Protein AF-0000000072193135 (afdb_homodimer)

Foldseek 3Di:
DPDPPPVVVVVVVVLVVLLVCLQVVLVVLLVCLLPDDDDPPADSLLSNLVSLLSSLLSCQLSVNDPLLVSLCVQLPRCVVSVLDDNCLLQVLLVQLLLLLLLLLALLQLLCVVLVLLVLQLLVQLLPFFFFLLRNLVSLLCSLLQSLLRHELQVSLLSCQVLLVVLLCQQCPPHDPVLSLLSSLLSLLSNLQSSLLSLQQWCNSDLLSSLLQSQCCPPVVFHAAGLLSNLQSVVLSVQLSVVLSCLSCVDPRDGGRVCSNVSSVVVNVVSPDQALLSVVSVVLVVVLVVCRNCVVVVCVVPVVRGSSNSSNVSSVVQQVDASDPVVSHGSDDVVSSVPRPVSSSSSSSSLNSSLVSCVSSCVLVVLLVVLLVVLPDDLLVVLLVLLLVLLVSLLSGPLSSSLSSCLSNQQSSCVSNVHHSCLNSVSSSSSSSLRFQALVSDSSSVSSVVVVSDDSVSRNVSSVVSSNVSSNSSSVSSVVPVVVSRD/DPDDPPVVVVVVVVLVVLLVCLQVVLVVLLVCLLPDDDDPPADSLLSNLVSLLSSLLSCQLSVNDPNLVSLCVQLPRCVVSVLDDNCLLQVLLVQLLLLLLLLLALLQLLCVVLVLLVLQLLVQLLPFFFFLLRNLVSLLCSLLQSLLRHELQVSLLSCQVLLVVLLCQQCPPHDPVLSLLSSLLSLLSNLQSSLLSLQQWCNSDLLSSLLQSQCCPPVVFHAAGLLSNLQSVVLSVQLSVVLSCLSCVDPRDGTRVCSSVSSVVVNVVSPDQALLSVVSVVLVVVLVVCRNCVVVVCVVVVVRGSSNSSNVSSVVQQVDASDPVVSHGSDDVVSSVPRPVSSSSSSSSLNSSLVSCVSSCVLVVLLVVLLVVLPDDLLVVLLVLLLVLLVSLLSGPLSSSLSSCLSNQQSNCVSNVHHSCLNSVSSSSSSSLRFQALVSDSSSVSSVVVVSDDNVSRNVSSVVSSNVSSNSSSVSSVVPVVVSRD

Organism: NCBI:txid901

InterPro domains:
  IPR001898 Solute carrier family 13 [PF00939] (33-477)
  IPR001898 Solute carrier family 13 [TIGR00785] (41-478)
  IPR031312 Sodium/sulphate symporter, conserved site [PS01271] (431-447)

pLDDT: mean 91.62, std 9.9, range [27.31, 98.62]

Nearest PDB structures (foldseek):
  8uvc-assembly1_A  TM=9.166E-01  e=7.955E-30  Homo sapiens
  8uvb-assembly1_A  TM=9.093E-01  e=1.582E-29  Homo sapiens
  7jsj-assembly1_A  TM=9.293E-01  e=1.787E-27  Homo sapiens
  8uvi-assembly1_A  TM=7.251E-01  e=9.546E-27  Homo sapiens
  8w6t-assembly1_B  TM=8.747E-01  e=5.759E-24  Homo sapiens

Radius of gyration: 29.97 Å; Cα contacts (8 Å, |Δi|>4): 1625; chains: 2; bounding box: 64×79×63 Å

Sequence (972 aa):
MFAMPGKLSALFTLYNVERWFGLLGGTLLLLFTVFADPWFGLPPTAWHCLGLVLLMAVWWATEAVPLPVTALLPIIFLPMLGLCNVKASTAPYAHPTIYLFFGGFLLGLAMEKCNLHKRIALLILSKVGSCPRMQIAGFMFATGFISMWVSNTATAIMMLPIGISVASVVTQGQDAGEAKRFSCALMLAIAYSSSIGGMGTLIGTPPNALLRAFLAEHYHIHIGFGQWMLLGVPVAVALSLFTWWWLTRKPFNFAGNTVHEKIRQELEALGPVSREEAMTACLFGCAALCWVLQPIISRALPFVDDTFIAMCFGLLLFVMPVDMGKRQFLMNWQEARKLPWGILLLFGGGLSLAGAINSTGLASWMANVLGSLQGIPFILMTFILVITVQIMTEFTSNTATSAAFLPLVGIMAVAQGIEPAIYAIPAALAASCAFMLPVSTPPNAIVFRSGALTIPDMLRAGFALTLASGVIITLLVWLLVPLVFVMFAMPGKLSALFTLYNVERWFGLLGGTLLLLFTVFADPWFGLPPTAWHCLGLVLLMAVWWATEAVPLPVTALLPIIFLPMLGLCNVKASTAPYAHPTIYLFFGGFLLGLAMEKCNLHKRIALLILSKVGSCPRMQIAGFMFATGFISMWVSNTATAIMMLPIGISVASVVTQGQDAGEAKRFSCALMLAIAYSSSIGGMGTLIGTPPNALLRAFLAEHYHIHIGFGQWMLLGVPVAVALSLFTWWWLTRKPFNFAGNTVHEKIRQELEALGPVSREEAMTACLFGCAALCWVLQPIISRALPFVDDTFIAMCFGLLLFVMPVDMGKRQFLMNWQEARKLPWGILLLFGGGLSLAGAINSTGLASWMANVLGSLQGIPFILMTFILVITVQIMTEFTSNTATSAAFLPLVGIMAVAQGIEPAIYAIPAALAASCAFMLPVSTPPNAIVFRSGALTIPDMLRAGFALTLASGVIITLLVWLLVPLVFV

Solvent-accessible surface area (backbone atoms only — not comparable to full-atom values): 47405 Å² total; per-residue (Å²): 129,80,75,69,54,71,68,60,49,49,54,47,52,53,48,52,55,42,17,54,49,14,46,52,49,14,50,48,46,29,50,46,34,69,73,41,78,57,62,97,82,41,53,65,57,17,29,42,50,49,14,50,51,49,20,44,48,34,23,40,48,39,47,36,40,60,61,38,61,55,23,50,43,50,49,50,48,34,26,66,73,66,73,42,53,51,59,66,37,27,35,38,52,20,40,51,55,52,44,26,40,51,14,39,50,45,49,26,48,42,31,57,74,57,42,39,57,56,52,53,33,46,54,47,45,64,70,37,57,44,43,56,65,41,39,43,47,26,47,25,50,29,31,14,57,48,2,27,54,27,50,29,48,59,41,26,64,62,44,45,62,56,50,52,52,43,41,56,56,49,33,56,94,50,57,68,68,61,32,45,49,50,38,28,38,42,40,49,33,35,21,51,20,9,42,38,17,7,53,22,28,48,70,7,32,65,25,46,41,45,46,42,41,44,35,33,71,76,66,70,41,82,71,47,55,38,60,43,30,72,49,22,38,56,52,26,51,53,50,49,52,50,50,48,47,66,64,44,66,67,82,76,93,59,74,22,81,63,46,58,59,54,44,48,50,56,50,57,71,67,51,72,89,43,69,56,34,51,52,48,50,50,51,49,51,50,48,53,50,47,39,58,41,28,76,64,50,24,75,79,39,72,60,47,44,66,38,40,49,23,39,52,57,29,53,43,33,48,70,43,61,67,36,75,91,76,69,34,40,60,40,53,66,80,64,55,63,70,53,68,60,49,59,50,40,33,46,10,23,31,44,28,50,43,50,48,36,63,73,39,48,36,38,61,54,49,16,59,64,48,37,71,54,64,80,54,54,66,67,59,48,44,30,51,46,21,45,52,36,21,58,50,9,42,66,18,45,32,48,51,43,26,45,59,45,41,54,54,34,32,34,39,21,52,46,61,72,41,64,35,62,72,45,32,51,48,39,25,56,22,17,53,45,37,55,36,42,46,83,18,33,62,24,35,36,55,40,45,72,68,65,51,51,52,67,68,57,36,34,55,55,16,48,54,48,45,54,48,45,29,51,51,50,37,53,47,46,70,61,42,43,56,69,74,75,90,130,83,74,68,56,72,68,59,50,49,53,48,50,54,49,52,55,42,17,53,49,15,46,52,49,14,50,49,45,29,50,46,35,71,73,43,79,58,60,98,84,40,52,64,57,17,30,42,47,49,12,50,51,49,20,44,48,34,23,40,48,40,47,37,39,61,59,37,59,55,22,50,43,49,49,51,49,34,27,67,70,67,73,42,53,52,57,67,36,27,35,40,55,20,40,51,55,53,43,25,40,52,14,38,48,46,48,28,49,42,32,57,74,56,41,38,58,57,52,52,32,45,54,47,44,61,71,38,57,46,43,56,65,42,39,42,47,25,47,23,50,28,30,15,57,48,1,27,55,27,49,29,47,61,40,27,62,62,45,44,64,55,48,52,52,44,41,56,57,48,34,56,93,49,57,68,68,59,31,45,51,50,38,28,37,44,40,49,32,34,22,52,20,10,42,38,16,7,52,20,29,49,70,7,32,64,25,45,40,46,45,42,42,45,35,34,73,76,67,70,41,82,73,47,55,39,60,44,31,72,50,22,36,56,50,27,50,54,51,48,52,50,49,49,47,66,63,45,67,67,83,74,95,59,74,21,80,62,46,58,59,55,44,49,50,56,50,56,70,66,50,70,87,44,68,57,32,51,52,50,50,50,51,49,51,50,48,53,51,47,41,59,41,29,75,64,49,23,75,79,39,74,61,48,46,66,38,39,48,23,38,51,57,32,54,43,33,48,70,43,60,68,35,75,90,75,69,35,40,61,40,51,66,80,64,56,63,70,53,68,59,48,59,50,41,32,46,14,23,32,42,28,50,41,50,47,36,63,74,38,47,34,38,60,53,50,16,60,63,45,35,70,55,63,79,53,54,68,67,57,49,46,28,51,47,22,46,51,35,19,59,51,10,41,64,17,46,33,50,51,44,26,45,59,44,41,54,54,35,32,33,40,22,51,46,62,73,40,65,35,64,73,46,32,51,47,37,25,56,20,17,52,47,38,54,37,44,48,83,18,34,64,22,35,37,55,39,44,72,69,65,53,50,52,67,68,58,36,34,55,55,15,47,55,48,45,55,48,45,28,52,51,49,38,52,47,46,68,61,41,42,55,69,72,76,89

Structure (mmCIF, N/CA/C/O backbone):
data_AF-0000000072193135-model_v1
#
loop_
_entity.id
_entity.type
_entity.pdbx_description
1 polymer 'Di-and tricarboxylate transporter'
#
loop_
_atom_site.group_PDB
_atom_site.id
_atom_site.type_symbol
_atom_site.label_atom_id
_atom_site.label_alt_id
_atom_site.label_comp_id
_atom_site.label_asym_id
_atom_site.label_entity_id
_atom_site.label_seq_id
_atom_site.pdbx_PDB_ins_code
_atom_site.Cartn_x
_atom_site.Cartn_y
_atom_site.Cartn_z
_atom_site.occupancy
_atom_site.B_iso_or_equiv
_atom_site.auth_seq_id
_atom_site.auth_comp_id
_atom_site.auth_asym_id
_atom_site.auth_atom_id
_atom_site.pdbx_PDB_model_num
ATOM 1 N N . MET A 1 1 ? -30.562 14.242 -3.564 1 27.31 1 MET A N 1
ATOM 2 C CA . MET A 1 1 ? -29.719 14.93 -4.531 1 27.31 1 MET A CA 1
ATOM 3 C C . MET A 1 1 ? -29.516 16.391 -4.137 1 27.31 1 MET A C 1
ATOM 5 O O . MET A 1 1 ? -30.391 17.234 -4.391 1 27.31 1 MET A O 1
ATOM 9 N N . PHE A 1 2 ? -29.016 16.609 -2.959 1 31.69 2 PHE A N 1
ATOM 10 C CA . PHE A 1 2 ? -28.922 17.984 -2.463 1 31.69 2 PHE A CA 1
ATOM 11 C C . PHE A 1 2 ? -28.188 18.875 -3.451 1 31.69 2 PHE A C 1
ATOM 13 O O . PHE A 1 2 ? -27.094 18.516 -3.904 1 31.69 2 PHE A O 1
ATOM 20 N N . ALA A 1 3 ? -28.859 19.672 -4.176 1 35.09 3 ALA A N 1
ATOM 21 C CA . ALA A 1 3 ? -28.391 20.734 -5.062 1 35.09 3 ALA A CA 1
ATOM 22 C C . ALA A 1 3 ? -27.266 21.547 -4.41 1 35.09 3 ALA A C 1
ATOM 24 O O . ALA A 1 3 ? -27.438 22.109 -3.324 1 35.09 3 ALA A O 1
ATOM 25 N N . MET A 1 4 ? -26.047 21.125 -4.602 1 41.97 4 MET A N 1
ATOM 26 C CA . MET A 1 4 ? -24.984 21.984 -4.109 1 41.97 4 MET A CA 1
ATOM 27 C C . MET A 1 4 ? -25.266 23.438 -4.406 1 41.97 4 MET A C 1
ATOM 29 O O . MET A 1 4 ? -25.656 23.781 -5.523 1 41.97 4 MET A O 1
ATOM 33 N N . PRO A 1 5 ? -25.406 24.266 -3.551 1 43.91 5 PRO A N 1
ATOM 34 C CA . PRO A 1 5 ? -25.656 25.688 -3.832 1 43.91 5 PRO A CA 1
ATOM 35 C C . PRO A 1 5 ? -24.766 26.219 -4.949 1 43.91 5 PRO A C 1
ATOM 37 O O . PRO A 1 5 ? -23.688 25.672 -5.211 1 43.91 5 PRO A O 1
ATOM 40 N N . GLY A 1 6 ? -25.203 27.172 -5.809 1 45.03 6 GLY A N 1
ATOM 41 C CA . GLY A 1 6 ? -24.656 27.781 -7.008 1 45.03 6 GLY A CA 1
ATOM 42 C C . GLY A 1 6 ? -23.188 28.141 -6.883 1 45.03 6 GLY A C 1
ATOM 43 O O . GLY A 1 6 ? -22.406 27.938 -7.816 1 45.03 6 GLY A O 1
ATOM 44 N N . LYS A 1 7 ? -22.781 28.734 -5.781 1 47.28 7 LYS A N 1
ATOM 45 C CA . LYS A 1 7 ? -21.391 29.188 -5.578 1 47.28 7 LYS A CA 1
ATOM 46 C C . LYS A 1 7 ? -20.453 27.984 -5.426 1 47.28 7 LYS A C 1
ATOM 48 O O . LYS A 1 7 ? -19.328 28.031 -5.902 1 47.28 7 LYS A O 1
ATOM 53 N N . LEU A 1 8 ? -20.938 27.016 -4.824 1 51.84 8 LEU A N 1
ATOM 54 C CA . LEU A 1 8 ? -20.109 25.812 -4.695 1 51.84 8 LEU A CA 1
ATOM 55 C C . LEU A 1 8 ? -19.953 25.125 -6.039 1 51.84 8 LEU A C 1
ATOM 57 O O . LEU A 1 8 ? -18.891 24.562 -6.332 1 51.84 8 LEU A O 1
ATOM 61 N N . SER A 1 9 ? -20.984 25.266 -6.879 1 50.56 9 SER A N 1
ATOM 62 C CA . SER A 1 9 ? -20.906 24.719 -8.234 1 50.56 9 SER A CA 1
ATOM 63 C C . SER A 1 9 ? -19.859 25.453 -9.055 1 50.56 9 SER A C 1
ATOM 65 O O . SER A 1 9 ? -19.109 24.828 -9.82 1 50.56 9 SER A O 1
ATOM 67 N N . ALA A 1 10 ? -19.75 26.797 -8.906 1 49.25 10 ALA A N 1
ATOM 68 C CA . ALA A 1 10 ? -18.75 27.578 -9.609 1 49.25 10 ALA A CA 1
ATOM 69 C C . ALA A 1 10 ? -17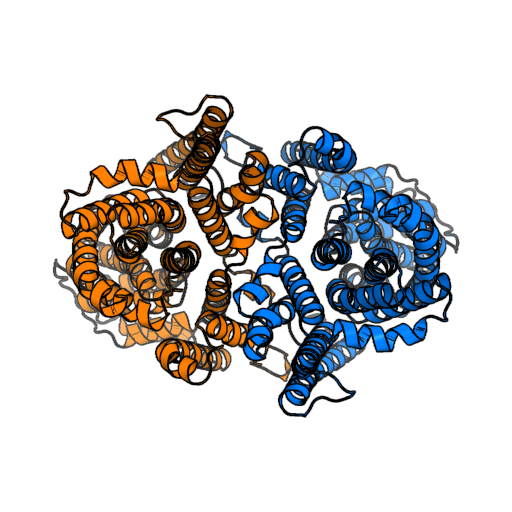.344 27.219 -9.133 1 49.25 10 ALA A C 1
ATOM 71 O O . ALA A 1 10 ? -16.422 27.125 -9.938 1 49.25 10 ALA A O 1
ATOM 72 N N . LEU A 1 11 ? -17.234 27.078 -7.887 1 51.25 11 LEU A N 1
ATOM 73 C CA . LEU A 1 11 ? -15.938 26.688 -7.336 1 51.25 11 LEU A CA 1
ATOM 74 C C . LEU A 1 11 ? -15.531 25.297 -7.828 1 51.25 11 LEU A C 1
ATOM 76 O O . LEU A 1 11 ? -14.359 25.062 -8.141 1 51.25 11 LEU A O 1
ATOM 80 N N . PHE A 1 12 ? -16.531 24.516 -8.031 1 55.78 12 PHE A N 1
ATOM 81 C CA . PHE A 1 12 ? -16.266 23.172 -8.539 1 55.78 12 PHE A CA 1
ATOM 82 C C . PHE A 1 12 ? -15.883 23.219 -10.016 1 55.78 12 PHE A C 1
ATOM 84 O O . PHE A 1 12 ? -15.008 22.484 -10.461 1 55.78 12 PHE A O 1
ATOM 91 N N . THR A 1 13 ? -16.594 24.078 -10.805 1 52.72 13 THR A N 1
ATOM 92 C CA . THR A 1 13 ? -16.281 24.219 -12.219 1 52.72 13 THR A CA 1
ATOM 93 C C . THR A 1 13 ? -14.875 24.797 -12.398 1 52.72 13 THR A C 1
ATOM 95 O O . THR A 1 13 ? -14.125 24.359 -13.266 1 52.72 13 THR A O 1
ATOM 98 N N . LEU A 1 14 ? -14.555 25.812 -11.648 1 50.94 14 LEU A N 1
ATOM 99 C CA . LEU A 1 14 ? -13.219 26.391 -11.688 1 50.94 14 LEU A CA 1
ATOM 100 C C . LEU A 1 14 ? -12.172 25.344 -11.297 1 50.94 14 LEU A C 1
ATOM 102 O O . LEU A 1 14 ? -11.094 25.297 -11.906 1 50.94 14 LEU A O 1
ATOM 106 N N . TYR A 1 15 ? -12.609 24.531 -10.438 1 58.38 15 TYR A N 1
ATOM 107 C CA . TYR A 1 15 ? -11.711 23.484 -9.984 1 58.38 15 TYR A CA 1
ATOM 108 C C . TYR A 1 15 ? -11.461 22.469 -11.086 1 58.38 15 TYR A C 1
ATOM 110 O O . TYR A 1 15 ? -10.344 21.984 -11.258 1 58.38 15 TYR A O 1
ATOM 118 N N . ASN A 1 16 ? -12.461 22.312 -11.906 1 63.97 16 ASN A N 1
ATOM 119 C CA . ASN A 1 16 ? -12.328 21.359 -13.008 1 63.97 16 ASN A CA 1
ATOM 120 C C . ASN A 1 16 ? -11.438 21.906 -14.117 1 63.97 16 ASN A C 1
ATOM 122 O O . ASN A 1 16 ? -10.609 21.172 -14.672 1 63.97 16 ASN A O 1
ATOM 126 N N . VAL A 1 17 ? -11.602 23.172 -14.438 1 63.16 17 VAL A N 1
ATOM 127 C CA . VAL A 1 17 ? -10.797 23.797 -15.477 1 63.16 17 VAL A CA 1
ATOM 128 C C . VAL A 1 17 ? -9.336 23.828 -15.039 1 63.16 17 VAL A C 1
ATOM 130 O O . VAL A 1 17 ? -8.43 23.578 -15.844 1 63.16 17 VAL A O 1
ATOM 133 N N . GLU A 1 18 ? -9.188 23.984 -13.836 1 71.38 18 GLU A N 1
ATOM 134 C CA . GLU A 1 18 ? -7.832 24.047 -13.289 1 71.38 18 GLU A CA 1
ATOM 135 C C . GLU A 1 18 ? -7.129 22.703 -13.391 1 71.38 18 GLU A C 1
ATOM 137 O O . GLU A 1 18 ? -5.93 22.641 -13.664 1 71.38 18 GLU A O 1
ATOM 142 N N . ARG A 1 19 ? -7.859 21.75 -13.367 1 80.31 19 ARG A N 1
ATOM 143 C CA . ARG A 1 19 ? -7.258 20.422 -13.414 1 80.31 19 ARG A CA 1
ATOM 144 C C . ARG A 1 19 ? -6.828 20.062 -14.828 1 80.31 19 ARG A C 1
ATOM 146 O O . ARG A 1 19 ? -5.777 19.438 -15.031 1 80.31 19 ARG A O 1
ATOM 153 N N . TRP A 1 20 ? -7.566 20.547 -15.773 1 81.38 20 TRP A N 1
ATOM 154 C CA . TRP A 1 20 ? -7.18 20.281 -17.156 1 81.38 20 TRP A CA 1
ATOM 155 C C . TRP A 1 20 ? -5.965 21.109 -17.547 1 81.38 20 TRP A C 1
ATOM 157 O O . TRP A 1 20 ? -5.074 20.625 -18.25 1 81.38 20 TRP A O 1
ATOM 167 N N . PHE A 1 21 ? -6.008 22.281 -17.031 1 83.5 21 PHE A N 1
ATOM 168 C CA . PHE A 1 21 ? -4.863 23.141 -17.266 1 83.5 21 PHE A CA 1
ATOM 169 C C . PHE A 1 21 ? -3.611 22.609 -16.594 1 83.5 21 PHE A C 1
ATOM 171 O O . PHE A 1 21 ? -2.51 22.703 -17.141 1 83.5 21 PHE A O 1
ATOM 178 N N . GLY A 1 22 ? -3.855 22.016 -15.539 1 88.12 22 GLY A N 1
ATOM 179 C CA . GLY A 1 22 ? -2.725 21.422 -14.852 1 88.12 22 GLY A CA 1
ATOM 180 C C . GLY A 1 22 ? -2.168 20.203 -15.555 1 88.12 22 GLY A C 1
ATOM 181 O O . GLY A 1 22 ? -0.952 20.047 -15.68 1 88.12 22 GLY A O 1
ATOM 182 N N . LEU A 1 23 ? -3.066 19.406 -16.047 1 90.44 23 LEU A N 1
ATOM 183 C CA . LEU A 1 23 ? -2.645 18.203 -16.734 1 90.44 23 LEU A CA 1
ATOM 184 C C . LEU A 1 23 ? -1.848 18.531 -18 1 90.44 23 LEU A C 1
ATOM 186 O O . LEU A 1 23 ? -0.741 18.031 -18.188 1 90.44 23 LEU A O 1
ATOM 190 N N . LEU A 1 24 ? -2.385 19.422 -18.781 1 91.62 24 LEU A N 1
ATOM 191 C CA . LEU A 1 24 ? -1.736 19.781 -20.031 1 91.62 24 LEU A CA 1
ATOM 192 C C . LEU A 1 24 ? -0.539 20.703 -19.781 1 91.62 24 LEU A C 1
ATOM 194 O O . LEU A 1 24 ? 0.503 20.547 -20.422 1 91.62 24 LEU A O 1
ATOM 198 N N . GLY A 1 25 ? -0.762 21.641 -18.891 1 92.62 25 GLY A N 1
ATOM 199 C CA . GLY A 1 25 ? 0.308 22.578 -18.594 1 92.62 25 GLY A CA 1
ATOM 200 C C . GLY A 1 25 ? 1.565 21.891 -18.078 1 92.62 25 GLY A C 1
ATOM 201 O O . GLY A 1 25 ? 2.66 22.141 -18.594 1 92.62 25 GLY A O 1
ATOM 202 N N . GLY A 1 26 ? 1.408 21.031 -17.031 1 93.75 26 GLY A N 1
ATOM 203 C CA . GLY A 1 26 ? 2.551 20.312 -16.516 1 93.75 26 GLY A CA 1
ATOM 204 C C . GLY A 1 26 ? 3.223 19.422 -17.562 1 93.75 26 GLY A C 1
ATOM 205 O O . GLY A 1 26 ? 4.449 19.391 -17.641 1 93.75 26 GLY A O 1
ATOM 206 N N . THR A 1 27 ? 2.406 18.766 -18.328 1 95.06 27 THR A N 1
ATOM 207 C CA . THR A 1 27 ? 2.936 17.891 -19.359 1 95.06 27 THR A CA 1
ATOM 208 C C . THR A 1 27 ? 3.693 18.688 -20.422 1 95.06 27 THR A C 1
ATOM 210 O O . THR A 1 27 ? 4.75 18.266 -20.891 1 95.06 27 THR A O 1
ATOM 213 N N . LEU A 1 28 ? 3.184 19.844 -20.812 1 95.44 28 LEU A N 1
ATOM 214 C CA . LEU A 1 28 ? 3.824 20.688 -21.797 1 95.44 28 LEU A CA 1
ATOM 215 C C . LEU A 1 28 ? 5.152 21.234 -21.281 1 95.44 28 LEU A C 1
ATOM 217 O O . LEU A 1 28 ? 6.102 21.406 -22.062 1 95.44 28 LEU A O 1
ATOM 221 N N . LEU A 1 29 ? 5.219 21.5 -20.016 1 95.19 29 LEU A N 1
ATOM 222 C CA . LEU A 1 29 ? 6.473 21.969 -19.438 1 95.19 29 LEU A CA 1
ATOM 223 C C . LEU A 1 29 ? 7.555 20.906 -19.547 1 95.19 29 LEU A C 1
ATOM 225 O O . LEU A 1 29 ? 8.703 21.203 -19.891 1 95.19 29 LEU A O 1
ATOM 229 N N . LEU A 1 30 ? 7.203 19.656 -19.219 1 96.06 30 LEU A N 1
ATOM 230 C CA . LEU A 1 30 ? 8.156 18.562 -19.375 1 96.06 30 LEU A CA 1
ATOM 231 C C . LEU A 1 30 ? 8.57 18.406 -20.828 1 96.06 30 LEU A C 1
ATOM 233 O O . LEU A 1 30 ? 9.758 18.266 -21.125 1 96.06 30 LEU A O 1
ATOM 237 N N . LEU A 1 31 ? 7.605 18.469 -21.75 1 95.94 31 LEU A N 1
ATOM 238 C CA . LEU A 1 31 ? 7.898 18.312 -23.172 1 95.94 31 LEU A CA 1
ATOM 239 C C . LEU A 1 31 ? 8.797 19.453 -23.672 1 95.94 31 LEU A C 1
ATOM 241 O O . LEU A 1 31 ? 9.672 19.234 -24.5 1 95.94 31 LEU A O 1
ATOM 245 N N . PHE A 1 32 ? 8.531 20.594 -23.172 1 95.5 32 PHE A N 1
ATOM 246 C CA . PHE A 1 32 ? 9.359 21.734 -23.531 1 95.5 32 PHE A CA 1
ATOM 247 C C . PHE A 1 32 ? 10.82 21.484 -23.172 1 95.5 32 PHE A C 1
ATOM 249 O O . PHE A 1 32 ? 11.719 21.75 -23.969 1 95.5 32 PHE A O 1
ATOM 256 N N . THR A 1 33 ? 11.109 20.953 -21.984 1 95.06 33 THR A N 1
ATOM 257 C CA . THR A 1 33 ? 12.484 20.719 -21.547 1 95.06 33 THR A CA 1
ATOM 258 C C . THR A 1 33 ? 13.094 19.531 -22.312 1 95.06 33 THR A C 1
ATOM 260 O O . THR A 1 33 ? 14.312 19.438 -22.422 1 95.06 33 THR A O 1
ATOM 263 N N . VAL A 1 34 ? 12.305 18.625 -22.766 1 93.94 34 VAL A N 1
ATOM 264 C CA . VAL A 1 34 ? 12.797 17.453 -23.5 1 93.94 34 VAL A CA 1
ATOM 265 C C . VAL A 1 34 ? 13.203 17.859 -24.906 1 93.94 34 VAL A C 1
ATOM 267 O O . VAL A 1 34 ? 14.195 17.375 -25.453 1 93.94 34 VAL A O 1
ATOM 270 N N . PHE A 1 35 ? 12.508 18.844 -25.516 1 94.19 35 PHE A N 1
ATOM 271 C CA . PHE A 1 35 ? 12.727 19.141 -26.922 1 94.19 35 PHE A CA 1
ATOM 272 C C . PHE A 1 35 ? 13.508 20.438 -27.078 1 94.19 35 PHE A C 1
ATOM 274 O O . PHE A 1 35 ? 14.125 20.688 -28.125 1 94.19 35 PHE A O 1
ATOM 281 N N . ALA A 1 36 ? 13.492 21.25 -26.125 1 94.81 36 ALA A N 1
ATOM 282 C CA . ALA A 1 36 ? 14.227 22.5 -26.188 1 94.81 36 ALA A CA 1
ATOM 283 C C . ALA A 1 36 ? 15.617 22.359 -25.594 1 94.81 36 ALA A C 1
ATOM 285 O O . ALA A 1 36 ? 15.82 21.578 -24.656 1 94.81 36 ALA A O 1
ATOM 286 N N . ASP A 1 37 ? 16.547 23.125 -26.109 1 93.88 37 ASP A N 1
ATOM 287 C CA . ASP A 1 37 ? 17.891 23.188 -25.547 1 93.88 37 ASP A CA 1
ATOM 288 C C . ASP A 1 37 ? 17.875 23.844 -24.156 1 93.88 37 ASP A C 1
ATOM 290 O O . ASP A 1 37 ? 17.016 24.672 -23.875 1 93.88 37 ASP A O 1
ATOM 294 N N . PRO A 1 38 ? 18.797 23.375 -23.328 1 94 38 PRO A N 1
ATOM 295 C CA . PRO A 1 38 ? 18.844 23.922 -21.969 1 94 38 PRO A CA 1
ATOM 296 C C . PRO A 1 38 ? 19.016 25.438 -21.938 1 94 38 PRO A C 1
ATOM 298 O O . PRO A 1 38 ? 19.766 26 -22.75 1 94 38 PRO A O 1
ATOM 301 N N . TRP A 1 39 ? 18.266 26.031 -21.047 1 90.75 39 TRP A N 1
ATOM 302 C CA . TRP A 1 39 ? 18.375 27.469 -20.812 1 90.75 39 TRP A CA 1
ATOM 303 C C . TRP A 1 39 ? 19.188 27.75 -19.547 1 90.75 39 TRP A C 1
ATOM 305 O O . TRP A 1 39 ? 19.516 26.828 -18.797 1 90.75 39 TRP A O 1
ATOM 315 N N . PHE A 1 40 ? 19.703 29.062 -19.344 1 89 40 PHE A N 1
ATOM 316 C CA . PHE A 1 40 ? 20.266 29.578 -18.094 1 89 40 PHE A CA 1
ATOM 317 C C . PHE A 1 40 ? 21.578 28.875 -17.766 1 89 40 PHE A C 1
ATOM 319 O O . PHE A 1 40 ? 21.922 28.734 -16.578 1 89 40 PHE A O 1
ATOM 326 N N . GLY A 1 41 ? 22.188 28.125 -18.766 1 89.19 41 GLY A N 1
ATOM 327 C CA . GLY A 1 41 ? 23.469 27.469 -18.531 1 89.19 41 GLY A CA 1
ATOM 328 C C . GLY A 1 41 ? 23.328 26.141 -17.812 1 89.19 41 GLY A C 1
ATOM 329 O O . GLY A 1 41 ? 24.312 25.609 -17.281 1 89.19 41 GLY A O 1
ATOM 330 N N . LEU A 1 42 ? 22.156 25.578 -17.781 1 93.06 42 LEU A N 1
ATOM 331 C CA . LEU A 1 42 ? 21.922 24.297 -17.141 1 93.06 42 LEU A CA 1
ATOM 332 C C . LEU A 1 42 ? 22.469 23.156 -17.984 1 93.06 42 LEU A C 1
ATOM 334 O O . LEU A 1 42 ? 22.344 23.188 -19.219 1 93.06 42 LEU A O 1
ATOM 338 N N . PRO A 1 43 ? 23.172 22.25 -17.344 1 93 43 PRO A N 1
ATOM 339 C CA . PRO A 1 43 ? 23.469 21.031 -18.109 1 93 43 PRO A CA 1
ATOM 340 C C . PRO A 1 43 ? 22.203 20.297 -18.547 1 93 43 PRO A C 1
ATOM 342 O O . PRO A 1 43 ? 21.156 20.453 -17.938 1 93 43 PRO A O 1
ATOM 345 N N . PRO A 1 44 ? 22.328 19.5 -19.562 1 94.69 44 PRO A N 1
ATOM 346 C CA . PRO A 1 44 ? 21.156 18.797 -20.094 1 94.69 44 PRO A CA 1
ATOM 347 C C . PRO A 1 44 ? 20.438 17.953 -19.047 1 94.69 44 PRO A C 1
ATOM 349 O O . PRO A 1 44 ? 19.203 17.906 -19.016 1 94.69 44 PRO A O 1
ATOM 352 N N . THR A 1 45 ? 21.156 17.266 -18.188 1 95.56 45 THR A N 1
ATOM 353 C CA . THR A 1 45 ? 20.562 16.438 -17.156 1 95.56 45 THR A CA 1
ATOM 354 C C . THR A 1 45 ? 19.734 17.297 -16.188 1 95.56 45 THR A C 1
ATOM 356 O O . THR A 1 45 ? 18.625 16.922 -15.828 1 95.56 45 THR A O 1
ATOM 359 N N . ALA A 1 46 ? 20.297 18.375 -15.812 1 95.31 46 ALA A N 1
ATOM 360 C CA . ALA A 1 46 ? 19.594 19.297 -14.922 1 95.31 46 ALA A CA 1
ATOM 361 C C . ALA A 1 46 ? 18.359 19.891 -15.602 1 95.31 46 ALA A C 1
ATOM 363 O O . ALA A 1 46 ? 17.312 20.078 -14.961 1 95.31 46 ALA A O 1
ATOM 364 N N . TRP A 1 47 ? 18.5 20.172 -16.844 1 96.25 47 TRP A N 1
ATOM 365 C CA . TRP A 1 47 ? 17.406 20.734 -17.641 1 96.25 47 TRP A CA 1
ATOM 366 C C . TRP A 1 47 ? 16.234 19.781 -17.719 1 96.25 47 TRP A C 1
ATOM 368 O O . TRP A 1 47 ? 15.086 20.172 -17.5 1 96.25 47 TRP A O 1
ATOM 378 N N . HIS A 1 48 ? 16.469 18.531 -17.969 1 97.06 48 HIS A N 1
ATOM 379 C CA . HIS A 1 48 ? 15.43 17.516 -18 1 97.06 48 HIS A CA 1
ATOM 380 C C . HIS A 1 48 ? 14.836 17.297 -16.625 1 97.06 48 HIS A C 1
ATOM 382 O O . HIS A 1 48 ? 13.625 17.094 -16.484 1 97.06 48 HIS A O 1
ATOM 388 N N . CYS A 1 49 ? 15.695 17.281 -15.609 1 96.38 49 CYS A N 1
ATOM 389 C CA . CYS A 1 49 ? 15.211 17.156 -14.242 1 96.38 49 CYS A CA 1
ATOM 390 C C . CYS A 1 49 ? 14.266 18.297 -13.883 1 96.38 49 CYS A C 1
ATOM 392 O O . CYS A 1 49 ? 13.242 18.078 -13.242 1 96.38 49 CYS A O 1
ATOM 394 N N . LEU A 1 50 ? 14.617 19.516 -14.305 1 95.38 50 LEU A N 1
ATOM 395 C CA . LEU A 1 50 ? 13.758 20.672 -14.078 1 95.38 50 LEU A CA 1
ATOM 396 C C . LEU A 1 50 ? 12.375 20.453 -14.688 1 95.38 50 LEU A C 1
ATOM 398 O O . LEU A 1 50 ? 11.359 20.828 -14.094 1 95.38 50 LEU A O 1
ATOM 402 N N . GLY A 1 51 ? 12.367 19.953 -15.867 1 96.38 51 GLY A N 1
ATOM 403 C CA . GLY A 1 51 ? 11.102 19.641 -16.5 1 96.38 51 GLY A CA 1
ATOM 404 C C . GLY A 1 51 ? 10.227 18.719 -15.664 1 96.38 51 GLY A C 1
ATOM 405 O O . GLY A 1 51 ? 9.023 18.938 -15.531 1 96.38 51 GLY A O 1
ATOM 406 N N . LEU A 1 52 ? 10.828 17.625 -15.125 1 96.81 52 LEU A N 1
ATOM 407 C CA . LEU A 1 52 ? 10.086 16.688 -14.281 1 96.81 52 LEU A CA 1
ATOM 408 C C . LEU A 1 52 ? 9.609 17.375 -13 1 96.81 52 LEU A C 1
ATOM 410 O O . LEU A 1 52 ? 8.484 17.156 -12.562 1 96.81 52 LEU A O 1
ATOM 414 N N . VAL A 1 53 ? 10.477 18.188 -12.422 1 94.88 53 VAL A N 1
ATOM 415 C CA . VAL A 1 53 ? 10.133 18.938 -11.219 1 94.88 53 VAL A CA 1
ATOM 416 C C . VAL A 1 53 ? 8.914 19.812 -11.484 1 94.88 53 VAL A C 1
ATOM 418 O O . VAL A 1 53 ? 7.961 19.828 -10.695 1 94.88 53 VAL A O 1
ATOM 421 N N . LEU A 1 54 ? 8.922 20.5 -12.562 1 94.5 54 LEU A N 1
ATOM 422 C CA . LEU A 1 54 ? 7.836 21.406 -12.922 1 94.5 54 LEU A CA 1
ATOM 423 C C . LEU A 1 54 ? 6.555 20.625 -13.219 1 94.5 54 LEU A C 1
ATOM 425 O O . LEU A 1 54 ? 5.465 21.047 -12.82 1 94.5 54 LEU A O 1
ATOM 429 N N . LEU A 1 55 ? 6.688 19.5 -13.891 1 96.31 55 LEU A N 1
ATOM 430 C CA . LEU A 1 55 ? 5.535 18.656 -14.156 1 96.31 55 LEU A CA 1
ATOM 431 C C . LEU A 1 55 ? 4.871 18.219 -12.852 1 96.31 55 LEU A C 1
ATOM 433 O O . LEU A 1 55 ? 3.664 18.391 -12.672 1 96.31 55 LEU A O 1
ATOM 437 N N . MET A 1 56 ? 5.688 17.656 -11.945 1 95.56 56 MET A N 1
ATOM 438 C CA . MET A 1 56 ? 5.148 17.141 -10.688 1 95.56 56 MET A CA 1
ATOM 439 C C . MET A 1 56 ? 4.594 18.266 -9.828 1 95.56 56 MET A C 1
ATOM 441 O O . MET A 1 56 ? 3.543 18.109 -9.195 1 95.56 56 MET A O 1
ATOM 445 N N . ALA A 1 57 ? 5.273 19.406 -9.828 1 91.31 57 ALA A N 1
ATOM 446 C CA . ALA A 1 57 ? 4.805 20.547 -9.055 1 91.31 57 ALA A CA 1
ATOM 447 C C . ALA A 1 57 ? 3.443 21.031 -9.555 1 91.31 57 ALA A C 1
ATOM 449 O O . ALA A 1 57 ? 2.527 21.25 -8.758 1 91.31 57 ALA A O 1
ATOM 450 N N . VAL A 1 58 ? 3.264 21.125 -10.805 1 92.38 58 VAL A N 1
ATOM 451 C CA . VAL A 1 58 ? 2.014 21.594 -11.398 1 92.38 58 VAL A CA 1
ATOM 452 C C . VAL A 1 58 ? 0.914 20.562 -11.164 1 92.38 58 VAL A C 1
ATOM 454 O O . VAL A 1 58 ? -0.211 20.922 -10.805 1 92.38 58 VAL A O 1
ATOM 457 N N . TRP A 1 59 ? 1.232 19.266 -11.367 1 94.25 59 TRP A N 1
ATOM 458 C CA . TRP A 1 59 ? 0.241 18.219 -11.172 1 94.25 59 TRP A CA 1
ATOM 459 C C . TRP A 1 59 ? -0.196 18.141 -9.711 1 94.25 59 TRP A C 1
ATOM 461 O O . TRP A 1 59 ? -1.382 17.969 -9.422 1 94.25 59 TRP A O 1
ATOM 471 N N . TRP A 1 60 ? 0.711 18.266 -8.805 1 90.62 60 TRP A N 1
ATOM 472 C CA . TRP A 1 60 ? 0.369 18.25 -7.387 1 90.62 60 TRP A CA 1
ATOM 473 C C . TRP A 1 60 ? -0.441 19.5 -7.016 1 90.62 60 TRP A C 1
ATOM 475 O O . TRP A 1 60 ? -1.431 19.406 -6.285 1 90.62 60 TRP A O 1
ATOM 485 N N . ALA A 1 61 ? -0.079 20.625 -7.504 1 87.31 61 ALA A N 1
ATOM 486 C CA . ALA A 1 61 ? -0.737 21.891 -7.168 1 87.31 61 ALA A CA 1
ATOM 487 C C . ALA A 1 61 ? -2.172 21.922 -7.688 1 87.31 61 ALA A C 1
ATOM 489 O O . ALA A 1 61 ? -3.072 22.422 -7.016 1 87.31 61 ALA A O 1
ATOM 490 N N . THR A 1 62 ? -2.367 21.344 -8.836 1 87.38 62 THR A N 1
ATOM 491 C CA . THR A 1 62 ? -3.682 21.422 -9.461 1 87.38 62 THR A CA 1
ATOM 492 C C . THR A 1 62 ? -4.469 20.141 -9.219 1 87.38 62 THR A C 1
ATOM 494 O O . THR A 1 62 ? -5.656 20.062 -9.547 1 87.38 62 THR A O 1
ATOM 497 N N . GLU A 1 63 ? -3.762 19.141 -8.688 1 88.94 63 GLU A N 1
ATOM 498 C CA . GLU A 1 63 ? -4.367 17.812 -8.555 1 88.94 63 GLU A CA 1
ATOM 499 C C . GLU A 1 63 ? -4.941 17.344 -9.883 1 88.94 63 GLU A C 1
ATOM 501 O O . GLU A 1 63 ? -6.094 16.891 -9.945 1 88.94 63 GLU A O 1
ATOM 506 N N . ALA A 1 64 ? -4.133 17.594 -10.883 1 89.5 64 ALA A N 1
ATOM 507 C CA . ALA A 1 64 ? -4.508 17.109 -12.211 1 89.5 64 ALA A CA 1
ATOM 508 C C . ALA A 1 64 ? -4.863 15.617 -12.164 1 89.5 64 ALA A C 1
ATOM 510 O O . ALA A 1 64 ? -5.758 15.164 -12.883 1 89.5 64 ALA A O 1
ATOM 511 N N . VAL A 1 65 ? -4.148 14.914 -11.414 1 92.5 65 VAL A N 1
ATOM 512 C CA . VAL A 1 65 ? -4.391 13.516 -11.055 1 92.5 65 VAL A CA 1
ATOM 513 C C . VAL A 1 65 ? -4.223 13.328 -9.555 1 92.5 65 VAL A C 1
ATOM 515 O O . VAL A 1 65 ? -3.736 14.227 -8.859 1 92.5 65 VAL A O 1
ATOM 518 N N . PRO A 1 66 ? -4.734 12.188 -9.055 1 92.94 66 PRO A N 1
ATOM 519 C CA . PRO A 1 66 ? -4.543 11.977 -7.621 1 92.94 66 PRO A CA 1
ATOM 520 C C . PRO A 1 66 ? -3.086 12.133 -7.188 1 92.94 66 PRO A C 1
ATOM 522 O O . PRO A 1 66 ? -2.174 11.766 -7.934 1 92.94 66 PRO A O 1
ATOM 525 N N . LEU A 1 67 ? -2.893 12.594 -6.016 1 92.75 67 LEU A N 1
ATOM 526 C CA . LEU A 1 67 ? -1.579 12.938 -5.484 1 92.75 67 LEU A CA 1
ATOM 527 C C . LEU A 1 67 ? -0.628 11.75 -5.559 1 92.75 67 LEU A C 1
ATOM 529 O O . LEU A 1 67 ? 0.511 11.891 -6.012 1 92.75 67 LEU A O 1
ATOM 533 N N . PRO A 1 68 ? -1.08 10.531 -5.133 1 95.31 68 PRO A N 1
ATOM 534 C CA . PRO A 1 68 ? -0.153 9.398 -5.195 1 95.31 68 PRO A CA 1
ATOM 535 C C . PRO A 1 68 ? 0.257 9.055 -6.625 1 95.31 68 PRO A C 1
ATOM 537 O O . PRO A 1 68 ? 1.364 8.555 -6.852 1 95.31 68 PRO A O 1
ATOM 540 N N . VAL A 1 69 ? -0.58 9.297 -7.582 1 97 69 VAL A N 1
ATOM 541 C CA . VAL A 1 69 ? -0.284 9.008 -8.984 1 97 69 VAL A CA 1
ATOM 542 C C . VAL A 1 69 ? 0.86 9.898 -9.461 1 97 69 VAL A C 1
ATOM 544 O O . VAL A 1 69 ? 1.795 9.422 -10.109 1 97 69 VAL A O 1
ATOM 547 N N . THR A 1 70 ? 0.779 11.18 -9.148 1 96.56 70 THR A N 1
ATOM 548 C CA . THR A 1 70 ? 1.875 12.086 -9.477 1 96.56 70 THR A CA 1
ATOM 549 C C . THR A 1 70 ? 3.174 11.625 -8.82 1 96.56 70 THR A C 1
ATOM 551 O O . THR A 1 70 ? 4.246 11.719 -9.422 1 96.56 70 THR A O 1
ATOM 554 N N . ALA A 1 71 ? 3.035 11.078 -7.652 1 96.88 71 ALA A N 1
ATOM 555 C CA . ALA A 1 71 ? 4.199 10.625 -6.891 1 96.88 71 ALA A CA 1
ATOM 556 C C . ALA A 1 71 ? 4.859 9.422 -7.555 1 96.88 71 ALA A C 1
ATOM 558 O O . ALA A 1 71 ? 6.004 9.086 -7.246 1 96.88 71 ALA A O 1
ATOM 559 N N . LEU A 1 72 ? 4.203 8.789 -8.453 1 98.06 72 LEU A N 1
ATOM 560 C CA . LEU A 1 72 ? 4.73 7.598 -9.117 1 98.06 72 LEU A CA 1
ATOM 561 C C . LEU A 1 72 ? 5.422 7.969 -10.422 1 98.06 72 LEU A C 1
ATOM 563 O O . LEU A 1 72 ? 6.082 7.125 -11.039 1 98.06 72 LEU A O 1
ATOM 567 N N . LEU A 1 73 ? 5.414 9.219 -10.852 1 98.06 73 LEU A N 1
ATOM 568 C CA . LEU A 1 73 ? 5.926 9.656 -12.148 1 98.06 73 LEU A CA 1
ATOM 569 C C . LEU A 1 73 ? 7.438 9.469 -12.219 1 98.06 73 LEU A C 1
ATOM 571 O O . LEU A 1 73 ? 7.977 9.156 -13.289 1 98.06 73 LEU A O 1
ATOM 575 N N . PRO A 1 74 ? 8.148 9.641 -11.102 1 97.75 74 PRO A N 1
ATOM 576 C CA . PRO A 1 74 ? 9.602 9.461 -11.18 1 97.75 74 PRO A CA 1
ATOM 577 C C . PRO A 1 74 ? 10 8.062 -11.656 1 97.75 74 PRO A C 1
ATOM 579 O O . PRO A 1 74 ? 11.008 7.902 -12.344 1 97.75 74 PRO A O 1
ATOM 582 N N . ILE A 1 75 ? 9.234 7.07 -11.352 1 97.75 75 ILE A N 1
ATOM 583 C CA . ILE A 1 75 ? 9.531 5.695 -11.734 1 97.75 75 ILE A CA 1
ATOM 584 C C . ILE A 1 75 ? 9.547 5.574 -13.258 1 97.75 75 ILE A C 1
ATOM 586 O O . ILE A 1 75 ? 10.328 4.805 -13.812 1 97.75 75 ILE A O 1
ATOM 590 N N . ILE A 1 76 ? 8.781 6.395 -13.93 1 97.75 76 ILE A N 1
ATOM 591 C CA . ILE A 1 76 ? 8.656 6.355 -15.375 1 97.75 76 ILE A CA 1
ATOM 592 C C . ILE A 1 76 ? 9.656 7.324 -16.016 1 97.75 76 ILE A C 1
ATOM 594 O O . ILE A 1 76 ? 10.453 6.938 -16.859 1 97.75 76 ILE A O 1
ATOM 598 N N . PHE A 1 77 ? 9.703 8.539 -15.516 1 97.94 77 PHE A N 1
ATOM 599 C CA . PHE A 1 77 ? 10.328 9.609 -16.281 1 97.94 77 PHE A CA 1
ATOM 600 C C . PHE A 1 77 ? 11.82 9.695 -15.977 1 97.94 77 PHE A C 1
ATOM 602 O O . PHE A 1 77 ? 12.609 10.109 -16.828 1 97.94 77 PHE A O 1
ATOM 609 N N . LEU A 1 78 ? 12.242 9.328 -14.797 1 97.62 78 LEU A N 1
ATOM 610 C CA . LEU A 1 78 ? 13.664 9.445 -14.508 1 97.62 78 LEU A CA 1
ATOM 611 C C . LEU A 1 78 ? 14.484 8.531 -15.414 1 97.62 78 LEU A C 1
ATOM 613 O O . LEU A 1 78 ? 15.461 8.977 -16.031 1 97.62 78 LEU A O 1
ATOM 617 N N . PRO A 1 79 ? 14.078 7.266 -15.523 1 96.25 79 PRO A N 1
ATOM 618 C CA . PRO A 1 79 ? 14.805 6.418 -16.469 1 96.25 79 PRO A CA 1
ATOM 619 C C . PRO A 1 79 ? 14.602 6.852 -17.922 1 96.25 79 PRO A C 1
ATOM 621 O O . PRO A 1 79 ? 15.539 6.793 -18.719 1 96.25 79 PRO A O 1
ATOM 624 N N . MET A 1 80 ? 13.453 7.309 -18.281 1 96.31 80 MET A N 1
ATOM 625 C CA . MET A 1 80 ? 13.133 7.727 -19.641 1 96.31 80 MET A CA 1
ATOM 626 C C . MET A 1 80 ? 14.008 8.906 -20.078 1 96.31 80 MET A C 1
ATOM 628 O O . MET A 1 80 ? 14.445 8.969 -21.219 1 96.31 80 MET A O 1
ATOM 632 N N . LEU A 1 81 ? 14.273 9.789 -19.125 1 96.44 81 LEU A N 1
ATOM 633 C CA . LEU A 1 81 ? 15.055 10.992 -19.406 1 96.44 81 LEU A CA 1
ATOM 634 C C . LEU A 1 81 ? 16.547 10.719 -19.234 1 96.44 81 LEU A C 1
ATOM 636 O O . LEU A 1 81 ? 17.375 11.625 -19.391 1 96.44 81 LEU A O 1
ATOM 640 N N . GLY A 1 82 ? 16.891 9.445 -18.828 1 94.75 82 GLY A N 1
ATOM 641 C CA . GLY A 1 82 ? 18.281 9.055 -18.703 1 94.75 82 GLY A CA 1
ATOM 642 C C . GLY A 1 82 ? 18.938 9.594 -17.438 1 94.75 82 GLY A C 1
ATOM 643 O O . GLY A 1 82 ? 20.172 9.75 -17.391 1 94.75 82 GLY A O 1
ATOM 644 N N . LEU A 1 83 ? 18.188 9.914 -16.469 1 95.94 83 LEU A N 1
ATOM 645 C CA . LEU A 1 83 ? 18.719 10.547 -15.266 1 95.94 83 LEU A CA 1
ATOM 646 C C . LEU A 1 83 ? 19.172 9.5 -14.258 1 95.94 83 LEU A C 1
ATOM 648 O O . LEU A 1 83 ? 20.078 9.75 -13.445 1 95.94 83 LEU A O 1
ATOM 652 N N . CYS A 1 84 ? 18.5 8.375 -14.219 1 94.12 84 CYS A N 1
ATOM 653 C CA . CYS A 1 84 ? 18.922 7.227 -13.422 1 94.12 84 CYS A CA 1
ATOM 654 C C . CYS A 1 84 ? 18.219 5.957 -13.883 1 94.12 84 CYS A C 1
ATOM 656 O O . CYS A 1 84 ? 17.344 6.004 -14.758 1 94.12 84 CYS A O 1
ATOM 658 N N . ASN A 1 85 ? 18.656 4.836 -13.414 1 94.44 85 ASN A N 1
ATOM 659 C CA . ASN A 1 85 ? 17.984 3.584 -13.766 1 94.44 85 ASN A CA 1
ATOM 660 C C . ASN A 1 85 ? 16.75 3.352 -12.906 1 94.44 85 ASN A C 1
ATOM 662 O O . ASN A 1 85 ? 16.484 4.105 -11.969 1 94.44 85 ASN A O 1
ATOM 666 N N . VAL A 1 86 ? 15.977 2.395 -13.234 1 95.19 86 VAL A N 1
ATOM 667 C CA . VAL A 1 86 ? 14.688 2.139 -12.594 1 95.19 86 VAL A CA 1
ATOM 668 C C . VAL A 1 86 ? 14.898 1.751 -11.133 1 95.19 86 VAL A C 1
ATOM 670 O O . VAL A 1 86 ? 14.117 2.137 -10.266 1 95.19 86 VAL A O 1
ATOM 673 N N . LYS A 1 87 ? 15.898 0.997 -10.797 1 94.69 87 LYS A N 1
ATOM 674 C CA . LYS A 1 87 ? 16.188 0.594 -9.422 1 94.69 87 LYS A CA 1
ATOM 675 C C . LYS A 1 87 ? 16.453 1.808 -8.539 1 94.69 87 LYS A C 1
ATOM 677 O O . LYS A 1 87 ? 15.961 1.887 -7.41 1 94.69 87 LYS A O 1
ATOM 682 N N . ALA A 1 88 ? 17.219 2.744 -9.062 1 95.31 88 ALA A N 1
ATOM 683 C CA . ALA A 1 88 ? 17.531 3.957 -8.312 1 95.31 88 ALA A CA 1
ATOM 684 C C . ALA A 1 88 ? 16.297 4.828 -8.125 1 95.31 88 ALA A C 1
ATOM 686 O O . ALA A 1 88 ? 16.141 5.488 -7.094 1 95.31 88 ALA A O 1
ATOM 687 N N . SER A 1 89 ? 15.438 4.867 -9.125 1 96.69 89 SER A N 1
ATOM 688 C CA . SER A 1 89 ? 14.242 5.703 -9.047 1 96.69 89 SER A CA 1
ATOM 689 C C . SER A 1 89 ? 13.234 5.129 -8.055 1 96.69 89 SER A C 1
ATOM 691 O O . SER A 1 89 ? 12.445 5.871 -7.461 1 96.69 89 SER A O 1
ATOM 693 N N . THR A 1 90 ? 13.219 3.781 -7.844 1 97.44 90 THR A N 1
ATOM 694 C CA . THR A 1 90 ? 12.227 3.152 -6.984 1 97.44 90 THR A CA 1
ATOM 695 C C . THR A 1 90 ? 12.742 3.029 -5.555 1 97.44 90 THR A C 1
ATOM 697 O O . THR A 1 90 ? 11.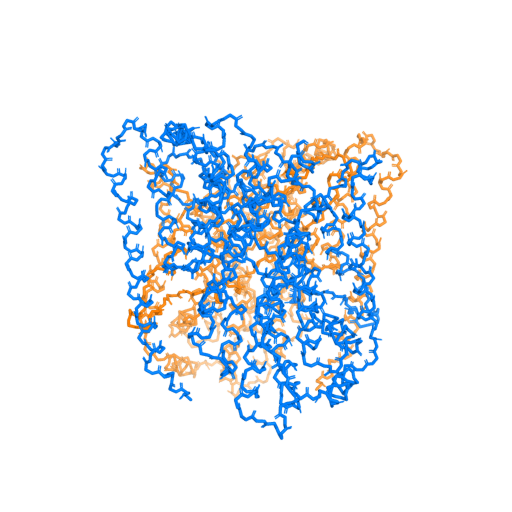961 2.969 -4.609 1 97.44 90 THR A O 1
ATOM 700 N N . ALA A 1 91 ? 14 3.043 -5.293 1 95.75 91 ALA A N 1
ATOM 701 C CA . ALA A 1 91 ? 14.633 2.77 -4.004 1 95.75 91 ALA A CA 1
ATOM 702 C C . ALA A 1 91 ? 14.07 3.672 -2.914 1 95.75 91 ALA A C 1
ATOM 704 O O . ALA A 1 91 ? 13.766 3.207 -1.812 1 95.75 91 ALA A O 1
ATOM 705 N N . PRO A 1 92 ? 13.805 4.977 -3.242 1 96.06 92 PRO A N 1
ATOM 706 C CA . PRO A 1 92 ? 13.32 5.867 -2.184 1 96.06 92 PRO A CA 1
ATOM 707 C C . PRO A 1 92 ? 11.93 5.496 -1.683 1 96.06 92 PRO A C 1
ATOM 709 O O . PRO A 1 92 ? 11.516 5.945 -0.612 1 96.06 92 PRO A O 1
ATOM 712 N N . TYR A 1 93 ? 11.195 4.699 -2.414 1 97.25 93 TYR A N 1
ATOM 713 C CA . TYR A 1 93 ? 9.844 4.312 -2.037 1 97.25 93 TYR A CA 1
ATOM 714 C C . TYR A 1 93 ? 9.859 3.293 -0.904 1 97.25 93 TYR A C 1
ATOM 716 O O . TYR A 1 93 ? 8.805 2.914 -0.385 1 97.25 93 TYR A O 1
ATOM 724 N N . ALA A 1 94 ? 11.039 2.867 -0.494 1 97.12 94 ALA A N 1
ATOM 725 C CA . ALA A 1 94 ? 11.164 1.947 0.634 1 97.12 94 ALA A CA 1
ATOM 726 C C . ALA A 1 94 ? 12.047 2.535 1.731 1 97.12 94 ALA A C 1
ATOM 728 O O . ALA A 1 94 ? 12.672 1.799 2.496 1 97.12 94 ALA A O 1
ATOM 729 N N . HIS A 1 95 ? 12.164 3.852 1.757 1 95.88 95 HIS A N 1
ATOM 730 C CA . HIS A 1 95 ? 12.906 4.5 2.832 1 95.88 95 HIS A CA 1
ATOM 731 C C . HIS A 1 95 ? 12.375 4.082 4.199 1 95.88 95 HIS A C 1
ATOM 733 O O . HIS A 1 95 ? 11.164 3.973 4.391 1 95.88 95 HIS A O 1
ATOM 739 N N . PRO A 1 96 ? 13.219 3.891 5.191 1 95.5 96 PRO A N 1
ATOM 740 C CA . PRO A 1 96 ? 12.805 3.389 6.504 1 95.5 96 PRO A CA 1
ATOM 741 C C . PRO A 1 96 ? 11.742 4.262 7.16 1 95.5 96 PRO A C 1
ATOM 743 O O . PRO A 1 96 ? 10.883 3.756 7.887 1 95.5 96 PRO A O 1
ATOM 746 N N . THR A 1 97 ? 11.758 5.531 6.895 1 93.81 97 THR A N 1
ATOM 747 C CA . THR A 1 97 ? 10.789 6.441 7.496 1 93.81 97 THR A CA 1
ATOM 748 C C . THR A 1 97 ? 9.367 6.094 7.051 1 93.81 97 THR A C 1
ATOM 750 O O . THR A 1 97 ? 8.414 6.309 7.793 1 93.81 97 THR A O 1
ATOM 753 N N . ILE A 1 98 ? 9.297 5.574 5.867 1 95.56 98 ILE A N 1
ATOM 754 C CA . ILE A 1 98 ? 7.988 5.16 5.367 1 95.56 98 ILE A CA 1
ATOM 755 C C . ILE A 1 98 ? 7.41 4.078 6.273 1 95.56 98 ILE A C 1
ATOM 757 O O . ILE A 1 98 ? 6.211 4.082 6.566 1 95.56 98 ILE A O 1
ATOM 761 N N . TYR A 1 99 ? 8.242 3.219 6.828 1 97.06 99 TYR A N 1
ATOM 762 C CA . TYR A 1 99 ? 7.781 2.133 7.684 1 97.06 99 TYR A CA 1
ATOM 763 C C . TYR A 1 99 ? 7.566 2.615 9.117 1 97.06 99 TYR A C 1
ATOM 765 O O . TYR A 1 99 ? 6.828 1.991 9.883 1 97.06 99 TYR A O 1
ATOM 773 N N . LEU A 1 100 ? 8.219 3.715 9.531 1 95.25 100 LEU A N 1
ATOM 774 C CA . LEU A 1 100 ? 7.836 4.398 10.758 1 95.25 100 LEU A CA 1
ATOM 775 C C . LEU A 1 100 ? 6.375 4.832 10.703 1 95.25 100 LEU A C 1
ATOM 777 O O . LEU A 1 100 ? 5.613 4.582 11.641 1 95.25 100 LEU A O 1
ATOM 781 N N . PHE A 1 101 ? 6.023 5.32 9.57 1 94.38 101 PHE A N 1
ATOM 782 C CA . PHE A 1 101 ? 4.66 5.805 9.391 1 94.38 101 PHE A CA 1
ATOM 783 C C . PHE A 1 101 ? 3.691 4.641 9.211 1 94.38 101 PHE A C 1
ATOM 785 O O . PHE A 1 101 ? 2.561 4.688 9.703 1 94.38 101 PHE A O 1
ATOM 792 N N . PHE A 1 102 ? 4.148 3.631 8.5 1 97.19 102 PHE A N 1
ATOM 793 C CA . PHE A 1 102 ? 3.328 2.434 8.359 1 97.19 102 PHE A CA 1
ATOM 794 C C . PHE A 1 102 ? 2.926 1.886 9.719 1 97.19 102 PHE A C 1
ATOM 796 O O . PHE A 1 102 ? 1.743 1.662 9.984 1 97.19 102 PHE A O 1
ATOM 803 N N . GLY A 1 103 ? 3.914 1.711 10.617 1 97.06 103 GLY A N 1
ATOM 804 C CA . GLY A 1 103 ? 3.631 1.248 11.961 1 97.06 103 GLY A CA 1
ATOM 805 C C . GLY A 1 103 ? 2.785 2.221 12.766 1 97.06 103 GLY A C 1
ATOM 806 O O . GLY A 1 103 ? 1.871 1.812 13.484 1 97.06 103 GLY A O 1
ATOM 807 N N . GLY A 1 104 ? 3.094 3.508 12.625 1 95.56 104 GLY A N 1
ATOM 808 C CA . GLY A 1 104 ? 2.299 4.523 13.297 1 95.56 104 GLY A CA 1
ATOM 809 C C . GLY A 1 104 ? 0.847 4.531 12.859 1 95.56 104 GLY A C 1
ATOM 810 O O . GLY A 1 104 ? -0.059 4.641 13.688 1 95.56 104 GLY A O 1
ATOM 811 N N . PHE A 1 105 ? 0.66 4.41 11.578 1 95.56 105 PHE A N 1
ATOM 812 C CA . PHE A 1 105 ? -0.695 4.379 11.039 1 95.56 105 PHE A CA 1
ATOM 813 C C . PHE A 1 105 ? -1.452 3.158 11.547 1 95.56 105 PHE A C 1
ATOM 815 O O . PHE A 1 105 ? -2.66 3.221 11.773 1 95.56 105 PHE A O 1
ATOM 822 N N . LEU A 1 106 ? -0.732 2.023 11.656 1 97.5 106 LEU A N 1
ATOM 823 C CA . LEU A 1 106 ? -1.369 0.833 12.211 1 97.5 106 LEU A CA 1
ATOM 824 C C . LEU A 1 106 ? -1.865 1.087 13.625 1 97.5 106 LEU A C 1
ATOM 826 O O . LEU A 1 106 ? -2.98 0.695 13.977 1 97.5 106 LEU A O 1
ATOM 830 N N . LEU A 1 107 ? -1.06 1.747 14.406 1 97 107 LEU A N 1
ATOM 831 C CA . LEU A 1 107 ? -1.432 2.074 15.781 1 97 107 LEU A CA 1
ATOM 832 C C . LEU A 1 107 ? -2.637 3.01 15.812 1 97 107 LEU A C 1
ATOM 834 O O . LEU A 1 107 ? -3.561 2.814 16.609 1 97 107 LEU A O 1
ATOM 838 N N . GLY A 1 108 ? -2.6 4 14.938 1 95.44 108 GLY A N 1
ATOM 839 C CA . GLY A 1 108 ? -3.738 4.898 14.836 1 95.44 108 GLY A CA 1
ATOM 840 C C . GLY A 1 108 ? -5.02 4.191 14.438 1 95.44 108 GLY A C 1
ATOM 841 O O . GLY A 1 108 ? -6.082 4.449 15.008 1 95.44 108 GLY A O 1
ATOM 842 N N . LEU A 1 109 ? -4.91 3.289 13.484 1 95.81 109 LEU A N 1
ATOM 843 C CA . LEU A 1 109 ? -6.066 2.525 13.023 1 95.81 109 LEU A CA 1
ATOM 844 C C . LEU A 1 109 ? -6.625 1.658 14.148 1 95.81 109 LEU A C 1
ATOM 846 O O . LEU A 1 109 ? -7.84 1.45 14.234 1 95.81 109 LEU A O 1
ATOM 850 N N . ALA A 1 110 ? -5.738 1.094 14.953 1 97.06 110 ALA A N 1
ATOM 851 C CA . ALA A 1 110 ? -6.18 0.276 16.078 1 97.06 110 ALA A CA 1
ATOM 852 C C . ALA A 1 110 ? -7.004 1.098 17.062 1 97.06 110 ALA A C 1
ATOM 854 O O . ALA A 1 110 ? -8.008 0.616 17.594 1 97.06 110 ALA A O 1
ATOM 855 N N . MET A 1 111 ? -6.602 2.301 17.297 1 96.5 111 MET A N 1
ATOM 856 C CA . MET A 1 111 ? -7.344 3.188 18.188 1 96.5 111 MET A CA 1
ATOM 857 C C . MET A 1 111 ? -8.727 3.49 17.625 1 96.5 111 MET A C 1
ATOM 859 O O . MET A 1 111 ? -9.711 3.52 18.375 1 96.5 111 MET A O 1
ATOM 863 N N . GLU A 1 112 ? -8.766 3.676 16.375 1 95.38 112 GLU A N 1
ATOM 864 C CA . GLU A 1 112 ? -10.039 3.973 15.727 1 95.38 112 GLU A CA 1
ATOM 865 C C . GLU A 1 112 ? -10.961 2.758 15.742 1 95.38 112 GLU A C 1
ATOM 867 O O . GLU A 1 112 ? -12.156 2.889 16 1 95.38 112 GLU A O 1
ATOM 872 N N . LYS A 1 113 ? -10.367 1.619 15.445 1 94.75 113 LYS A N 1
ATOM 873 C CA . LYS A 1 113 ? -11.125 0.379 15.344 1 94.75 113 LYS A CA 1
ATOM 874 C C . LYS A 1 113 ? -11.891 0.102 16.641 1 94.75 113 LYS A C 1
ATOM 876 O O . LYS A 1 113 ? -13.047 -0.34 16.594 1 94.75 113 LYS A O 1
ATOM 881 N N . CYS A 1 114 ? -11.312 0.406 17.797 1 94.94 114 CYS A N 1
ATOM 882 C CA . CYS A 1 114 ? -11.945 0.077 19.062 1 94.94 114 CYS A CA 1
ATOM 883 C C . CYS A 1 114 ? -12.523 1.324 19.719 1 94.94 114 CYS A C 1
ATOM 885 O O . CYS A 1 114 ? -12.922 1.286 20.891 1 94.94 114 CYS A O 1
ATOM 887 N N . ASN A 1 115 ? -12.508 2.508 19.125 1 95.06 115 ASN A N 1
ATOM 888 C CA . ASN A 1 115 ? -13.078 3.775 19.562 1 95.06 115 ASN A CA 1
ATOM 889 C C . ASN A 1 115 ? -12.352 4.324 20.781 1 95.06 115 ASN A C 1
ATOM 891 O O . ASN A 1 115 ? -12.93 5.07 21.578 1 95.06 115 ASN A O 1
ATOM 895 N N . LEU A 1 116 ? -11.188 3.936 20.906 1 96.06 116 LEU A N 1
ATOM 896 C CA . LEU A 1 116 ? -10.383 4.465 22 1 96.06 116 LEU A CA 1
ATOM 897 C C . LEU A 1 116 ? -10.188 5.969 21.859 1 96.06 116 LEU A C 1
ATOM 899 O O . LEU A 1 116 ? -10.234 6.703 22.844 1 96.06 116 LEU A O 1
ATOM 903 N N . HIS A 1 117 ? -9.953 6.43 20.672 1 95.38 117 HIS A N 1
ATOM 904 C CA . HIS A 1 117 ? -9.773 7.855 20.422 1 95.38 117 HIS A CA 1
ATOM 905 C C . HIS A 1 117 ? -11 8.648 20.844 1 95.38 117 HIS A C 1
ATOM 907 O O . HIS A 1 117 ? -10.883 9.719 21.438 1 95.38 117 HIS A O 1
ATOM 913 N N . LYS A 1 118 ? -12.156 8.102 20.594 1 96.19 118 LYS A N 1
ATOM 914 C CA . LYS A 1 118 ? -13.398 8.758 20.984 1 96.19 118 LYS A CA 1
ATOM 915 C C . LYS A 1 118 ? -13.531 8.805 22.5 1 96.19 118 LYS A C 1
ATOM 917 O O . LYS A 1 118 ? -13.922 9.828 23.078 1 96.19 118 LYS A O 1
ATOM 922 N N . ARG A 1 119 ? -13.266 7.727 23.156 1 96.75 119 ARG A N 1
ATOM 923 C CA . ARG A 1 119 ? -13.352 7.672 24.609 1 96.75 119 ARG A CA 1
ATOM 924 C C . ARG A 1 119 ? -12.398 8.68 25.266 1 96.75 119 ARG A C 1
ATOM 926 O O . ARG A 1 119 ? -12.781 9.375 26.203 1 96.75 119 ARG A O 1
ATOM 933 N N . ILE A 1 120 ? -11.203 8.766 24.781 1 96.19 120 ILE A N 1
ATOM 934 C CA . ILE A 1 120 ? -10.219 9.703 25.328 1 96.19 120 ILE A CA 1
ATOM 935 C C . ILE A 1 120 ? -10.727 11.133 25.141 1 96.19 120 ILE A C 1
ATOM 937 O O . ILE A 1 120 ? -10.656 11.945 26.078 1 96.19 120 ILE A O 1
ATOM 941 N N . ALA A 1 121 ? -11.219 11.414 23.969 1 95.38 121 ALA A N 1
ATOM 942 C CA . ALA A 1 121 ? -11.75 12.75 23.688 1 95.38 121 ALA A CA 1
ATOM 943 C C . ALA A 1 121 ? -12.875 13.109 24.656 1 95.38 121 ALA A C 1
ATOM 945 O O . ALA A 1 121 ? -12.883 14.203 25.219 1 95.38 121 ALA A O 1
ATOM 946 N N . LEU A 1 122 ? -13.773 12.188 24.859 1 95.62 122 LEU A N 1
ATOM 947 C CA . LEU A 1 122 ? -14.922 12.43 25.719 1 95.62 122 LEU A CA 1
ATOM 948 C C . LEU A 1 122 ? -14.492 12.57 27.172 1 95.62 122 LEU A C 1
ATOM 950 O O . LEU A 1 122 ? -15.078 13.352 27.938 1 95.62 122 LEU A O 1
ATOM 954 N N . LEU A 1 123 ? -13.5 11.828 27.562 1 95.81 123 LEU A N 1
ATOM 955 C CA . LEU A 1 123 ? -12.984 11.938 28.922 1 95.81 123 LEU A CA 1
ATOM 956 C C . LEU A 1 123 ? -12.367 13.312 29.156 1 95.81 123 LEU A C 1
ATOM 958 O O . LEU A 1 123 ? -12.539 13.906 30.219 1 95.81 123 LEU A O 1
ATOM 962 N N . ILE A 1 124 ? -11.672 13.789 28.188 1 94.44 124 ILE A N 1
ATOM 963 C CA . ILE A 1 124 ? -11.094 15.125 28.281 1 94.44 124 ILE A CA 1
ATOM 964 C C . ILE A 1 124 ? -12.211 16.156 28.391 1 94.44 124 ILE A C 1
ATOM 966 O O . ILE A 1 124 ? -12.172 17.031 29.266 1 94.44 124 ILE A O 1
ATOM 970 N N . LEU A 1 125 ? -13.211 16.016 27.562 1 93.94 125 LEU A N 1
ATOM 971 C CA . LEU A 1 125 ? -14.312 16.969 27.531 1 93.94 125 LEU A CA 1
ATOM 972 C C . LEU A 1 125 ? -15.117 16.922 28.812 1 93.94 125 LEU A C 1
ATOM 974 O O . LEU A 1 125 ? -15.68 17.938 29.234 1 93.94 125 LEU A O 1
ATOM 978 N N . SER A 1 126 ? -15.18 15.766 29.438 1 93.44 126 SER A N 1
ATOM 979 C CA . SER A 1 126 ? -15.945 15.609 30.672 1 93.44 126 SER A CA 1
ATOM 980 C C . SER A 1 126 ? -15.305 16.375 31.828 1 93.44 126 SER A C 1
ATOM 982 O O . SER A 1 126 ? -15.961 16.656 32.844 1 93.44 126 SER A O 1
ATOM 984 N N . LYS A 1 127 ? -14.086 16.75 31.688 1 92.88 127 LYS A N 1
ATOM 985 C CA . LYS A 1 127 ? -13.367 17.406 32.75 1 92.88 127 LYS A CA 1
ATOM 986 C C . LYS A 1 127 ? -13.281 18.922 32.531 1 92.88 127 LYS A C 1
ATOM 988 O O . LYS A 1 127 ? -12.719 19.656 33.344 1 92.88 127 LYS A O 1
ATOM 993 N N . VAL A 1 128 ? -13.836 19.312 31.453 1 89.88 128 VAL A N 1
ATOM 994 C CA . VAL A 1 128 ? -13.758 20.719 31.078 1 89.88 128 VAL A CA 1
ATOM 995 C C . VAL A 1 128 ? -14.914 21.5 31.719 1 89.88 128 VAL A C 1
ATOM 997 O O . VAL A 1 128 ? -16 20.938 31.922 1 89.88 128 VAL A O 1
ATOM 1000 N N . GLY A 1 129 ? -14.742 22.703 32.031 1 82.19 129 GLY A N 1
ATOM 1001 C CA . GLY A 1 129 ? -15.742 23.531 32.656 1 82.19 129 GLY A CA 1
ATOM 1002 C C . GLY A 1 129 ? -16.922 23.859 31.766 1 82.19 129 GLY A C 1
ATOM 1003 O O . GLY A 1 129 ? -16.891 23.531 30.578 1 82.19 129 GLY A O 1
ATOM 1004 N N . SER A 1 130 ? -17.938 24.547 32.344 1 81.5 130 SER A N 1
ATOM 1005 C CA . SER A 1 130 ? -19.203 24.766 31.656 1 81.5 130 SER A CA 1
ATOM 1006 C C . SER A 1 130 ? -19.203 26.094 30.906 1 81.5 130 SER A C 1
ATOM 1008 O O . SER A 1 130 ? -20.047 26.312 30.031 1 81.5 130 SER A O 1
ATOM 1010 N N . CYS A 1 131 ? -18.25 26.891 31.172 1 88.62 131 CYS A N 1
ATOM 1011 C CA . CYS A 1 131 ? -18.219 28.156 30.453 1 88.62 131 CYS A CA 1
ATOM 1012 C C . CYS A 1 131 ? -17.875 27.938 28.984 1 88.62 131 CYS A C 1
ATOM 1014 O O . CYS A 1 131 ? -17.031 27.109 28.656 1 88.62 131 CYS A O 1
ATOM 1016 N N . PRO A 1 132 ? -18.547 28.703 28.141 1 90.94 132 PRO A N 1
ATOM 1017 C CA . PRO A 1 132 ? -18.359 28.5 26.703 1 90.94 132 PRO A CA 1
ATOM 1018 C C . PRO A 1 132 ? -16.906 28.609 26.266 1 90.94 132 PRO A C 1
ATOM 1020 O O . PRO A 1 132 ? -16.438 27.844 25.422 1 90.94 132 PRO A O 1
ATOM 1023 N N . ARG A 1 133 ? -16.172 29.516 26.797 1 93.31 133 ARG A N 1
ATOM 1024 C CA . ARG A 1 133 ? -14.766 29.688 26.453 1 93.31 133 ARG A CA 1
ATOM 1025 C C . ARG A 1 133 ? -13.961 28.438 26.812 1 93.31 133 ARG A C 1
ATOM 1027 O O . ARG A 1 133 ? -13.086 28.016 26.047 1 93.31 133 ARG A O 1
ATOM 1034 N N . MET A 1 134 ? -14.273 27.859 27.906 1 93.19 134 MET A N 1
ATOM 1035 C CA . MET A 1 134 ? -13.562 26.672 28.359 1 93.19 134 MET A CA 1
ATOM 1036 C C . MET A 1 134 ? -13.984 25.453 27.547 1 93.19 134 MET A C 1
ATOM 1038 O O . MET A 1 134 ? -13.188 24.531 27.328 1 93.19 134 MET A O 1
ATOM 1042 N N . GLN A 1 135 ? -15.25 25.453 27.156 1 93.12 135 GLN A N 1
ATOM 1043 C CA . GLN A 1 135 ? -15.711 24.375 26.297 1 93.12 135 GLN A CA 1
ATOM 1044 C C . GLN A 1 135 ? -14.945 24.344 24.984 1 93.12 135 GLN A C 1
ATOM 1046 O O . GLN A 1 135 ? -14.539 23.281 24.516 1 93.12 135 GLN A O 1
ATOM 1051 N N . ILE A 1 136 ? -14.789 25.5 24.406 1 96.25 136 ILE A N 1
ATOM 1052 C CA . ILE A 1 136 ? -14.023 25.594 23.172 1 96.25 136 ILE A CA 1
ATOM 1053 C C . ILE A 1 136 ? -12.594 25.125 23.422 1 96.25 136 ILE A C 1
ATOM 1055 O O . ILE A 1 136 ? -12.039 24.375 22.609 1 96.25 136 ILE A O 1
ATOM 1059 N N . ALA A 1 137 ? -12.023 25.5 24.547 1 96.94 137 ALA A N 1
ATOM 1060 C CA . ALA A 1 137 ? -10.672 25.062 24.906 1 96.94 137 ALA A CA 1
ATOM 1061 C C . ALA A 1 137 ? -10.609 23.547 25.047 1 96.94 137 ALA A C 1
ATOM 1063 O O . ALA A 1 137 ? -9.633 22.922 24.641 1 96.94 137 ALA A O 1
ATOM 1064 N N . GLY A 1 138 ? -11.609 23.031 25.703 1 96.62 138 GLY A N 1
ATOM 1065 C CA . GLY A 1 138 ? -11.664 21.578 25.859 1 96.62 138 GLY A CA 1
ATOM 1066 C C . GLY A 1 138 ? -11.703 20.828 24.547 1 96.62 138 GLY A C 1
ATOM 1067 O O . GLY A 1 138 ? -10.992 19.844 24.359 1 96.62 138 GLY A O 1
ATOM 1068 N N . PHE A 1 139 ? -12.57 21.297 23.656 1 97.5 139 PHE A N 1
ATOM 1069 C CA . PHE A 1 139 ? -12.648 20.688 22.344 1 97.5 139 PHE A CA 1
ATOM 1070 C C . PHE A 1 139 ? -11.32 20.812 21.609 1 97.5 139 PHE A C 1
ATOM 1072 O O . PHE A 1 139 ? -10.898 19.875 20.906 1 97.5 139 PHE A O 1
ATOM 1079 N N . MET A 1 140 ? -10.711 21.953 21.734 1 98.5 140 MET A N 1
ATOM 1080 C CA . MET A 1 140 ? -9.438 22.172 21.062 1 98.5 140 MET A CA 1
ATOM 1081 C C . MET A 1 140 ? -8.367 21.234 21.609 1 98.5 140 MET A C 1
ATOM 1083 O O . MET A 1 140 ? -7.609 20.625 20.859 1 98.5 140 MET A O 1
ATOM 1087 N N . PHE A 1 141 ? -8.32 21.078 22.906 1 98.25 141 PHE A N 1
ATOM 1088 C CA . PHE A 1 141 ? -7.328 20.219 23.531 1 98.25 141 PHE A CA 1
ATOM 1089 C C . PHE A 1 141 ? -7.562 18.766 23.156 1 98.25 141 PHE A C 1
ATOM 1091 O O . PHE A 1 141 ? -6.629 18.047 22.781 1 98.25 141 PHE A O 1
ATOM 1098 N N . ALA A 1 142 ? -8.781 18.328 23.25 1 98.12 142 ALA A N 1
ATOM 1099 C CA . ALA A 1 142 ? -9.117 16.953 22.922 1 98.12 142 ALA A CA 1
ATOM 1100 C C . ALA A 1 142 ? -8.781 16.656 21.453 1 98.12 142 ALA A C 1
ATOM 1102 O O . ALA A 1 142 ? -8.125 15.648 21.156 1 98.12 142 ALA A O 1
ATOM 1103 N N . THR A 1 143 ? -9.227 17.531 20.609 1 98.44 143 THR A N 1
ATOM 1104 C CA . THR A 1 143 ? -9.008 17.344 19.188 1 98.44 143 THR A CA 1
ATOM 1105 C C . THR A 1 143 ? -7.516 17.359 18.859 1 98.44 143 THR A C 1
ATOM 1107 O O . THR A 1 143 ? -7.02 16.5 18.141 1 98.44 143 THR A O 1
ATOM 1110 N N . GLY A 1 144 ? -6.824 18.359 19.375 1 98.44 144 GLY A N 1
ATOM 1111 C CA . GLY A 1 144 ? -5.395 18.469 19.125 1 98.44 144 GLY A CA 1
ATOM 1112 C C . GLY A 1 144 ? -4.605 17.297 19.656 1 98.44 144 GLY A C 1
ATOM 1113 O O . GLY A 1 144 ? -3.711 16.781 18.969 1 98.44 144 GLY A O 1
ATOM 1114 N N . PHE A 1 145 ? -4.953 16.875 20.812 1 97.81 145 PHE A N 1
ATOM 1115 C CA . PHE A 1 145 ? -4.25 15.75 21.422 1 97.81 145 PHE A CA 1
ATOM 1116 C C . PHE A 1 145 ? -4.441 14.484 20.609 1 97.81 145 PHE A C 1
ATOM 1118 O O . PHE A 1 145 ? -3.475 13.773 20.312 1 97.81 145 PHE A O 1
ATOM 1125 N N . ILE A 1 146 ? -5.629 14.211 20.234 1 97.31 146 ILE A N 1
ATOM 1126 C CA . ILE A 1 146 ? -5.93 13.008 19.469 1 97.31 146 ILE A CA 1
ATOM 1127 C C . ILE A 1 146 ? -5.258 13.078 18.094 1 97.31 146 ILE A C 1
ATOM 1129 O O . ILE A 1 146 ? -4.723 12.078 17.609 1 97.31 146 ILE A O 1
ATOM 1133 N N . SER A 1 147 ? -5.23 14.234 17.531 1 97.81 147 SER A N 1
ATOM 1134 C CA . SER A 1 147 ? -4.703 14.422 16.172 1 97.81 147 SER A CA 1
ATOM 1135 C C . SER A 1 147 ? -3.191 14.211 16.141 1 97.81 147 SER A C 1
ATOM 1137 O O . SER A 1 147 ? -2.615 13.992 15.078 1 97.81 147 SER A O 1
ATOM 1139 N N . MET A 1 148 ? -2.523 14.234 17.297 1 96.38 148 MET A N 1
ATOM 1140 C CA . MET A 1 148 ? -1.096 13.945 17.391 1 96.38 148 MET A CA 1
ATOM 1141 C C . MET A 1 148 ? -0.814 12.484 17.031 1 96.38 148 MET A C 1
ATOM 1143 O O . MET A 1 148 ? 0.304 12.141 16.656 1 96.38 148 MET A O 1
ATOM 1147 N N . TRP A 1 149 ? -1.888 11.688 17.125 1 93.25 149 TRP A N 1
ATOM 1148 C CA . TRP A 1 149 ? -1.657 10.25 17.062 1 93.25 149 TRP A CA 1
ATOM 1149 C C . TRP A 1 149 ? -2.51 9.609 15.969 1 93.25 149 TRP A C 1
ATOM 1151 O O . TRP A 1 149 ? -2.189 8.531 15.477 1 93.25 149 TRP A O 1
ATOM 1161 N N . VAL A 1 150 ? -3.607 10.219 15.75 1 92.25 150 VAL A N 1
ATOM 1162 C CA . VAL A 1 150 ? -4.559 9.773 14.734 1 92.25 150 VAL A CA 1
ATOM 1163 C C . VAL A 1 150 ? -4.578 10.766 13.57 1 92.25 150 VAL A C 1
ATOM 1165 O O . VAL A 1 150 ? -4.07 11.883 13.695 1 92.25 150 VAL A O 1
ATOM 1168 N N . SER A 1 151 ? -5.055 10.375 12.484 1 92.69 151 SER A N 1
ATOM 1169 C CA . SER A 1 151 ? -5.074 11.289 11.352 1 92.69 151 SER A CA 1
ATOM 1170 C C . SER A 1 151 ? -5.941 12.516 11.641 1 92.69 151 SER A C 1
ATOM 1172 O O . SER A 1 151 ? -6.938 12.414 12.359 1 92.69 151 SER A O 1
ATOM 1174 N N . ASN A 1 152 ? -5.496 13.617 11.031 1 96.31 152 ASN A N 1
ATOM 1175 C CA . ASN A 1 152 ? -6.23 14.867 11.203 1 96.31 152 ASN A CA 1
ATOM 1176 C C . ASN A 1 152 ? -7.68 14.734 10.742 1 96.31 152 ASN A C 1
ATOM 1178 O O . ASN A 1 152 ? -8.594 15.188 11.43 1 96.31 152 ASN A O 1
ATOM 1182 N N . THR A 1 153 ? -7.836 14.008 9.734 1 94.38 153 THR A N 1
ATOM 1183 C CA . THR A 1 153 ? -9.148 13.836 9.125 1 94.38 153 THR A CA 1
ATOM 1184 C C . THR A 1 153 ? -10.055 13 10.031 1 94.38 153 THR A C 1
ATOM 1186 O O . THR A 1 153 ? -11.188 13.391 10.312 1 94.38 153 THR A O 1
ATOM 1189 N N . ALA A 1 154 ? -9.531 11.938 10.453 1 93.38 154 ALA A N 1
ATOM 1190 C CA . ALA A 1 154 ? -10.312 11.047 11.305 1 93.38 154 ALA A CA 1
ATOM 1191 C C . ALA A 1 154 ? -10.711 11.734 12.602 1 93.38 154 ALA A C 1
ATOM 1193 O O . ALA A 1 154 ? -11.828 11.547 13.094 1 93.38 154 ALA A O 1
ATOM 1194 N N . THR A 1 155 ? -9.844 12.516 13.102 1 97.12 155 THR A N 1
ATOM 1195 C CA . THR A 1 155 ? -10.117 13.234 14.344 1 97.12 155 THR A CA 1
ATOM 1196 C C . THR A 1 155 ? -11.242 14.25 14.148 1 97.12 155 THR A C 1
ATOM 1198 O O . THR A 1 155 ? -12.156 14.344 14.969 1 97.12 155 THR A O 1
ATOM 1201 N N . ALA A 1 156 ? -11.195 14.961 13.055 1 97.5 156 ALA A N 1
ATOM 1202 C CA . ALA A 1 156 ? -12.219 15.953 12.766 1 97.5 156 ALA A CA 1
ATOM 1203 C C . ALA A 1 156 ? -13.578 15.297 12.539 1 97.5 156 ALA A C 1
ATOM 1205 O O . ALA A 1 156 ? -14.602 15.781 13.023 1 97.5 156 ALA A O 1
ATOM 1206 N N . ILE A 1 157 ? -13.578 14.203 11.867 1 95.12 157 ILE A N 1
ATOM 1207 C CA . ILE A 1 157 ? -14.812 13.484 11.578 1 95.12 157 ILE A CA 1
ATOM 1208 C C . ILE A 1 157 ? -15.453 13.016 12.883 1 95.12 157 ILE A C 1
ATOM 1210 O O . ILE A 1 157 ? -16.672 13.086 13.047 1 95.12 157 ILE A O 1
ATOM 1214 N N . MET A 1 158 ? -14.609 12.531 13.75 1 95.12 158 MET A N 1
ATOM 1215 C CA . MET A 1 158 ? -15.102 11.984 15.016 1 95.12 158 MET A CA 1
ATOM 1216 C C . MET A 1 158 ? -15.602 13.094 15.93 1 95.12 158 MET A C 1
ATOM 1218 O O . MET A 1 158 ? -16.625 12.938 16.594 1 95.12 158 MET A O 1
ATOM 1222 N N . MET A 1 159 ? -14.992 14.242 15.914 1 97.06 159 MET A N 1
ATOM 1223 C CA . MET A 1 159 ? -15.297 15.32 16.859 1 97.06 159 MET A CA 1
ATOM 1224 C C . MET A 1 159 ? -16.484 16.141 16.375 1 97.06 159 MET A C 1
ATOM 1226 O O . MET A 1 159 ? -17.188 16.75 17.188 1 97.06 159 MET A O 1
ATOM 1230 N N . LEU A 1 160 ? -16.781 16.109 15.094 1 96.5 160 LEU A N 1
ATOM 1231 C CA . LEU A 1 160 ? -17.797 16.969 14.508 1 96.5 160 LEU A CA 1
ATOM 1232 C C . LEU A 1 160 ? -19.172 16.688 15.109 1 96.5 160 LEU A C 1
ATOM 1234 O O . LEU A 1 160 ? -19.828 17.609 15.609 1 96.5 160 LEU A O 1
ATOM 1238 N N . PRO A 1 161 ? -19.625 15.43 15.086 1 94.56 161 PRO A N 1
ATOM 1239 C CA . PRO A 1 161 ? -20.953 15.188 15.656 1 94.56 161 PRO A CA 1
ATOM 1240 C C . PRO A 1 161 ? -21.016 15.523 17.141 1 94.56 161 PRO A C 1
ATOM 1242 O O . PRO A 1 161 ? -22.062 15.969 17.625 1 94.56 161 PRO A O 1
ATOM 1245 N N . ILE A 1 162 ? -19.984 15.312 17.875 1 93.44 162 ILE A N 1
ATOM 1246 C CA . ILE A 1 162 ? -19.938 15.68 19.281 1 93.44 162 ILE A CA 1
ATOM 1247 C C . ILE A 1 162 ? -20.047 17.188 19.422 1 93.44 162 ILE A C 1
ATOM 1249 O O . ILE A 1 162 ? -20.797 17.688 20.281 1 93.44 162 ILE A O 1
ATOM 1253 N N . GLY A 1 163 ? -19.312 17.891 18.594 1 94.62 163 GLY A N 1
ATOM 1254 C CA . GLY A 1 163 ? -19.359 19.344 18.594 1 94.62 163 GLY A CA 1
ATOM 1255 C C . GLY A 1 163 ? -20.734 19.906 18.281 1 94.62 163 GLY A C 1
ATOM 1256 O O . GLY A 1 163 ? -21.203 20.828 18.938 1 94.62 163 GLY A O 1
ATOM 1257 N N . ILE A 1 164 ? -21.328 19.312 17.281 1 94.06 164 ILE A N 1
ATOM 1258 C CA . ILE A 1 164 ? -22.672 19.75 16.875 1 94.06 164 ILE A CA 1
ATOM 1259 C C . ILE A 1 164 ? -23.656 19.5 18.016 1 94.06 164 ILE A C 1
ATOM 1261 O O . ILE A 1 164 ? -24.484 20.359 18.328 1 94.06 164 ILE A O 1
ATOM 1265 N N . SER A 1 165 ? -23.531 18.406 18.594 1 90.31 165 SER A N 1
ATOM 1266 C CA . SER A 1 165 ? -24.422 18.062 19.703 1 90.31 165 SER A CA 1
ATOM 1267 C C . SER A 1 165 ? -24.25 19.016 20.875 1 90.31 165 SER A C 1
ATOM 1269 O O . SER A 1 165 ? -25.234 19.484 21.453 1 90.31 165 SER A O 1
ATOM 1271 N N . VAL A 1 166 ? -23.125 19.281 21.219 1 89.94 166 VAL A N 1
ATOM 1272 C CA . VAL A 1 166 ? -22.828 20.188 22.328 1 89.94 166 VAL A CA 1
ATOM 1273 C C . VAL A 1 166 ? -23.297 21.594 21.984 1 89.94 166 VAL A C 1
ATOM 1275 O O . VAL A 1 166 ? -23.875 22.281 22.828 1 89.94 166 VAL A O 1
ATOM 1278 N N . ALA A 1 167 ? -23 22.031 20.781 1 92.12 167 ALA A N 1
ATOM 1279 C CA . ALA A 1 167 ? -23.406 23.359 20.344 1 92.12 167 ALA A CA 1
ATOM 1280 C C . ALA A 1 167 ? -24.938 23.516 20.422 1 92.12 167 ALA A C 1
ATOM 1282 O O . ALA A 1 167 ? -25.438 24.562 20.812 1 92.12 167 ALA A O 1
ATOM 1283 N N . SER A 1 168 ? -25.609 22.453 20.109 1 89.19 168 SER A N 1
ATOM 1284 C CA . SER A 1 168 ? -27.062 22.5 20.109 1 89.19 168 SER A CA 1
ATOM 1285 C C . SER A 1 168 ? -27.609 22.656 21.531 1 89.19 168 SER A C 1
ATOM 1287 O O . SER A 1 168 ? -28.609 23.359 21.75 1 89.19 168 SER A O 1
ATOM 1289 N N . VAL A 1 169 ? -26.969 22.125 22.438 1 86.25 169 VAL A N 1
ATOM 1290 C CA . VAL A 1 169 ? -27.438 22.156 23.812 1 86.25 169 VAL A CA 1
ATOM 1291 C C . VAL A 1 169 ? -27.031 23.469 24.469 1 86.25 169 VAL A C 1
ATOM 1293 O O . VAL A 1 169 ? -27.828 24.094 25.188 1 86.25 169 VAL A O 1
ATOM 1296 N N . VAL A 1 170 ? -25.891 23.906 24.203 1 86.38 170 VAL A N 1
ATOM 1297 C CA . VAL A 1 170 ? -25.344 25.094 24.828 1 86.38 170 VAL A CA 1
ATOM 1298 C C . VAL A 1 170 ? -26.062 26.344 24.312 1 86.38 170 VAL A C 1
ATOM 1300 O O . VAL A 1 170 ? -26.266 27.312 25.047 1 86.38 170 VAL A O 1
ATOM 1303 N N . THR A 1 171 ? -26.453 26.281 23.078 1 87.12 171 THR A N 1
ATOM 1304 C CA . THR A 1 171 ? -27.016 27.469 22.453 1 87.12 171 THR A CA 1
ATOM 1305 C C . THR A 1 171 ? -28.531 27.484 22.562 1 87.12 171 THR A C 1
ATOM 1307 O O . THR A 1 171 ? -29.188 28.406 22.094 1 87.12 171 THR A O 1
ATOM 1310 N N . GLN A 1 172 ? -29 26.5 23.203 1 84.38 172 GLN A N 1
ATOM 1311 C CA . GLN A 1 172 ? -30.438 26.453 23.359 1 84.38 172 GLN A CA 1
ATOM 1312 C C . GLN A 1 172 ? -30.953 27.625 24.188 1 84.38 172 GLN A C 1
ATOM 1314 O O . GLN A 1 172 ? -30.469 27.859 25.297 1 84.38 172 GLN A O 1
ATOM 1319 N N . GLY A 1 173 ? -31.891 28.406 23.688 1 81.88 173 GLY A N 1
ATOM 1320 C CA . GLY A 1 173 ? -32.531 29.5 24.406 1 81.88 173 GLY A CA 1
ATOM 1321 C C . GLY A 1 173 ? -31.703 30.766 24.422 1 81.88 173 GLY A C 1
ATOM 1322 O O . GLY A 1 173 ? -32.062 31.719 25.125 1 81.88 173 GLY A O 1
ATOM 1323 N N . GLN A 1 174 ? -30.656 30.734 23.672 1 85.12 174 GLN A N 1
ATOM 1324 C CA . GLN A 1 174 ? -29.781 31.906 23.672 1 85.12 174 GLN A CA 1
ATOM 1325 C C . GLN A 1 174 ? -30.062 32.781 22.453 1 85.12 174 GLN A C 1
ATOM 1327 O O . GLN A 1 174 ? -30.797 32.375 21.547 1 85.12 174 GLN A O 1
ATOM 1332 N N . ASP A 1 175 ? -29.453 33.906 22.547 1 88.31 175 ASP A N 1
ATOM 1333 C CA . ASP A 1 175 ? -29.547 34.812 21.422 1 88.31 175 ASP A CA 1
ATOM 1334 C C . ASP A 1 175 ? -29 34.188 20.141 1 88.31 175 ASP A C 1
ATOM 1336 O O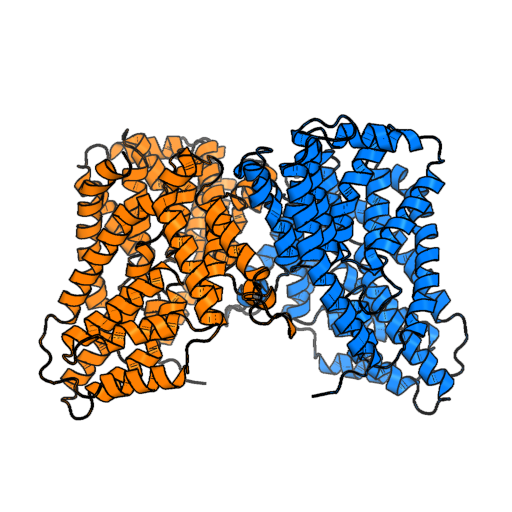 . ASP A 1 175 ? -27.969 33.5 20.188 1 88.31 175 ASP A O 1
ATOM 1340 N N . ALA A 1 176 ? -29.719 34.406 19.062 1 87.94 176 ALA A N 1
ATOM 1341 C CA . ALA A 1 176 ? -29.375 33.781 17.781 1 87.94 176 ALA A CA 1
ATOM 1342 C C . ALA A 1 176 ? -27.969 34.156 17.344 1 87.94 176 ALA A C 1
ATOM 1344 O O . ALA A 1 176 ? -27.234 33.344 16.797 1 87.94 176 ALA A O 1
ATOM 1345 N N . GLY A 1 177 ? -27.656 35.375 17.531 1 89.69 177 GLY A N 1
ATOM 1346 C CA . GLY A 1 177 ? -26.328 35.844 17.156 1 89.69 177 GLY A CA 1
ATOM 1347 C C . GLY A 1 177 ? -25.219 35.188 17.953 1 89.69 177 GLY A C 1
ATOM 1348 O O . GLY A 1 177 ? -24.188 34.781 17.391 1 89.69 177 GLY A O 1
ATOM 1349 N N . GLU A 1 178 ? -25.438 35.125 19.188 1 90.19 178 GLU A N 1
ATOM 1350 C CA . GLU A 1 178 ? -24.438 34.5 20.062 1 90.19 178 GLU A CA 1
ATOM 1351 C C . GLU A 1 178 ? -24.359 33 19.828 1 90.19 178 GLU A C 1
ATOM 1353 O O . GLU A 1 178 ? -23.266 32.406 19.906 1 90.19 178 GLU A O 1
ATOM 1358 N N . ALA A 1 179 ? -25.5 32.406 19.578 1 91.06 179 ALA A N 1
ATOM 1359 C CA . ALA A 1 179 ? -25.562 30.984 19.281 1 91.06 179 ALA A CA 1
ATOM 1360 C C . ALA A 1 179 ? -24.781 30.656 18.016 1 91.06 179 ALA A C 1
ATOM 1362 O O . ALA A 1 179 ? -24.031 29.672 17.984 1 91.06 179 ALA A O 1
ATOM 1363 N N . LYS A 1 180 ? -25 31.469 17.078 1 93.12 180 LYS A N 1
ATOM 1364 C CA . LYS A 1 180 ? -24.297 31.281 15.812 1 93.12 180 LYS A CA 1
ATOM 1365 C C . LYS A 1 180 ? -22.781 31.469 15.977 1 93.12 180 LYS A C 1
ATOM 1367 O O . LYS A 1 180 ? -21.984 30.734 15.398 1 93.12 180 LYS A O 1
ATOM 1372 N N . ARG A 1 181 ? -22.453 32.438 16.734 1 94.75 181 ARG A N 1
ATOM 1373 C CA . ARG A 1 181 ? -21.047 32.719 16.953 1 94.75 181 ARG A CA 1
ATOM 1374 C C . ARG A 1 181 ? -20.375 31.578 17.688 1 94.75 181 ARG A C 1
ATOM 1376 O O . ARG A 1 181 ? -19.234 31.203 17.359 1 94.75 181 ARG A O 1
ATOM 1383 N N . PHE A 1 182 ? -21.016 31.016 18.641 1 94.69 182 PHE A N 1
ATOM 1384 C CA . PHE A 1 182 ? -20.453 29.891 19.406 1 94.69 182 PHE A CA 1
ATOM 1385 C C . PHE A 1 182 ? -20.297 28.672 18.516 1 94.69 182 PHE A C 1
ATOM 1387 O O . PHE A 1 182 ? -19.25 28.016 18.531 1 94.69 182 PHE A O 1
ATOM 1394 N N . SER A 1 183 ? -21.344 28.375 17.781 1 95.44 183 SER A N 1
ATOM 1395 C CA . SER A 1 183 ? -21.297 27.234 16.875 1 95.44 183 SER A CA 1
ATOM 1396 C C . SER A 1 183 ? -20.172 27.375 15.859 1 95.44 183 SER A C 1
ATOM 1398 O O . SER A 1 183 ? -19.453 26.406 15.586 1 95.44 183 SER A O 1
ATOM 1400 N N . CYS A 1 184 ? -20.047 28.547 15.359 1 96.75 184 CYS A N 1
ATOM 1401 C CA . CYS A 1 184 ? -18.984 28.828 14.406 1 96.75 184 CYS A CA 1
ATOM 1402 C C . CYS A 1 184 ? -17.609 28.656 15.039 1 96.75 184 CYS A C 1
ATOM 1404 O O . CYS A 1 184 ? -16.734 27.984 14.477 1 96.75 184 CYS A O 1
ATOM 1406 N N . ALA A 1 185 ? -17.453 29.188 16.172 1 97.31 185 ALA A N 1
ATOM 1407 C CA . ALA A 1 185 ? -16.172 29.109 16.891 1 97.31 185 ALA A CA 1
ATOM 1408 C C . ALA A 1 185 ? -15.828 27.656 17.219 1 97.31 185 ALA A C 1
ATOM 1410 O O . ALA A 1 185 ? -14.672 27.25 17.094 1 97.31 185 ALA A O 1
ATOM 1411 N N . LEU A 1 186 ? -16.781 26.906 17.578 1 96.94 186 LEU A N 1
ATOM 1412 C CA . LEU A 1 186 ? -16.562 25.516 17.969 1 96.94 186 LEU A CA 1
ATOM 1413 C C . LEU A 1 186 ? -16.156 24.688 16.766 1 96.94 186 LEU A C 1
ATOM 1415 O O . LEU A 1 186 ? -15.242 23.859 16.844 1 96.94 186 LEU A O 1
ATOM 1419 N N . MET A 1 187 ? -16.828 24.906 15.656 1 97.94 187 MET A N 1
ATOM 1420 C CA . MET A 1 187 ? -16.5 24.172 14.43 1 97.94 187 MET A CA 1
ATOM 1421 C C . MET A 1 187 ? -15.086 24.516 13.969 1 97.94 187 MET A C 1
ATOM 1423 O O . MET A 1 187 ? -14.312 23.625 13.609 1 97.94 187 MET A O 1
ATOM 1427 N N . LEU A 1 188 ? -14.75 25.781 14.016 1 98.38 188 LEU A N 1
ATOM 1428 C CA . LEU A 1 188 ? -13.406 26.219 13.625 1 98.38 188 LEU A CA 1
ATOM 1429 C C . LEU A 1 188 ? -12.359 25.641 14.578 1 98.38 188 LEU A C 1
ATOM 1431 O O . LEU A 1 188 ? -11.273 25.266 14.148 1 98.38 188 LEU A O 1
ATOM 1435 N N . ALA A 1 189 ? -12.711 25.609 15.844 1 98.38 189 ALA A N 1
ATOM 1436 C CA . ALA A 1 189 ? -11.812 25.047 16.859 1 98.38 189 ALA A CA 1
ATOM 1437 C C . ALA A 1 189 ? -11.469 23.594 16.547 1 98.38 189 ALA A C 1
ATOM 1439 O O . ALA A 1 189 ? -10.312 23.172 16.656 1 98.38 189 ALA A O 1
ATOM 1440 N N . ILE A 1 190 ? -12.43 22.859 16.141 1 98.31 190 ILE A N 1
ATOM 1441 C CA . ILE A 1 190 ? -12.242 21.453 15.82 1 98.31 190 ILE A CA 1
ATOM 1442 C C . ILE A 1 190 ? -11.344 21.312 14.594 1 98.31 190 ILE A C 1
ATOM 1444 O O . ILE A 1 190 ? -10.375 20.562 14.609 1 98.31 190 ILE A O 1
ATOM 1448 N N . ALA A 1 191 ? -11.617 22.062 13.594 1 98.38 191 ALA A N 1
ATOM 1449 C CA . ALA A 1 191 ? -10.844 21.984 12.352 1 98.38 191 ALA A CA 1
ATOM 1450 C C . ALA A 1 191 ? -9.398 22.406 12.578 1 98.38 191 ALA A C 1
ATOM 1452 O O . ALA A 1 191 ? -8.469 21.672 12.227 1 98.38 191 ALA A O 1
ATOM 1453 N N . TYR A 1 192 ? -9.203 23.562 13.188 1 98.62 192 TYR A N 1
ATOM 1454 C CA . TYR A 1 192 ? -7.871 24.125 13.367 1 98.62 192 TYR A CA 1
ATOM 1455 C C . TYR A 1 192 ? -7.051 23.297 14.344 1 98.62 192 TYR A C 1
ATOM 1457 O O . TYR A 1 192 ? -5.859 23.062 14.133 1 98.62 192 TYR A O 1
ATOM 1465 N N . SER A 1 193 ? -7.68 22.812 15.375 1 98.62 193 SER A N 1
ATOM 1466 C CA . SER A 1 193 ? -6.957 22.016 16.359 1 98.62 193 SER A CA 1
ATOM 1467 C C . SER A 1 193 ? -6.531 20.672 15.781 1 98.62 193 SER A C 1
ATOM 1469 O O . SER A 1 193 ? -5.496 20.125 16.156 1 98.62 193 SER A O 1
ATOM 1471 N N . SER A 1 194 ? -7.336 20.156 14.914 1 98.25 194 SER A N 1
ATOM 1472 C CA . SER A 1 194 ? -6.949 18.922 14.234 1 98.25 194 SER A CA 1
ATOM 1473 C C . SER A 1 194 ? -5.668 19.109 13.43 1 98.25 194 SER A C 1
ATOM 1475 O O . SER A 1 194 ? -4.766 18.281 13.484 1 98.25 194 SER A O 1
ATOM 1477 N N . SER A 1 195 ? -5.512 20.188 12.742 1 98.12 195 SER A N 1
ATOM 1478 C CA . SER A 1 195 ? -4.332 20.469 11.93 1 98.12 195 SER A CA 1
ATOM 1479 C C . SER A 1 195 ? -3.143 20.859 12.797 1 98.12 195 SER A C 1
ATOM 1481 O O . SER A 1 195 ? -2.021 20.391 12.562 1 98.12 195 SER A O 1
ATOM 1483 N N . ILE A 1 196 ? -3.41 21.672 13.773 1 98.5 196 ILE A N 1
ATOM 1484 C CA . ILE A 1 196 ? -2.359 22.156 14.656 1 98.5 196 ILE A CA 1
ATOM 1485 C C . ILE A 1 196 ? -1.797 21 15.477 1 98.5 196 ILE A C 1
ATOM 1487 O O . ILE A 1 196 ? -0.579 20.859 15.617 1 98.5 196 ILE A O 1
ATOM 1491 N N . GLY A 1 197 ? -2.689 20.188 16 1 98.06 197 GLY A N 1
ATOM 1492 C CA . GLY A 1 197 ? -2.262 19.062 16.797 1 98.06 197 GLY A CA 1
ATOM 1493 C C . GLY A 1 197 ? -1.344 18.109 16.047 1 98.06 197 GLY A C 1
ATOM 1494 O O . GLY A 1 197 ? -0.39 17.578 16.625 1 98.06 197 GLY A O 1
ATOM 1495 N N . GLY A 1 198 ? -1.623 17.891 14.82 1 97.25 198 GLY A N 1
ATOM 1496 C CA . GLY A 1 198 ? -0.833 17 13.992 1 97.25 198 GLY A CA 1
ATOM 1497 C C . GLY A 1 198 ? 0.625 17.406 13.891 1 97.25 198 GLY A C 1
ATOM 1498 O O . GLY A 1 198 ? 1.494 16.562 13.641 1 97.25 198 GLY A O 1
ATOM 1499 N N . MET A 1 199 ? 0.957 18.641 14.133 1 97.81 199 MET A N 1
ATOM 1500 C CA . MET A 1 199 ? 2.326 19.141 14.039 1 97.81 199 MET A CA 1
ATOM 1501 C C . MET A 1 199 ? 3.158 18.656 15.227 1 97.81 199 MET A C 1
ATOM 1503 O O . MET A 1 199 ? 4.387 18.703 15.188 1 97.81 199 MET A O 1
ATOM 1507 N N . GLY A 1 200 ? 2.51 18.156 16.219 1 97.31 200 GLY A N 1
ATOM 1508 C CA . GLY A 1 200 ? 3.168 17.875 17.5 1 97.31 200 GLY A CA 1
ATOM 1509 C C . GLY A 1 200 ? 4.051 16.656 17.453 1 97.31 200 GLY A C 1
ATOM 1510 O O . GLY A 1 200 ? 5.059 16.578 18.156 1 97.31 200 GLY A O 1
ATOM 1511 N N . THR A 1 201 ? 3.668 15.664 16.672 1 96 201 THR A N 1
ATOM 1512 C CA . THR A 1 201 ? 4.449 14.438 16.578 1 96 201 THR A CA 1
ATOM 1513 C C . THR A 1 201 ? 4.816 14.141 15.125 1 96 201 THR A C 1
ATOM 1515 O O . THR A 1 201 ? 4.223 14.695 14.203 1 96 201 THR A O 1
ATOM 1518 N N . LEU A 1 202 ? 5.809 13.273 14.977 1 94.81 202 LEU A N 1
ATOM 1519 C CA . LEU A 1 202 ? 6.285 12.938 13.633 1 94.81 202 LEU A CA 1
ATOM 1520 C C . LEU A 1 202 ? 5.188 12.258 12.82 1 94.81 202 LEU A C 1
ATOM 1522 O O . LEU A 1 202 ? 5.07 12.492 11.617 1 94.81 202 LEU A O 1
ATOM 1526 N N . ILE A 1 203 ? 4.348 11.438 13.453 1 93.62 203 ILE A N 1
ATOM 1527 C CA . ILE A 1 203 ? 3.381 10.633 12.719 1 93.62 203 ILE A CA 1
ATOM 1528 C C . ILE A 1 203 ? 2.053 11.375 12.625 1 93.62 203 ILE A C 1
ATOM 1530 O O . ILE A 1 203 ? 1.093 10.875 12.039 1 93.62 203 ILE A O 1
ATOM 1534 N N . GLY A 1 204 ? 1.97 12.594 13.172 1 95.38 204 GLY A N 1
ATOM 1535 C CA . GLY A 1 204 ? 0.71 13.312 13.266 1 95.38 204 GLY A CA 1
ATOM 1536 C C . GLY A 1 204 ? 0.234 13.859 11.93 1 95.38 204 GLY A C 1
ATOM 1537 O O . GLY A 1 204 ? -0.97 13.984 11.703 1 95.38 204 GLY A O 1
ATOM 1538 N N . THR A 1 205 ? 1.17 14.258 11.156 1 95.31 205 THR A N 1
ATOM 1539 C CA . THR A 1 205 ? 0.822 14.75 9.828 1 95.31 205 THR A CA 1
ATOM 1540 C C . THR A 1 205 ? 1.912 14.398 8.82 1 95.31 205 THR A C 1
ATOM 1542 O O . THR A 1 205 ? 3.092 14.328 9.172 1 95.31 205 THR A O 1
ATOM 1545 N N . PRO A 1 206 ? 1.559 14.148 7.617 1 94.38 206 PRO A N 1
ATOM 1546 C CA . PRO A 1 206 ? 2.49 13.68 6.59 1 94.38 206 PRO A CA 1
ATOM 1547 C C . PRO A 1 206 ? 3.643 14.648 6.348 1 94.38 206 PRO A C 1
ATOM 1549 O O . PRO A 1 206 ? 4.781 14.227 6.145 1 94.38 206 PRO A O 1
ATOM 1552 N N . PRO A 1 207 ? 3.496 15.945 6.391 1 96.56 207 PRO A N 1
ATOM 1553 C CA . PRO A 1 207 ? 4.613 16.875 6.188 1 96.56 207 PRO A CA 1
ATOM 1554 C C . PRO A 1 207 ? 5.77 16.625 7.152 1 96.56 207 PRO A C 1
ATOM 1556 O O . PRO A 1 207 ? 6.938 16.703 6.758 1 96.56 207 PRO A O 1
ATOM 1559 N N . ASN A 1 208 ? 5.5 16.266 8.406 1 96.62 208 ASN A N 1
ATOM 1560 C CA . ASN A 1 208 ? 6.551 15.969 9.375 1 96.62 208 ASN A CA 1
ATOM 1561 C C . ASN A 1 208 ? 7.371 14.758 8.953 1 96.62 208 ASN A C 1
ATOM 1563 O O . ASN A 1 208 ? 8.602 14.766 9.047 1 96.62 208 ASN A O 1
ATOM 1567 N N . ALA A 1 209 ? 6.648 13.891 8.523 1 91.75 209 ALA A N 1
ATOM 1568 C CA . ALA A 1 209 ? 7.277 12.633 8.125 1 91.75 209 ALA A CA 1
ATOM 1569 C C . ALA A 1 209 ? 8.164 12.836 6.902 1 91.75 209 ALA A C 1
ATOM 1571 O O . ALA A 1 209 ? 9.281 12.305 6.84 1 91.75 209 ALA A O 1
ATOM 1572 N N . LEU A 1 210 ? 7.645 13.492 5.977 1 94.44 210 LEU A N 1
ATOM 1573 C CA . LEU A 1 210 ? 8.398 13.75 4.758 1 94.44 210 LEU A CA 1
ATOM 1574 C C . LEU A 1 210 ? 9.656 14.555 5.059 1 94.44 210 LEU A C 1
ATOM 1576 O O . LEU A 1 210 ? 10.719 14.305 4.477 1 94.44 210 LEU A O 1
ATOM 1580 N N . LEU A 1 211 ? 9.539 15.484 5.953 1 96.5 211 LEU A N 1
ATOM 1581 C CA . LEU A 1 211 ? 10.695 16.25 6.398 1 96.5 211 LEU A CA 1
ATOM 1582 C C . LEU A 1 211 ? 11.766 15.328 6.973 1 96.5 211 LEU A C 1
ATOM 1584 O O . LEU A 1 211 ? 12.945 15.438 6.609 1 96.5 211 LEU A O 1
ATOM 1588 N N . ARG A 1 212 ? 11.344 14.492 7.848 1 95.44 212 ARG A N 1
ATOM 1589 C CA . ARG A 1 212 ? 12.281 13.57 8.492 1 95.44 212 ARG A CA 1
ATOM 1590 C C . ARG A 1 212 ? 12.992 12.703 7.465 1 95.44 212 ARG A C 1
ATOM 1592 O O . ARG A 1 212 ? 14.219 12.547 7.52 1 95.44 212 ARG A O 1
ATOM 1599 N N . ALA A 1 213 ? 12.266 12.141 6.574 1 94.56 213 ALA A N 1
ATOM 1600 C CA . ALA A 1 213 ? 12.844 11.281 5.543 1 94.56 213 ALA A CA 1
ATOM 1601 C C . ALA A 1 213 ? 13.789 12.062 4.637 1 94.56 213 ALA A C 1
ATOM 1603 O O . ALA A 1 213 ? 14.867 11.586 4.289 1 94.56 213 ALA A O 1
ATOM 1604 N N . PHE A 1 214 ? 13.414 13.234 4.297 1 95.44 214 PHE A N 1
ATOM 1605 C CA . PHE A 1 214 ? 14.18 14.102 3.408 1 95.44 214 PHE A CA 1
ATOM 1606 C C . PHE A 1 214 ? 15.531 14.453 4.031 1 95.44 214 PHE A C 1
ATOM 1608 O O . PHE A 1 214 ? 16.578 14.297 3.396 1 95.44 214 PHE A O 1
ATOM 1615 N N . LEU A 1 215 ? 15.508 14.906 5.238 1 96.19 215 LEU A N 1
ATOM 1616 C CA . LEU A 1 215 ? 16.734 15.297 5.934 1 96.19 215 LEU A CA 1
ATOM 1617 C C . LEU A 1 215 ? 17.656 14.102 6.137 1 96.19 215 LEU A C 1
ATOM 1619 O O . LEU A 1 215 ? 18.875 14.203 5.965 1 96.19 215 LEU A O 1
ATOM 1623 N N . ALA A 1 216 ? 17.047 13.023 6.457 1 94 216 ALA A N 1
ATOM 1624 C CA . ALA A 1 216 ? 17.828 11.812 6.676 1 94 216 ALA A CA 1
ATOM 1625 C C . ALA A 1 216 ? 18.469 11.336 5.375 1 94 216 ALA A C 1
ATOM 1627 O O . ALA A 1 216 ? 19.656 11 5.352 1 94 216 ALA A O 1
ATOM 1628 N N . GLU A 1 217 ? 17.719 11.344 4.352 1 92.75 217 GLU A N 1
ATOM 1629 C CA . GLU A 1 217 ? 18.141 10.758 3.086 1 92.75 217 GLU A CA 1
ATOM 1630 C C . GLU A 1 217 ? 19.172 11.648 2.385 1 92.75 217 GLU A C 1
ATOM 1632 O O . GLU A 1 217 ? 20.172 11.156 1.853 1 92.75 217 GLU A O 1
ATOM 1637 N N . HIS A 1 218 ? 19.031 12.914 2.424 1 92.75 218 HIS A N 1
ATOM 1638 C CA . HIS A 1 218 ? 19.797 13.766 1.528 1 92.75 218 HIS A CA 1
ATOM 1639 C C . HIS A 1 218 ? 20.828 14.586 2.299 1 92.75 218 HIS A C 1
ATOM 1641 O O . HIS A 1 218 ? 21.797 15.086 1.714 1 92.75 218 HIS A O 1
ATOM 1647 N N . TYR A 1 219 ? 20.656 14.695 3.602 1 94.06 219 TYR A N 1
ATOM 1648 C CA . TYR A 1 219 ? 21.594 15.516 4.363 1 94.06 219 TYR A CA 1
ATOM 1649 C C . TYR A 1 219 ? 22.125 14.758 5.574 1 94.06 219 TYR A C 1
ATOM 1651 O O . TYR A 1 219 ? 22.875 15.312 6.383 1 94.06 219 TYR A O 1
ATOM 1659 N N . HIS A 1 220 ? 21.656 13.492 5.801 1 93.38 220 HIS A N 1
ATOM 1660 C CA . HIS A 1 220 ? 22.094 12.609 6.867 1 93.38 220 HIS A CA 1
ATOM 1661 C C . HIS A 1 220 ? 21.828 13.219 8.242 1 93.38 220 HIS A C 1
ATOM 1663 O O . HIS A 1 220 ? 22.641 13.078 9.156 1 93.38 220 HIS A O 1
ATOM 1669 N N . ILE A 1 221 ? 20.781 14.008 8.273 1 93.62 221 ILE A N 1
ATOM 1670 C CA . ILE A 1 221 ? 20.312 14.555 9.539 1 93.62 221 ILE A CA 1
ATOM 1671 C C . ILE A 1 221 ? 19.141 13.703 10.062 1 93.62 221 ILE A C 1
ATOM 1673 O O . ILE A 1 221 ? 18.109 13.594 9.406 1 93.62 221 ILE A O 1
ATOM 1677 N N . HIS A 1 222 ? 19.359 13.133 11.219 1 92.81 222 HIS A N 1
ATOM 1678 C CA . HIS A 1 222 ? 18.359 12.227 11.773 1 92.81 222 HIS A CA 1
ATOM 1679 C C . HIS A 1 222 ? 17.609 12.883 12.938 1 92.81 222 HIS A C 1
ATOM 1681 O O . HIS A 1 222 ? 18.203 13.172 13.977 1 92.81 222 HIS A O 1
ATOM 1687 N N . ILE A 1 223 ? 16.344 13.102 12.719 1 94.12 223 ILE A N 1
ATOM 1688 C CA . ILE A 1 223 ? 15.484 13.68 13.75 1 94.12 223 ILE A CA 1
ATOM 1689 C C . ILE A 1 223 ? 14.734 12.57 14.484 1 94.12 223 ILE A C 1
ATOM 1691 O O . ILE A 1 223 ? 13.938 11.852 13.883 1 94.12 223 ILE A O 1
ATOM 1695 N N . GLY A 1 224 ? 14.961 12.484 15.75 1 93.56 224 GLY A N 1
ATOM 1696 C CA . GLY A 1 224 ? 14.25 11.508 16.562 1 93.56 224 GLY A CA 1
ATOM 1697 C C . GLY A 1 224 ? 12.828 11.93 16.891 1 93.56 224 GLY A C 1
ATOM 1698 O O . GLY A 1 224 ? 12.492 13.117 16.828 1 93.56 224 GLY A O 1
ATOM 1699 N N . PHE A 1 225 ? 12.047 10.945 17.25 1 94.62 225 PHE A N 1
ATOM 1700 C CA . PHE A 1 225 ? 10.648 11.188 17.578 1 94.62 225 PHE A CA 1
ATOM 1701 C C . PHE A 1 225 ? 10.531 12.141 18.766 1 94.62 225 PHE A C 1
ATOM 1703 O O . PHE A 1 225 ? 9.828 13.148 18.688 1 94.62 225 PHE A O 1
ATOM 1710 N N . GLY A 1 226 ? 11.18 11.82 19.875 1 92.69 226 GLY A N 1
ATOM 1711 C CA . GLY A 1 226 ? 11.172 12.688 21.047 1 92.69 226 GLY A CA 1
ATOM 1712 C C . GLY A 1 226 ? 11.781 14.055 20.781 1 92.69 226 GLY A C 1
ATOM 1713 O O . GLY A 1 226 ? 11.289 15.062 21.297 1 92.69 226 GLY A O 1
ATOM 1714 N N . GLN A 1 227 ? 12.812 14.023 20.016 1 93.38 227 GLN A N 1
ATOM 1715 C CA . GLN A 1 227 ? 13.461 15.273 19.656 1 93.38 227 GLN A CA 1
ATOM 1716 C C . GLN A 1 227 ? 12.508 16.203 18.906 1 93.38 227 GLN A C 1
ATOM 1718 O O . GLN A 1 227 ? 12.477 17.406 19.156 1 93.38 227 GLN A O 1
ATOM 1723 N N . TRP A 1 228 ? 11.766 15.656 17.969 1 95.94 228 TRP A N 1
ATOM 1724 C CA . TRP A 1 228 ? 10.773 16.438 17.234 1 95.94 228 TRP A CA 1
ATOM 1725 C C . TRP A 1 228 ? 9.742 17.031 18.188 1 95.94 228 TRP A C 1
ATOM 1727 O O . TRP A 1 228 ? 9.344 18.188 18.047 1 95.94 228 TRP A O 1
ATOM 1737 N N . MET A 1 229 ? 9.352 16.281 19.141 1 95.88 229 MET A N 1
ATOM 1738 C CA . MET A 1 229 ? 8.312 16.719 20.062 1 95.88 229 MET A CA 1
ATOM 1739 C C . MET A 1 229 ? 8.773 17.938 20.875 1 95.88 229 MET A C 1
ATOM 1741 O O . MET A 1 229 ? 7.957 18.766 21.281 1 95.88 229 MET A O 1
ATOM 1745 N N . LEU A 1 230 ? 10.039 18.062 21.062 1 95.69 230 LEU A N 1
ATOM 1746 C CA . LEU A 1 230 ? 10.578 19.203 21.812 1 95.69 230 LEU A CA 1
ATOM 1747 C C . LEU A 1 230 ? 10.352 20.5 21.047 1 95.69 230 LEU A C 1
ATOM 1749 O O . LEU A 1 230 ? 10.398 21.578 21.641 1 95.69 230 LEU A O 1
ATOM 1753 N N . LEU A 1 231 ? 10.102 20.406 19.781 1 96.25 231 LEU A N 1
ATOM 1754 C CA . LEU A 1 231 ? 9.781 21.578 18.969 1 96.25 231 LEU A CA 1
ATOM 1755 C C . LEU A 1 231 ? 8.305 21.578 18.578 1 96.25 231 LEU A C 1
ATOM 1757 O O . LEU A 1 231 ? 7.617 22.578 18.75 1 96.25 231 LEU A O 1
ATOM 1761 N N . GLY A 1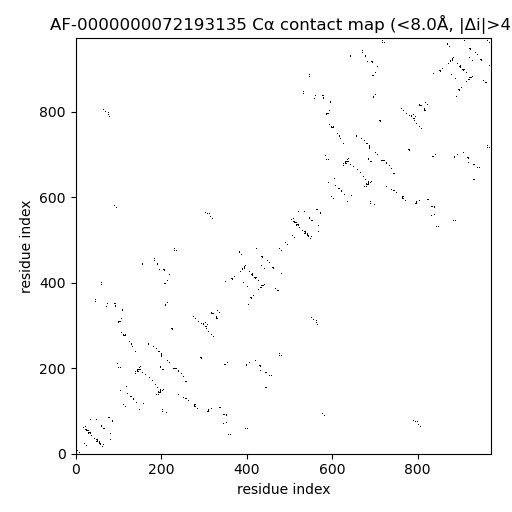 232 ? 7.844 20.422 18.062 1 97.12 232 GLY A N 1
ATOM 1762 C CA . GLY A 1 232 ? 6.492 20.312 17.547 1 97.12 232 GLY A CA 1
ATOM 1763 C C . GLY A 1 232 ? 5.426 20.625 18.578 1 97.12 232 GLY A C 1
ATOM 1764 O O . GLY A 1 232 ? 4.457 21.328 18.281 1 97.12 232 GLY A O 1
ATOM 1765 N N . VAL A 1 233 ? 5.598 20.125 19.766 1 97.62 233 VAL A N 1
ATOM 1766 C CA . VAL A 1 233 ? 4.59 20.281 20.812 1 97.62 233 VAL A CA 1
ATOM 1767 C C . VAL A 1 233 ? 4.516 21.75 21.234 1 97.62 233 VAL A C 1
ATOM 1769 O O . VAL A 1 233 ? 3.43 22.328 21.312 1 97.62 233 VAL A O 1
ATOM 1772 N N . PRO A 1 234 ? 5.645 22.391 21.5 1 97.88 234 PRO A N 1
ATOM 1773 C CA . PRO A 1 234 ? 5.582 23.812 21.828 1 97.88 234 PRO A CA 1
ATOM 1774 C C . PRO A 1 234 ? 4.934 24.656 20.734 1 97.88 234 PRO A C 1
ATOM 1776 O O . PRO A 1 234 ? 4.168 25.578 21.031 1 97.88 234 PRO A O 1
ATOM 1779 N N . VAL A 1 235 ? 5.238 24.359 19.516 1 98.06 235 VAL A N 1
ATOM 1780 C CA . VAL A 1 235 ? 4.629 25.078 18.391 1 98.06 235 VAL A CA 1
ATOM 1781 C C . VAL A 1 235 ? 3.117 24.859 18.406 1 98.06 235 VAL A C 1
ATOM 1783 O O . VAL A 1 235 ? 2.344 25.812 18.281 1 98.06 235 VAL A O 1
ATOM 1786 N N . ALA A 1 236 ? 2.74 23.609 18.547 1 98.44 236 ALA A N 1
ATOM 1787 C CA . ALA A 1 236 ? 1.32 23.266 18.562 1 98.44 236 ALA A CA 1
ATOM 1788 C C . ALA A 1 236 ? 0.604 23.953 19.734 1 98.44 236 ALA A C 1
ATOM 1790 O O . ALA A 1 236 ? -0.508 24.469 19.562 1 98.44 236 ALA A O 1
ATOM 1791 N N . VAL A 1 237 ? 1.22 24 20.875 1 98.31 237 VAL A N 1
ATOM 1792 C CA . VAL A 1 237 ? 0.622 24.609 22.047 1 98.31 237 VAL A CA 1
ATOM 1793 C C . VAL A 1 237 ? 0.477 26.109 21.844 1 98.31 237 VAL A C 1
ATOM 1795 O O . VAL A 1 237 ? -0.58 26.688 22.125 1 98.31 237 VAL A O 1
ATOM 1798 N N . ALA A 1 238 ? 1.494 26.734 21.359 1 98.44 238 ALA A N 1
ATOM 1799 C CA . ALA A 1 238 ? 1.463 28.188 21.141 1 98.44 238 ALA A CA 1
ATOM 1800 C C . ALA A 1 238 ? 0.382 28.562 20.125 1 98.44 238 ALA A C 1
ATOM 1802 O O . ALA A 1 238 ? -0.366 29.516 20.328 1 98.44 238 ALA A O 1
ATOM 1803 N N . LEU A 1 239 ? 0.329 27.828 19.062 1 98.62 239 LEU A N 1
ATOM 1804 C CA . LEU A 1 239 ? -0.68 28.109 18.047 1 98.62 239 LEU A CA 1
ATOM 1805 C C . LEU A 1 239 ? -2.082 27.859 18.594 1 98.62 239 LEU A C 1
ATOM 1807 O O . LEU A 1 239 ? -3.016 28.594 18.281 1 98.62 239 LEU A O 1
ATOM 1811 N N . SER A 1 240 ? -2.221 26.766 19.344 1 98.62 240 SER A N 1
ATOM 1812 C CA . SER A 1 240 ? -3.52 26.453 19.938 1 98.62 240 SER A CA 1
ATOM 1813 C C . SER A 1 240 ? -3.965 27.562 20.891 1 98.62 240 SER A C 1
ATOM 1815 O O . SER A 1 240 ? -5.141 27.938 20.922 1 98.62 240 SER A O 1
ATOM 1817 N N . LEU A 1 241 ? -3.062 28.078 21.703 1 98.44 241 LEU A N 1
ATOM 1818 C CA . LEU A 1 241 ? -3.391 29.141 22.641 1 98.44 241 LEU A CA 1
ATOM 1819 C C . LEU A 1 241 ? -3.816 30.406 21.891 1 98.44 241 LEU A C 1
ATOM 1821 O O . LEU A 1 241 ? -4.781 31.062 22.281 1 98.44 241 LEU A O 1
ATOM 1825 N N . PHE A 1 242 ? -3.107 30.734 20.875 1 98.44 242 PHE A N 1
ATOM 1826 C CA . PHE A 1 242 ? -3.494 31.891 20.078 1 98.44 242 PHE A CA 1
ATOM 1827 C C . PHE A 1 242 ? -4.867 31.688 19.453 1 98.44 242 PHE A C 1
ATOM 1829 O O . PHE A 1 242 ? -5.691 32.594 19.438 1 98.44 242 PHE A O 1
ATOM 1836 N N . THR A 1 243 ? -5.039 30.484 18.828 1 98.5 243 THR A N 1
ATOM 1837 C CA . THR A 1 243 ? -6.312 30.188 18.188 1 98.5 243 THR A CA 1
ATOM 1838 C C . THR A 1 243 ? -7.461 30.297 19.188 1 98.5 243 THR A C 1
ATOM 1840 O O . THR A 1 243 ? -8.516 30.859 18.875 1 98.5 243 THR A O 1
ATOM 1843 N N . TRP A 1 244 ? -7.242 29.719 20.344 1 98.06 244 TRP A N 1
ATOM 1844 C CA . TRP A 1 244 ? -8.242 29.781 21.406 1 98.06 244 TRP A CA 1
ATOM 1845 C C . TRP A 1 244 ? -8.562 31.234 21.766 1 98.06 244 TRP A C 1
ATOM 1847 O O . TRP A 1 244 ? -9.734 31.609 21.875 1 98.06 244 TRP A O 1
ATOM 1857 N N . TRP A 1 245 ? -7.539 32 21.969 1 97.94 245 TRP A N 1
ATOM 1858 C CA . TRP A 1 245 ? -7.723 33.438 22.281 1 97.94 245 TRP A CA 1
ATOM 1859 C C . TRP A 1 245 ? -8.492 34.125 21.172 1 97.94 245 TRP A C 1
ATOM 1861 O O . TRP A 1 245 ? -9.422 34.906 21.453 1 97.94 245 TRP A O 1
ATOM 1871 N N . TRP A 1 246 ? -8.133 33.906 19.938 1 97.69 246 TRP A N 1
ATOM 1872 C CA . TRP A 1 246 ? -8.742 34.562 18.797 1 97.69 246 TRP A CA 1
ATOM 1873 C C . TRP A 1 246 ? -10.219 34.219 18.688 1 97.69 246 TRP A C 1
ATOM 1875 O O . TRP A 1 246 ? -11.062 35.062 18.422 1 97.69 246 TRP A O 1
ATOM 1885 N N . LEU A 1 247 ? -10.547 32.938 18.844 1 97.06 247 LEU A N 1
ATOM 1886 C CA . LEU A 1 247 ? -11.914 32.469 18.641 1 97.06 247 LEU A CA 1
ATOM 1887 C C . LEU A 1 247 ? -12.805 32.875 19.797 1 97.06 247 LEU A C 1
ATOM 1889 O O . LEU A 1 247 ? -14.031 32.938 19.656 1 97.06 247 LEU A O 1
ATOM 1893 N N . THR A 1 248 ? -12.219 33.188 21 1 95.5 248 THR A N 1
ATOM 1894 C CA . THR A 1 248 ? -13.031 33.5 22.188 1 95.5 248 THR A CA 1
ATOM 1895 C C . THR A 1 248 ? -12.812 34.938 22.625 1 95.5 248 THR A C 1
ATOM 1897 O O . THR A 1 248 ? -13.141 35.312 23.75 1 95.5 248 THR A O 1
ATOM 1900 N N . ARG A 1 249 ? -12.203 35.75 21.859 1 93.56 249 ARG A N 1
ATOM 1901 C CA . ARG A 1 249 ? -11.852 37.094 22.25 1 93.56 249 ARG A CA 1
ATOM 1902 C C . ARG A 1 249 ? -13.102 37.906 22.547 1 93.56 249 ARG A C 1
ATOM 1904 O O . ARG A 1 249 ? -13.07 38.844 23.359 1 93.56 249 ARG A O 1
ATOM 1911 N N . LYS A 1 250 ? -14.234 37.625 21.875 1 90.75 250 LYS A N 1
ATOM 1912 C CA . LYS A 1 250 ? -15.516 38.219 22.234 1 90.75 250 LYS A CA 1
ATOM 1913 C C . LYS A 1 250 ? -16.266 37.344 23.25 1 90.75 250 LYS A C 1
ATOM 1915 O O . LYS A 1 250 ? -16.516 36.156 22.984 1 90.75 250 LYS A O 1
ATOM 1920 N N . PRO A 1 251 ? -16.594 37.875 24.359 1 86.81 251 PRO A N 1
ATOM 1921 C CA . PRO A 1 251 ? -17.203 37.094 25.438 1 86.81 251 PRO A CA 1
ATOM 1922 C C . PRO A 1 251 ? -18.562 36.531 25.047 1 86.81 251 PRO A C 1
ATOM 1924 O O . PRO A 1 251 ? -19.297 37.125 24.25 1 86.81 251 PRO A O 1
ATOM 1927 N N . PHE A 1 252 ? -18.766 35.344 25.562 1 87.75 252 PHE A N 1
ATOM 1928 C CA . PHE A 1 252 ? -20.078 34.719 25.469 1 87.75 252 PHE A CA 1
ATOM 1929 C C . PHE A 1 252 ? -20.891 34.969 26.719 1 87.75 252 PHE A C 1
ATOM 1931 O O . PHE A 1 252 ? -20.406 34.781 27.844 1 87.75 252 PHE A O 1
ATOM 1938 N N . ASN A 1 253 ? -22.109 35.344 26.625 1 80.5 253 ASN A N 1
ATOM 1939 C CA . ASN A 1 253 ? -22.922 35.75 27.75 1 80.5 253 ASN A CA 1
ATOM 1940 C C . ASN A 1 253 ? -23.828 34.625 28.25 1 80.5 253 ASN A C 1
ATOM 1942 O O . ASN A 1 253 ? -24.891 34.875 28.812 1 80.5 253 ASN A O 1
ATOM 1946 N N . PHE A 1 254 ? -23.578 33.469 27.938 1 78.31 254 PHE A N 1
ATOM 1947 C CA . PHE A 1 254 ? -24.406 32.375 28.453 1 78.31 254 PHE A CA 1
ATOM 1948 C C . PHE A 1 254 ? -23.547 31.328 29.156 1 78.31 254 PHE A C 1
ATOM 1950 O O . PHE A 1 254 ? -22.328 31.328 29.031 1 78.31 254 PHE A O 1
ATOM 1957 N N . ALA A 1 255 ? -24.312 30.641 30.203 1 70.75 255 ALA A N 1
ATOM 1958 C CA . ALA A 1 255 ? -23.656 29.531 30.922 1 70.75 255 ALA A CA 1
ATOM 1959 C C . ALA A 1 255 ? -23.953 28.203 30.25 1 70.75 255 ALA A C 1
ATOM 1961 O O . ALA A 1 255 ? -25 28.031 29.625 1 70.75 255 ALA A O 1
ATOM 1962 N N . GLY A 1 256 ? -22.953 27.344 29.953 1 63.03 256 GLY A N 1
ATOM 1963 C CA . GLY A 1 256 ? -23.094 26.062 29.281 1 63.03 256 GLY A CA 1
ATOM 1964 C C . GLY A 1 256 ? -23.422 24.922 30.234 1 63.03 256 GLY A C 1
ATOM 1965 O O . GLY A 1 256 ? -22.734 23.906 30.234 1 63.03 256 GLY A O 1
ATOM 1966 N N . ASN A 1 257 ? -24.453 25.031 31.141 1 64.75 257 ASN A N 1
ATOM 1967 C CA . ASN A 1 257 ? -24.703 24.125 32.25 1 64.75 257 ASN A CA 1
ATOM 1968 C C . ASN A 1 257 ? -25.047 22.719 31.781 1 64.75 257 ASN A C 1
ATOM 1970 O O . ASN A 1 257 ? -24.75 21.734 32.469 1 64.75 257 ASN A O 1
ATOM 1974 N N . THR A 1 258 ? -25.469 22.562 30.531 1 70.12 258 THR A N 1
ATOM 1975 C CA . THR A 1 258 ? -26.016 21.266 30.141 1 70.12 258 THR A CA 1
ATOM 1976 C C . THR A 1 258 ? -25 20.469 29.328 1 70.12 258 THR A C 1
ATOM 1978 O O . THR A 1 258 ? -25.312 19.375 28.844 1 70.12 258 THR A O 1
ATOM 1981 N N . VAL A 1 259 ? -23.812 20.828 29.234 1 83.12 259 VAL A N 1
ATOM 1982 C CA . VAL A 1 259 ? -22.828 20.203 28.359 1 83.12 259 VAL A CA 1
ATOM 1983 C C . VAL A 1 259 ? -22.344 18.891 29 1 83.12 259 VAL A C 1
ATOM 1985 O O . VAL A 1 259 ? -22.203 17.875 28.312 1 83.12 259 VAL A O 1
ATOM 1988 N N . HIS A 1 260 ? -22.281 18.828 30.25 1 87.81 260 HIS A N 1
ATOM 1989 C CA . HIS A 1 260 ? -21.766 17.672 30.969 1 87.81 260 HIS A CA 1
ATOM 1990 C C . HIS A 1 260 ? -22.703 16.484 30.844 1 87.81 260 HIS A C 1
ATOM 1992 O O . HIS A 1 260 ? -22.25 15.336 30.75 1 87.81 260 HIS A O 1
ATOM 1998 N N . GLU A 1 261 ? -23.953 16.812 30.781 1 86.81 261 GLU A N 1
ATOM 1999 C CA . GLU A 1 261 ? -24.922 15.734 30.641 1 86.81 261 GLU A CA 1
ATOM 2000 C C . GLU A 1 261 ? -24.812 15.07 29.266 1 86.81 261 GLU A C 1
ATOM 2002 O O . GLU A 1 261 ? -24.922 13.852 29.156 1 86.81 261 GLU A O 1
ATOM 2007 N N . LYS A 1 262 ? -24.688 15.844 28.312 1 87.94 262 LYS A N 1
ATOM 2008 C CA . LYS A 1 262 ? -24.562 15.297 26.969 1 87.94 262 LYS A CA 1
ATOM 2009 C C . LYS A 1 262 ? -23.297 14.477 26.812 1 87.94 262 LYS A C 1
ATOM 2011 O O . LYS A 1 262 ? -23.297 13.414 26.188 1 87.94 262 LYS A O 1
ATOM 2016 N N . ILE A 1 263 ? -22.219 14.984 27.344 1 92.38 263 ILE A N 1
ATOM 2017 C CA . ILE A 1 263 ? -20.953 14.281 27.297 1 92.38 263 ILE A CA 1
ATOM 2018 C C . ILE A 1 263 ? -21.047 12.961 28.047 1 92.38 263 ILE A C 1
ATOM 2020 O O . ILE A 1 263 ? -20.531 11.938 27.609 1 92.38 263 ILE A O 1
ATOM 2024 N N . ARG A 1 264 ? -21.656 13.016 29.141 1 91.31 264 ARG A N 1
ATOM 2025 C CA . ARG A 1 264 ? -21.859 11.812 29.938 1 91.31 264 ARG A CA 1
ATOM 2026 C C . ARG A 1 264 ? -22.672 10.781 29.172 1 91.31 264 ARG A C 1
ATOM 2028 O O . ARG A 1 264 ? -22.375 9.586 29.219 1 91.31 264 ARG A O 1
ATOM 2035 N N . GLN A 1 265 ? -23.656 11.25 28.484 1 92.06 265 GLN A N 1
ATOM 2036 C CA . GLN A 1 265 ? -24.484 10.359 27.688 1 92.06 265 GLN A CA 1
ATOM 2037 C C . GLN A 1 265 ? -23.672 9.688 26.578 1 92.06 265 GLN A C 1
ATOM 2039 O O . GLN A 1 265 ? -23.844 8.492 26.312 1 92.06 265 GLN A O 1
ATOM 2044 N N . GLU A 1 266 ? -22.875 10.492 26 1 92.31 266 GLU A N 1
ATOM 2045 C CA . GLU A 1 266 ? -22.016 9.945 24.953 1 92.31 266 GLU A CA 1
ATOM 2046 C C . GLU A 1 266 ? -21.062 8.906 25.516 1 92.31 266 GLU A C 1
ATOM 2048 O O . GLU A 1 266 ? -20.797 7.883 24.891 1 92.31 266 GLU A O 1
ATOM 2053 N N . LEU A 1 267 ? -20.516 9.156 26.656 1 93.88 267 LEU A N 1
ATOM 2054 C CA . LEU A 1 267 ? -19.594 8.234 27.312 1 93.88 267 LEU A CA 1
ATOM 2055 C C . LEU A 1 267 ? -20.297 6.945 27.703 1 93.88 267 LEU A C 1
ATOM 2057 O O . LEU A 1 267 ? -19.734 5.855 27.578 1 93.88 267 LEU A O 1
ATOM 2061 N N . GLU A 1 268 ? -21.469 7.113 28.172 1 94.19 268 GLU A N 1
ATOM 2062 C CA . GLU A 1 268 ? -22.266 5.953 28.562 1 94.19 268 GLU A CA 1
ATOM 2063 C C . GLU A 1 268 ? -22.625 5.094 27.359 1 94.19 268 GLU A C 1
ATOM 2065 O O . GLU A 1 268 ? -22.703 3.867 27.469 1 94.19 268 GLU A O 1
ATOM 2070 N N . ALA A 1 269 ? -22.812 5.75 26.297 1 93.69 269 ALA A N 1
ATOM 2071 C CA . ALA A 1 269 ? -23.156 5.039 25.078 1 93.69 269 ALA A CA 1
ATOM 2072 C C . ALA A 1 269 ? -22 4.156 24.609 1 93.69 269 ALA A C 1
ATOM 2074 O O . ALA A 1 269 ? -22.219 3.137 23.953 1 93.69 269 ALA A O 1
ATOM 2075 N N . LEU A 1 270 ? -20.766 4.488 24.953 1 94.19 270 LEU A N 1
ATOM 2076 C CA . LEU A 1 270 ? -19.594 3.707 24.594 1 94.19 270 LEU A CA 1
ATOM 2077 C C . LEU A 1 270 ? -19.469 2.457 25.453 1 94.19 270 LEU A C 1
ATOM 2079 O O . LEU A 1 270 ? -18.781 1.502 25.094 1 94.19 270 LEU A O 1
ATOM 2083 N N . GLY A 1 271 ? -20.141 2.463 26.594 1 93.94 271 GLY A N 1
ATOM 2084 C CA . GLY A 1 271 ? -20.047 1.328 27.5 1 93.94 271 GLY A CA 1
ATOM 2085 C C . GLY A 1 271 ? -18.75 1.292 28.297 1 93.94 271 GLY A C 1
ATOM 2086 O O . GLY A 1 271 ? -17.953 2.223 28.219 1 93.94 271 GLY A O 1
ATOM 2087 N N . PRO A 1 272 ? -18.594 0.259 28.984 1 95.06 272 PRO A N 1
ATOM 2088 C CA . PRO A 1 272 ? -17.359 0.133 29.766 1 95.06 272 PRO A CA 1
ATOM 2089 C C . PRO A 1 272 ? -16.125 -0.109 28.891 1 95.06 272 PRO A C 1
ATOM 2091 O O . PRO A 1 272 ? -16.266 -0.478 27.719 1 95.06 272 PRO A O 1
ATOM 2094 N N . VAL A 1 273 ? -15.047 0.217 29.453 1 96.06 273 VAL A N 1
ATOM 2095 C CA . VAL A 1 273 ? -13.805 0.007 28.734 1 96.06 273 VAL A CA 1
ATOM 2096 C C . VAL A 1 273 ? -13.672 -1.464 28.344 1 96.06 273 VAL A C 1
ATOM 2098 O O . VAL A 1 273 ? -13.688 -2.344 29.203 1 96.06 273 VAL A O 1
ATOM 2101 N N . SER A 1 274 ? -13.578 -1.703 27.094 1 95 274 SER A N 1
ATOM 2102 C CA . SER A 1 274 ? -13.438 -3.066 26.594 1 95 274 SER A CA 1
ATOM 2103 C C . SER A 1 274 ? -11.992 -3.543 26.703 1 95 274 SER A C 1
ATOM 2105 O O . SER A 1 274 ? -11.078 -2.734 26.859 1 95 274 SER A O 1
ATOM 2107 N N . ARG A 1 275 ? -11.828 -4.852 26.656 1 95.19 275 ARG A N 1
ATOM 2108 C CA . ARG A 1 275 ? -10.492 -5.434 26.641 1 95.19 275 ARG A CA 1
ATOM 2109 C C . ARG A 1 275 ? -9.68 -4.93 25.469 1 95.19 275 ARG A C 1
ATOM 2111 O O . ARG A 1 275 ? -8.484 -4.656 25.594 1 95.19 275 ARG A O 1
ATOM 2118 N N . GLU A 1 276 ? -10.312 -4.809 24.344 1 95.88 276 GLU A N 1
ATOM 2119 C CA . GLU A 1 276 ? -9.664 -4.297 23.141 1 95.88 276 GLU A CA 1
ATOM 2120 C C . GLU A 1 276 ? -9.164 -2.871 23.344 1 95.88 276 GLU A C 1
ATOM 2122 O O . GLU A 1 276 ? -8.047 -2.533 22.938 1 95.88 276 GLU A O 1
ATOM 2127 N N . GLU A 1 277 ? -9.984 -2.064 23.922 1 96.94 277 GLU A N 1
ATOM 2128 C CA . GLU A 1 277 ? -9.602 -0.685 24.203 1 96.94 277 GLU A CA 1
ATOM 2129 C C . GLU A 1 277 ? -8.414 -0.629 25.172 1 96.94 277 GLU A C 1
ATOM 2131 O O . GLU A 1 277 ? -7.465 0.123 24.953 1 96.94 277 GLU A O 1
ATOM 2136 N N . ALA A 1 278 ? -8.492 -1.407 26.203 1 97.38 278 ALA A N 1
ATOM 2137 C CA . ALA A 1 278 ? -7.461 -1.402 27.234 1 97.38 278 ALA A CA 1
ATOM 2138 C C . ALA A 1 278 ? -6.125 -1.884 26.672 1 97.38 278 ALA A C 1
ATOM 2140 O O . ALA A 1 278 ? -5.078 -1.294 26.938 1 97.38 278 ALA A O 1
ATOM 2141 N N . MET A 1 279 ? -6.16 -2.945 25.969 1 97.56 279 MET A N 1
ATOM 2142 C CA . MET A 1 279 ? -4.941 -3.494 25.375 1 97.56 279 MET A CA 1
ATOM 2143 C C . MET A 1 279 ? -4.328 -2.518 24.375 1 97.56 279 MET A C 1
ATOM 2145 O O . MET A 1 279 ? -3.111 -2.34 24.344 1 97.56 279 MET A O 1
ATOM 2149 N N . THR A 1 280 ? -5.191 -1.934 23.547 1 97.69 280 THR A N 1
ATOM 2150 C CA . THR A 1 280 ? -4.715 -0.957 22.578 1 97.69 280 THR A CA 1
ATOM 2151 C C . THR A 1 280 ? -4.09 0.246 23.281 1 97.69 280 THR A C 1
ATOM 2153 O O . THR A 1 280 ? -3.041 0.737 22.859 1 97.69 280 THR A O 1
ATOM 2156 N N . ALA A 1 281 ? -4.754 0.73 24.328 1 97.62 281 ALA A N 1
ATOM 2157 C CA . ALA A 1 281 ? -4.219 1.85 25.094 1 97.62 281 ALA A CA 1
ATOM 2158 C C . ALA A 1 281 ? -2.854 1.51 25.672 1 97.62 281 ALA A C 1
ATOM 2160 O O . ALA A 1 281 ? -1.942 2.342 25.672 1 97.62 281 ALA A O 1
ATOM 2161 N N . CYS A 1 282 ? -2.766 0.341 26.188 1 97.5 282 CYS A N 1
ATOM 2162 C CA . CYS A 1 282 ? -1.509 -0.103 26.781 1 97.5 282 CYS A CA 1
ATOM 2163 C C . CYS A 1 282 ? -0.404 -0.157 25.734 1 97.5 282 CYS A C 1
ATOM 2165 O O . CYS A 1 282 ? 0.7 0.341 25.953 1 97.5 282 CYS A O 1
ATOM 2167 N N . LEU A 1 283 ? -0.679 -0.738 24.625 1 97.25 283 LEU A N 1
ATOM 2168 C CA . LEU A 1 283 ? 0.306 -0.849 23.547 1 97.25 283 LEU A CA 1
ATOM 2169 C C . LEU A 1 283 ? 0.722 0.53 23.047 1 97.25 283 LEU A C 1
ATOM 2171 O O . LEU A 1 283 ? 1.907 0.782 22.828 1 97.25 283 LEU A O 1
ATOM 2175 N N . PHE A 1 284 ? -0.278 1.302 22.859 1 96.25 284 PHE A N 1
ATOM 2176 C CA . PHE A 1 284 ? 0.003 2.658 22.406 1 96.25 284 PHE A CA 1
ATOM 2177 C C . PHE A 1 284 ? 0.842 3.41 23.422 1 96.25 284 PHE A C 1
ATOM 2179 O O . PHE A 1 284 ? 1.778 4.125 23.062 1 96.25 284 PHE A O 1
ATOM 2186 N N . GLY A 1 285 ? 0.444 3.357 24.672 1 96.62 285 GLY A N 1
ATOM 2187 C CA . GLY A 1 285 ? 1.214 3.984 25.734 1 96.62 285 GLY A CA 1
ATOM 2188 C C . GLY A 1 285 ? 2.656 3.514 25.781 1 96.62 285 GLY A C 1
ATOM 2189 O O . GLY A 1 285 ? 3.572 4.32 25.953 1 96.62 285 GLY A O 1
ATOM 2190 N N . CYS A 1 286 ? 2.879 2.232 25.578 1 97.69 286 CYS A N 1
ATOM 2191 C CA . CYS A 1 286 ? 4.223 1.664 25.562 1 97.69 286 CYS A CA 1
ATOM 2192 C C . CYS A 1 286 ? 5.016 2.18 24.359 1 97.69 286 CYS A C 1
ATOM 2194 O O . CYS A 1 286 ? 6.199 2.498 24.5 1 97.69 286 CYS A O 1
ATOM 2196 N N . ALA A 1 287 ? 4.387 2.236 23.219 1 96.94 287 ALA A N 1
ATOM 2197 C CA . ALA A 1 287 ? 5.051 2.754 22.031 1 96.94 287 ALA A CA 1
ATOM 2198 C C . ALA A 1 287 ? 5.488 4.203 22.234 1 96.94 287 ALA A C 1
ATOM 2200 O O . ALA A 1 287 ? 6.625 4.562 21.922 1 96.94 287 ALA A O 1
ATOM 2201 N N . ALA A 1 288 ? 4.574 5.004 22.766 1 95.06 288 ALA A N 1
ATOM 2202 C CA . ALA A 1 288 ? 4.871 6.41 23.016 1 95.06 288 ALA A CA 1
ATOM 2203 C C . ALA A 1 288 ? 6.035 6.559 24 1 95.06 288 ALA A C 1
ATOM 2205 O O . ALA A 1 288 ? 6.926 7.387 23.797 1 95.06 288 ALA A O 1
ATOM 2206 N N . LEU A 1 289 ? 6.016 5.793 24.984 1 96.38 289 LEU A N 1
ATOM 2207 C CA . LEU A 1 289 ? 7.082 5.824 25.984 1 96.38 289 LEU A CA 1
ATOM 2208 C C . LEU A 1 289 ? 8.414 5.418 25.359 1 96.38 289 LEU A C 1
ATOM 2210 O O . LEU A 1 289 ? 9.453 6.027 25.641 1 96.38 289 LEU A O 1
ATOM 2214 N N . CYS A 1 290 ? 8.383 4.391 24.531 1 96.94 290 CYS A N 1
ATOM 2215 C CA . CYS A 1 290 ? 9.602 3.949 23.859 1 96.94 290 CYS A CA 1
ATOM 2216 C C . CYS A 1 290 ? 10.141 5.035 22.938 1 96.94 290 CYS A C 1
ATOM 2218 O O . CYS A 1 290 ? 11.352 5.207 22.812 1 96.94 290 CYS A O 1
ATOM 2220 N N . TRP A 1 291 ? 9.266 5.766 22.281 1 94.31 291 TRP A N 1
ATOM 2221 C CA . TRP A 1 291 ? 9.688 6.844 21.391 1 94.31 291 TRP A CA 1
ATOM 2222 C C . TRP A 1 291 ? 10.352 7.969 22.172 1 94.31 291 TRP A C 1
ATOM 2224 O O . TRP A 1 291 ? 11.383 8.5 21.75 1 94.31 291 TRP A O 1
ATOM 2234 N N . VAL A 1 292 ? 9.812 8.305 23.281 1 91.81 292 VAL A N 1
ATOM 2235 C CA . VAL A 1 292 ? 10.344 9.383 24.109 1 91.81 292 VAL A CA 1
ATOM 2236 C C . VAL A 1 292 ? 11.688 8.953 24.703 1 91.81 292 VAL A C 1
ATOM 2238 O O . VAL A 1 292 ? 12.617 9.758 24.781 1 91.81 292 VAL A O 1
ATOM 2241 N N . LEU A 1 293 ? 11.797 7.695 25.031 1 94.56 293 LEU A N 1
ATOM 2242 C CA . LEU A 1 293 ? 13 7.195 25.688 1 94.56 293 LEU A CA 1
ATOM 2243 C C . LEU A 1 293 ? 13.969 6.602 24.672 1 94.56 293 LEU A C 1
ATOM 2245 O O . LEU A 1 293 ? 14.977 6 25.047 1 94.56 293 LEU A O 1
ATOM 2249 N N . GLN A 1 294 ? 13.656 6.746 23.438 1 94.25 294 GLN A N 1
ATOM 2250 C CA . GLN A 1 294 ? 14.414 6.086 22.391 1 94.25 294 GLN A CA 1
ATOM 2251 C C . GLN A 1 294 ? 15.898 6.41 22.484 1 94.25 294 GLN A C 1
ATOM 2253 O O . GLN A 1 294 ? 16.75 5.523 22.359 1 94.25 294 GLN A O 1
ATOM 2258 N N . PRO A 1 295 ? 16.359 7.699 22.797 1 91.12 295 PRO A N 1
ATOM 2259 C CA . PRO A 1 295 ? 17.797 7.992 22.875 1 91.12 295 PRO A CA 1
ATOM 2260 C C . PRO A 1 295 ? 18.484 7.223 24 1 91.12 295 PRO A C 1
ATOM 2262 O O . PRO A 1 295 ? 19.656 6.859 23.875 1 91.12 295 PRO A O 1
ATOM 2265 N N . ILE A 1 296 ? 17.766 6.941 25.047 1 94.06 296 ILE A N 1
ATOM 2266 C CA . ILE A 1 296 ? 18.312 6.188 26.172 1 94.06 296 ILE A CA 1
ATOM 2267 C C . ILE A 1 296 ? 18.359 4.703 25.812 1 94.06 296 ILE A C 1
ATOM 2269 O O . ILE A 1 296 ? 19.344 4.027 26.078 1 94.06 296 ILE A O 1
ATOM 2273 N N . ILE A 1 297 ? 17.328 4.223 25.203 1 95.44 297 ILE A N 1
ATOM 2274 C CA . ILE A 1 297 ? 17.219 2.816 24.828 1 95.44 297 ILE A CA 1
ATOM 2275 C C . ILE A 1 297 ? 18.297 2.477 23.797 1 95.44 297 ILE A C 1
ATOM 2277 O O . ILE A 1 297 ? 18.922 1.413 23.875 1 95.44 297 ILE A O 1
ATOM 2281 N N . SER A 1 298 ? 18.516 3.369 22.891 1 93.31 298 SER A N 1
ATOM 2282 C CA . SER A 1 298 ? 19.422 3.119 21.781 1 93.31 298 SER A CA 1
ATOM 2283 C C . SER A 1 298 ? 20.875 3.041 22.266 1 93.31 298 SER A C 1
ATOM 2285 O O . SER A 1 298 ? 21.734 2.492 21.578 1 93.31 298 SER A O 1
ATOM 2287 N N . ARG A 1 299 ? 21.281 3.621 23.453 1 92.94 299 ARG A N 1
ATOM 2288 C CA . ARG A 1 299 ? 22.609 3.5 24.031 1 92.94 299 ARG A CA 1
ATOM 2289 C C . ARG A 1 299 ? 22.906 2.055 24.406 1 92.94 299 ARG A C 1
ATOM 2291 O O . ARG A 1 299 ? 24.031 1.583 24.234 1 92.94 299 ARG A O 1
ATOM 2298 N N . ALA A 1 300 ? 21.859 1.417 24.828 1 93.31 300 ALA A N 1
ATOM 2299 C CA . ALA A 1 300 ? 22.016 0.019 25.234 1 93.31 300 ALA A CA 1
ATOM 2300 C C . ALA A 1 300 ? 21.766 -0.915 24.047 1 93.31 300 ALA A C 1
ATOM 2302 O O . ALA A 1 300 ? 22.438 -1.945 23.906 1 93.31 300 ALA A O 1
ATOM 2303 N N . LEU A 1 301 ? 20.797 -0.57 23.234 1 94.38 301 LEU A N 1
ATOM 2304 C CA . LEU A 1 301 ? 20.391 -1.349 22.062 1 94.38 301 LEU A CA 1
ATOM 2305 C C . LEU A 1 301 ? 20.406 -0.492 20.797 1 94.38 301 LEU A C 1
ATOM 2307 O O . LEU A 1 301 ? 19.375 0.022 20.375 1 94.38 301 LEU A O 1
ATOM 2311 N N . PRO A 1 302 ? 21.484 -0.418 20.125 1 90.12 302 PRO A N 1
ATOM 2312 C CA . PRO A 1 302 ? 21.688 0.508 19 1 90.12 302 PRO A CA 1
ATOM 2313 C C . PRO A 1 302 ? 20.719 0.255 17.844 1 90.12 302 PRO A C 1
ATOM 2315 O O . PRO A 1 302 ? 20.484 1.153 17.031 1 90.12 302 PRO A O 1
ATOM 2318 N N . PHE A 1 303 ? 20.109 -0.952 17.766 1 91.31 303 PHE A N 1
ATOM 2319 C CA . PHE A 1 303 ? 19.234 -1.272 16.656 1 91.31 303 PHE A CA 1
ATOM 2320 C C . PHE A 1 303 ? 17.844 -0.69 16.859 1 91.31 303 PHE A C 1
ATOM 2322 O O . PHE A 1 303 ? 17.031 -0.637 15.938 1 91.31 303 PHE A O 1
ATOM 2329 N N . VAL A 1 304 ? 17.625 -0.157 18 1 95.5 304 VAL A N 1
ATOM 2330 C CA . VAL A 1 304 ? 16.297 0.351 18.328 1 95.5 304 VAL A CA 1
ATOM 2331 C C . VAL A 1 304 ? 16.188 1.806 17.875 1 95.5 304 VAL A C 1
ATOM 2333 O O . VAL A 1 304 ? 16.484 2.725 18.641 1 95.5 304 VAL A O 1
ATOM 2336 N N . ASP A 1 305 ? 15.734 2.043 16.719 1 94.88 305 ASP A N 1
ATOM 2337 C CA . ASP A 1 305 ? 15.383 3.383 16.25 1 94.88 305 ASP A CA 1
ATOM 2338 C C . ASP A 1 305 ? 13.867 3.578 16.219 1 94.88 305 ASP A C 1
ATOM 2340 O O . ASP A 1 305 ? 13.117 2.711 16.672 1 94.88 305 ASP A O 1
ATOM 2344 N N . ASP A 1 306 ? 13.414 4.715 15.797 1 95.44 306 ASP A N 1
ATOM 2345 C CA . ASP A 1 306 ? 11.992 5.043 15.82 1 95.44 306 ASP A CA 1
ATOM 2346 C C . ASP A 1 306 ? 11.195 4.102 14.914 1 95.44 306 ASP A C 1
ATOM 2348 O O . ASP A 1 306 ? 10.062 3.742 15.227 1 95.44 306 ASP A O 1
ATOM 2352 N N . THR A 1 307 ? 11.82 3.771 13.75 1 96.06 307 THR A N 1
ATOM 2353 C CA . THR A 1 307 ? 11.18 2.852 12.82 1 96.06 307 THR A CA 1
ATOM 2354 C C . THR A 1 307 ? 11.008 1.474 13.453 1 96.06 307 THR A C 1
ATOM 2356 O O . THR A 1 307 ? 9.953 0.852 13.32 1 96.06 307 THR A O 1
ATOM 2359 N N . PHE A 1 308 ? 12.023 1.018 14.156 1 96.88 308 PHE A N 1
ATOM 2360 C CA . PHE A 1 308 ? 11.969 -0.253 14.867 1 96.88 308 PHE A CA 1
ATOM 2361 C C . PHE A 1 308 ? 10.812 -0.266 15.867 1 96.88 308 PHE A C 1
ATOM 2363 O O . PHE A 1 308 ? 10.039 -1.227 15.914 1 96.88 308 PHE A O 1
ATOM 2370 N N . ILE A 1 309 ? 10.664 0.779 16.609 1 97.56 309 ILE A N 1
ATOM 2371 C CA . ILE A 1 309 ? 9.625 0.881 17.625 1 97.56 309 ILE A CA 1
ATOM 2372 C C . ILE A 1 309 ? 8.25 0.838 16.953 1 97.56 309 ILE A C 1
ATOM 2374 O O . ILE A 1 309 ? 7.375 0.071 17.375 1 97.56 309 ILE A O 1
ATOM 2378 N N . ALA A 1 310 ? 8.086 1.628 15.945 1 97.5 310 ALA A N 1
ATOM 2379 C CA . ALA A 1 310 ? 6.801 1.692 15.25 1 97.5 310 ALA A CA 1
ATOM 2380 C C . ALA A 1 310 ? 6.414 0.328 14.68 1 97.5 310 ALA A C 1
ATOM 2382 O O . ALA A 1 310 ? 5.281 -0.125 14.859 1 97.5 310 ALA A O 1
ATOM 2383 N N . MET A 1 311 ? 7.348 -0.308 14.031 1 97.94 311 MET A N 1
ATOM 2384 C CA . MET A 1 311 ? 7.07 -1.583 13.375 1 97.94 311 MET A CA 1
ATOM 2385 C C . MET A 1 311 ? 6.844 -2.686 14.406 1 97.94 311 MET A C 1
ATOM 2387 O O . MET A 1 311 ? 5.984 -3.549 14.219 1 97.94 311 MET A O 1
ATOM 2391 N N . CYS A 1 312 ? 7.594 -2.684 15.461 1 97.75 312 CYS A N 1
ATOM 2392 C CA . CYS A 1 312 ? 7.426 -3.678 16.516 1 97.75 312 CYS A CA 1
ATOM 2393 C C . CYS A 1 312 ? 6.031 -3.6 17.125 1 97.75 312 CYS A C 1
ATOM 2395 O O . CYS A 1 312 ? 5.316 -4.602 17.172 1 97.75 312 CYS A O 1
ATOM 2397 N N . PHE A 1 313 ? 5.688 -2.445 17.531 1 98.12 313 PHE A N 1
ATOM 2398 C CA . PHE A 1 313 ? 4.395 -2.299 18.188 1 98.12 313 PHE A CA 1
ATOM 2399 C C . PHE A 1 313 ? 3.26 -2.416 17.188 1 98.12 313 PHE A C 1
ATOM 2401 O O . PHE A 1 313 ? 2.18 -2.91 17.516 1 98.12 313 PHE A O 1
ATOM 2408 N N . GLY A 1 314 ? 3.484 -1.923 15.945 1 97.75 314 GLY A N 1
ATOM 2409 C CA . GLY A 1 314 ? 2.49 -2.117 14.898 1 97.75 314 GLY A CA 1
ATOM 2410 C C . GLY A 1 314 ? 2.197 -3.578 14.617 1 97.75 314 GLY A C 1
ATOM 2411 O O . GLY A 1 314 ? 1.035 -3.971 14.492 1 97.75 314 GLY A O 1
ATOM 2412 N N . LEU A 1 315 ? 3.225 -4.387 14.547 1 97.5 315 LEU A N 1
ATOM 2413 C CA . LEU A 1 315 ? 3.049 -5.801 14.227 1 97.5 315 LEU A CA 1
ATOM 2414 C C . LEU A 1 315 ? 2.514 -6.57 15.43 1 97.5 315 LEU A C 1
ATOM 2416 O O . LEU A 1 315 ? 1.817 -7.574 15.266 1 97.5 315 LEU A O 1
ATOM 2420 N N . LEU A 1 316 ? 2.785 -6.125 16.641 1 97.44 316 LEU A N 1
ATOM 2421 C CA . LEU A 1 316 ? 2.271 -6.762 17.844 1 97.44 316 LEU A CA 1
ATOM 2422 C C . LEU A 1 316 ? 0.746 -6.746 17.859 1 97.44 316 LEU A C 1
ATOM 2424 O O . LEU A 1 316 ? 0.12 -7.609 18.484 1 97.44 316 LEU A O 1
ATOM 2428 N N . LEU A 1 317 ? 0.177 -5.734 17.172 1 97.69 317 LEU A N 1
ATOM 2429 C CA . LEU A 1 317 ? -1.276 -5.633 17.109 1 97.69 317 LEU A CA 1
ATOM 2430 C C . LEU A 1 317 ? -1.878 -6.891 16.484 1 97.69 317 LEU A C 1
ATOM 2432 O O . LEU A 1 317 ? -3.033 -7.23 16.75 1 97.69 317 LEU A O 1
ATOM 2436 N N . PHE A 1 318 ? -1.112 -7.594 15.672 1 96.56 318 PHE A N 1
ATOM 2437 C CA . PHE A 1 318 ? -1.611 -8.758 14.945 1 96.56 318 PHE A CA 1
ATOM 2438 C C . PHE A 1 318 ? -1.379 -10.031 15.75 1 96.56 318 PHE A C 1
ATOM 2440 O O . PHE A 1 318 ? -1.917 -11.086 15.414 1 96.56 318 PHE A O 1
ATOM 2447 N N . VAL A 1 319 ? -0.644 -9.969 16.812 1 93.44 319 VAL A N 1
ATOM 2448 C CA . VAL A 1 319 ? -0.255 -11.156 17.562 1 93.44 319 VAL A CA 1
ATOM 2449 C C . VAL A 1 319 ? -0.988 -11.18 18.906 1 93.44 319 VAL A C 1
ATOM 2451 O O . VAL A 1 319 ? -1.2 -12.25 19.484 1 93.44 319 VAL A O 1
ATOM 2454 N N . MET A 1 320 ? -1.416 -10.047 19.375 1 92.69 320 MET A N 1
ATOM 2455 C CA . MET A 1 320 ? -2.051 -9.953 20.688 1 92.69 320 MET A CA 1
ATOM 2456 C C . MET A 1 320 ? -3.535 -10.289 20.594 1 92.69 320 MET A C 1
ATOM 2458 O O . MET A 1 320 ? -4.305 -9.555 19.969 1 92.69 320 MET A O 1
ATOM 2462 N N . PRO A 1 321 ? -3.938 -11.305 21.219 1 90.38 321 PRO A N 1
ATOM 2463 C CA . PRO A 1 321 ? -5.34 -11.719 21.125 1 90.38 321 PRO A CA 1
ATOM 2464 C C . PRO A 1 321 ? -6.234 -10.961 22.109 1 90.38 321 PRO A C 1
ATOM 2466 O O . PRO A 1 321 ? -5.852 -10.734 23.25 1 90.38 321 PRO A O 1
ATOM 2469 N N . VAL A 1 322 ? -7.297 -10.461 21.594 1 90.88 322 VAL A N 1
ATOM 2470 C CA . VAL A 1 322 ? -8.352 -9.891 22.438 1 90.88 322 VAL A CA 1
ATOM 2471 C C . VAL A 1 322 ? -9.188 -11.016 23.047 1 90.88 322 VAL A C 1
ATOM 2473 O O . VAL A 1 322 ? -9.516 -10.984 24.234 1 90.88 322 VAL A O 1
ATOM 2476 N N . ASP A 1 323 ? -9.508 -11.891 22.125 1 87.31 323 ASP A N 1
ATOM 2477 C CA . ASP A 1 323 ? -10.227 -13.109 22.5 1 87.31 323 ASP A CA 1
ATOM 2478 C C . ASP A 1 323 ? -9.547 -14.344 21.906 1 87.31 323 ASP A C 1
ATOM 2480 O O . ASP A 1 323 ? -9.625 -14.586 20.703 1 87.31 323 ASP A O 1
ATOM 2484 N N . MET A 1 324 ? -9 -15.156 22.703 1 78.81 324 MET A N 1
ATOM 2485 C CA . MET A 1 324 ? -8.234 -16.328 22.281 1 78.81 324 MET A CA 1
ATOM 2486 C C . MET A 1 324 ? -9.141 -17.359 21.641 1 78.81 324 MET A C 1
ATOM 2488 O O . MET A 1 324 ? -8.758 -18.016 20.656 1 78.81 324 MET A O 1
ATOM 2492 N N . GLY A 1 325 ? -10.328 -17.5 22.188 1 72.38 325 GLY A N 1
ATOM 2493 C CA . GLY A 1 325 ? -11.266 -18.484 21.672 1 72.38 325 GLY A CA 1
ATOM 2494 C C . GLY A 1 325 ? -11.758 -18.156 20.266 1 72.38 325 GLY A C 1
ATOM 2495 O O . GLY A 1 325 ? -11.836 -19.031 19.406 1 72.38 325 GLY A O 1
ATOM 2496 N N . LYS A 1 326 ? -11.984 -16.906 19.984 1 79.38 326 LYS A N 1
ATOM 2497 C CA . LYS A 1 326 ? -12.523 -16.484 18.688 1 79.38 326 LYS A CA 1
ATOM 2498 C C . LYS A 1 326 ? -11.406 -16.031 17.75 1 79.38 326 LYS A C 1
ATOM 2500 O O . LYS A 1 326 ? -11.672 -15.609 16.625 1 79.38 326 LYS A O 1
ATOM 2505 N N . ARG A 1 327 ? -10.141 -16.062 18.141 1 77.31 327 ARG A N 1
ATOM 2506 C CA . ARG A 1 327 ? -8.969 -15.641 17.375 1 77.31 327 ARG A CA 1
ATOM 2507 C C . ARG A 1 327 ? -9.109 -14.203 16.891 1 77.31 327 ARG A C 1
ATOM 2509 O O . ARG A 1 327 ? -8.914 -13.914 15.711 1 77.31 327 ARG A O 1
ATOM 2516 N N . GLN A 1 328 ? -9.648 -13.547 17.719 1 88 328 GLN A N 1
ATOM 2517 C CA . GLN A 1 328 ? -9.75 -12.125 17.438 1 88 328 GLN A CA 1
ATOM 2518 C C . GLN A 1 328 ? -8.547 -11.359 18 1 88 328 GLN A C 1
ATOM 2520 O O . GLN A 1 328 ? -8.258 -11.438 19.188 1 88 328 GLN A O 1
ATOM 2525 N N . PHE A 1 329 ? -7.879 -10.727 17.094 1 93.56 329 PHE A N 1
ATOM 2526 C CA . PHE A 1 329 ? -6.707 -9.953 17.469 1 93.56 329 PHE A CA 1
ATOM 2527 C C . PHE A 1 329 ? -7.012 -8.453 17.438 1 93.56 329 PHE A C 1
ATOM 2529 O O . PHE A 1 329 ? -8.102 -8.047 17.031 1 93.56 329 PHE A O 1
ATOM 2536 N N . LEU A 1 330 ? -6.109 -7.703 17.906 1 95.94 330 LEU A N 1
ATOM 2537 C CA . LEU A 1 330 ? -6.316 -6.262 17.969 1 95.94 330 LEU A CA 1
ATOM 2538 C C . LEU A 1 330 ? -6.43 -5.676 16.562 1 95.94 330 LEU A C 1
ATOM 2540 O O . LEU A 1 330 ? -7.059 -4.629 16.375 1 95.94 330 LEU A O 1
ATOM 2544 N N . MET A 1 331 ? -5.801 -6.363 15.664 1 96 331 MET A N 1
ATOM 2545 C CA . MET A 1 331 ? -5.805 -5.926 14.273 1 96 331 MET A CA 1
ATOM 2546 C C . MET A 1 331 ? -5.867 -7.121 13.328 1 96 331 MET A C 1
ATOM 2548 O O . MET A 1 331 ? -5.398 -8.211 13.664 1 96 331 MET A O 1
ATOM 2552 N N . ASN A 1 332 ? -6.555 -6.957 12.234 1 94.56 332 ASN A N 1
ATOM 2553 C CA . ASN A 1 332 ? -6.547 -7.91 11.125 1 94.56 332 ASN A CA 1
ATOM 2554 C C . ASN A 1 332 ? -6.23 -7.223 9.797 1 94.56 332 ASN A C 1
ATOM 2556 O O . ASN A 1 332 ? -6.137 -5.996 9.734 1 94.56 332 ASN A O 1
ATOM 2560 N N . TRP A 1 333 ? -5.969 -7.984 8.828 1 93.31 333 TRP A N 1
ATOM 2561 C CA . TRP A 1 333 ? -5.48 -7.41 7.574 1 93.31 333 TRP A CA 1
ATOM 2562 C C . TRP A 1 333 ? -6.582 -6.629 6.867 1 93.31 333 TRP A C 1
ATOM 2564 O O . TRP A 1 333 ? -6.309 -5.637 6.188 1 93.31 333 TRP A O 1
ATOM 2574 N N . GLN A 1 334 ? -7.801 -7.047 6.988 1 93.69 334 GLN A N 1
ATOM 2575 C CA . GLN A 1 334 ? -8.914 -6.312 6.391 1 93.69 334 GLN A CA 1
ATOM 2576 C C . GLN A 1 334 ? -8.961 -4.879 6.906 1 93.69 334 GLN A C 1
ATOM 2578 O O . GLN A 1 334 ? -9.172 -3.943 6.129 1 93.69 334 GLN A O 1
ATOM 2583 N N . GLU A 1 335 ? -8.75 -4.773 8.219 1 94.75 335 GLU A N 1
ATOM 2584 C CA . GLU A 1 335 ? -8.711 -3.445 8.82 1 94.75 335 GLU A CA 1
ATOM 2585 C C . GLU A 1 335 ? -7.438 -2.703 8.43 1 94.75 335 GLU A C 1
ATOM 2587 O O . GLU A 1 335 ? -7.465 -1.495 8.188 1 94.75 335 GLU A O 1
ATOM 2592 N N . ALA A 1 336 ? -6.348 -3.4 8.375 1 95.75 336 ALA A N 1
ATOM 2593 C CA . ALA A 1 336 ? -5.055 -2.799 8.062 1 95.75 336 ALA A CA 1
ATOM 2594 C C . ALA A 1 336 ? -5.043 -2.244 6.637 1 95.75 336 ALA A C 1
ATOM 2596 O O . ALA A 1 336 ? -4.305 -1.302 6.34 1 95.75 336 ALA A O 1
ATOM 2597 N N . ARG A 1 337 ? -5.848 -2.75 5.797 1 94.25 337 ARG A N 1
ATOM 2598 C CA . ARG A 1 337 ? -5.906 -2.314 4.402 1 94.25 337 ARG A CA 1
ATOM 2599 C C . ARG A 1 337 ? -6.438 -0.888 4.297 1 94.25 337 ARG A C 1
ATOM 2601 O O . ARG A 1 337 ? -6.273 -0.233 3.268 1 94.25 337 ARG A O 1
ATOM 2608 N N . LYS A 1 338 ? -7.027 -0.413 5.355 1 94.19 338 LYS A N 1
ATOM 2609 C CA . LYS A 1 338 ? -7.562 0.944 5.375 1 94.19 338 LYS A CA 1
ATOM 2610 C C . LYS A 1 338 ? -6.453 1.973 5.562 1 94.19 338 LYS A C 1
ATOM 2612 O O . LYS A 1 338 ? -6.711 3.178 5.57 1 94.19 338 LYS A O 1
ATOM 2617 N N . LEU A 1 339 ? -5.23 1.523 5.637 1 95.19 339 LEU A N 1
ATOM 2618 C CA . LEU A 1 339 ? -4.086 2.418 5.738 1 95.19 339 LEU A CA 1
ATOM 2619 C C . LEU A 1 339 ? -4.043 3.381 4.555 1 95.19 339 LEU A C 1
ATOM 2621 O O . LEU A 1 339 ? -4.453 3.027 3.445 1 95.19 339 LEU A O 1
ATOM 2625 N N . PRO A 1 340 ? -3.67 4.617 4.805 1 93.75 340 PRO A N 1
ATOM 2626 C CA . PRO A 1 340 ? -3.535 5.555 3.688 1 93.75 340 PRO A CA 1
ATOM 2627 C C . PRO A 1 340 ? -2.322 5.258 2.811 1 93.75 340 PRO A C 1
ATOM 2629 O O . PRO A 1 340 ? -1.367 6.039 2.785 1 93.75 340 PRO A O 1
ATOM 2632 N N . TRP A 1 341 ? -2.404 4.281 2.016 1 95.38 341 TRP A N 1
ATOM 2633 C CA . TRP A 1 341 ? -1.325 3.799 1.159 1 95.38 341 TRP A CA 1
ATOM 2634 C C . TRP A 1 341 ? -0.829 4.906 0.235 1 95.38 341 TRP A C 1
ATOM 2636 O O . TRP A 1 341 ? 0.354 4.949 -0.11 1 95.38 341 TRP A O 1
ATOM 2646 N N . GLY A 1 342 ? -1.698 5.793 -0.162 1 94.94 342 GLY A N 1
ATOM 2647 C CA . GLY A 1 342 ? -1.332 6.895 -1.04 1 94.94 342 GLY A CA 1
ATOM 2648 C C . GLY A 1 342 ? -0.291 7.816 -0.436 1 94.94 342 GLY A C 1
ATOM 2649 O O . GLY A 1 342 ? 0.603 8.297 -1.137 1 94.94 342 GLY A O 1
ATOM 2650 N N . ILE A 1 343 ? -0.394 8.039 0.871 1 92.12 343 ILE A N 1
ATOM 2651 C CA . ILE A 1 343 ? 0.542 8.914 1.572 1 92.12 343 ILE A CA 1
ATOM 2652 C C . ILE A 1 343 ? 1.935 8.281 1.567 1 92.12 343 ILE A C 1
ATOM 2654 O O . ILE A 1 343 ? 2.936 8.977 1.38 1 92.12 343 ILE A O 1
ATOM 2658 N N . LEU A 1 344 ? 1.999 6.973 1.713 1 94.94 344 LEU A N 1
ATOM 2659 C CA . LEU A 1 344 ? 3.277 6.27 1.715 1 94.94 344 LEU A CA 1
ATOM 2660 C C . LEU A 1 344 ? 3.959 6.379 0.355 1 94.94 344 LEU A C 1
ATOM 2662 O O . LEU A 1 344 ? 5.176 6.574 0.278 1 94.94 344 LEU A O 1
ATOM 2666 N N . LEU A 1 345 ? 3.189 6.309 -0.715 1 95.94 345 LEU A N 1
ATOM 2667 C CA . LEU A 1 345 ? 3.721 6.469 -2.064 1 95.94 345 LEU A CA 1
ATOM 2668 C C . LEU A 1 345 ? 4.207 7.898 -2.293 1 95.94 345 LEU A C 1
ATOM 2670 O O . LEU A 1 345 ? 5.211 8.117 -2.973 1 95.94 345 LEU A O 1
ATOM 2674 N N . LEU A 1 346 ? 3.465 8.812 -1.72 1 93.94 346 LEU A N 1
ATOM 2675 C CA . LEU A 1 346 ? 3.807 10.227 -1.878 1 93.94 346 LEU A CA 1
ATOM 2676 C C . LEU A 1 346 ? 5.176 10.523 -1.281 1 93.94 346 LEU A C 1
ATOM 2678 O O . LEU A 1 346 ? 5.949 11.305 -1.846 1 93.94 346 LEU A O 1
ATOM 2682 N N . PHE A 1 347 ? 5.5 9.852 -0.164 1 92.62 347 PHE A N 1
ATOM 2683 C CA . PHE A 1 347 ? 6.812 10.008 0.451 1 92.62 347 PHE A CA 1
ATOM 2684 C C . PHE A 1 347 ? 7.914 9.547 -0.5 1 92.62 347 PHE A C 1
ATOM 2686 O O . PHE A 1 347 ? 8.906 10.25 -0.694 1 92.62 347 PHE A O 1
ATOM 2693 N N . GLY A 1 348 ? 7.684 8.398 -1.081 1 95.06 348 GLY A N 1
ATOM 2694 C CA . GLY A 1 348 ? 8.664 7.867 -2.014 1 95.06 348 GLY A CA 1
ATOM 2695 C C . GLY A 1 348 ? 8.891 8.758 -3.219 1 95.06 348 GLY A C 1
ATOM 2696 O O . GLY A 1 348 ? 10.031 8.992 -3.615 1 95.06 348 GLY A O 1
ATOM 2697 N N . GLY A 1 349 ? 7.852 9.305 -3.783 1 95.62 349 GLY A N 1
ATOM 2698 C CA . GLY A 1 349 ? 7.953 10.195 -4.926 1 95.62 349 GLY A CA 1
ATOM 2699 C C . GLY A 1 349 ? 8.719 11.469 -4.621 1 95.62 349 GLY A C 1
ATOM 2700 O O . GLY A 1 349 ? 9.547 11.906 -5.418 1 95.62 349 GLY A O 1
ATOM 2701 N N . GLY A 1 350 ? 8.391 12.047 -3.459 1 93.25 350 GLY A N 1
ATOM 2702 C CA . GLY A 1 350 ? 9.109 13.242 -3.043 1 93.25 350 GLY A CA 1
ATOM 2703 C C . GLY A 1 350 ? 10.602 13.008 -2.85 1 93.25 350 GLY A C 1
ATOM 2704 O O . GLY A 1 350 ? 11.422 13.82 -3.279 1 93.25 350 GLY A O 1
ATOM 2705 N N . LEU A 1 351 ? 10.906 11.883 -2.26 1 94.25 351 LEU A N 1
ATOM 2706 C CA . LEU A 1 351 ? 12.305 11.547 -2.01 1 94.25 351 LEU A CA 1
ATOM 2707 C C . LEU A 1 351 ? 13.031 11.234 -3.312 1 94.25 351 LEU A C 1
ATOM 2709 O O . LEU A 1 351 ? 14.203 11.586 -3.479 1 94.25 351 LEU A O 1
ATOM 2713 N N . SER A 1 352 ? 12.32 10.531 -4.176 1 96.31 352 SER A N 1
ATOM 2714 C CA . SER A 1 352 ? 12.906 10.219 -5.473 1 96.31 352 SER A CA 1
ATOM 2715 C C . SER A 1 352 ? 13.188 11.484 -6.273 1 96.31 352 SER A C 1
ATOM 2717 O O . SER A 1 352 ? 14.258 11.617 -6.879 1 96.31 352 SER A O 1
ATOM 2719 N N . LEU A 1 353 ? 12.297 12.391 -6.246 1 94.69 353 LEU A N 1
ATOM 2720 C CA . LEU A 1 353 ? 12.461 13.672 -6.93 1 94.69 353 LEU A CA 1
ATOM 2721 C C . LEU A 1 353 ? 13.617 14.461 -6.328 1 94.69 353 LEU A C 1
ATOM 2723 O O . LEU A 1 353 ? 14.438 15.023 -7.059 1 94.69 353 LEU A O 1
ATOM 2727 N N . ALA A 1 354 ? 13.688 14.523 -5.043 1 92.81 354 ALA A N 1
ATOM 2728 C CA . ALA A 1 354 ? 14.773 15.219 -4.352 1 92.81 354 ALA A CA 1
ATOM 2729 C C . ALA A 1 354 ? 16.125 14.617 -4.711 1 92.81 354 ALA A C 1
ATOM 2731 O O . ALA A 1 354 ? 17.109 15.344 -4.879 1 92.81 354 ALA A O 1
ATOM 2732 N N . GLY A 1 355 ? 16.156 13.289 -4.758 1 93.06 355 GLY A N 1
ATOM 2733 C CA . GLY A 1 355 ? 17.375 12.625 -5.168 1 93.06 355 GLY A CA 1
ATOM 2734 C C . GLY A 1 355 ? 17.828 13 -6.57 1 93.06 355 GLY A C 1
ATOM 2735 O O . GLY A 1 355 ? 19.016 13.211 -6.816 1 93.06 355 GLY A O 1
ATOM 2736 N N . ALA A 1 356 ? 16.891 13.109 -7.465 1 94.69 356 ALA A N 1
ATOM 2737 C CA . ALA A 1 356 ? 17.188 13.492 -8.844 1 94.69 356 ALA A CA 1
ATOM 2738 C C . ALA A 1 356 ? 17.703 14.922 -8.914 1 94.69 356 ALA A C 1
ATOM 2740 O O . ALA A 1 356 ? 18.641 15.211 -9.664 1 94.69 356 ALA A O 1
ATOM 2741 N N . ILE A 1 357 ? 17.156 15.781 -8.188 1 93.25 357 ILE A N 1
ATOM 2742 C CA . ILE A 1 357 ? 17.594 17.172 -8.141 1 93.25 357 ILE A CA 1
ATOM 2743 C C . ILE A 1 357 ? 19.062 17.25 -7.703 1 93.25 357 ILE A C 1
ATOM 2745 O O . ILE A 1 357 ? 19.859 17.984 -8.289 1 93.25 357 ILE A O 1
ATOM 2749 N N . ASN A 1 358 ? 19.438 16.422 -6.77 1 90.81 358 ASN A N 1
ATOM 2750 C CA . ASN A 1 358 ? 20.797 16.422 -6.219 1 90.81 358 ASN A CA 1
ATOM 2751 C C . ASN A 1 358 ? 21.781 15.766 -7.172 1 90.81 358 ASN A C 1
ATOM 2753 O O . ASN A 1 358 ? 22.953 16.188 -7.246 1 90.81 358 ASN A O 1
ATOM 2757 N N . SER A 1 359 ? 21.328 14.812 -7.941 1 92.5 359 SER A N 1
ATOM 2758 C CA . SER A 1 359 ? 22.266 14.016 -8.727 1 92.5 359 SER A CA 1
ATOM 2759 C C . SER A 1 359 ? 22.438 14.578 -10.133 1 92.5 359 SER A C 1
ATOM 2761 O O . SER A 1 359 ? 23.375 14.211 -10.844 1 92.5 359 SER A O 1
ATOM 2763 N N . THR A 1 360 ? 21.641 15.547 -10.555 1 93.75 360 THR A N 1
ATOM 2764 C CA . THR A 1 360 ? 21.641 15.984 -11.945 1 93.75 360 THR A CA 1
ATOM 2765 C C . THR A 1 360 ? 22.344 17.328 -12.094 1 93.75 360 THR A C 1
ATOM 2767 O O . THR A 1 360 ? 22.578 17.797 -13.211 1 93.75 360 THR A O 1
ATOM 2770 N N . GLY A 1 361 ? 22.688 17.984 -10.93 1 89.25 361 GLY A N 1
ATOM 2771 C CA . GLY A 1 361 ? 23.281 19.297 -10.984 1 89.25 361 GLY A CA 1
ATOM 2772 C C . GLY A 1 361 ? 22.281 20.422 -10.828 1 89.25 361 GLY A C 1
ATOM 2773 O O . GLY A 1 361 ? 22.656 21.594 -10.727 1 89.25 361 GLY A O 1
ATOM 2774 N N . LEU A 1 362 ? 21.078 20.078 -10.844 1 91.69 362 LEU A N 1
ATOM 2775 C CA . LEU A 1 362 ? 20.047 21.094 -10.664 1 91.69 362 LEU A CA 1
ATOM 2776 C C . LEU A 1 362 ? 20.172 21.781 -9.312 1 91.69 362 LEU A C 1
ATOM 2778 O O . LEU A 1 362 ? 19.953 22.984 -9.195 1 91.69 362 LEU A O 1
ATOM 2782 N N . ALA A 1 363 ? 20.562 21.047 -8.336 1 89.81 363 ALA A N 1
ATOM 2783 C CA . ALA A 1 363 ? 20.734 21.594 -6.992 1 89.81 363 ALA A CA 1
ATOM 2784 C C . ALA A 1 363 ? 21.797 22.688 -6.977 1 89.81 363 ALA A C 1
ATOM 2786 O O . ALA A 1 363 ? 21.625 23.734 -6.355 1 89.81 363 ALA A O 1
ATOM 2787 N N . SER A 1 364 ? 22.891 22.375 -7.645 1 88.25 364 SER A N 1
ATOM 2788 C CA . SER A 1 364 ? 23.984 23.344 -7.711 1 88.25 364 SER A CA 1
ATOM 2789 C C . SER A 1 364 ? 23.547 24.625 -8.414 1 88.25 364 SER A C 1
ATOM 2791 O O . SER A 1 364 ? 23.891 25.719 -7.984 1 88.25 364 SER A O 1
ATOM 2793 N N . TRP A 1 365 ? 22.844 24.453 -9.445 1 88.62 365 TRP A N 1
ATOM 2794 C CA . TRP A 1 365 ? 22.344 25.625 -10.172 1 88.62 365 TRP A CA 1
ATOM 2795 C C . TRP A 1 365 ? 21.391 26.438 -9.305 1 88.62 365 TRP A C 1
ATOM 2797 O O . TRP A 1 365 ? 21.484 27.672 -9.258 1 88.62 365 TRP A O 1
ATOM 2807 N N . MET A 1 366 ? 20.5 25.766 -8.664 1 88 366 MET A N 1
ATOM 2808 C CA . MET A 1 366 ? 19.547 26.438 -7.781 1 88 366 MET A CA 1
ATOM 2809 C C . MET A 1 366 ? 20.266 27.156 -6.645 1 88 366 MET A C 1
ATOM 2811 O O . MET A 1 366 ? 19.859 28.25 -6.242 1 88 366 MET A O 1
ATOM 2815 N N . ALA A 1 367 ? 21.281 26.516 -6.164 1 84.94 367 ALA A N 1
ATOM 2816 C CA . ALA A 1 367 ? 22.078 27.109 -5.086 1 84.94 367 ALA A CA 1
ATOM 2817 C C . ALA A 1 367 ? 22.688 28.422 -5.531 1 84.94 367 ALA A C 1
ATOM 2819 O O . ALA A 1 367 ? 22.734 29.391 -4.758 1 84.94 367 ALA A O 1
ATOM 2820 N N . ASN A 1 368 ? 23.109 28.438 -6.688 1 84.12 368 ASN A N 1
ATOM 2821 C CA . ASN A 1 368 ? 23.719 29.656 -7.23 1 84.12 368 ASN A CA 1
ATOM 2822 C C . ASN A 1 368 ? 22.688 30.766 -7.379 1 84.12 368 ASN A C 1
ATOM 2824 O O . ASN A 1 368 ? 22.984 31.938 -7.098 1 84.12 368 ASN A O 1
ATOM 2828 N N . VAL A 1 369 ? 21.5 30.406 -7.766 1 82.06 369 VAL A N 1
ATOM 2829 C CA . VAL A 1 369 ? 20.438 31.391 -7.969 1 82.06 369 VAL A CA 1
ATOM 2830 C C . VAL A 1 369 ? 19.938 31.906 -6.621 1 82.06 369 VAL A C 1
ATOM 2832 O O . VAL A 1 369 ? 19.734 33.094 -6.445 1 82.06 369 VAL A O 1
ATOM 2835 N N . LEU A 1 370 ? 19.859 30.984 -5.691 1 81.06 370 LEU A N 1
ATOM 2836 C CA . LEU A 1 370 ? 19.281 31.312 -4.395 1 81.06 370 LEU A CA 1
ATOM 2837 C C . LEU A 1 370 ? 20.328 31.938 -3.473 1 81.06 370 LEU A C 1
ATOM 2839 O O . LEU A 1 370 ? 19.984 32.594 -2.498 1 81.06 370 LEU A O 1
ATOM 2843 N N . GLY A 1 371 ? 21.547 31.656 -3.779 1 75.94 371 GLY A N 1
ATOM 2844 C CA . GLY A 1 371 ? 22.641 32.25 -3.033 1 75.94 371 GLY A CA 1
ATOM 2845 C C . GLY A 1 371 ? 22.609 33.781 -3.074 1 75.94 371 GLY A C 1
ATOM 2846 O O . GLY A 1 371 ? 23.141 34.438 -2.178 1 75.94 371 GLY A O 1
ATOM 2847 N N . SER A 1 372 ? 21.953 34.281 -4.031 1 74.94 372 SER A N 1
ATOM 2848 C CA . SER A 1 372 ? 21.875 35.719 -4.156 1 74.94 372 SER A CA 1
ATOM 2849 C C . SER A 1 372 ? 20.969 36.312 -3.078 1 74.94 372 SER A C 1
ATOM 2851 O O . SER A 1 372 ? 21.016 37.531 -2.824 1 74.94 372 SER A O 1
ATOM 2853 N N . LEU A 1 373 ? 20.328 35.469 -2.422 1 77.5 373 LEU A N 1
ATOM 2854 C CA . LEU A 1 373 ? 19.469 35.906 -1.338 1 77.5 373 LEU A CA 1
ATOM 2855 C C . LEU A 1 373 ? 20.234 36 -0.024 1 77.5 373 LEU A C 1
ATOM 2857 O O . LEU A 1 373 ? 19.641 36.25 1.032 1 77.5 373 LEU A O 1
ATOM 2861 N N . GLN A 1 374 ? 21.469 35.844 0.03 1 74.5 374 GLN A N 1
ATOM 2862 C CA . GLN A 1 374 ? 22.344 35.812 1.198 1 74.5 374 GLN A CA 1
ATOM 2863 C C . GLN A 1 374 ? 22.266 37.125 1.979 1 74.5 374 GLN A C 1
ATOM 2865 O O . GLN A 1 374 ? 22.516 37.156 3.186 1 74.5 374 GLN A O 1
ATOM 2870 N N . GLY A 1 375 ? 21.688 38.094 1.562 1 78.31 375 GLY A N 1
ATOM 2871 C CA . GLY A 1 375 ? 21.656 39.375 2.252 1 78.31 375 GLY A CA 1
ATOM 2872 C C . GLY A 1 375 ? 20.453 39.562 3.158 1 78.31 375 GLY A C 1
ATOM 2873 O O . GLY A 1 375 ? 20.453 40.406 4.043 1 78.31 375 GLY A O 1
ATOM 2874 N N . ILE A 1 376 ? 19.594 38.719 3.16 1 85.81 376 ILE A N 1
ATOM 2875 C CA . ILE A 1 376 ? 18.391 38.844 3.975 1 85.81 376 ILE A CA 1
ATOM 2876 C C . ILE A 1 376 ? 18.625 38.188 5.332 1 85.81 376 ILE A C 1
ATOM 2878 O O . ILE A 1 376 ? 19.141 37.062 5.406 1 85.81 376 ILE A O 1
ATOM 2882 N N . PRO A 1 377 ? 18.312 38.969 6.375 1 88 377 PRO A N 1
ATOM 2883 C CA . PRO A 1 377 ? 18.469 38.375 7.703 1 88 377 PRO A CA 1
ATOM 2884 C C . PRO A 1 377 ? 17.719 37.031 7.84 1 88 377 PRO A C 1
ATOM 2886 O O . PRO A 1 377 ? 16.609 36.875 7.305 1 88 377 PRO A O 1
ATOM 2889 N N . PHE A 1 378 ? 18.297 36.219 8.609 1 86.38 378 PHE A N 1
ATOM 2890 C CA . PHE A 1 378 ? 17.828 34.844 8.781 1 86.38 378 PHE A CA 1
ATOM 2891 C C . PHE A 1 378 ? 16.359 34.812 9.234 1 86.38 378 PHE A C 1
ATOM 2893 O O . PHE A 1 378 ? 15.547 34.062 8.703 1 86.38 378 PHE A O 1
ATOM 2900 N N . ILE A 1 379 ? 16.016 35.594 10.18 1 91.25 379 ILE A N 1
ATOM 2901 C CA . ILE A 1 379 ? 14.688 35.625 10.773 1 91.25 379 ILE A CA 1
ATOM 2902 C C . ILE A 1 379 ? 13.664 36.062 9.734 1 91.25 379 ILE A C 1
ATOM 2904 O O . ILE A 1 379 ? 12.57 35.531 9.648 1 91.25 379 ILE A O 1
ATOM 2908 N N . LEU A 1 380 ? 14.031 37.062 9.016 1 92.88 380 LEU A N 1
ATOM 2909 C CA . LEU A 1 380 ? 13.133 37.562 7.984 1 92.88 380 LEU A CA 1
ATOM 2910 C C . LEU A 1 380 ? 12.961 36.562 6.859 1 92.88 380 LEU A C 1
ATOM 2912 O O . LEU A 1 380 ? 11.859 36.375 6.336 1 92.88 380 LEU A O 1
ATOM 2916 N N . MET A 1 381 ? 14.086 35.969 6.492 1 92.12 381 MET A N 1
ATOM 2917 C CA . MET A 1 381 ? 14.023 34.938 5.441 1 92.12 381 MET A CA 1
ATOM 2918 C C . MET A 1 381 ? 13.125 33.781 5.859 1 92.12 381 MET A C 1
ATOM 2920 O O . MET A 1 381 ? 12.336 33.281 5.059 1 92.12 381 MET A O 1
ATOM 2924 N N . THR A 1 382 ? 13.297 33.375 7.094 1 93.94 382 THR A N 1
ATOM 2925 C CA . THR A 1 382 ? 12.461 32.281 7.609 1 93.94 382 THR A CA 1
ATOM 2926 C C . THR A 1 382 ? 10.992 32.688 7.605 1 93.94 382 THR A C 1
ATOM 2928 O O . THR A 1 382 ? 10.125 31.891 7.23 1 93.94 382 THR A O 1
ATOM 2931 N N . PHE A 1 383 ? 10.734 33.875 7.992 1 95.69 383 PHE A N 1
ATOM 2932 C CA . PHE A 1 383 ? 9.367 34.375 8.016 1 95.69 383 PHE A CA 1
ATOM 2933 C C . PHE A 1 383 ? 8.766 34.375 6.613 1 95.69 383 PHE A C 1
ATOM 2935 O O . PHE A 1 383 ? 7.637 33.938 6.41 1 95.69 383 PHE A O 1
ATOM 2942 N N . ILE A 1 384 ? 9.508 34.875 5.684 1 94.12 384 ILE A N 1
ATOM 2943 C CA . ILE A 1 384 ? 9.055 34.938 4.301 1 94.12 384 ILE A CA 1
ATOM 2944 C C . ILE A 1 384 ? 8.797 33.531 3.785 1 94.12 384 ILE A C 1
ATOM 2946 O O . ILE A 1 384 ? 7.789 33.281 3.113 1 94.12 384 ILE A O 1
ATOM 2950 N N . LEU A 1 385 ? 9.727 32.625 4.094 1 94.56 385 LEU A N 1
ATOM 2951 C CA . LEU A 1 385 ? 9.586 31.25 3.693 1 94.56 385 LEU A CA 1
ATOM 2952 C C . LEU A 1 385 ? 8.32 30.641 4.273 1 94.56 385 LEU A C 1
ATOM 2954 O O . LEU A 1 385 ? 7.547 29.984 3.555 1 94.56 385 LEU A O 1
ATOM 2958 N N . VAL A 1 386 ? 8.062 30.828 5.516 1 97.19 386 VAL A N 1
ATOM 2959 C CA . VAL A 1 386 ? 6.902 30.266 6.207 1 97.19 386 VAL A CA 1
ATOM 2960 C C . VAL A 1 386 ? 5.617 30.812 5.582 1 97.19 386 VAL A C 1
ATOM 2962 O O . VAL A 1 386 ? 4.703 30.047 5.27 1 97.19 386 VAL A O 1
ATOM 2965 N N . ILE A 1 387 ? 5.559 32.094 5.359 1 96.06 387 ILE A N 1
ATOM 2966 C CA . ILE A 1 387 ? 4.363 32.688 4.793 1 96.06 387 ILE A CA 1
ATOM 2967 C C . ILE A 1 387 ? 4.137 32.188 3.375 1 96.06 387 ILE A C 1
ATOM 2969 O O . ILE A 1 387 ? 3 31.906 2.986 1 96.06 387 ILE A O 1
ATOM 2973 N N . THR A 1 388 ? 5.195 32.094 2.658 1 94.44 388 THR A N 1
ATOM 2974 C CA . THR A 1 388 ? 5.098 31.609 1.282 1 94.44 388 THR A CA 1
ATOM 2975 C C . THR A 1 388 ? 4.543 30.188 1.242 1 94.44 388 THR A C 1
ATOM 2977 O O . THR A 1 388 ? 3.627 29.891 0.472 1 94.44 388 THR A O 1
ATOM 2980 N N . VAL A 1 389 ? 5.078 29.312 2.066 1 96 389 VAL A N 1
ATOM 2981 C CA . VAL A 1 389 ? 4.645 27.922 2.111 1 96 389 VAL A CA 1
ATOM 2982 C C . VAL A 1 389 ? 3.193 27.844 2.582 1 96 389 VAL A C 1
ATOM 2984 O O . VAL A 1 389 ? 2.406 27.047 2.068 1 96 389 VAL A O 1
ATOM 2987 N N . GLN A 1 390 ? 2.83 28.703 3.508 1 96.44 390 GLN A N 1
ATOM 2988 C CA . GLN A 1 390 ? 1.464 28.734 4.02 1 96.44 390 GLN A CA 1
ATOM 2989 C C . GLN A 1 390 ? 0.474 29.125 2.926 1 96.44 390 GLN A C 1
ATOM 2991 O O . GLN A 1 390 ? -0.605 28.547 2.818 1 96.44 390 GLN A O 1
ATOM 2996 N N . ILE A 1 391 ? 0.807 30.078 2.221 1 92.75 391 ILE A N 1
ATOM 2997 C CA . ILE A 1 391 ? -0.065 30.531 1.142 1 92.75 391 ILE A CA 1
ATOM 2998 C C . ILE A 1 391 ? -0.203 29.438 0.092 1 92.75 391 ILE A C 1
ATOM 3000 O O . ILE A 1 391 ? -1.303 29.172 -0.402 1 92.75 391 ILE A O 1
ATOM 3004 N N . MET A 1 392 ? 0.888 28.812 -0.168 1 90.56 392 MET A N 1
ATOM 3005 C CA . MET A 1 392 ? 0.872 27.75 -1.175 1 90.56 392 MET A CA 1
ATOM 3006 C C . MET A 1 392 ? 0.007 26.578 -0.722 1 90.56 392 MET A C 1
ATOM 3008 O O . MET A 1 392 ? -0.76 26.016 -1.512 1 90.56 392 MET A O 1
ATOM 3012 N N . THR A 1 393 ? 0.12 26.219 0.524 1 93.38 393 THR A N 1
ATOM 3013 C CA . THR A 1 393 ? -0.568 25.031 1.021 1 93.38 393 THR A CA 1
ATOM 3014 C C . THR A 1 393 ? -2.066 25.297 1.157 1 93.38 393 THR A C 1
ATOM 3016 O O . THR A 1 393 ? -2.854 24.359 1.312 1 93.38 393 THR A O 1
ATOM 3019 N N . GLU A 1 394 ? -2.521 26.547 1.064 1 90.88 394 GLU A N 1
ATOM 3020 C CA . GLU A 1 394 ? -3.947 26.875 1.056 1 90.88 394 GLU A CA 1
ATOM 3021 C C . GLU A 1 394 ? -4.621 26.359 -0.213 1 90.88 394 GLU A C 1
ATOM 3023 O O . GLU A 1 394 ? -5.824 26.094 -0.221 1 90.88 394 GLU A O 1
ATOM 3028 N N . PHE A 1 395 ? -3.775 26.188 -1.176 1 84.88 395 PHE A N 1
ATOM 3029 C CA . PHE A 1 395 ? -4.355 25.844 -2.471 1 84.88 395 PHE A CA 1
ATOM 3030 C C . PHE A 1 395 ? -3.91 24.453 -2.916 1 84.88 395 PHE A C 1
ATOM 3032 O O . PHE A 1 395 ? -4.348 23.969 -3.957 1 84.88 395 PHE A O 1
ATOM 3039 N N . THR A 1 396 ? -3.021 23.922 -2.164 1 85.5 396 THR A N 1
ATOM 3040 C CA . THR A 1 396 ? -2.48 22.594 -2.482 1 85.5 396 THR A CA 1
ATOM 3041 C C . THR A 1 396 ? -2.453 21.719 -1.241 1 85.5 396 THR A C 1
ATOM 3043 O O . THR A 1 396 ? -2.625 22.203 -0.121 1 85.5 396 THR A O 1
ATOM 3046 N N . SER A 1 397 ? -2.322 20.406 -1.507 1 89 397 SER A N 1
ATOM 3047 C CA . SER A 1 397 ? -2.227 19.484 -0.376 1 89 397 SER A CA 1
ATOM 3048 C C . SER A 1 397 ? -0.989 19.781 0.466 1 89 397 SER A C 1
ATOM 3050 O O . SER A 1 397 ? 0.052 20.172 -0.065 1 89 397 SER A O 1
ATOM 3052 N N . ASN A 1 398 ? -1.151 19.578 1.781 1 93.88 398 ASN A N 1
ATOM 3053 C CA . ASN A 1 398 ? -0.04 19.781 2.703 1 93.88 398 ASN A CA 1
ATOM 3054 C C . ASN A 1 398 ? 1.165 18.922 2.332 1 93.88 398 ASN A C 1
ATOM 3056 O O . ASN A 1 398 ? 2.297 19.406 2.307 1 93.88 398 ASN A O 1
ATOM 3060 N N . THR A 1 399 ? 0.881 17.75 1.965 1 90.75 399 THR A N 1
ATOM 3061 C CA . THR A 1 399 ? 1.939 16.812 1.64 1 90.75 399 THR A CA 1
ATOM 3062 C C . THR A 1 399 ? 2.623 17.188 0.329 1 90.75 399 THR A C 1
ATOM 3064 O O . THR A 1 399 ? 3.852 17.156 0.232 1 90.75 399 THR A O 1
ATOM 3067 N N . ALA A 1 400 ? 1.878 17.531 -0.621 1 87.75 400 ALA A N 1
ATOM 3068 C CA . ALA A 1 400 ? 2.418 17.922 -1.918 1 87.75 400 ALA A CA 1
ATOM 3069 C C . ALA A 1 400 ? 3.279 19.172 -1.789 1 87.75 400 ALA A C 1
ATOM 3071 O O . ALA A 1 400 ? 4.336 19.281 -2.416 1 87.75 400 ALA A O 1
ATOM 3072 N N . THR A 1 401 ? 2.82 20.078 -1.015 1 92.25 401 THR A N 1
ATOM 3073 C CA . THR A 1 401 ? 3.576 21.297 -0.773 1 92.25 401 THR A CA 1
ATOM 3074 C C . THR A 1 401 ? 4.926 20.984 -0.134 1 92.25 401 THR A C 1
ATOM 3076 O O . THR A 1 401 ? 5.957 21.516 -0.557 1 92.25 401 THR A O 1
ATOM 3079 N N . SER A 1 402 ? 4.902 20.141 0.824 1 94.81 402 SER A N 1
ATOM 3080 C CA . SER A 1 402 ? 6.145 19.75 1.483 1 94.81 402 SER A CA 1
ATOM 3081 C C . SER A 1 402 ? 7.098 19.062 0.507 1 94.81 402 SER A C 1
ATOM 3083 O O . SER A 1 402 ? 8.289 19.375 0.487 1 94.81 402 SER A O 1
ATOM 3085 N N . ALA A 1 403 ? 6.57 18.203 -0.262 1 90.19 403 ALA A N 1
ATOM 3086 C CA . ALA A 1 403 ? 7.395 17.469 -1.221 1 90.19 403 ALA A CA 1
ATOM 3087 C C . ALA A 1 403 ? 8.039 18.422 -2.227 1 90.19 403 ALA A C 1
ATOM 3089 O O . ALA A 1 403 ? 9.18 18.203 -2.648 1 90.19 403 ALA A O 1
ATOM 3090 N N . ALA A 1 404 ? 7.383 19.453 -2.562 1 87.38 404 ALA A N 1
ATOM 3091 C CA . ALA A 1 404 ? 7.859 20.391 -3.57 1 87.38 404 ALA A CA 1
ATOM 3092 C C . ALA A 1 404 ? 8.867 21.375 -2.975 1 87.38 404 ALA A C 1
ATOM 3094 O O . ALA A 1 404 ? 9.852 21.734 -3.627 1 87.38 404 ALA A O 1
ATOM 3095 N N . PHE A 1 405 ? 8.688 21.75 -1.764 1 92.44 405 PHE A N 1
ATOM 3096 C CA . PHE A 1 405 ? 9.453 22.875 -1.224 1 92.44 405 PHE A CA 1
ATOM 3097 C C . PHE A 1 405 ? 10.688 22.375 -0.481 1 92.44 405 PHE A C 1
ATOM 3099 O O . PHE A 1 405 ? 11.695 23.078 -0.394 1 92.44 405 PHE A O 1
ATOM 3106 N N . LEU A 1 406 ? 10.656 21.172 0.037 1 94.94 406 LEU A N 1
ATOM 3107 C CA . LEU A 1 406 ? 11.75 20.703 0.882 1 94.94 406 LEU A CA 1
ATOM 3108 C C . LEU A 1 406 ? 13.062 20.672 0.111 1 94.94 406 LEU A C 1
ATOM 3110 O O . LEU A 1 406 ? 14.078 21.188 0.592 1 94.94 406 LEU A O 1
ATOM 3114 N N . PRO A 1 407 ? 13.039 20.125 -1.1 1 92.69 407 PRO A N 1
ATOM 3115 C CA . PRO A 1 407 ? 14.305 20.156 -1.836 1 92.69 407 PRO A CA 1
ATOM 3116 C C . PRO A 1 407 ? 14.805 21.578 -2.088 1 92.69 407 PRO A C 1
ATOM 3118 O O . PRO A 1 407 ? 16 21.844 -2.021 1 92.69 407 PRO A O 1
ATOM 3121 N N . LEU A 1 408 ? 13.883 22.5 -2.322 1 90.31 408 LEU A N 1
ATOM 3122 C CA . LEU A 1 408 ? 14.219 23.891 -2.605 1 90.31 408 LEU A CA 1
ATOM 3123 C C . LEU A 1 408 ? 14.852 24.562 -1.387 1 90.31 408 LEU A C 1
ATOM 3125 O O . LEU A 1 408 ? 15.898 25.188 -1.496 1 90.31 408 LEU A O 1
ATOM 3129 N N . VAL A 1 409 ? 14.289 24.359 -0.297 1 93.19 409 VAL A N 1
ATOM 3130 C CA . VAL A 1 409 ? 14.758 25.047 0.898 1 93.19 409 VAL A CA 1
ATOM 3131 C C . VAL A 1 409 ? 16.031 24.391 1.411 1 93.19 409 VAL A C 1
ATOM 3133 O O . VAL A 1 409 ? 16.906 25.062 1.964 1 93.19 409 VAL A O 1
ATOM 3136 N N . GLY A 1 410 ? 16.172 23.078 1.27 1 93 410 GLY A N 1
ATOM 3137 C CA . GLY A 1 410 ? 17.422 22.422 1.593 1 93 410 GLY A CA 1
ATOM 3138 C C . GLY A 1 410 ? 18.609 22.984 0.82 1 93 410 GLY A C 1
ATOM 3139 O O . GLY A 1 410 ? 19.656 23.281 1.403 1 93 410 GLY A O 1
ATOM 3140 N N . ILE A 1 411 ? 18.391 23.156 -0.414 1 91.5 411 ILE A N 1
ATOM 3141 C CA . ILE A 1 411 ? 19.438 23.672 -1.295 1 91.5 411 ILE A CA 1
ATOM 3142 C C . ILE A 1 411 ? 19.75 25.125 -0.928 1 91.5 411 ILE A C 1
ATOM 3144 O O . ILE A 1 411 ? 20.922 25.531 -0.909 1 91.5 411 ILE A O 1
ATOM 3148 N N . MET A 1 412 ? 18.734 25.844 -0.668 1 89.75 412 MET A N 1
ATOM 3149 C CA . MET A 1 412 ? 18.906 27.234 -0.262 1 89.75 412 MET A CA 1
ATOM 3150 C C . MET A 1 412 ? 19.781 27.328 0.987 1 89.75 412 MET A C 1
ATOM 3152 O O . MET A 1 412 ? 20.672 28.172 1.065 1 89.75 412 MET A O 1
ATOM 3156 N N . ALA A 1 413 ? 19.516 26.516 1.953 1 91.31 413 ALA A N 1
ATOM 3157 C CA . ALA A 1 413 ? 20.281 26.5 3.193 1 91.31 413 ALA A CA 1
ATOM 3158 C C . ALA A 1 413 ? 21.75 26.188 2.922 1 91.31 413 ALA A C 1
ATOM 3160 O O . ALA A 1 413 ? 22.641 26.875 3.422 1 91.31 413 ALA A O 1
ATOM 3161 N N . VAL A 1 414 ? 22.016 25.219 2.139 1 89.75 414 VAL A N 1
ATOM 3162 C CA . VAL A 1 414 ? 23.375 24.812 1.818 1 89.75 414 VAL A CA 1
ATOM 3163 C C . VAL A 1 414 ? 24.094 25.953 1.094 1 89.75 414 VAL A C 1
ATOM 3165 O O . VAL A 1 414 ? 25.266 26.234 1.374 1 89.75 414 VAL A O 1
ATOM 3168 N N . ALA A 1 415 ? 23.391 26.562 0.22 1 87.94 415 ALA A N 1
ATOM 3169 C CA . ALA A 1 415 ? 23.969 27.656 -0.544 1 87.94 415 ALA A CA 1
ATOM 3170 C C . ALA A 1 415 ? 24.359 28.812 0.374 1 87.94 415 ALA A C 1
ATOM 3172 O O . ALA A 1 415 ? 25.328 29.531 0.092 1 87.94 415 ALA A O 1
ATOM 3173 N N . GLN A 1 416 ? 23.719 28.969 1.395 1 88.31 416 GLN A N 1
ATOM 3174 C CA . GLN A 1 416 ? 23.969 30.062 2.326 1 88.31 416 GLN A CA 1
ATOM 3175 C C . GLN A 1 416 ? 24.906 29.609 3.451 1 88.31 416 GLN A C 1
ATOM 3177 O O . GLN A 1 416 ? 25.156 30.359 4.391 1 88.31 416 GLN A O 1
ATOM 3182 N N . GLY A 1 417 ? 25.266 28.375 3.441 1 87.44 417 GLY A N 1
ATOM 3183 C CA . GLY A 1 417 ? 26.188 27.844 4.445 1 87.44 417 GLY A CA 1
ATOM 3184 C C . GLY A 1 417 ? 25.516 27.578 5.777 1 87.44 417 GLY A C 1
ATOM 3185 O O . GLY A 1 417 ? 26.156 27.594 6.824 1 87.44 417 GLY A O 1
ATOM 3186 N N . ILE A 1 418 ? 24.281 27.469 5.73 1 87.88 418 ILE A N 1
ATOM 3187 C CA . ILE A 1 418 ? 23.531 27.188 6.945 1 87.88 418 ILE A CA 1
ATOM 3188 C C . ILE A 1 418 ? 23.062 25.734 6.934 1 87.88 418 ILE A C 1
ATOM 3190 O O . ILE A 1 418 ? 22.984 25.109 5.875 1 87.88 418 ILE A O 1
ATOM 3194 N N . GLU A 1 419 ? 22.781 25.156 8.109 1 91.88 419 GLU A N 1
ATOM 3195 C CA . GLU A 1 419 ? 22.281 23.797 8.211 1 91.88 419 GLU A CA 1
ATOM 3196 C C . GLU A 1 419 ? 20.906 23.656 7.586 1 91.88 419 GLU A C 1
ATOM 3198 O O . GLU A 1 419 ? 20 24.453 7.879 1 91.88 419 GLU A O 1
ATOM 3203 N N . PRO A 1 420 ? 20.703 22.672 6.773 1 93 420 PRO A N 1
ATOM 3204 C CA . PRO A 1 420 ? 19.438 22.516 6.035 1 93 420 PRO A CA 1
ATOM 3205 C C . PRO A 1 420 ? 18.219 22.438 6.949 1 93 420 PRO A C 1
ATOM 3207 O O . PRO A 1 420 ? 17.141 22.906 6.578 1 93 420 PRO A O 1
ATOM 3210 N N . ALA A 1 421 ? 18.375 21.891 8.125 1 93.81 421 ALA A N 1
ATOM 3211 C CA . ALA A 1 421 ? 17.266 21.719 9.055 1 93.81 421 ALA A CA 1
ATOM 3212 C C . ALA A 1 421 ? 16.656 23.078 9.422 1 93.81 421 ALA A C 1
ATOM 3214 O O . ALA A 1 421 ? 15.453 23.172 9.68 1 93.81 421 ALA A O 1
ATOM 3215 N N . ILE A 1 422 ? 17.406 24.094 9.344 1 91.69 422 ILE A N 1
ATOM 3216 C CA . ILE A 1 422 ? 17.016 25.422 9.797 1 91.69 422 ILE A CA 1
ATOM 3217 C C . ILE A 1 422 ? 15.898 25.969 8.906 1 91.69 422 ILE A C 1
ATOM 3219 O O . ILE A 1 422 ? 14.992 26.656 9.383 1 91.69 422 ILE A O 1
ATOM 3223 N N . TYR A 1 423 ? 15.953 25.656 7.613 1 93.12 423 TYR A N 1
ATOM 3224 C CA . TYR A 1 423 ? 14.906 26.109 6.703 1 93.12 423 TYR A CA 1
ATOM 3225 C C . TYR A 1 423 ? 13.883 25.016 6.449 1 93.12 423 TYR A C 1
ATOM 3227 O O . TYR A 1 423 ? 12.703 25.297 6.223 1 93.12 423 TYR A O 1
ATOM 3235 N N . ALA A 1 424 ? 14.289 23.781 6.488 1 96.12 424 ALA A N 1
ATOM 3236 C CA . ALA A 1 424 ? 13.398 22.672 6.16 1 96.12 424 ALA A CA 1
ATOM 3237 C C . ALA A 1 424 ? 12.328 22.484 7.234 1 96.12 424 ALA A C 1
ATOM 3239 O O . ALA A 1 424 ? 11.172 22.188 6.926 1 96.12 424 ALA A O 1
ATOM 3240 N N . ILE A 1 425 ? 12.68 22.672 8.5 1 96.88 425 ILE A N 1
ATOM 3241 C CA . ILE A 1 425 ? 11.773 22.438 9.617 1 96.88 425 ILE A CA 1
ATOM 3242 C C . ILE A 1 425 ? 10.625 23.438 9.578 1 96.88 425 ILE A C 1
ATOM 3244 O O . ILE A 1 425 ? 9.453 23.062 9.562 1 96.88 425 ILE A O 1
ATOM 3248 N N . PRO A 1 426 ? 10.945 24.734 9.477 1 96.81 426 PRO A N 1
ATOM 3249 C CA . PRO A 1 426 ? 9.82 25.672 9.414 1 96.81 426 PRO A CA 1
ATOM 3250 C C . PRO A 1 426 ? 8.984 25.516 8.148 1 96.81 426 PRO A C 1
ATOM 3252 O O . PRO A 1 426 ? 7.773 25.75 8.172 1 96.81 426 PRO A O 1
ATOM 3255 N N . ALA A 1 427 ? 9.602 25.109 7.066 1 96.38 427 ALA A N 1
ATOM 3256 C CA . ALA A 1 427 ? 8.844 24.859 5.848 1 96.38 427 ALA A CA 1
ATOM 3257 C C . ALA A 1 427 ? 7.828 23.734 6.047 1 96.38 427 ALA A C 1
ATOM 3259 O O . ALA A 1 427 ? 6.684 23.828 5.609 1 96.38 427 ALA A O 1
ATOM 3260 N N . ALA A 1 428 ? 8.258 22.656 6.688 1 97.19 428 ALA A N 1
ATOM 3261 C CA . ALA A 1 428 ? 7.375 21.531 6.953 1 97.19 428 ALA A CA 1
ATOM 3262 C C . ALA A 1 428 ? 6.242 21.922 7.891 1 97.19 428 ALA A C 1
ATOM 3264 O O . ALA A 1 428 ? 5.086 21.547 7.68 1 97.19 428 ALA A O 1
ATOM 3265 N N . LEU A 1 429 ? 6.539 22.688 8.922 1 98.06 429 LEU A N 1
ATOM 3266 C CA . LEU A 1 429 ? 5.523 23.156 9.852 1 98.06 429 LEU A CA 1
ATOM 3267 C C . LEU A 1 429 ? 4.527 24.078 9.148 1 98.06 429 LEU A C 1
ATOM 3269 O O . LEU A 1 429 ? 3.316 23.953 9.344 1 98.06 429 LEU A O 1
ATOM 3273 N N . ALA A 1 430 ? 5.051 24.922 8.312 1 97.94 430 ALA A N 1
ATOM 3274 C CA . ALA A 1 430 ? 4.223 25.875 7.578 1 97.94 430 ALA A CA 1
ATOM 3275 C C . ALA A 1 430 ? 3.264 25.156 6.637 1 97.94 430 ALA A C 1
ATOM 3277 O O . ALA A 1 430 ? 2.137 25.609 6.422 1 97.94 430 ALA A O 1
ATOM 3278 N N . ALA A 1 431 ? 3.697 24.031 6.102 1 97 431 ALA A N 1
ATOM 3279 C CA . ALA A 1 431 ? 2.883 23.266 5.164 1 97 431 ALA A CA 1
ATOM 3280 C C . ALA A 1 431 ? 1.634 22.719 5.844 1 97 431 ALA A C 1
ATOM 3282 O O . ALA A 1 431 ? 0.641 22.406 5.18 1 97 431 ALA A O 1
ATOM 3283 N N . SER A 1 432 ? 1.628 22.641 7.145 1 96.88 432 SER A N 1
ATOM 3284 C CA . SER A 1 432 ? 0.49 22.125 7.891 1 96.88 432 SER A CA 1
ATOM 3285 C C . SER A 1 432 ? -0.426 23.234 8.367 1 96.88 432 SER A C 1
ATOM 3287 O O . SER A 1 432 ? -1.396 23 9.086 1 96.88 432 SER A O 1
ATOM 3289 N N . CYS A 1 433 ? -0.119 24.469 7.973 1 97.06 433 CYS A N 1
ATOM 3290 C CA . CYS A 1 433 ? -0.874 25.625 8.445 1 97.06 433 CYS A CA 1
ATOM 3291 C C . CYS A 1 433 ? -1.783 26.156 7.352 1 97.06 433 CYS A C 1
ATOM 3293 O O . CYS A 1 433 ? -1.658 27.328 6.953 1 97.06 433 CYS A O 1
ATOM 3295 N N . ALA A 1 434 ? -2.688 25.359 6.875 1 96.12 434 ALA A N 1
ATOM 3296 C CA . ALA A 1 434 ? -3.715 25.766 5.922 1 96.12 434 ALA A CA 1
ATOM 3297 C C . ALA A 1 434 ? -5.055 25.984 6.617 1 96.12 434 ALA A C 1
ATOM 3299 O O . ALA A 1 434 ? -5.828 25.047 6.801 1 96.12 434 ALA A O 1
ATOM 3300 N N . PHE A 1 435 ? -5.441 27.266 6.844 1 97.19 435 PHE A N 1
ATOM 3301 C CA . PHE A 1 435 ? -6.543 27.531 7.762 1 97.19 435 PHE A CA 1
ATOM 3302 C C . PHE A 1 435 ? -7.645 28.328 7.066 1 97.19 435 PHE A C 1
ATOM 3304 O O . PHE A 1 435 ? -8.773 28.391 7.566 1 97.19 435 PHE A O 1
ATOM 3311 N N . MET A 1 436 ? -7.5 28.844 5.91 1 94.94 436 MET A N 1
ATOM 3312 C CA . MET A 1 436 ? -8.312 29.953 5.426 1 94.94 436 MET A CA 1
ATOM 3313 C C . MET A 1 436 ? -9.492 29.453 4.598 1 94.94 436 MET A C 1
ATOM 3315 O O . MET A 1 436 ? -10.531 30.109 4.535 1 94.94 436 MET A O 1
ATOM 3319 N N . LEU A 1 437 ? -9.305 28.281 3.943 1 92.25 437 LEU A N 1
ATOM 3320 C CA . LEU A 1 437 ? -10.336 27.844 3.014 1 92.25 437 LEU A CA 1
ATOM 3321 C C . LEU A 1 437 ? -10.82 26.438 3.369 1 92.25 437 LEU A C 1
ATOM 3323 O O . LEU A 1 437 ? -10.047 25.609 3.857 1 92.25 437 LEU A O 1
ATOM 3327 N N . PRO A 1 438 ? -12.133 26.125 3.068 1 91.12 438 PRO A N 1
ATOM 3328 C CA . PRO A 1 438 ? -12.68 24.797 3.33 1 91.12 438 PRO A CA 1
ATOM 3329 C C . PRO A 1 438 ? -11.969 23.703 2.543 1 91.12 438 PRO A C 1
ATOM 3331 O O . PRO A 1 438 ? -11.844 22.578 3.021 1 91.12 438 PRO A O 1
ATOM 3334 N N . VAL A 1 439 ? -11.422 24.062 1.448 1 87 439 VAL A N 1
ATOM 3335 C CA . VAL A 1 439 ? -10.859 23.062 0.535 1 87 439 VAL A CA 1
ATOM 3336 C C . VAL A 1 439 ? -9.398 22.812 0.885 1 87 439 VAL A C 1
ATOM 3338 O O . VAL A 1 439 ? -8.789 21.859 0.384 1 87 439 VAL A O 1
ATOM 3341 N N . SER A 1 440 ? -8.828 23.562 1.819 1 89.12 440 SER A N 1
ATOM 3342 C CA . SER A 1 440 ? -7.395 23.531 2.084 1 89.12 440 SER A CA 1
ATOM 3343 C C . SER A 1 440 ? -6.992 22.203 2.744 1 89.12 440 SER A C 1
ATOM 3345 O O . SER A 1 440 ? -5.902 21.688 2.492 1 89.12 440 SER A O 1
ATOM 3347 N N . THR A 1 441 ? -7.828 21.734 3.625 1 92.81 441 THR A N 1
ATOM 3348 C CA . THR A 1 441 ? -7.57 20.484 4.336 1 92.81 441 THR A CA 1
ATOM 3349 C C . THR A 1 441 ? -8.875 19.75 4.621 1 92.81 441 THR A C 1
ATOM 3351 O O . THR A 1 441 ? -9.938 20.359 4.699 1 92.81 441 THR A O 1
ATOM 3354 N N . PRO A 1 442 ? -8.75 18.5 4.77 1 93.25 442 PRO A N 1
ATOM 3355 C CA . PRO A 1 442 ? -9.961 17.734 5.074 1 93.25 442 PRO A CA 1
ATOM 3356 C C . PRO A 1 442 ? -10.656 18.203 6.352 1 93.25 442 PRO A C 1
ATOM 3358 O O . PRO A 1 442 ? -11.875 18.375 6.367 1 93.25 442 PRO A O 1
ATOM 3361 N N . PRO A 1 443 ? -9.969 18.5 7.367 1 97.25 443 PRO A N 1
ATOM 3362 C CA . PRO A 1 443 ? -10.641 19 8.562 1 97.25 443 PRO A CA 1
ATOM 3363 C C . PRO A 1 443 ? -11.469 20.266 8.297 1 97.25 443 PRO A C 1
ATOM 3365 O O . PRO A 1 443 ? -12.602 20.375 8.773 1 97.25 443 PRO A O 1
ATOM 3368 N N . ASN A 1 444 ? -10.961 21.203 7.508 1 96.88 444 ASN A N 1
ATOM 3369 C CA . ASN A 1 444 ? -11.703 22.391 7.141 1 96.88 444 ASN A CA 1
ATOM 3370 C C . ASN A 1 444 ? -12.984 22.047 6.391 1 96.88 444 ASN A C 1
ATOM 3372 O O . ASN A 1 444 ? -14.055 22.594 6.684 1 96.88 444 ASN A O 1
ATOM 3376 N N . ALA A 1 445 ? -12.891 21.172 5.48 1 93.62 445 ALA A N 1
ATOM 3377 C CA . ALA A 1 445 ? -14.031 20.766 4.664 1 93.62 445 ALA A CA 1
ATOM 3378 C C . ALA A 1 445 ? -15.102 20.078 5.516 1 93.62 445 ALA A C 1
ATOM 3380 O O . ALA A 1 445 ? -16.297 20.297 5.305 1 93.62 445 ALA A O 1
ATOM 3381 N N . ILE A 1 446 ? -14.648 19.328 6.391 1 94.81 446 ILE A N 1
ATOM 3382 C CA . ILE A 1 446 ? -15.547 18.562 7.242 1 94.81 446 ILE A CA 1
ATOM 3383 C C . ILE A 1 446 ? -16.406 19.5 8.086 1 94.81 446 ILE A C 1
AT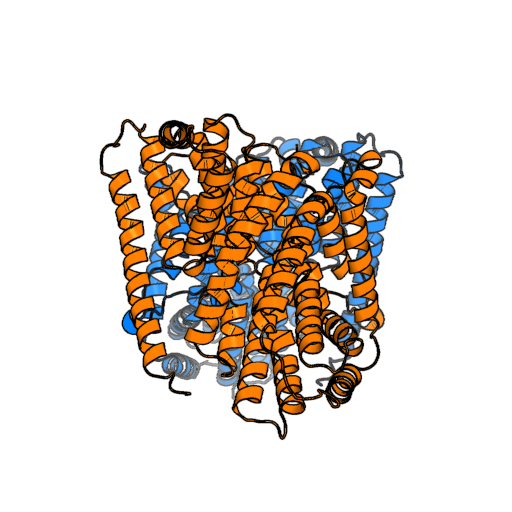OM 3385 O O . ILE A 1 446 ? -17.625 19.359 8.125 1 94.81 446 ILE A O 1
ATOM 3389 N N . VAL A 1 447 ? -15.828 20.438 8.695 1 96 447 VAL A N 1
ATOM 3390 C CA . VAL A 1 447 ? -16.594 21.312 9.578 1 96 447 VAL A CA 1
ATOM 3391 C C . VAL A 1 447 ? -17.453 22.266 8.75 1 96 447 VAL A C 1
ATOM 3393 O O . VAL A 1 447 ? -18.531 22.672 9.188 1 96 447 VAL A O 1
ATOM 3396 N N . PHE A 1 448 ? -16.984 22.578 7.59 1 93.5 448 PHE A N 1
ATOM 3397 C CA . PHE A 1 448 ? -17.75 23.453 6.711 1 93.5 448 PHE A CA 1
ATOM 3398 C C . PHE A 1 448 ? -19.062 22.797 6.312 1 93.5 448 PHE A C 1
ATOM 3400 O O . PHE A 1 448 ? -20.094 23.469 6.16 1 93.5 448 PHE A O 1
ATOM 3407 N N . ARG A 1 449 ? -19.125 21.5 6.191 1 91.56 449 ARG A N 1
ATOM 3408 C CA . ARG A 1 449 ? -20.312 20.75 5.793 1 91.56 449 ARG A CA 1
ATOM 3409 C C . ARG A 1 449 ? -21.359 20.766 6.891 1 91.56 449 ARG A C 1
ATOM 3411 O O . ARG A 1 449 ? -22.531 20.453 6.645 1 91.56 449 ARG A O 1
ATOM 3418 N N . SER A 1 450 ? -20.938 21.141 8.062 1 91.25 450 SER A N 1
ATOM 3419 C CA . SER A 1 450 ? -21.891 21.219 9.172 1 91.25 450 SER A CA 1
ATOM 3420 C C . SER A 1 450 ? -22.906 22.328 8.953 1 91.25 450 SER A C 1
ATOM 3422 O O . SER A 1 450 ? -23.969 22.328 9.562 1 91.25 450 SER A O 1
ATOM 3424 N N . GLY A 1 451 ? -22.531 23.375 8.156 1 90.94 451 GLY A N 1
ATOM 3425 C CA . GLY A 1 451 ? -23.406 24.5 7.906 1 90.94 451 GLY A CA 1
ATOM 3426 C C . GLY A 1 451 ? -23.312 25.578 8.984 1 90.94 451 GLY A C 1
ATOM 3427 O O . GLY A 1 451 ? -23.969 26.609 8.891 1 90.94 451 GLY A O 1
ATOM 3428 N N . ALA A 1 452 ? -22.453 25.406 9.898 1 93 452 ALA A N 1
ATOM 3429 C CA . ALA A 1 452 ? -22.391 26.297 11.047 1 93 452 ALA A CA 1
ATOM 3430 C C . ALA A 1 452 ? -21.531 27.531 10.734 1 93 452 ALA A C 1
ATOM 3432 O O . ALA A 1 452 ? -21.516 28.484 11.508 1 93 452 ALA A O 1
ATOM 3433 N N . LEU A 1 453 ? -20.859 27.5 9.609 1 93.5 453 LEU A N 1
ATOM 3434 C CA . LEU A 1 453 ? -19.984 28.609 9.266 1 93.5 453 LEU A CA 1
ATOM 3435 C C . LEU A 1 453 ? -20 28.891 7.762 1 93.5 453 LEU A C 1
ATOM 3437 O O . LEU A 1 453 ? -20.375 28.016 6.977 1 93.5 453 LEU A O 1
ATOM 3441 N N . THR A 1 454 ? -19.609 30.094 7.473 1 93.31 454 THR A N 1
ATOM 3442 C CA . THR A 1 454 ? -19.5 30.516 6.082 1 93.31 454 THR A CA 1
ATOM 3443 C C . THR A 1 454 ? -18.047 30.672 5.668 1 93.31 454 THR A C 1
ATOM 3445 O O . THR A 1 454 ? -17.141 30.594 6.512 1 93.31 454 THR A O 1
ATOM 3448 N N . ILE A 1 455 ? -17.812 30.844 4.422 1 92.19 455 ILE A N 1
ATOM 3449 C CA . ILE A 1 455 ? -16.469 30.984 3.889 1 92.19 455 ILE A CA 1
ATOM 3450 C C . ILE A 1 455 ? -15.812 32.219 4.488 1 92.19 455 ILE A C 1
ATOM 3452 O O . ILE A 1 455 ? -14.664 32.188 4.934 1 92.19 455 ILE A O 1
ATOM 3456 N N . PRO A 1 456 ? -16.547 33.344 4.613 1 93.12 456 PRO A N 1
ATOM 3457 C CA . PRO A 1 456 ? -15.93 34.531 5.23 1 93.12 456 PRO A CA 1
ATOM 3458 C C . PRO A 1 456 ? -15.539 34.281 6.688 1 93.12 456 PRO A C 1
ATOM 3460 O O . PRO A 1 456 ? -14.531 34.812 7.156 1 93.12 456 PRO A O 1
ATOM 3463 N N . ASP A 1 457 ? -16.328 33.5 7.391 1 94.75 457 ASP A N 1
ATOM 3464 C CA . ASP A 1 457 ? -15.977 33.156 8.766 1 94.75 457 ASP A CA 1
ATOM 3465 C C . ASP A 1 457 ? -14.633 32.469 8.836 1 94.75 457 ASP A C 1
ATOM 3467 O O . ASP A 1 457 ? -13.773 32.812 9.648 1 94.75 457 ASP A O 1
ATOM 3471 N N . MET A 1 458 ? -14.461 31.531 8.016 1 95.94 458 MET A N 1
ATOM 3472 C CA . MET A 1 458 ? -13.234 30.75 8 1 95.94 458 MET A CA 1
ATOM 3473 C C . MET A 1 458 ? -12.062 31.578 7.484 1 95.94 458 MET A C 1
ATOM 3475 O O . MET A 1 458 ? -10.938 31.453 7.988 1 95.94 458 MET A O 1
ATOM 3479 N N . LEU A 1 459 ? -12.297 32.406 6.465 1 95.12 459 LEU A N 1
ATOM 3480 C CA . LEU A 1 459 ? -11.25 33.25 5.891 1 95.12 459 LEU A CA 1
ATOM 3481 C C . LEU A 1 459 ? -10.719 34.25 6.926 1 95.12 459 LEU A C 1
ATOM 3483 O O . LEU A 1 459 ? -9.508 34.469 7.016 1 95.12 459 LEU A O 1
ATOM 3487 N N . ARG A 1 460 ? -11.562 34.812 7.648 1 95.94 460 ARG A N 1
ATOM 3488 C CA . ARG A 1 460 ? -11.164 35.812 8.641 1 95.94 460 ARG A CA 1
ATOM 3489 C C . ARG A 1 460 ? -10.352 35.156 9.758 1 95.94 460 ARG A C 1
ATOM 3491 O O . ARG A 1 460 ? -9.266 35.656 10.109 1 95.94 460 ARG A O 1
ATOM 3498 N N . ALA A 1 461 ? -10.875 34.156 10.312 1 96.75 461 ALA A N 1
ATOM 3499 C CA . ALA A 1 461 ? -10.164 33.469 11.383 1 96.75 461 ALA A CA 1
ATOM 3500 C C . ALA A 1 461 ? -8.875 32.844 10.875 1 96.75 461 ALA A C 1
ATOM 3502 O O . ALA A 1 461 ? -7.84 32.906 11.539 1 96.75 461 ALA A O 1
ATOM 3503 N N . GLY A 1 462 ? -8.969 32.219 9.734 1 97 462 GLY A N 1
ATOM 3504 C CA . GLY A 1 462 ? -7.801 31.578 9.141 1 97 462 GLY A CA 1
ATOM 3505 C C . GLY A 1 462 ? -6.691 32.562 8.805 1 97 462 GLY A C 1
ATOM 3506 O O . GLY A 1 462 ? -5.508 32.219 8.945 1 97 462 GLY A O 1
ATOM 3507 N N . PHE A 1 463 ? -7.066 33.688 8.312 1 96.38 463 PHE A N 1
ATOM 3508 C CA . PHE A 1 463 ? -6.078 34.719 7.992 1 96.38 463 PHE A CA 1
ATOM 3509 C C . PHE A 1 463 ? -5.312 35.156 9.242 1 96.38 463 PHE A C 1
ATOM 3511 O O . PHE A 1 463 ? -4.086 35.25 9.219 1 96.38 463 PHE A O 1
ATOM 3518 N N . ALA A 1 464 ? -6.035 35.406 10.266 1 97.12 464 ALA A N 1
ATOM 3519 C CA . ALA A 1 464 ? -5.402 35.781 11.531 1 97.12 464 ALA A CA 1
ATOM 3520 C C . ALA A 1 464 ? -4.457 34.656 12 1 97.12 464 ALA A C 1
ATOM 3522 O O . ALA A 1 464 ? -3.352 34.938 12.469 1 97.12 464 ALA A O 1
ATOM 3523 N N . LEU A 1 465 ? -4.906 33.469 11.891 1 97.31 465 LEU A N 1
ATOM 3524 C CA . LEU A 1 465 ? -4.105 32.344 12.328 1 97.31 465 LEU A CA 1
ATOM 3525 C C . LEU A 1 465 ? -2.883 32.156 11.438 1 97.31 465 LEU A C 1
ATOM 3527 O O . LEU A 1 465 ? -1.824 31.734 11.906 1 97.31 465 LEU A O 1
ATOM 3531 N N . THR A 1 466 ? -3.043 32.406 10.172 1 96.94 466 THR A N 1
ATOM 3532 C CA . THR A 1 466 ? -1.926 32.312 9.242 1 96.94 466 THR A CA 1
ATOM 3533 C C . THR A 1 466 ? -0.829 33.312 9.609 1 96.94 466 THR A C 1
ATOM 3535 O O . THR A 1 466 ? 0.352 32.969 9.641 1 96.94 466 THR A O 1
ATOM 3538 N N . LEU A 1 467 ? -1.187 34.469 9.898 1 96.88 467 LEU A N 1
ATOM 3539 C CA . LEU A 1 467 ? -0.221 35.469 10.289 1 96.88 467 LEU A CA 1
ATOM 3540 C C . LEU A 1 467 ? 0.434 35.125 11.625 1 96.88 467 LEU A C 1
ATOM 3542 O O . LEU A 1 467 ? 1.654 35.25 11.766 1 96.88 467 LEU A O 1
ATOM 3546 N N . ALA A 1 468 ? -0.386 34.75 12.523 1 97.88 468 ALA A N 1
ATOM 3547 C CA . ALA A 1 468 ? 0.138 34.375 13.828 1 97.88 468 ALA A CA 1
ATOM 3548 C C . ALA A 1 468 ? 1.092 33.188 13.711 1 97.88 468 ALA A C 1
ATOM 3550 O O . ALA A 1 468 ? 2.129 33.156 14.383 1 97.88 468 ALA A O 1
ATOM 3551 N N . SER A 1 469 ? 0.677 32.219 12.953 1 98 469 SER A N 1
ATOM 3552 C CA . SER A 1 469 ? 1.528 31.047 12.773 1 98 469 SER A CA 1
ATOM 3553 C C . SER A 1 469 ? 2.855 31.438 12.125 1 98 469 SER A C 1
ATOM 3555 O O . SER A 1 469 ? 3.893 30.844 12.43 1 98 469 SER A O 1
ATOM 3557 N N . GLY A 1 470 ? 2.832 32.375 11.18 1 97.44 470 GLY A N 1
ATOM 3558 C CA . GLY A 1 470 ? 4.074 32.875 10.609 1 97.44 470 GLY A CA 1
ATOM 3559 C C . GLY A 1 470 ? 5.035 33.406 11.656 1 97.44 470 GLY A C 1
ATOM 3560 O O . GLY A 1 470 ? 6.223 33.094 11.641 1 97.44 470 GLY A O 1
ATOM 3561 N N . VAL A 1 471 ? 4.496 34.094 12.562 1 97.69 471 VAL A N 1
ATOM 3562 C CA . VAL A 1 471 ? 5.309 34.719 13.609 1 97.69 471 VAL A CA 1
ATOM 3563 C C . VAL A 1 471 ? 5.75 33.656 14.617 1 97.69 471 VAL A C 1
ATOM 3565 O O . VAL A 1 471 ? 6.93 33.594 14.961 1 97.69 471 VAL A O 1
ATOM 3568 N N . ILE A 1 472 ? 4.859 32.875 15.055 1 98.06 472 ILE A N 1
ATOM 3569 C CA . ILE A 1 472 ? 5.113 31.875 16.109 1 98.06 472 ILE A CA 1
ATOM 3570 C C . ILE A 1 472 ? 6.121 30.844 15.609 1 98.06 472 ILE A C 1
ATOM 3572 O O . ILE A 1 472 ? 7.086 30.531 16.312 1 98.06 472 ILE A O 1
ATOM 3576 N N . ILE A 1 473 ? 5.926 30.312 14.422 1 97.69 473 ILE A N 1
ATOM 3577 C CA . ILE A 1 473 ? 6.828 29.297 13.867 1 97.69 473 ILE A CA 1
ATOM 3578 C C . ILE A 1 473 ? 8.219 29.906 13.68 1 97.69 473 ILE A C 1
ATOM 3580 O O . ILE A 1 473 ? 9.219 29.297 14.055 1 97.69 473 ILE A O 1
ATOM 3584 N N . THR A 1 474 ? 8.281 31.141 13.141 1 96.69 474 THR A N 1
ATOM 3585 C CA . THR A 1 474 ? 9.562 31.797 12.914 1 96.69 474 THR A CA 1
ATOM 3586 C C . THR A 1 474 ? 10.312 31.984 14.227 1 96.69 474 THR A C 1
ATOM 3588 O O . THR A 1 474 ? 11.5 31.656 14.328 1 96.69 474 THR A O 1
ATOM 3591 N N . LEU A 1 475 ? 9.648 32.438 15.234 1 96.19 475 LEU A N 1
ATOM 3592 C CA . LEU A 1 475 ? 10.273 32.719 16.516 1 96.19 475 LEU A CA 1
ATOM 3593 C C . LEU A 1 475 ? 10.695 31.438 17.219 1 96.19 475 LEU A C 1
ATOM 3595 O O . LEU A 1 475 ? 11.812 31.359 17.75 1 96.19 475 LEU A O 1
ATOM 3599 N N . LEU A 1 476 ? 9.859 30.469 17.203 1 94.56 476 LEU A N 1
ATOM 3600 C CA . LEU A 1 476 ? 10.156 29.25 17.938 1 94.56 476 LEU A CA 1
ATOM 3601 C C . LEU A 1 476 ? 11.234 28.438 17.219 1 94.56 476 LEU A C 1
ATOM 3603 O O . LEU A 1 476 ? 12.039 27.766 17.875 1 94.56 476 LEU A O 1
ATOM 3607 N N . VAL A 1 477 ? 11.164 28.453 15.953 1 92 477 VAL A N 1
ATOM 3608 C CA . VAL A 1 477 ? 12.219 27.766 15.211 1 92 477 VAL A CA 1
ATOM 3609 C C . VAL A 1 477 ? 13.562 28.453 15.453 1 92 477 VAL A C 1
ATOM 3611 O O . VAL A 1 477 ? 14.578 27.781 15.648 1 92 477 VAL A O 1
ATOM 3614 N N . TRP A 1 478 ? 13.617 29.781 15.445 1 90.25 478 TRP A N 1
ATOM 3615 C CA . TRP A 1 478 ? 14.828 30.547 15.711 1 90.25 478 TRP A CA 1
ATOM 3616 C C . TRP A 1 478 ? 15.359 30.25 17.109 1 90.25 478 TRP A C 1
ATOM 3618 O O . TRP A 1 478 ? 16.562 30.141 17.312 1 90.25 478 TRP A O 1
ATOM 3628 N N . LEU A 1 479 ? 14.492 30 17.984 1 91.19 479 LEU A N 1
ATOM 3629 C CA . LEU A 1 479 ? 14.875 29.812 19.391 1 91.19 479 LEU A CA 1
ATOM 3630 C C . LEU A 1 479 ? 15.234 28.344 19.656 1 91.19 479 LEU A C 1
ATOM 3632 O O . LEU A 1 479 ? 16.234 28.062 20.328 1 91.19 479 LEU A O 1
ATOM 3636 N N . LEU A 1 480 ? 14.461 27.406 19.094 1 91.5 480 LEU A N 1
ATOM 3637 C CA . LEU A 1 480 ? 14.516 26.031 19.578 1 91.5 480 LEU A CA 1
ATOM 3638 C C . LEU A 1 480 ? 15.336 25.156 18.641 1 91.5 480 LEU A C 1
ATOM 3640 O O . LEU A 1 480 ? 15.922 24.156 19.062 1 91.5 480 LEU A O 1
ATOM 3644 N N . VAL A 1 481 ? 15.375 25.438 17.391 1 88.44 481 VAL A N 1
ATOM 3645 C CA . VAL A 1 481 ? 16.016 24.547 16.438 1 88.44 481 VAL A CA 1
ATOM 3646 C C . VAL A 1 481 ? 17.516 24.438 16.75 1 88.44 481 VAL A C 1
ATOM 3648 O O . VAL A 1 481 ? 18.062 23.344 16.859 1 88.44 481 VAL A O 1
ATOM 3651 N N . PRO A 1 482 ? 18.266 25.594 17.047 1 84.5 482 PRO A N 1
ATOM 3652 C CA . PRO A 1 482 ? 19.672 25.469 17.406 1 84.5 482 PRO A CA 1
ATOM 3653 C C . PRO A 1 482 ? 19.891 24.75 18.734 1 84.5 482 PRO A C 1
ATOM 3655 O O . PRO A 1 482 ? 20.906 24.078 18.922 1 84.5 482 PRO A O 1
ATOM 3658 N N . LEU A 1 483 ? 18.906 24.75 19.578 1 86.44 483 LEU A N 1
ATOM 3659 C CA . LEU A 1 483 ? 19.016 24.141 20.906 1 86.44 483 LEU A CA 1
ATOM 3660 C C . LEU A 1 483 ? 18.75 22.641 20.844 1 86.44 483 LEU A C 1
ATOM 3662 O O . LEU A 1 483 ? 19.344 21.859 21.578 1 86.44 483 LEU A O 1
ATOM 3666 N N . VAL A 1 484 ? 17.859 22.25 19.922 1 87.56 484 VAL A N 1
ATOM 3667 C CA . VAL A 1 484 ? 17.344 20.891 19.938 1 87.56 484 VAL A CA 1
ATOM 3668 C C . VAL A 1 484 ? 18.031 20.062 18.859 1 87.56 484 VAL A C 1
ATOM 3670 O O . VAL A 1 484 ? 18.25 18.859 19.031 1 87.56 484 VAL A O 1
ATOM 3673 N N . PHE A 1 485 ? 18.391 20.688 17.75 1 82.81 485 PHE A N 1
ATOM 3674 C CA . PHE A 1 485 ? 18.828 19.906 16.594 1 82.81 485 PHE A CA 1
ATOM 3675 C C . PHE A 1 485 ? 20.266 20.234 16.25 1 82.81 485 PHE A C 1
ATOM 3677 O O . PHE A 1 485 ? 20.875 19.531 15.43 1 82.81 485 PHE A O 1
ATOM 3684 N N . VAL A 1 486 ? 20.797 21.344 16.75 1 68.94 486 VAL A N 1
ATOM 3685 C CA . VAL A 1 486 ? 22.172 21.75 16.422 1 68.94 486 VAL A CA 1
ATOM 3686 C C . VAL A 1 486 ? 23 21.844 17.703 1 68.94 486 VAL A C 1
ATOM 3688 O O . VAL A 1 486 ? 22.5 22.25 18.75 1 68.94 486 VAL A O 1
ATOM 3691 N N . MET B 1 1 ? -27.438 -17 10.164 1 27.86 1 MET B N 1
ATOM 3692 C CA . MET B 1 1 ? -26.297 -17.594 10.852 1 27.86 1 MET B CA 1
ATOM 3693 C C . MET B 1 1 ? -26.094 -19.031 10.383 1 27.86 1 MET B C 1
ATOM 3695 O O . MET B 1 1 ? -26.781 -19.953 10.828 1 27.86 1 MET B O 1
ATOM 3699 N N . PHE B 1 2 ? -25.875 -19.219 9.086 1 31 2 PHE B N 1
ATOM 3700 C CA . PHE B 1 2 ? -25.828 -20.578 8.547 1 31 2 PHE B CA 1
ATOM 3701 C C . PHE B 1 2 ? -24.781 -21.406 9.281 1 31 2 PHE B C 1
ATOM 3703 O O . PHE B 1 2 ? -23.625 -20.969 9.438 1 31 2 PHE B O 1
ATOM 3710 N N . ALA B 1 3 ? -25.156 -22.266 10.125 1 37.72 3 ALA B N 1
ATOM 3711 C CA . ALA B 1 3 ? -24.422 -23.281 10.867 1 37.72 3 ALA B CA 1
ATOM 3712 C C . ALA B 1 3 ? -23.469 -24.047 9.953 1 37.72 3 ALA B C 1
ATOM 3714 O O . ALA B 1 3 ? -23.891 -24.656 8.969 1 37.72 3 ALA B O 1
ATOM 3715 N N . MET B 1 4 ? -22.266 -23.594 9.828 1 42.78 4 MET B N 1
ATOM 3716 C CA . MET B 1 4 ? -21.297 -24.406 9.086 1 42.78 4 MET B CA 1
ATOM 3717 C C . MET B 1 4 ? -21.422 -25.875 9.461 1 42.78 4 MET B C 1
ATOM 3719 O O . MET B 1 4 ? -21.531 -26.219 10.641 1 42.78 4 MET B O 1
ATOM 3723 N N . PRO B 1 5 ? -21.656 -26.719 8.656 1 44.19 5 PRO B N 1
ATOM 3724 C CA . PRO B 1 5 ? -21.75 -28.141 9 1 44.19 5 PRO B CA 1
ATOM 3725 C C . PRO B 1 5 ? -20.594 -28.594 9.891 1 44.19 5 PRO B C 1
ATOM 3727 O O . PRO B 1 5 ? -19.531 -27.984 9.898 1 44.19 5 PRO B O 1
ATOM 3730 N N . GLY B 1 6 ? -20.734 -29.562 10.812 1 45.25 6 GLY B N 1
ATOM 3731 C CA . GLY B 1 6 ? -19.891 -30.109 11.852 1 45.25 6 GLY B CA 1
ATOM 3732 C C . GLY B 1 6 ? -18.469 -30.359 11.398 1 45.25 6 GLY B C 1
ATOM 3733 O O . GLY B 1 6 ? -17.516 -30.062 12.133 1 45.25 6 GLY B O 1
ATOM 3734 N N . LYS B 1 7 ? -18.25 -30.953 10.242 1 48.12 7 LYS B N 1
ATOM 3735 C CA . LYS B 1 7 ? -16.922 -31.266 9.727 1 48.12 7 LYS B CA 1
ATOM 3736 C C . LYS B 1 7 ? -16.141 -30 9.375 1 48.12 7 LYS B C 1
ATOM 3738 O O . LYS B 1 7 ? -14.93 -29.938 9.578 1 48.12 7 LYS B O 1
ATOM 3743 N N . LEU B 1 8 ? -16.828 -29.078 8.898 1 51.91 8 LEU B N 1
ATOM 3744 C CA . LEU B 1 8 ? -16.156 -27.812 8.594 1 51.91 8 LEU B CA 1
ATOM 3745 C C . LEU B 1 8 ? -15.758 -27.094 9.875 1 51.91 8 LEU B C 1
ATOM 3747 O O . LEU B 1 8 ? -14.711 -26.438 9.922 1 51.91 8 LEU B O 1
ATOM 3751 N N . SER B 1 9 ? -16.562 -27.312 10.93 1 50.53 9 SER B N 1
ATOM 3752 C CA . SER B 1 9 ? -16.219 -26.75 12.234 1 50.53 9 SER B CA 1
ATOM 3753 C C . SER B 1 9 ? -14.945 -27.375 12.789 1 50.53 9 SER B C 1
ATOM 3755 O O . SER B 1 9 ? -14.109 -26.672 13.367 1 50.53 9 SER B O 1
ATOM 3757 N N . ALA B 1 10 ? -14.75 -28.688 12.602 1 49.44 10 ALA B N 1
ATOM 3758 C CA . ALA B 1 10 ? -13.539 -29.375 13.047 1 49.44 10 ALA B CA 1
ATOM 3759 C C . ALA B 1 10 ? -12.32 -28.891 12.273 1 49.44 10 ALA B C 1
ATOM 3761 O O . ALA B 1 10 ? -11.242 -28.703 12.852 1 49.44 10 ALA B O 1
ATOM 3762 N N . LEU B 1 11 ? -12.5 -28.766 11.047 1 51.28 11 LEU B N 1
ATOM 3763 C CA . LEU B 1 11 ? -11.406 -28.266 10.219 1 51.28 11 LEU B CA 1
ATOM 3764 C C . LEU B 1 11 ? -11.031 -26.844 10.617 1 51.28 11 LEU B C 1
ATOM 3766 O O . LEU B 1 11 ? -9.852 -26.484 10.648 1 51.28 11 LEU B O 1
ATOM 3770 N N . PHE B 1 12 ? -12.016 -26.156 11.039 1 55.75 12 PHE B N 1
ATOM 3771 C CA . PHE B 1 12 ? -11.766 -24.781 11.477 1 55.75 12 PHE B CA 1
ATOM 3772 C C . PHE B 1 12 ? -11.062 -24.781 12.828 1 55.75 12 PHE B C 1
ATOM 3774 O O . PHE B 1 12 ? -10.18 -23.953 13.062 1 55.75 12 PHE B O 1
ATOM 3781 N N . THR B 1 13 ? -11.5 -25.672 13.766 1 52.59 13 THR B N 1
ATOM 3782 C CA . THR B 1 13 ? -10.852 -25.766 15.07 1 52.59 13 THR B CA 1
ATOM 3783 C C . THR B 1 13 ? -9.398 -26.203 14.914 1 52.59 13 THR B C 1
ATOM 3785 O O . THR B 1 13 ? -8.508 -25.688 15.594 1 52.59 13 THR B O 1
ATOM 3788 N N . LEU B 1 14 ? -9.164 -27.203 14.109 1 50.56 14 LEU B N 1
ATOM 3789 C CA . LEU B 1 14 ? -7.805 -27.656 13.836 1 50.56 14 LEU B CA 1
ATOM 3790 C C . LEU B 1 14 ? -6.969 -26.547 13.227 1 50.56 14 LEU B C 1
ATOM 3792 O O . LEU B 1 14 ? -5.797 -26.375 13.57 1 50.56 14 LEU B O 1
ATOM 3796 N N . TYR B 1 15 ? -7.66 -25.781 12.5 1 58.38 15 TYR B N 1
ATOM 3797 C CA . TYR B 1 15 ? -6.988 -24.656 11.859 1 58.38 15 TYR B CA 1
ATOM 3798 C C . TYR B 1 15 ? -6.594 -23.609 12.883 1 58.38 15 TYR B C 1
ATOM 3800 O O . TYR B 1 15 ? -5.508 -23.016 12.797 1 58.38 15 TYR B O 1
ATOM 3808 N N . ASN B 1 16 ? -7.402 -23.531 13.906 1 63.72 16 ASN B N 1
ATOM 3809 C CA . ASN B 1 16 ? -7.109 -22.547 14.945 1 63.72 16 ASN B CA 1
ATOM 3810 C C . ASN B 1 16 ? -5.945 -23 15.82 1 63.72 16 ASN B C 1
ATOM 3812 O O . ASN B 1 16 ? -5.086 -22.188 16.172 1 63.72 16 ASN B O 1
ATOM 3816 N N . VAL B 1 17 ? -5.91 -24.266 16.156 1 62.78 17 VAL B N 1
ATOM 3817 C CA . VAL B 1 17 ? -4.832 -24.797 16.984 1 62.78 17 VAL B CA 1
ATOM 3818 C C . VAL B 1 17 ? -3.508 -24.703 16.234 1 62.78 17 VAL B C 1
ATOM 3820 O O . VAL B 1 17 ? -2.477 -24.359 16.812 1 62.78 17 VAL B O 1
ATOM 3823 N N . GLU B 1 18 ? -3.623 -24.859 15.031 1 70.75 18 GLU B N 1
ATOM 3824 C CA . GLU B 1 18 ? -2.43 -24.812 14.195 1 70.75 18 GLU B CA 1
ATOM 3825 C C . GLU B 1 18 ? -1.848 -23.406 14.148 1 70.75 18 GLU B C 1
ATOM 3827 O O . GLU B 1 18 ? -0.627 -23.234 14.133 1 70.75 18 GLU B O 1
ATOM 3832 N N . ARG B 1 19 ? -2.643 -22.516 14.281 1 80.12 19 ARG B N 1
ATOM 3833 C CA . ARG B 1 19 ? -2.17 -21.141 14.203 1 80.12 19 ARG B CA 1
ATOM 3834 C C . ARG B 1 19 ? -1.464 -20.734 15.484 1 80.12 19 ARG B C 1
ATOM 3836 O O . ARG B 1 19 ? -0.458 -20.016 15.445 1 80.12 19 ARG B O 1
ATOM 3843 N N . TRP B 1 20 ? -1.918 -21.281 16.562 1 81 20 TRP B N 1
ATOM 3844 C CA . TRP B 1 20 ? -1.252 -20.969 17.828 1 81 20 TRP B CA 1
ATOM 3845 C C . TRP B 1 20 ? 0.093 -21.672 17.922 1 81 20 TRP B C 1
ATOM 3847 O O . TRP B 1 20 ? 1.072 -21.109 18.406 1 81 20 TRP B O 1
ATOM 3857 N N . PHE B 1 21 ? 0.035 -22.844 17.406 1 83.19 21 PHE B N 1
ATOM 3858 C CA . PHE B 1 21 ? 1.277 -23.609 17.375 1 83.19 21 PHE B CA 1
ATOM 3859 C C . PHE B 1 21 ? 2.289 -22.969 16.438 1 83.19 21 PHE B C 1
ATOM 3861 O O . PHE B 1 21 ? 3.49 -22.969 16.719 1 83.19 21 PHE B O 1
ATOM 3868 N N . GLY B 1 22 ? 1.76 -22.422 15.484 1 87.94 22 GLY B N 1
ATOM 3869 C CA . GLY B 1 22 ? 2.646 -21.734 14.555 1 87.94 22 GLY B CA 1
ATOM 3870 C C . GLY B 1 22 ? 3.236 -20.469 15.133 1 87.94 22 GLY B C 1
ATOM 3871 O O . GLY B 1 22 ? 4.43 -20.203 14.969 1 87.94 22 GLY B O 1
ATOM 3872 N N . LEU B 1 23 ? 2.406 -19.734 15.82 1 90.31 23 LEU B N 1
ATOM 3873 C CA . LEU B 1 23 ? 2.863 -18.484 16.406 1 90.31 23 LEU B CA 1
ATOM 3874 C C . LEU B 1 23 ? 3.953 -18.734 17.438 1 90.31 23 LEU B C 1
ATOM 3876 O O . LEU B 1 23 ? 5.023 -18.125 17.375 1 90.31 23 LEU B O 1
ATOM 3880 N N . LEU B 1 24 ? 3.701 -19.656 18.312 1 91.56 24 LEU B N 1
ATOM 3881 C CA . LEU B 1 24 ? 4.652 -19.953 19.391 1 91.56 24 LEU B CA 1
ATOM 3882 C C . LEU B 1 24 ? 5.832 -20.75 18.859 1 91.56 24 LEU B C 1
ATOM 3884 O O . LEU B 1 24 ? 6.98 -20.516 19.234 1 91.56 24 LEU B O 1
ATOM 3888 N N . GLY B 1 25 ? 5.492 -21.734 18.047 1 92.5 25 GLY B N 1
ATOM 3889 C CA . GLY B 1 25 ? 6.543 -22.562 17.484 1 92.5 25 GLY B CA 1
ATOM 3890 C C . GLY B 1 25 ? 7.586 -21.781 16.719 1 92.5 25 GLY B C 1
ATOM 3891 O O . GLY B 1 25 ? 8.781 -21.938 16.953 1 92.5 25 GLY B O 1
ATOM 3892 N N . GLY B 1 26 ? 7.113 -20.953 15.742 1 93.75 26 GLY B N 1
ATOM 3893 C CA . GLY B 1 26 ? 8.039 -20.125 14.977 1 93.75 26 GLY B CA 1
ATOM 3894 C C . GLY B 1 26 ? 8.852 -19.188 15.844 1 93.75 26 GLY B C 1
ATOM 3895 O O . GLY B 1 26 ? 10.055 -19.031 15.648 1 93.75 26 GLY B O 1
ATOM 3896 N N . THR B 1 27 ? 8.18 -18.578 16.797 1 95 27 THR B N 1
ATOM 3897 C CA . THR B 1 27 ? 8.859 -17.656 17.688 1 95 27 THR B CA 1
ATOM 3898 C C . THR B 1 27 ? 9.906 -18.375 18.531 1 95 27 THR B C 1
ATOM 3900 O O . THR B 1 27 ? 11 -17.859 18.75 1 95 27 THR B O 1
ATOM 3903 N N . LEU B 1 28 ? 9.594 -19.562 19 1 95.38 28 LEU B N 1
ATOM 3904 C CA . LEU B 1 28 ? 10.523 -20.344 19.828 1 95.38 28 LEU B CA 1
ATOM 3905 C C . LEU B 1 28 ? 11.742 -20.766 19.016 1 95.38 28 LEU B C 1
ATOM 3907 O O . LEU B 1 28 ? 12.844 -20.844 19.547 1 95.38 28 LEU B O 1
ATOM 3911 N N . LEU B 1 29 ? 11.531 -21.062 17.766 1 95.12 29 LEU B N 1
ATOM 3912 C CA . LEU B 1 29 ? 12.656 -21.422 16.906 1 95.12 29 LEU B CA 1
ATOM 3913 C C . LEU B 1 29 ? 13.633 -20.25 16.766 1 95.12 29 LEU B C 1
ATOM 3915 O O . LEU B 1 29 ? 14.852 -20.453 16.828 1 95.12 29 LEU B O 1
ATOM 3919 N N . LEU B 1 30 ? 13.109 -19.047 16.547 1 96.06 30 LEU B N 1
ATOM 3920 C CA . LEU B 1 30 ? 13.969 -17.859 16.484 1 96.06 30 LEU B CA 1
ATOM 3921 C C . LEU B 1 30 ? 14.695 -17.656 17.812 1 96.06 30 LEU B C 1
ATOM 3923 O O . LEU B 1 30 ? 15.898 -17.406 17.844 1 96.06 30 LEU B O 1
ATOM 3927 N N . LEU B 1 31 ? 13.969 -17.781 18.938 1 95.94 31 LEU B N 1
ATOM 3928 C CA . LEU B 1 31 ? 14.57 -17.594 20.266 1 95.94 31 LEU B CA 1
ATOM 3929 C C . LEU B 1 31 ? 15.648 -18.641 20.516 1 95.94 31 LEU B C 1
ATOM 3931 O O . LEU B 1 31 ? 16.672 -18.344 21.141 1 95.94 31 LEU B O 1
ATOM 3935 N N . PHE B 1 32 ? 15.375 -19.812 20.078 1 95.5 32 PHE B N 1
ATOM 3936 C CA . PHE B 1 32 ? 16.359 -20.875 20.219 1 95.5 32 PHE B CA 1
ATOM 3937 C C . PHE B 1 32 ? 17.672 -20.5 19.547 1 95.5 32 PHE B C 1
ATOM 3939 O O . PHE B 1 32 ? 18.75 -20.688 20.125 1 95.5 32 PHE B O 1
ATOM 3946 N N . THR B 1 33 ? 17.625 -19.953 18.344 1 95 33 THR B N 1
ATOM 3947 C CA . THR B 1 33 ? 18.844 -19.609 17.609 1 95 33 THR B CA 1
ATOM 3948 C C . THR B 1 33 ? 19.5 -18.375 18.219 1 95 33 THR B C 1
ATOM 3950 O O . THR B 1 33 ? 20.719 -18.172 18.062 1 95 33 THR B O 1
ATOM 3953 N N . VAL B 1 34 ? 18.766 -17.516 18.859 1 93.88 34 VAL B N 1
ATOM 3954 C CA . VAL B 1 34 ? 19.312 -16.312 19.469 1 93.88 34 VAL B CA 1
ATOM 3955 C C . VAL B 1 34 ? 20.062 -16.672 20.734 1 93.88 34 VAL B C 1
ATOM 3957 O O . VAL B 1 34 ? 21.109 -16.078 21.047 1 93.88 34 VAL B O 1
ATOM 3960 N N . PHE B 1 35 ? 19.625 -17.703 21.484 1 94.19 35 PHE B N 1
ATOM 3961 C CA . PHE B 1 35 ? 20.188 -17.969 22.797 1 94.19 35 PHE B CA 1
ATOM 3962 C C . PHE B 1 35 ? 21.094 -19.188 22.75 1 94.19 35 PHE B C 1
ATOM 3964 O O . PHE B 1 35 ? 21.953 -19.359 23.625 1 94.19 35 PHE B O 1
ATOM 3971 N N . ALA B 1 36 ? 20.922 -20 21.812 1 94.75 36 ALA B N 1
ATOM 3972 C CA . ALA B 1 36 ? 21.766 -21.188 21.703 1 94.75 36 ALA B CA 1
ATOM 3973 C C . ALA B 1 36 ? 22.969 -20.922 20.797 1 94.75 36 ALA B C 1
ATOM 3975 O O . ALA B 1 36 ? 22.891 -20.125 19.859 1 94.75 36 ALA B O 1
ATOM 3976 N N . ASP B 1 37 ? 24.062 -21.609 21.094 1 93.81 37 ASP B N 1
ATOM 3977 C CA . ASP B 1 37 ? 25.234 -21.547 20.234 1 93.81 37 ASP B CA 1
ATOM 3978 C C . ASP B 1 37 ? 24.969 -22.203 18.875 1 93.81 37 ASP B C 1
ATOM 3980 O O . ASP B 1 37 ? 24.141 -23.109 18.781 1 93.81 37 ASP B O 1
ATOM 3984 N N . PRO B 1 38 ? 25.625 -21.672 17.844 1 94 38 PRO B N 1
ATOM 3985 C CA . PRO B 1 38 ? 25.406 -22.234 16.516 1 94 38 PRO B CA 1
ATOM 3986 C C . PRO B 1 38 ? 25.703 -23.719 16.438 1 94 38 PRO B C 1
ATOM 3988 O O . PRO B 1 38 ? 26.656 -24.203 17.047 1 94 38 PRO B O 1
ATOM 3991 N N . TRP B 1 39 ? 24.844 -24.375 15.734 1 90.81 39 TRP B N 1
ATOM 3992 C CA . TRP B 1 39 ? 25.016 -25.797 15.461 1 90.81 39 TRP B CA 1
ATOM 3993 C C . TRP B 1 39 ? 25.547 -26.016 14.047 1 90.81 39 TRP B C 1
ATOM 3995 O O . TRP B 1 39 ? 25.609 -25.078 13.25 1 90.81 39 TRP B O 1
ATOM 4005 N N . PHE B 1 40 ? 26.109 -27.281 13.703 1 88.94 40 PHE B N 1
ATOM 4006 C CA . PHE B 1 40 ? 26.422 -27.766 12.359 1 88.94 40 PHE B CA 1
ATOM 4007 C C . PHE B 1 40 ? 27.531 -26.938 11.742 1 88.94 40 PHE B C 1
ATOM 4009 O O . PHE B 1 40 ? 27.609 -26.797 10.516 1 88.94 40 PHE B O 1
ATOM 4016 N N . GLY B 1 41 ? 28.312 -26.141 12.586 1 89.12 41 GLY B N 1
ATOM 4017 C CA . GLY B 1 41 ? 29.438 -25.375 12.078 1 89.12 41 GLY B CA 1
ATOM 4018 C C . GLY B 1 41 ? 29.016 -24.062 11.422 1 89.12 41 GLY B C 1
ATOM 4019 O O . GLY B 1 41 ? 29.797 -23.453 10.688 1 89.12 41 GLY B O 1
ATOM 4020 N N . LEU B 1 42 ? 27.812 -23.625 11.664 1 93 42 LEU B N 1
ATOM 4021 C CA . LEU B 1 42 ? 27.328 -22.359 11.102 1 93 42 LEU B CA 1
ATOM 4022 C C . LEU B 1 42 ? 27.953 -21.172 11.828 1 93 42 LEU B C 1
ATOM 4024 O O . LEU B 1 42 ? 28.109 -21.203 13.047 1 93 42 LEU B O 1
ATOM 4028 N N . PRO B 1 43 ? 28.406 -20.219 11.039 1 92.94 43 PRO B N 1
ATOM 4029 C CA . PRO B 1 43 ? 28.75 -18.969 11.727 1 92.94 43 PRO B CA 1
ATOM 4030 C C . PRO B 1 43 ? 27.562 -18.328 12.445 1 92.94 43 PRO B C 1
ATOM 4032 O O . PRO B 1 43 ? 26.406 -18.594 12.094 1 92.94 43 PRO B O 1
ATOM 4035 N N . PRO B 1 44 ? 27.844 -17.516 13.43 1 94.62 44 PRO B N 1
ATOM 4036 C CA . PRO B 1 44 ? 26.766 -16.922 14.227 1 94.62 44 PRO B CA 1
ATOM 4037 C C . PRO B 1 44 ? 25.75 -16.156 13.375 1 94.62 44 PRO B C 1
ATOM 4039 O O . PRO B 1 44 ? 24.547 -16.234 13.625 1 94.62 44 PRO B O 1
ATOM 4042 N N . THR B 1 45 ? 26.188 -15.414 12.383 1 95.5 45 THR B N 1
ATOM 4043 C CA . THR B 1 45 ? 25.297 -14.656 11.516 1 95.5 45 THR B CA 1
ATOM 4044 C C . THR B 1 45 ? 24.359 -15.586 10.758 1 95.5 45 THR B C 1
ATOM 4046 O O . THR B 1 45 ? 23.156 -15.328 10.664 1 95.5 45 THR B O 1
ATOM 4049 N N . ALA B 1 46 ? 24.906 -16.625 10.25 1 95.31 46 ALA B N 1
ATOM 4050 C CA . ALA B 1 46 ? 24.109 -17.609 9.539 1 95.31 46 ALA B CA 1
ATOM 4051 C C . ALA B 1 46 ? 23.125 -18.297 10.477 1 95.31 46 ALA B C 1
ATOM 4053 O O . ALA B 1 46 ? 21.984 -18.594 10.086 1 95.31 46 ALA B O 1
ATOM 4054 N N . TRP B 1 47 ? 23.562 -18.562 11.656 1 96.19 47 TRP B N 1
ATOM 4055 C CA . TRP B 1 47 ? 22.75 -19.219 12.68 1 96.19 47 TRP B CA 1
ATOM 4056 C C . TRP B 1 47 ? 21.531 -18.359 13.023 1 96.19 47 TRP B C 1
ATOM 4058 O O . TRP B 1 47 ? 20.406 -18.875 13.07 1 96.19 47 TRP B O 1
ATOM 4068 N N . HIS B 1 48 ? 21.719 -17.109 13.227 1 97 48 HIS B N 1
ATOM 4069 C CA . HIS B 1 48 ? 20.625 -16.188 13.508 1 97 48 HIS B CA 1
ATOM 4070 C C . HIS B 1 48 ? 19.703 -16.031 12.305 1 97 48 HIS B C 1
ATOM 4072 O O . HIS B 1 48 ? 18.484 -15.945 12.453 1 97 48 HIS B O 1
ATOM 4078 N N . CYS B 1 49 ? 20.312 -15.945 11.125 1 96.38 49 CYS B N 1
ATOM 4079 C CA . CYS B 1 49 ? 19.516 -15.875 9.906 1 96.38 49 CYS B CA 1
ATOM 4080 C C . CYS B 1 49 ? 18.625 -17.094 9.758 1 96.38 49 CYS B C 1
ATOM 4082 O O . CYS B 1 49 ? 17.469 -16.984 9.367 1 96.38 49 CYS B O 1
ATOM 4084 N N . LEU B 1 50 ? 19.172 -18.281 10.078 1 95.38 50 LEU B N 1
ATOM 4085 C CA . LEU B 1 50 ? 18.391 -19.516 10.039 1 95.38 50 LEU B CA 1
ATOM 4086 C C . LEU B 1 50 ? 17.172 -19.422 10.953 1 95.38 50 LEU B C 1
ATOM 4088 O O . LEU B 1 50 ? 16.078 -19.875 10.602 1 95.38 50 LEU B O 1
ATOM 4092 N N . GLY B 1 51 ? 17.391 -18.906 12.102 1 96.31 51 GLY B N 1
ATOM 4093 C CA . GLY B 1 51 ? 16.266 -18.703 13.016 1 96.31 51 GLY B CA 1
ATOM 4094 C C . GLY B 1 51 ? 15.156 -17.859 12.406 1 96.31 51 GLY B C 1
ATOM 4095 O O . GLY B 1 51 ? 13.977 -18.203 12.555 1 96.31 51 GLY B O 1
ATOM 4096 N N . LEU B 1 52 ? 15.508 -16.719 11.766 1 96.81 52 LEU B N 1
ATOM 4097 C CA . LEU B 1 52 ? 14.516 -15.867 11.117 1 96.81 52 LEU B CA 1
ATOM 4098 C C . LEU B 1 52 ? 13.82 -16.609 9.977 1 96.81 52 LEU B C 1
ATOM 4100 O O . LEU B 1 52 ? 12.609 -16.5 9.805 1 96.81 52 LEU B O 1
ATOM 4104 N N . VAL B 1 53 ? 14.602 -17.344 9.203 1 94.88 53 VAL B N 1
ATOM 4105 C CA . VAL B 1 53 ? 14.055 -18.141 8.102 1 94.88 53 VAL B CA 1
ATOM 4106 C C . VAL B 1 53 ? 13.016 -19.125 8.641 1 94.88 53 VAL B C 1
ATOM 4108 O O . VAL B 1 53 ? 11.922 -19.219 8.086 1 94.88 53 VAL B O 1
ATOM 4111 N N . LEU B 1 54 ? 13.336 -19.797 9.672 1 94.5 54 LEU B N 1
ATOM 4112 C CA . LEU B 1 54 ? 12.438 -20.797 10.258 1 94.5 54 LEU B CA 1
ATOM 4113 C C . LEU B 1 54 ? 11.195 -20.125 10.844 1 94.5 54 LEU B C 1
ATOM 4115 O O . LEU B 1 54 ? 10.086 -20.641 10.695 1 94.5 54 LEU B O 1
ATOM 4119 N N . LEU B 1 55 ? 11.375 -18.984 11.492 1 96.31 55 LEU B N 1
ATOM 4120 C CA . LEU B 1 55 ? 10.242 -18.234 12.016 1 96.31 55 LEU B CA 1
ATOM 4121 C C . LEU B 1 55 ? 9.266 -17.875 10.898 1 96.31 55 LEU B C 1
ATOM 4123 O O . LEU B 1 55 ? 8.07 -18.156 11 1 96.31 55 LEU B O 1
ATOM 4127 N N . MET B 1 56 ? 9.797 -17.266 9.836 1 95.5 56 MET B N 1
ATOM 4128 C CA . MET B 1 56 ? 8.945 -16.797 8.742 1 95.5 56 MET B CA 1
ATOM 4129 C C . MET B 1 56 ? 8.305 -17.984 8.016 1 95.5 56 MET B C 1
ATOM 4131 O O . MET B 1 56 ? 7.133 -17.922 7.652 1 95.5 56 MET B O 1
ATOM 4135 N N . ALA B 1 57 ? 9.07 -19.047 7.848 1 91.25 57 ALA B N 1
ATOM 4136 C CA . ALA B 1 57 ? 8.547 -20.25 7.195 1 91.25 57 ALA B CA 1
ATOM 4137 C C . ALA B 1 57 ? 7.379 -20.828 7.988 1 91.25 57 ALA B C 1
ATOM 4139 O O . ALA B 1 57 ? 6.328 -21.141 7.422 1 91.25 57 ALA B O 1
ATOM 4140 N N . VAL B 1 58 ? 7.5 -20.938 9.242 1 92.31 58 VAL B N 1
ATOM 4141 C CA . VAL B 1 58 ? 6.465 -21.516 10.102 1 92.31 58 VAL B CA 1
ATOM 4142 C C . VAL B 1 58 ? 5.254 -20.594 10.141 1 92.31 58 VAL B C 1
ATOM 4144 O O . VAL B 1 58 ? 4.113 -21.047 10.039 1 92.31 58 VAL B O 1
ATOM 4147 N N . TRP B 1 59 ? 5.492 -19.266 10.281 1 94.31 59 TRP B N 1
ATOM 4148 C CA . TRP B 1 59 ? 4.391 -18.312 10.328 1 94.31 59 TRP B CA 1
ATOM 4149 C C . TRP B 1 59 ? 3.627 -18.297 9.008 1 94.31 59 TRP B C 1
ATOM 4151 O O . TRP B 1 59 ? 2.396 -18.219 9 1 94.31 59 TRP B O 1
ATOM 4161 N N . TRP B 1 60 ? 4.316 -18.328 7.922 1 90.56 60 TRP B N 1
ATOM 4162 C CA . TRP B 1 60 ? 3.658 -18.359 6.621 1 90.56 60 TRP B CA 1
ATOM 4163 C C . TRP B 1 60 ? 2.896 -19.672 6.43 1 90.56 60 TRP B C 1
ATOM 4165 O O . TRP B 1 60 ? 1.76 -19.672 5.953 1 90.56 60 TRP B O 1
ATOM 4175 N N . ALA B 1 61 ? 3.455 -20.781 6.801 1 87.19 61 ALA B N 1
ATOM 4176 C CA . ALA B 1 61 ? 2.852 -22.094 6.609 1 87.19 61 ALA B CA 1
ATOM 4177 C C . ALA B 1 61 ? 1.584 -22.25 7.445 1 87.19 61 ALA B C 1
ATOM 4179 O O . ALA B 1 61 ? 0.6 -22.828 6.996 1 87.19 61 ALA B O 1
ATOM 4180 N N . THR B 1 62 ? 1.613 -21.688 8.625 1 87.25 62 THR B N 1
ATOM 4181 C CA . THR B 1 62 ? 0.49 -21.875 9.531 1 87.25 62 THR B CA 1
ATOM 4182 C C . THR B 1 62 ? -0.442 -20.656 9.492 1 87.25 62 THR B C 1
ATOM 4184 O O . THR B 1 62 ? -1.521 -20.688 10.094 1 87.25 62 THR B O 1
ATOM 4187 N N . GLU B 1 63 ? 0.033 -19.625 8.812 1 88.94 63 GLU B N 1
ATOM 4188 C CA . GLU B 1 63 ? -0.702 -18.359 8.836 1 88.94 63 GLU B CA 1
ATOM 4189 C C . GLU B 1 63 ? -0.996 -17.922 10.266 1 88.94 63 GLU B C 1
ATOM 4191 O O . GLU B 1 63 ? -2.137 -17.594 10.602 1 88.94 63 GLU B O 1
ATOM 4196 N N . ALA B 1 64 ? 0.041 -18.078 11.062 1 89.5 64 ALA B N 1
ATOM 4197 C CA . ALA B 1 64 ? -0.065 -17.609 12.445 1 89.5 64 ALA B CA 1
ATOM 4198 C C . ALA B 1 64 ? -0.551 -16.156 12.5 1 89.5 64 ALA B C 1
ATOM 4200 O O . ALA B 1 64 ? -1.295 -15.789 13.406 1 89.5 64 ALA B O 1
ATOM 4201 N N . VAL B 1 65 ? -0.099 -15.398 11.602 1 92.5 65 VAL B N 1
ATOM 4202 C CA . VAL B 1 65 ? -0.543 -14.031 11.328 1 92.5 65 VAL B CA 1
ATOM 4203 C C . VAL B 1 65 ? -0.738 -13.844 9.828 1 92.5 65 VAL B C 1
ATOM 4205 O O . VAL B 1 65 ? -0.343 -14.703 9.031 1 92.5 65 VAL B O 1
ATOM 4208 N N . PRO B 1 66 ? -1.455 -12.766 9.477 1 93 66 PRO B N 1
ATOM 4209 C CA . PRO B 1 66 ? -1.617 -12.547 8.039 1 93 66 PRO B CA 1
ATOM 4210 C C . PRO B 1 66 ? -0.29 -12.578 7.281 1 93 66 PRO B C 1
ATOM 4212 O O . PRO B 1 66 ? 0.731 -12.125 7.805 1 93 66 PRO B O 1
ATOM 4215 N N . LEU B 1 67 ? -0.324 -13.031 6.094 1 92.81 67 LEU B N 1
ATOM 4216 C CA . LEU B 1 67 ? 0.859 -13.266 5.273 1 92.81 67 LEU B CA 1
ATOM 4217 C C . LEU B 1 67 ? 1.691 -11.992 5.145 1 92.81 67 LEU B C 1
ATOM 4219 O O . LEU B 1 67 ? 2.912 -12.023 5.32 1 92.81 67 LEU B O 1
ATOM 4223 N N . PRO B 1 68 ? 1.049 -10.828 4.844 1 95.38 68 PRO B N 1
ATOM 4224 C CA . PRO B 1 68 ? 1.861 -9.617 4.707 1 95.38 68 PRO B CA 1
ATOM 4225 C C . PRO B 1 68 ? 2.553 -9.219 6.008 1 95.38 68 PRO B C 1
ATOM 4227 O O . PRO B 1 68 ? 3.633 -8.625 5.98 1 95.38 68 PRO B O 1
ATOM 4230 N N . VAL B 1 69 ? 1.987 -9.523 7.129 1 97 69 VAL B N 1
ATOM 4231 C CA . VAL B 1 69 ? 2.57 -9.203 8.43 1 97 69 VAL B CA 1
ATOM 4232 C C . VAL B 1 69 ? 3.867 -9.984 8.625 1 97 69 VAL B C 1
ATOM 4234 O O . VAL B 1 69 ? 4.879 -9.422 9.039 1 97 69 VAL B O 1
ATOM 4237 N N . THR B 1 70 ? 3.832 -11.273 8.328 1 96.56 70 THR B N 1
ATOM 4238 C CA . THR B 1 70 ? 5.051 -12.07 8.383 1 96.56 70 THR B CA 1
ATOM 4239 C C . THR B 1 70 ? 6.117 -11.5 7.449 1 96.56 70 THR B C 1
ATOM 4241 O O . THR B 1 70 ? 7.301 -11.492 7.785 1 96.56 70 THR B O 1
ATOM 4244 N N . ALA B 1 71 ? 5.656 -10.984 6.348 1 96.88 71 ALA B N 1
ATOM 4245 C CA . ALA B 1 71 ? 6.566 -10.445 5.344 1 96.88 71 ALA B CA 1
ATOM 4246 C C . ALA B 1 71 ? 7.254 -9.18 5.852 1 96.88 71 ALA B C 1
ATOM 4248 O O . ALA B 1 71 ? 8.258 -8.742 5.289 1 96.88 71 ALA B O 1
ATOM 4249 N N . LEU B 1 72 ? 6.77 -8.586 6.883 1 98.06 72 LEU B N 1
ATOM 4250 C CA . LEU B 1 72 ? 7.324 -7.352 7.418 1 98.06 72 LEU B CA 1
ATOM 4251 C C . LEU B 1 72 ? 8.328 -7.641 8.531 1 98.06 72 LEU B C 1
ATOM 4253 O O . LEU B 1 72 ? 9.031 -6.734 8.984 1 98.06 72 LEU B O 1
ATOM 4257 N N . LEU B 1 73 ? 8.539 -8.883 8.938 1 98.06 73 LEU B N 1
ATOM 4258 C CA . LEU B 1 73 ? 9.367 -9.258 10.07 1 98.06 73 LEU B CA 1
ATOM 4259 C C . LEU B 1 73 ? 10.836 -8.938 9.805 1 98.06 73 LEU B C 1
ATOM 4261 O O . LEU B 1 73 ? 11.57 -8.57 10.719 1 98.06 73 LEU B O 1
ATOM 4265 N N . PRO B 1 74 ? 11.281 -9.047 8.547 1 97.75 74 PRO B N 1
ATOM 4266 C CA . PRO B 1 74 ? 12.695 -8.734 8.289 1 97.75 74 PRO B CA 1
ATOM 4267 C C . PRO B 1 74 ? 13.062 -7.309 8.68 1 97.75 74 PRO B C 1
ATOM 4269 O O . PRO B 1 74 ? 14.188 -7.051 9.117 1 97.75 74 PRO B O 1
ATOM 4272 N N . ILE B 1 75 ? 12.164 -6.398 8.57 1 97.75 75 ILE B N 1
ATOM 4273 C CA . ILE B 1 75 ? 12.414 -4.996 8.891 1 97.75 75 ILE B CA 1
ATOM 4274 C C . ILE B 1 75 ? 12.766 -4.863 10.367 1 97.75 75 ILE B C 1
ATOM 4276 O O . ILE B 1 75 ? 13.586 -4.023 10.75 1 97.75 75 ILE B O 1
ATOM 4280 N N . ILE B 1 76 ? 12.25 -5.734 11.188 1 97.75 76 ILE B N 1
ATOM 4281 C CA . ILE B 1 76 ? 12.453 -5.695 12.633 1 97.75 76 ILE B CA 1
ATOM 4282 C C . ILE B 1 76 ? 13.656 -6.566 13.008 1 97.75 76 ILE B C 1
ATOM 4284 O O . ILE B 1 76 ? 14.586 -6.098 13.664 1 97.75 76 ILE B O 1
ATOM 4288 N N . PHE B 1 77 ? 13.695 -7.777 12.5 1 97.94 77 PHE B N 1
ATOM 4289 C CA . PHE B 1 77 ? 14.57 -8.781 13.094 1 97.94 77 PHE B CA 1
ATOM 4290 C C . PHE B 1 77 ? 15.953 -8.742 12.461 1 97.94 77 PHE B C 1
ATOM 4292 O O . PHE B 1 77 ? 16.953 -9.07 13.109 1 97.94 77 PHE B O 1
ATOM 4299 N N . LEU B 1 78 ? 16.062 -8.344 11.211 1 97.62 78 LEU B N 1
ATOM 4300 C CA . LEU B 1 78 ? 17.391 -8.336 10.602 1 97.62 78 LEU B CA 1
ATOM 4301 C C . LEU B 1 78 ? 18.297 -7.344 11.312 1 97.62 78 LEU B C 1
ATOM 4303 O O . LEU B 1 78 ? 19.422 -7.688 11.68 1 97.62 78 LEU B O 1
ATOM 4307 N N . PRO B 1 79 ? 17.812 -6.105 11.523 1 96.31 79 PRO B N 1
ATOM 4308 C CA . PRO B 1 79 ? 18.656 -5.188 12.297 1 96.31 79 PRO B CA 1
ATOM 4309 C C . PRO B 1 79 ? 18.828 -5.629 13.75 1 96.31 79 PRO B C 1
ATOM 4311 O O . PRO B 1 79 ? 19.922 -5.48 14.312 1 96.31 79 PRO B O 1
ATOM 4314 N N . MET B 1 80 ? 17.844 -6.188 14.352 1 96.31 80 MET B N 1
ATOM 4315 C CA . MET B 1 80 ? 17.891 -6.621 15.75 1 96.31 80 MET B CA 1
ATOM 4316 C C . MET B 1 80 ? 18.938 -7.707 15.953 1 96.31 80 MET B C 1
ATOM 4318 O O . MET B 1 80 ? 19.625 -7.727 16.969 1 96.31 80 MET B O 1
ATOM 4322 N N . LEU B 1 81 ? 19.062 -8.57 14.953 1 96.5 81 LEU B N 1
ATOM 4323 C CA . LEU B 1 81 ? 20 -9.695 15.031 1 96.5 81 LEU B CA 1
ATOM 4324 C C . LEU B 1 81 ? 21.375 -9.289 14.539 1 96.5 81 LEU B C 1
ATOM 4326 O O . LEU B 1 81 ? 22.281 -10.117 14.484 1 96.5 81 LEU B O 1
ATOM 4330 N N . GLY B 1 82 ? 21.516 -8 14.07 1 94.75 82 GLY B N 1
ATOM 4331 C CA . GLY B 1 82 ? 22.797 -7.484 13.633 1 94.75 82 GLY B CA 1
ATOM 4332 C C . GLY B 1 82 ? 23.188 -7.969 12.25 1 94.75 82 GLY B C 1
ATOM 4333 O O . GLY B 1 82 ? 24.375 -8.023 11.922 1 94.75 82 GLY B O 1
ATOM 4334 N N . LEU B 1 83 ? 22.25 -8.375 11.477 1 96 83 LEU B N 1
ATOM 4335 C CA . LEU B 1 83 ? 22.562 -8.961 10.172 1 96 83 LEU B CA 1
ATOM 4336 C C . LEU B 1 83 ? 22.672 -7.887 9.102 1 96 83 LEU B C 1
ATOM 4338 O O . LEU B 1 83 ? 23.375 -8.07 8.109 1 96 83 LEU B O 1
ATOM 4342 N N . CYS B 1 84 ? 21.922 -6.828 9.234 1 94.19 84 CYS B N 1
ATOM 4343 C CA . CYS B 1 84 ? 22.031 -5.656 8.375 1 94.19 84 CYS B CA 1
ATOM 4344 C C . CYS B 1 84 ? 21.344 -4.449 9 1 94.19 84 CYS B C 1
ATOM 4346 O O . CYS B 1 84 ? 20.703 -4.57 10.039 1 94.19 84 CYS B O 1
ATOM 4348 N N . ASN B 1 85 ? 21.562 -3.299 8.453 1 94.44 85 ASN B N 1
ATOM 4349 C CA . ASN B 1 85 ? 20.875 -2.111 8.961 1 94.44 85 ASN B CA 1
ATOM 4350 C C . ASN B 1 85 ? 19.453 -1.999 8.414 1 94.44 85 ASN B C 1
ATOM 4352 O O . ASN B 1 85 ? 19.062 -2.785 7.551 1 94.44 85 ASN B O 1
ATOM 4356 N N . VAL B 1 86 ? 18.688 -1.11 8.906 1 95.19 86 VAL B N 1
ATOM 4357 C CA . VAL B 1 86 ? 17.281 -0.976 8.578 1 95.19 86 VAL B CA 1
ATOM 4358 C C . VAL B 1 86 ? 17.109 -0.585 7.113 1 95.19 86 VAL B C 1
ATOM 4360 O O . VAL B 1 86 ? 16.188 -1.049 6.438 1 95.19 86 VAL B O 1
ATOM 4363 N N . LYS B 1 87 ? 17.938 0.251 6.566 1 94.75 87 LYS B N 1
ATOM 4364 C CA . LYS B 1 87 ? 17.875 0.664 5.168 1 94.75 87 LYS B CA 1
ATOM 4365 C C . LYS B 1 87 ? 18.047 -0.531 4.234 1 94.75 87 LYS B C 1
ATOM 4367 O O . LYS B 1 87 ? 17.312 -0.666 3.252 1 94.75 87 LYS B O 1
ATOM 4372 N N . ALA B 1 88 ? 18.969 -1.385 4.559 1 95.38 88 ALA B N 1
ATOM 4373 C CA . ALA B 1 88 ? 19.219 -2.572 3.746 1 95.38 88 ALA B CA 1
ATOM 4374 C C . ALA B 1 88 ? 18.062 -3.555 3.84 1 95.38 88 ALA B C 1
ATOM 4376 O O . ALA B 1 88 ? 17.734 -4.238 2.865 1 95.38 88 ALA B O 1
ATOM 4377 N N . SER B 1 89 ? 17.453 -3.66 5.016 1 96.75 89 SER B N 1
ATOM 4378 C CA . SER B 1 89 ? 16.359 -4.602 5.199 1 96.75 89 SER B CA 1
ATOM 4379 C C . SER B 1 89 ? 15.102 -4.137 4.477 1 96.75 89 SER B C 1
ATOM 4381 O O . SER B 1 89 ? 14.273 -4.953 4.07 1 96.75 89 SER B O 1
ATOM 4383 N N . THR B 1 90 ? 14.914 -2.791 4.293 1 97.44 90 THR B N 1
ATOM 4384 C CA . THR B 1 90 ? 13.695 -2.264 3.689 1 97.44 90 THR B CA 1
ATOM 4385 C C . THR B 1 90 ? 13.859 -2.107 2.182 1 97.44 90 THR B C 1
ATOM 4387 O O . THR B 1 90 ? 12.875 -2.123 1.439 1 97.44 90 THR B O 1
ATOM 4390 N N . ALA B 1 91 ? 15.031 -2.008 1.634 1 95.69 91 ALA B N 1
ATOM 4391 C CA . ALA B 1 91 ? 15.32 -1.692 0.238 1 95.69 91 ALA B CA 1
ATOM 4392 C C . ALA B 1 91 ? 14.602 -2.652 -0.705 1 95.69 91 ALA B C 1
ATOM 4394 O O . ALA B 1 91 ? 14.016 -2.229 -1.702 1 95.69 91 ALA B O 1
ATOM 4395 N N . PRO B 1 92 ? 14.539 -3.973 -0.335 1 96.06 92 PRO B N 1
ATOM 4396 C CA . PRO B 1 92 ? 13.914 -4.914 -1.265 1 96.06 92 PRO B CA 1
ATOM 4397 C C . PRO B 1 92 ? 12.414 -4.672 -1.428 1 96.06 92 PRO B C 1
ATOM 4399 O O . PRO B 1 92 ? 11.805 -5.168 -2.379 1 96.06 92 PRO B O 1
ATOM 4402 N N . TYR B 1 93 ? 11.797 -3.936 -0.544 1 97.31 93 TYR B N 1
ATOM 4403 C CA . TYR B 1 93 ? 10.367 -3.676 -0.599 1 97.31 93 TYR B CA 1
ATOM 4404 C C . TYR B 1 93 ? 10.031 -2.672 -1.695 1 97.31 93 TYR B C 1
ATOM 4406 O O . TYR B 1 93 ? 8.859 -2.393 -1.958 1 97.31 93 TYR B O 1
ATOM 4414 N N . ALA B 1 94 ? 11.047 -2.146 -2.361 1 97.19 94 ALA B N 1
ATOM 4415 C CA . ALA B 1 94 ? 10.828 -1.23 -3.477 1 97.19 94 ALA B CA 1
ATOM 4416 C C . ALA B 1 94 ? 11.492 -1.749 -4.75 1 97.19 94 ALA B C 1
ATOM 4418 O O . ALA B 1 94 ? 11.859 -0.966 -5.629 1 97.19 94 ALA B O 1
ATOM 4419 N N . HIS B 1 95 ? 11.711 -3.051 -4.816 1 95.88 95 HIS B N 1
ATOM 4420 C CA . HIS B 1 95 ? 12.242 -3.641 -6.043 1 95.88 95 HIS B CA 1
ATOM 4421 C C . HIS B 1 95 ? 11.383 -3.287 -7.246 1 95.88 95 HIS B C 1
ATOM 4423 O O . HIS B 1 95 ? 10.148 -3.293 -7.156 1 95.88 95 HIS B O 1
ATOM 4429 N N . PRO B 1 96 ? 11.953 -3.035 -8.398 1 95.5 96 PRO B N 1
ATOM 4430 C CA . PRO B 1 96 ? 11.211 -2.584 -9.578 1 95.5 96 PRO B CA 1
ATOM 4431 C C . PRO B 1 96 ? 10.102 -3.561 -9.984 1 95.5 96 PRO B C 1
ATOM 4433 O O . PRO B 1 96 ? 9.062 -3.141 -10.484 1 95.5 96 PRO B O 1
ATOM 4436 N N . THR B 1 97 ? 10.305 -4.812 -9.742 1 93.81 97 THR B N 1
ATOM 4437 C CA . THR B 1 97 ? 9.312 -5.816 -10.117 1 93.81 97 THR B CA 1
ATOM 4438 C C . THR B 1 97 ? 8.008 -5.594 -9.359 1 93.81 97 THR B C 1
ATOM 4440 O O . THR B 1 97 ? 6.926 -5.902 -9.867 1 93.81 97 THR B O 1
ATOM 4443 N N . ILE B 1 98 ? 8.148 -5.07 -8.188 1 95.62 98 ILE B N 1
ATOM 4444 C CA . ILE B 1 98 ? 6.961 -4.77 -7.395 1 95.62 98 ILE B CA 1
ATOM 4445 C C . ILE B 1 98 ? 6.094 -3.756 -8.141 1 95.62 98 ILE B C 1
ATOM 4447 O O . ILE B 1 98 ? 4.867 -3.871 -8.148 1 95.62 98 ILE B O 1
ATOM 4451 N N . TYR B 1 99 ? 6.695 -2.828 -8.859 1 97.06 99 TYR B N 1
ATOM 4452 C CA . TYR B 1 99 ? 5.953 -1.798 -9.578 1 97.06 99 TYR B CA 1
ATOM 4453 C C . TYR B 1 99 ? 5.461 -2.316 -10.922 1 97.06 99 TYR B C 1
ATOM 4455 O O . TYR B 1 99 ? 4.52 -1.771 -11.5 1 97.06 99 TYR B O 1
ATOM 4463 N N . LEU B 1 100 ? 6.102 -3.357 -11.484 1 95.25 100 LEU B N 1
ATOM 4464 C CA . LEU B 1 100 ? 5.508 -4.086 -12.602 1 95.25 100 LEU B CA 1
ATOM 4465 C C . LEU B 1 100 ? 4.145 -4.648 -12.219 1 95.25 100 LEU B C 1
ATOM 4467 O O . LEU B 1 100 ? 3.17 -4.477 -12.961 1 95.25 100 LEU B O 1
ATOM 4471 N N . PHE B 1 101 ? 4.109 -5.145 -11.039 1 94.25 101 PHE B N 1
ATOM 4472 C CA . PHE B 1 101 ? 2.871 -5.746 -10.555 1 94.25 101 PHE B CA 1
ATOM 4473 C C . PHE B 1 101 ? 1.867 -4.672 -10.148 1 94.25 101 PHE B C 1
ATOM 4475 O O . PHE B 1 101 ? 0.664 -4.828 -10.367 1 94.25 101 PHE B O 1
ATOM 4482 N N . PHE B 1 102 ? 2.383 -3.619 -9.547 1 97.19 102 PHE B N 1
ATOM 4483 C CA . PHE B 1 102 ? 1.512 -2.5 -9.211 1 97.19 102 PHE B CA 1
ATOM 4484 C C . PHE B 1 102 ? 0.763 -2.004 -10.445 1 97.19 102 PHE B C 1
ATOM 4486 O O . PHE B 1 102 ? -0.464 -1.891 -10.43 1 97.19 102 PHE B O 1
ATOM 4493 N N . GLY B 1 103 ? 1.497 -1.757 -11.539 1 97.06 103 GLY B N 1
ATOM 4494 C CA . GLY B 1 103 ? 0.876 -1.335 -12.781 1 97.06 103 GLY B CA 1
ATOM 4495 C C . GLY B 1 103 ? -0.038 -2.387 -13.383 1 97.06 103 GLY B C 1
ATOM 4496 O O . GLY B 1 103 ? -1.125 -2.068 -13.867 1 97.06 103 GLY B O 1
ATOM 4497 N N . GLY B 1 104 ? 0.41 -3.639 -13.328 1 95.56 104 GLY B N 1
ATOM 4498 C CA . GLY B 1 104 ? -0.425 -4.727 -13.82 1 95.56 104 GLY B CA 1
ATOM 4499 C C . GLY B 1 104 ? -1.73 -4.863 -13.055 1 95.56 104 GLY B C 1
ATOM 4500 O O . GLY B 1 104 ? -2.789 -5.059 -13.656 1 95.56 104 GLY B O 1
ATOM 4501 N N . PHE B 1 105 ? -1.633 -4.734 -11.758 1 95.56 105 PHE B N 1
ATOM 4502 C CA . PHE B 1 105 ? -2.826 -4.82 -10.93 1 95.56 105 PHE B CA 1
ATOM 4503 C C . PHE B 1 105 ? -3.783 -3.676 -11.234 1 95.56 105 PHE B C 1
ATOM 4505 O O . PHE B 1 105 ? -5.004 -3.852 -11.188 1 95.56 105 PHE B O 1
ATOM 4512 N N . LEU B 1 106 ? -3.215 -2.488 -11.5 1 97.5 106 LEU B N 1
ATOM 4513 C CA . LEU B 1 106 ? -4.062 -1.365 -11.875 1 97.5 106 LEU B CA 1
ATOM 4514 C C . LEU B 1 106 ? -4.848 -1.677 -13.141 1 97.5 106 LEU B C 1
ATOM 4516 O O . LEU B 1 106 ? -6.043 -1.392 -13.227 1 97.5 106 LEU B O 1
ATOM 4520 N N . LEU B 1 107 ? -4.191 -2.273 -14.094 1 97 107 LEU B N 1
ATOM 4521 C CA . LEU B 1 107 ? -4.84 -2.646 -15.352 1 97 107 LEU B CA 1
ATOM 4522 C C . LEU B 1 107 ? -5.93 -3.686 -15.109 1 97 107 LEU B C 1
ATOM 4524 O O . LEU B 1 107 ? -7.023 -3.582 -15.664 1 97 107 LEU B O 1
ATOM 4528 N N . GLY B 1 108 ? -5.602 -4.656 -14.281 1 95.38 108 GLY B N 1
ATOM 4529 C CA . GLY B 1 108 ? -6.598 -5.652 -13.93 1 95.38 108 GLY B CA 1
ATOM 4530 C C . GLY B 1 108 ? -7.816 -5.059 -13.242 1 95.38 108 GLY B C 1
ATOM 4531 O O . GLY B 1 108 ? -8.953 -5.418 -13.562 1 95.38 108 GLY B O 1
ATOM 4532 N N . LEU B 1 109 ? -7.566 -4.141 -12.328 1 95.81 109 LEU B N 1
ATOM 4533 C CA . LEU B 1 109 ? -8.648 -3.482 -11.609 1 95.81 109 LEU B CA 1
ATOM 4534 C C . LEU B 1 109 ? -9.531 -2.68 -12.562 1 95.81 109 LEU B C 1
ATOM 4536 O O . LEU B 1 109 ? -10.742 -2.582 -12.367 1 95.81 109 LEU B O 1
ATOM 4540 N N . ALA B 1 110 ? -8.906 -2.045 -13.547 1 97 110 ALA B N 1
ATOM 4541 C CA . ALA B 1 110 ? -9.664 -1.282 -14.531 1 97 110 ALA B CA 1
ATOM 4542 C C . ALA B 1 110 ? -10.617 -2.186 -15.305 1 97 110 ALA B C 1
ATOM 4544 O O . ALA B 1 110 ? -11.75 -1.804 -15.586 1 97 110 ALA B O 1
ATOM 4545 N N . MET B 1 111 ? -10.164 -3.355 -15.648 1 96.38 111 MET B N 1
ATOM 4546 C CA . MET B 1 111 ? -11.008 -4.312 -16.359 1 96.38 111 MET B CA 1
ATOM 4547 C C . MET B 1 111 ? -12.195 -4.734 -15.492 1 96.38 111 MET B C 1
ATOM 4549 O O . MET B 1 111 ? -13.32 -4.855 -15.992 1 96.38 111 MET B O 1
ATOM 4553 N N . GLU B 1 112 ? -11.93 -4.902 -14.273 1 95.38 112 GLU B N 1
ATOM 4554 C CA . GLU B 1 112 ? -12.984 -5.309 -13.352 1 95.38 112 GLU B CA 1
ATOM 4555 C C . GLU B 1 112 ? -14 -4.184 -13.141 1 95.38 112 GLU B C 1
ATOM 4557 O O . GLU B 1 112 ? -15.203 -4.422 -13.117 1 95.38 112 GLU B O 1
ATOM 4562 N N . LYS B 1 113 ? -13.453 -2.996 -12.969 1 94.69 113 LYS B N 1
ATOM 4563 C CA . LYS B 1 113 ? -14.289 -1.83 -12.695 1 94.69 113 LYS B CA 1
ATOM 4564 C C . LYS B 1 113 ? -15.344 -1.64 -13.773 1 94.69 113 LYS B C 1
ATOM 4566 O O . LYS B 1 113 ? -16.484 -1.301 -13.469 1 94.69 113 LYS B O 1
ATOM 4571 N N . CYS B 1 114 ? -15.008 -1.896 -15.039 1 94.81 114 CYS B N 1
ATOM 4572 C CA . CYS B 1 114 ? -15.945 -1.642 -16.125 1 94.81 114 CYS B CA 1
ATOM 4573 C C . CYS B 1 114 ? -16.531 -2.943 -16.656 1 94.81 114 CYS B C 1
ATOM 4575 O O . CYS B 1 114 ? -17.188 -2.957 -17.688 1 94.81 114 CYS B O 1
ATOM 4577 N N . ASN B 1 115 ? -16.281 -4.121 -16.078 1 94.94 115 ASN B N 1
ATOM 4578 C CA . ASN B 1 115 ? -16.828 -5.438 -16.375 1 94.94 115 ASN B CA 1
ATOM 4579 C C . ASN B 1 115 ? -16.344 -5.934 -17.75 1 94.94 115 ASN B C 1
ATOM 4581 O O . ASN B 1 115 ? -17.016 -6.738 -18.391 1 94.94 115 ASN B O 1
ATOM 4585 N N . LEU B 1 116 ? -15.281 -5.445 -18.141 1 96 116 LEU B N 1
ATOM 4586 C CA . LEU B 1 116 ? -14.711 -5.91 -19.391 1 96 116 LEU B CA 1
ATOM 4587 C C . LEU B 1 116 ? -14.352 -7.387 -19.312 1 96 116 LEU B C 1
ATOM 4589 O O . LEU B 1 116 ? -14.562 -8.133 -20.266 1 96 116 LEU B O 1
ATOM 4593 N N . HIS B 1 117 ? -13.812 -7.816 -18.219 1 95.25 117 HIS B N 1
ATOM 4594 C CA . HIS B 1 117 ? -13.453 -9.219 -18.031 1 95.25 117 HIS B CA 1
ATOM 4595 C C . HIS B 1 117 ? -14.672 -10.125 -18.156 1 95.25 117 HIS B C 1
ATOM 4597 O O . HIS B 1 117 ? -14.594 -11.188 -18.781 1 95.25 117 HIS B O 1
ATOM 4603 N N . LYS B 1 118 ? -15.773 -9.68 -17.641 1 96.12 118 LYS B N 1
ATOM 4604 C CA . LYS B 1 118 ? -17.016 -10.445 -17.75 1 96.12 118 LYS B CA 1
ATOM 4605 C C . LYS B 1 118 ? -17.484 -10.516 -19.203 1 96.12 118 LYS B C 1
ATOM 4607 O O . LYS B 1 118 ? -17.891 -11.578 -19.672 1 96.12 118 LYS B O 1
ATOM 4612 N N . ARG B 1 119 ? -17.469 -9.43 -19.891 1 96.69 119 ARG B N 1
ATOM 4613 C CA . ARG B 1 119 ? -17.891 -9.398 -21.281 1 96.69 119 ARG B CA 1
ATOM 4614 C C . ARG B 1 119 ? -17.031 -10.32 -22.141 1 96.69 119 ARG B C 1
ATOM 4616 O O . ARG B 1 119 ? -17.547 -11.062 -22.984 1 96.69 119 ARG B O 1
ATOM 4623 N N . ILE B 1 120 ? -15.75 -10.297 -21.969 1 96.12 120 ILE B N 1
ATOM 4624 C CA . ILE B 1 120 ? -14.836 -11.148 -22.719 1 96.12 120 ILE B CA 1
ATOM 4625 C C . ILE B 1 120 ? -15.156 -12.617 -22.438 1 96.12 120 ILE B C 1
ATOM 4627 O O . ILE B 1 120 ? -15.234 -13.422 -23.375 1 96.12 120 ILE B O 1
ATOM 4631 N N . ALA B 1 121 ? -15.336 -12.93 -21.172 1 95.31 121 ALA B N 1
ATOM 4632 C CA . ALA B 1 121 ? -15.664 -14.305 -20.797 1 95.31 121 ALA B CA 1
ATOM 4633 C C . ALA B 1 121 ? -16.938 -14.773 -21.484 1 95.31 121 ALA B C 1
ATOM 4635 O O . ALA B 1 121 ? -16.984 -15.867 -22.047 1 95.31 121 ALA B O 1
ATOM 4636 N N . LEU B 1 122 ? -17.953 -13.938 -21.469 1 95.5 122 LEU B N 1
ATOM 4637 C CA . LEU B 1 122 ? -19.234 -14.297 -22.047 1 95.5 122 LEU B CA 1
ATOM 4638 C C . LEU B 1 122 ? -19.141 -14.414 -23.562 1 95.5 122 LEU B C 1
ATOM 4640 O O . LEU B 1 122 ? -19.812 -15.25 -24.172 1 95.5 122 LEU B O 1
ATOM 4644 N N . LEU B 1 123 ? -18.344 -13.586 -24.156 1 95.75 123 LEU B N 1
ATOM 4645 C CA . LEU B 1 123 ? -18.125 -13.664 -25.609 1 95.75 123 LEU B CA 1
ATOM 4646 C C . LEU B 1 123 ? -17.469 -14.984 -25.984 1 95.75 123 LEU B C 1
ATOM 4648 O O . LEU B 1 123 ? -17.812 -15.594 -26.984 1 95.75 123 LEU B O 1
ATOM 4652 N N . ILE B 1 124 ? -16.516 -15.375 -25.203 1 94.19 124 ILE B N 1
ATOM 4653 C CA . ILE B 1 124 ? -15.867 -16.656 -25.438 1 94.19 124 ILE B CA 1
ATOM 4654 C C . ILE B 1 124 ? -16.875 -17.797 -25.297 1 94.19 124 ILE B C 1
ATOM 4656 O O . ILE B 1 124 ? -16.953 -18.672 -26.172 1 94.19 124 ILE B O 1
ATOM 4660 N N . LEU B 1 125 ? -17.672 -17.719 -24.266 1 93.81 125 LEU B N 1
ATOM 4661 C CA . LEU B 1 125 ? -18.641 -18.781 -23.984 1 93.81 125 LEU B CA 1
ATOM 4662 C C . LEU B 1 125 ? -19.719 -18.828 -25.062 1 93.81 125 LEU B C 1
ATOM 4664 O O . LEU B 1 125 ? -20.266 -19.891 -25.359 1 93.81 125 LEU B O 1
ATOM 4668 N N . SER B 1 126 ? -20.031 -17.672 -25.641 1 93.38 126 SER B N 1
ATOM 4669 C CA . SER B 1 126 ? -21.078 -17.609 -26.672 1 93.38 126 SER B CA 1
ATOM 4670 C C . SER B 1 126 ? -20.641 -18.312 -27.938 1 93.38 126 SER B C 1
ATOM 4672 O O . SER B 1 126 ? -21.484 -18.672 -28.766 1 93.38 126 SER B O 1
ATOM 4674 N N . LYS B 1 127 ? -19.406 -18.578 -28.094 1 92.75 127 LYS B N 1
ATOM 4675 C CA . LYS B 1 127 ? -18.891 -19.188 -29.312 1 92.75 127 LYS B CA 1
ATOM 4676 C C . LYS B 1 127 ? -18.609 -20.672 -29.109 1 92.75 127 LYS B C 1
ATOM 4678 O O . LYS B 1 127 ? -18.188 -21.359 -30.031 1 92.75 127 LYS B O 1
ATOM 4683 N N . VAL B 1 128 ? -18.875 -21.109 -27.938 1 89.75 128 VAL B N 1
ATOM 4684 C CA . VAL B 1 128 ? -18.578 -22.5 -27.609 1 89.75 128 VAL B CA 1
ATOM 4685 C C . VAL B 1 128 ? -19.766 -23.375 -27.984 1 89.75 128 VAL B C 1
ATOM 4687 O O . VAL B 1 128 ? -20.922 -22.938 -27.922 1 89.75 128 VAL B O 1
ATOM 4690 N N . GLY B 1 129 ? -19.578 -24.562 -28.344 1 82.12 129 GLY B N 1
ATOM 4691 C CA . GLY B 1 129 ? -20.609 -25.5 -28.734 1 82.12 129 GLY B CA 1
ATOM 4692 C C . GLY B 1 129 ? -21.516 -25.922 -27.594 1 82.12 129 GLY B C 1
ATOM 4693 O O . GLY B 1 129 ? -21.25 -25.578 -26.438 1 82.12 129 GLY B O 1
ATOM 4694 N N . SER B 1 130 ? -22.578 -26.703 -27.938 1 81.25 130 SER B N 1
ATOM 4695 C CA . SER B 1 130 ? -23.641 -27.031 -26.969 1 81.25 130 SER B CA 1
ATOM 4696 C C . SER B 1 130 ? -23.344 -28.344 -26.25 1 81.25 130 SER B C 1
ATOM 4698 O O . SER B 1 130 ? -23.938 -28.625 -25.219 1 81.25 130 SER B O 1
ATOM 4700 N N . CYS B 1 131 ? -22.406 -29.047 -26.75 1 88.56 131 CYS B N 1
ATOM 4701 C CA . CYS B 1 131 ? -22.094 -30.297 -26.062 1 88.56 131 CYS B CA 1
ATOM 4702 C C . CYS B 1 131 ? -21.453 -30.047 -24.719 1 88.56 131 CYS B C 1
ATOM 4704 O O . CYS B 1 131 ? -20.625 -29.141 -24.578 1 88.56 131 CYS B O 1
ATOM 4706 N N . PRO B 1 132 ? -21.844 -30.844 -23.734 1 90.88 132 PRO B N 1
ATOM 4707 C CA . PRO B 1 132 ? -21.359 -30.609 -22.375 1 90.88 132 PRO B CA 1
ATOM 4708 C C . PRO B 1 132 ? -19.844 -30.594 -22.297 1 90.88 132 PRO B C 1
ATOM 4710 O O . PRO B 1 132 ? -19.266 -29.781 -21.562 1 90.88 132 PRO B O 1
ATOM 4713 N N . ARG B 1 133 ? -19.156 -31.422 -22.984 1 93.19 133 ARG B N 1
ATOM 4714 C CA . ARG B 1 133 ? -17.703 -31.469 -22.969 1 93.19 133 ARG B CA 1
ATOM 4715 C C . ARG B 1 133 ? -17.125 -30.156 -23.484 1 93.19 133 ARG B C 1
ATOM 4717 O O . ARG B 1 133 ? -16.125 -29.656 -22.938 1 93.19 133 ARG B O 1
ATOM 4724 N N . MET B 1 134 ? -17.719 -29.625 -24.484 1 93.12 134 MET B N 1
ATOM 4725 C CA . MET B 1 134 ? -17.234 -28.375 -25.078 1 93.12 134 MET B CA 1
ATOM 4726 C C . MET B 1 134 ? -17.578 -27.188 -24.172 1 93.12 134 MET B C 1
ATOM 4728 O O . MET B 1 134 ? -16.828 -26.203 -24.141 1 93.12 134 MET B O 1
ATOM 4732 N N . GLN B 1 135 ? -18.703 -27.312 -23.5 1 93.06 135 GLN B N 1
ATOM 4733 C CA . GLN B 1 135 ? -19.062 -26.266 -22.547 1 93.06 135 GLN B CA 1
ATOM 4734 C C . GLN B 1 135 ? -18.016 -26.141 -21.438 1 93.06 135 GLN B C 1
ATOM 4736 O O . GLN B 1 135 ? -17.609 -25.047 -21.078 1 93.06 135 GLN B O 1
ATOM 4741 N N . ILE B 1 136 ? -17.641 -27.281 -20.922 1 96.19 136 ILE B N 1
ATOM 4742 C CA . ILE B 1 136 ? -16.609 -27.297 -19.906 1 96.19 136 ILE B CA 1
ATOM 4743 C C . ILE B 1 136 ? -15.312 -26.688 -20.453 1 96.19 136 ILE B C 1
ATOM 4745 O O . ILE B 1 136 ? -14.664 -25.875 -19.797 1 96.19 136 ILE B O 1
ATOM 4749 N N . ALA B 1 137 ? -14.984 -27.031 -21.703 1 96.88 137 ALA B N 1
ATOM 4750 C CA . ALA B 1 137 ? -13.805 -26.484 -22.359 1 96.88 137 ALA B CA 1
ATOM 4751 C C . ALA B 1 137 ? -13.906 -24.969 -22.5 1 96.88 137 ALA B C 1
ATOM 4753 O O . ALA B 1 137 ? -12.922 -24.25 -22.312 1 96.88 137 ALA B O 1
ATOM 4754 N N . GLY B 1 138 ? -15.07 -24.531 -22.906 1 96.56 138 GLY B N 1
ATOM 4755 C CA . GLY B 1 138 ? -15.297 -23.109 -23.031 1 96.56 138 GLY B CA 1
ATOM 4756 C C . GLY B 1 138 ? -15.094 -22.344 -21.719 1 96.56 138 GLY B C 1
ATOM 4757 O O . GLY B 1 138 ? -14.453 -21.297 -21.703 1 96.56 138 GLY B O 1
ATOM 4758 N N . PHE B 1 139 ? -15.695 -22.875 -20.672 1 97.44 139 PHE B N 1
ATOM 4759 C CA . PHE B 1 139 ? -15.523 -22.266 -19.359 1 97.44 139 PHE B CA 1
ATOM 4760 C C . PHE B 1 139 ? -14.062 -22.266 -18.938 1 97.44 139 PHE B C 1
ATOM 4762 O O . PHE B 1 139 ? -13.578 -21.281 -18.359 1 97.44 139 PHE B O 1
ATOM 4769 N N . MET B 1 140 ? -13.391 -23.359 -19.219 1 98.5 140 MET B N 1
ATOM 4770 C CA . MET B 1 140 ? -11.984 -23.438 -18.859 1 98.5 140 MET B CA 1
ATOM 4771 C C . MET B 1 140 ? -11.156 -22.422 -19.625 1 98.5 140 MET B C 1
ATOM 4773 O O . MET B 1 140 ? -10.305 -21.734 -19.062 1 98.5 140 MET B O 1
ATOM 4777 N N . PHE B 1 141 ? -11.422 -22.281 -20.891 1 98.19 141 PHE B N 1
ATOM 4778 C CA . PHE B 1 141 ? -10.68 -21.344 -21.719 1 98.19 141 PHE B CA 1
ATOM 4779 C C . PHE B 1 141 ? -10.953 -19.906 -21.297 1 98.19 141 PHE B C 1
ATOM 4781 O O . PHE B 1 141 ? -10.023 -19.109 -21.141 1 98.19 141 PHE B O 1
ATOM 4788 N N . ALA B 1 142 ? -12.195 -19.594 -21.109 1 98.06 142 ALA B N 1
ATOM 4789 C CA . ALA B 1 142 ? -12.57 -18.234 -20.688 1 98.06 142 ALA B CA 1
ATOM 4790 C C . ALA B 1 142 ? -11.938 -17.891 -19.344 1 98.06 142 ALA B C 1
ATOM 4792 O O . ALA B 1 142 ? -11.32 -16.828 -19.203 1 98.06 142 ALA B O 1
ATOM 4793 N N . THR B 1 143 ? -12.094 -18.797 -18.438 1 98.44 143 THR B N 1
ATOM 4794 C CA . THR B 1 143 ? -11.57 -18.578 -17.094 1 98.44 143 THR B CA 1
ATOM 4795 C C . THR B 1 143 ? -10.047 -18.453 -17.109 1 98.44 143 THR B C 1
ATOM 4797 O O . THR B 1 143 ? -9.477 -17.547 -16.516 1 98.44 143 THR B O 1
ATOM 4800 N N . GLY B 1 144 ? -9.406 -19.406 -17.781 1 98.44 144 GLY B N 1
ATOM 4801 C CA . GLY B 1 144 ? -7.957 -19.391 -17.875 1 98.44 144 GLY B CA 1
ATOM 4802 C C . GLY B 1 144 ? -7.414 -18.141 -18.547 1 98.44 144 GLY B C 1
ATOM 4803 O O . GLY B 1 144 ? -6.438 -17.547 -18.078 1 98.44 144 GLY B O 1
ATOM 4804 N N . PHE B 1 145 ? -8.047 -17.766 -19.609 1 97.75 145 PHE B N 1
ATOM 4805 C CA . PHE B 1 145 ? -7.605 -16.594 -20.344 1 97.75 145 PHE B CA 1
ATOM 4806 C C . PHE B 1 145 ? -7.719 -15.336 -19.5 1 97.75 145 PHE B C 1
ATOM 4808 O O . PHE B 1 145 ? -6.777 -14.539 -19.422 1 97.75 145 PHE B O 1
ATOM 4815 N N . ILE B 1 146 ? -8.812 -15.164 -18.859 1 97.31 146 ILE B N 1
ATOM 4816 C CA . ILE B 1 146 ? -9.047 -13.984 -18.031 1 97.31 146 ILE B CA 1
ATOM 4817 C C . ILE B 1 146 ? -8.078 -13.984 -16.844 1 97.31 146 ILE B C 1
ATOM 4819 O O . ILE B 1 146 ? -7.535 -12.938 -16.484 1 97.31 146 ILE B O 1
ATOM 4823 N N . SER B 1 147 ? -7.812 -15.133 -16.312 1 97.81 147 SER B N 1
ATOM 4824 C CA . SER B 1 147 ? -6.977 -15.25 -15.117 1 97.81 147 SER B CA 1
ATOM 4825 C C . SER B 1 147 ? -5.523 -14.906 -15.43 1 97.81 147 SER B C 1
ATOM 4827 O O . SER B 1 147 ? -4.738 -14.625 -14.516 1 97.81 147 SER B O 1
ATOM 4829 N N . MET B 1 148 ? -5.133 -14.883 -16.703 1 96.31 148 MET B N 1
ATOM 4830 C CA . MET B 1 148 ? -3.795 -14.469 -17.109 1 96.31 148 MET B CA 1
ATOM 4831 C C . MET B 1 148 ? -3.576 -12.984 -16.828 1 96.31 148 MET B C 1
ATOM 4833 O O . MET B 1 148 ? -2.436 -12.531 -16.703 1 96.31 148 MET B O 1
ATOM 4837 N N . TRP B 1 149 ? -4.719 -12.289 -16.656 1 93.06 149 TRP B N 1
ATOM 4838 C CA . TRP B 1 149 ? -4.609 -10.836 -16.625 1 93.06 149 TRP B CA 1
ATOM 4839 C C . TRP B 1 149 ? -5.242 -10.266 -15.367 1 93.06 149 TRP B C 1
ATOM 4841 O O . TRP B 1 149 ? -4.922 -9.141 -14.961 1 93.06 149 TRP B O 1
ATOM 4851 N N . VAL B 1 150 ? -6.191 -10.977 -14.914 1 92.25 150 VAL B N 1
ATOM 4852 C CA . VAL B 1 150 ? -6.914 -10.602 -13.703 1 92.25 150 VAL B CA 1
ATOM 4853 C C . VAL B 1 150 ? -6.574 -11.578 -12.578 1 92.25 150 VAL B C 1
ATOM 4855 O O . VAL B 1 150 ? -6 -12.641 -12.82 1 92.25 150 VAL B O 1
ATOM 4858 N N . SER B 1 151 ? -6.832 -11.227 -11.414 1 92.62 151 SER B N 1
ATOM 4859 C CA . SER B 1 151 ? -6.504 -12.125 -10.312 1 92.62 151 SER B CA 1
ATOM 4860 C C . SER B 1 151 ? -7.301 -13.422 -10.406 1 92.62 151 SER B C 1
ATOM 4862 O O . SER B 1 151 ? -8.438 -13.43 -10.883 1 92.62 151 SER B O 1
ATOM 4864 N N . ASN B 1 152 ? -6.629 -14.477 -9.922 1 96.25 152 ASN B N 1
ATOM 4865 C CA . ASN B 1 152 ? -7.266 -15.789 -9.922 1 96.25 152 ASN B CA 1
ATOM 4866 C C . ASN B 1 152 ? -8.578 -15.781 -9.148 1 96.25 152 ASN B C 1
ATOM 4868 O O . ASN B 1 152 ? -9.586 -16.312 -9.609 1 96.25 152 ASN B O 1
ATOM 4872 N N . THR B 1 153 ? -8.578 -15.062 -8.125 1 94.38 153 THR B N 1
ATOM 4873 C CA . THR B 1 153 ? -9.727 -15 -7.234 1 94.38 153 THR B CA 1
ATOM 4874 C C . THR B 1 153 ? -10.883 -14.258 -7.898 1 94.38 153 THR B C 1
ATOM 4876 O O . THR B 1 153 ? -12.016 -14.75 -7.922 1 94.38 153 THR B O 1
ATOM 4879 N N . ALA B 1 154 ? -10.57 -13.164 -8.414 1 93.31 154 ALA B N 1
ATOM 4880 C CA . ALA B 1 154 ? -11.594 -12.352 -9.062 1 93.31 154 ALA B CA 1
ATOM 4881 C C . ALA B 1 154 ? -12.219 -13.094 -10.242 1 93.31 154 ALA B C 1
ATOM 4883 O O . ALA B 1 154 ? -13.43 -13.008 -10.469 1 93.31 154 ALA B O 1
ATOM 4884 N N . THR B 1 155 ? -11.43 -13.797 -10.945 1 97.12 155 THR B N 1
ATOM 4885 C CA . THR B 1 155 ? -11.906 -14.547 -12.094 1 97.12 155 THR B CA 1
ATOM 4886 C C . THR B 1 155 ? -12.859 -15.656 -11.656 1 97.12 155 THR B C 1
ATOM 4888 O O . THR B 1 155 ? -13.93 -15.844 -12.242 1 97.12 155 THR B O 1
ATOM 4891 N N . ALA B 1 156 ? -12.5 -16.344 -10.602 1 97.5 156 ALA B N 1
ATOM 4892 C CA . ALA B 1 156 ? -13.344 -17.422 -10.094 1 97.5 156 ALA B CA 1
ATOM 4893 C C . ALA B 1 156 ? -14.664 -16.891 -9.562 1 97.5 156 ALA B C 1
ATOM 4895 O O . ALA B 1 156 ? -15.727 -17.469 -9.805 1 97.5 156 ALA B O 1
ATOM 4896 N N . ILE B 1 157 ? -14.602 -15.797 -8.891 1 95.12 157 ILE B N 1
ATOM 4897 C CA . ILE B 1 157 ? -15.805 -15.18 -8.32 1 95.12 157 ILE B CA 1
ATOM 4898 C C . ILE B 1 157 ? -16.766 -14.789 -9.445 1 95.12 157 ILE B C 1
ATOM 4900 O O . ILE B 1 157 ? -17.969 -14.977 -9.328 1 95.12 157 ILE B O 1
ATOM 4904 N N . MET B 1 158 ? -16.188 -14.242 -10.477 1 95 158 MET B N 1
ATOM 4905 C CA . MET B 1 158 ? -17 -13.758 -11.594 1 95 158 MET B CA 1
ATOM 4906 C C . MET B 1 158 ? -17.594 -14.922 -12.375 1 95 158 MET B C 1
ATOM 4908 O O . MET B 1 158 ? -18.75 -14.859 -12.789 1 95 158 MET B O 1
ATOM 4912 N N . MET B 1 159 ? -16.891 -16 -12.508 1 97 159 MET B N 1
ATOM 4913 C CA . MET B 1 159 ? -17.312 -17.109 -13.367 1 97 159 MET B CA 1
ATOM 4914 C C . MET B 1 159 ? -18.281 -18.031 -12.633 1 97 159 MET B C 1
ATOM 4916 O O . MET B 1 159 ? -19.094 -18.719 -13.266 1 97 159 MET B O 1
ATOM 4920 N N . LEU B 1 160 ? -18.281 -18 -11.32 1 96.44 160 LEU B N 1
ATOM 4921 C CA . LEU B 1 160 ? -19.047 -18.953 -10.523 1 96.44 160 LEU B CA 1
ATOM 4922 C C . LEU B 1 160 ? -20.531 -18.797 -10.797 1 96.44 160 LEU B C 1
ATOM 4924 O O . LEU B 1 160 ? -21.203 -19.781 -11.133 1 96.44 160 LEU B O 1
ATOM 4928 N N . PRO B 1 161 ? -21.094 -17.578 -10.648 1 94.44 161 PRO B N 1
ATOM 4929 C CA . PRO B 1 161 ? -22.531 -17.453 -10.898 1 94.44 161 PRO B CA 1
ATOM 4930 C C . PRO B 1 161 ? -22.906 -17.828 -12.328 1 94.44 161 PRO B C 1
ATOM 4932 O O . PRO B 1 161 ? -24 -18.375 -12.562 1 94.44 161 PRO B O 1
ATOM 4935 N N . ILE B 1 162 ? -22.094 -17.531 -13.266 1 93.31 162 ILE B N 1
ATOM 4936 C CA . ILE B 1 162 ? -22.344 -17.906 -14.656 1 93.31 162 ILE B CA 1
ATOM 4937 C C . ILE B 1 162 ? -22.344 -19.422 -14.789 1 93.31 162 ILE B C 1
ATOM 4939 O O . ILE B 1 162 ? -23.219 -20 -15.445 1 93.31 162 ILE B O 1
ATOM 4943 N N . GLY B 1 163 ? -21.359 -20.047 -14.156 1 94.56 163 GLY B N 1
ATOM 4944 C CA . GLY B 1 163 ? -21.281 -21.5 -14.164 1 94.56 163 GLY B CA 1
ATOM 4945 C C . GLY B 1 163 ? -22.5 -22.172 -13.539 1 94.56 163 GLY B C 1
ATOM 4946 O O . GLY B 1 163 ? -23.016 -23.141 -14.086 1 94.56 163 GLY B O 1
ATOM 4947 N N . ILE B 1 164 ? -22.906 -21.641 -12.43 1 94 164 ILE B N 1
ATOM 4948 C CA . ILE B 1 164 ? -24.078 -22.172 -11.734 1 94 164 ILE B CA 1
ATOM 4949 C C . ILE B 1 164 ? -25.312 -22.031 -12.617 1 94 164 ILE B C 1
ATOM 4951 O O . ILE B 1 164 ? -26.109 -22.969 -12.734 1 94 164 ILE B O 1
ATOM 4955 N N . SER B 1 165 ? -25.406 -20.938 -13.195 1 90.12 165 SER B N 1
ATOM 4956 C CA . SER B 1 165 ? -26.562 -20.688 -14.062 1 90.12 165 SER B CA 1
ATOM 4957 C C . SER B 1 165 ? -26.578 -21.625 -15.258 1 90.12 165 SER B C 1
ATOM 4959 O O . SER B 1 165 ? -27.625 -22.188 -15.594 1 90.12 165 SER B O 1
ATOM 4961 N N . VAL B 1 166 ? -25.531 -21.812 -15.859 1 89.69 166 VAL B N 1
ATOM 4962 C CA . VAL B 1 166 ? -25.422 -22.688 -17.016 1 89.69 166 VAL B CA 1
ATOM 4963 C C . VAL B 1 166 ? -25.672 -24.141 -16.594 1 89.69 166 VAL B C 1
ATOM 4965 O O . VAL B 1 166 ? -26.375 -24.875 -17.266 1 89.69 166 VAL B O 1
ATOM 4968 N N . ALA B 1 167 ? -25.062 -24.531 -15.477 1 91.94 167 ALA B N 1
ATOM 4969 C CA . ALA B 1 167 ? -25.25 -25.891 -14.969 1 91.94 167 ALA B CA 1
ATOM 4970 C C . ALA B 1 167 ? -26.734 -26.172 -14.703 1 91.94 167 ALA B C 1
ATOM 4972 O O . ALA B 1 167 ? -27.219 -27.266 -14.977 1 91.94 167 ALA B O 1
ATOM 4973 N N . SER B 1 168 ? -27.406 -25.156 -14.219 1 89.12 168 SER B N 1
ATOM 4974 C CA . SER B 1 168 ? -28.828 -25.328 -13.891 1 89.12 168 SER B CA 1
ATOM 4975 C C . SER B 1 168 ? -29.656 -25.562 -15.148 1 89.12 168 SER B C 1
ATOM 4977 O O . SER B 1 168 ? -30.609 -26.344 -15.133 1 89.12 168 SER B O 1
ATOM 4979 N N . VAL B 1 169 ? -29.297 -24.984 -16.172 1 86.06 169 VAL B N 1
ATOM 4980 C CA . VAL B 1 169 ? -30.062 -25.062 -17.406 1 86.06 169 VAL B CA 1
ATOM 4981 C C . VAL B 1 169 ? -29.703 -26.359 -18.156 1 86.06 169 VAL B C 1
ATOM 4983 O O . VAL B 1 169 ? -30.578 -27.047 -18.672 1 86.06 169 VAL B O 1
ATOM 4986 N N . VAL B 1 170 ? -28.5 -26.688 -18.156 1 86.31 170 VAL B N 1
ATOM 4987 C CA . VAL B 1 170 ? -28 -27.828 -18.922 1 86.31 170 VAL B CA 1
ATOM 4988 C C . VAL B 1 170 ? -28.469 -29.125 -18.25 1 86.31 170 VAL B C 1
ATOM 4990 O O . VAL B 1 170 ? -28.75 -30.109 -18.938 1 86.31 170 VAL B O 1
ATOM 4993 N N . THR B 1 171 ? -28.562 -29.078 -16.969 1 87 171 THR B N 1
ATOM 4994 C CA . THR B 1 171 ? -28.859 -30.312 -16.25 1 87 171 THR B CA 1
ATOM 4995 C C . THR B 1 171 ? -30.359 -30.469 -16 1 87 171 THR B C 1
ATOM 4997 O O . THR B 1 171 ? -30.797 -31.453 -15.414 1 87 171 THR B O 1
ATOM 5000 N N . GLN B 1 172 ? -31.047 -29.516 -16.484 1 84.12 172 GLN B N 1
ATOM 5001 C CA . GLN B 1 172 ? -32.5 -29.609 -16.297 1 84.12 172 GLN B CA 1
ATOM 5002 C C . GLN B 1 172 ? -33.062 -30.828 -17.016 1 84.12 172 GLN B C 1
ATOM 5004 O O . GLN B 1 172 ? -32.844 -31.031 -18.203 1 84.12 172 GLN B O 1
ATOM 5009 N N . GLY B 1 173 ? -33.781 -31.703 -16.328 1 81.81 173 GLY B N 1
ATOM 5010 C CA . GLY B 1 173 ? -34.469 -32.844 -16.891 1 81.81 173 GLY B CA 1
ATOM 5011 C C . GLY B 1 173 ? -33.562 -34.031 -17.109 1 81.81 173 GLY B C 1
ATOM 5012 O O . GLY B 1 173 ? -33.969 -35.031 -17.703 1 81.81 173 GLY B O 1
ATOM 5013 N N . GLN B 1 174 ? -32.375 -33.906 -16.625 1 85 174 GLN B N 1
ATOM 5014 C CA . GLN B 1 174 ? -31.422 -35 -16.828 1 85 174 GLN B CA 1
ATOM 5015 C C . GLN B 1 174 ? -31.328 -35.875 -15.586 1 85 174 GLN B C 1
ATOM 5017 O O . GLN B 1 174 ? -31.859 -35.531 -14.531 1 85 174 GLN B O 1
ATOM 5022 N N . ASP B 1 175 ? -30.672 -36.938 -15.844 1 88.25 175 ASP B N 1
ATOM 5023 C CA . ASP B 1 175 ? -30.422 -37.844 -14.727 1 88.25 175 ASP B CA 1
ATOM 5024 C C . ASP B 1 175 ? -29.641 -37.156 -13.609 1 88.25 175 ASP B C 1
ATOM 5026 O O . ASP B 1 175 ? -28.719 -36.375 -13.875 1 88.25 175 ASP B O 1
ATOM 5030 N N . ALA B 1 176 ? -30.078 -37.406 -12.391 1 87.88 176 ALA B N 1
ATOM 5031 C CA . ALA B 1 176 ? -29.516 -36.75 -11.219 1 87.88 176 ALA B CA 1
ATOM 5032 C C . ALA B 1 176 ? -28 -37 -11.117 1 87.88 176 ALA B C 1
ATOM 5034 O O . ALA B 1 176 ? -27.25 -36.094 -10.742 1 87.88 176 ALA B O 1
ATOM 5035 N N . GLY B 1 177 ? -27.641 -38.188 -11.391 1 89.56 177 GLY B N 1
ATOM 5036 C CA . GLY B 1 177 ? -26.234 -38.531 -11.336 1 89.56 177 GLY B CA 1
ATOM 5037 C C . GLY B 1 177 ? -25.391 -37.812 -12.359 1 89.56 177 GLY B C 1
ATOM 5038 O O . GLY B 1 177 ? -24.312 -37.312 -12.047 1 89.56 177 GLY B O 1
ATOM 5039 N N . GLU B 1 178 ? -25.891 -37.75 -13.508 1 90 178 GLU B N 1
ATOM 5040 C CA . GLU B 1 178 ? -25.188 -37.062 -14.586 1 90 178 GLU B CA 1
ATOM 5041 C C . GLU B 1 178 ? -25.188 -35.562 -14.352 1 90 178 GLU B C 1
ATOM 5043 O O . GLU B 1 178 ? -24.203 -34.875 -14.656 1 90 178 GLU B O 1
ATOM 5048 N N . ALA B 1 179 ? -26.281 -35.062 -13.844 1 91 179 ALA B N 1
ATOM 5049 C CA . ALA B 1 179 ? -26.406 -33.656 -13.531 1 91 179 ALA B CA 1
ATOM 5050 C C . ALA B 1 179 ? -25.391 -33.25 -12.469 1 91 179 ALA B C 1
ATOM 5052 O O . ALA B 1 179 ? -24.734 -32.188 -12.602 1 91 179 ALA B O 1
ATOM 5053 N N . LYS B 1 180 ? -25.297 -34.062 -11.516 1 93.06 180 LYS B N 1
ATOM 5054 C CA . LYS B 1 180 ? -24.344 -33.781 -10.438 1 93.06 180 LYS B CA 1
ATOM 5055 C C . LYS B 1 180 ? -22.906 -33.844 -10.953 1 93.06 180 LYS B C 1
ATOM 5057 O O . LYS B 1 180 ? -22.078 -33.031 -10.57 1 93.06 180 LYS B O 1
ATOM 5062 N N . ARG B 1 181 ? -22.672 -34.812 -11.766 1 94.75 181 ARG B N 1
ATOM 5063 C CA . ARG B 1 181 ? -21.344 -34.969 -12.312 1 94.75 181 ARG B CA 1
ATOM 5064 C C . ARG B 1 181 ? -20.953 -33.75 -13.172 1 94.75 181 ARG B C 1
ATOM 5066 O O . ARG B 1 181 ? -19.812 -33.281 -13.109 1 94.75 181 ARG B O 1
ATOM 5073 N N . PHE B 1 182 ? -21.859 -33.281 -13.953 1 94.69 182 PHE B N 1
ATOM 5074 C CA . PHE B 1 182 ? -21.594 -32.125 -14.805 1 94.69 182 PHE B CA 1
ATOM 5075 C C . PHE B 1 182 ? -21.328 -30.875 -13.961 1 94.69 182 PHE B C 1
ATOM 5077 O O . PHE B 1 182 ? -20.375 -30.125 -14.219 1 94.69 182 PHE B O 1
ATOM 5084 N N . SER B 1 183 ? -22.203 -30.672 -13 1 95.38 183 SER B N 1
ATOM 5085 C CA . SER B 1 183 ? -22.062 -29.516 -12.125 1 95.38 183 SER B CA 1
ATOM 5086 C C . SER B 1 183 ? -20.719 -29.531 -11.391 1 95.38 183 SER B C 1
ATOM 5088 O O . SER B 1 183 ? -20.047 -28.516 -11.281 1 95.38 183 SER B O 1
ATOM 5090 N N . CYS B 1 184 ? -20.375 -30.688 -10.945 1 96.75 184 CYS B N 1
ATOM 5091 C CA . CYS B 1 184 ? -19.094 -30.859 -10.258 1 96.75 184 CYS B CA 1
ATOM 5092 C C . CYS B 1 184 ? -17.938 -30.562 -11.195 1 96.75 184 CYS B C 1
ATOM 5094 O O . CYS B 1 184 ? -17.016 -29.812 -10.836 1 96.75 184 CYS B O 1
ATOM 5096 N N . ALA B 1 185 ? -17.984 -31.109 -12.344 1 97.31 185 ALA B N 1
ATOM 5097 C CA . ALA B 1 185 ? -16.922 -30.922 -13.32 1 97.31 185 ALA B CA 1
ATOM 5098 C C . ALA B 1 185 ? -16.797 -29.453 -13.711 1 97.31 185 ALA B C 1
ATOM 5100 O O . ALA B 1 185 ? -15.68 -28.938 -13.852 1 97.31 185 ALA B O 1
ATOM 5101 N N . LEU B 1 186 ? -17.875 -28.797 -13.844 1 96.88 186 LEU B N 1
ATOM 5102 C CA . LEU B 1 186 ? -17.875 -27.391 -14.25 1 96.88 186 LEU B CA 1
ATOM 5103 C C . LEU B 1 186 ? -17.281 -26.516 -13.164 1 96.88 186 LEU B C 1
ATOM 5105 O O . LEU B 1 186 ? -16.484 -25.609 -13.453 1 96.88 186 LEU B O 1
ATOM 5109 N N . MET B 1 187 ? -17.656 -26.781 -11.938 1 97.88 187 MET B N 1
ATOM 5110 C CA . MET B 1 187 ? -17.109 -26.016 -10.812 1 97.88 187 MET B CA 1
ATOM 5111 C C . MET B 1 187 ? -15.609 -26.219 -10.688 1 97.88 187 MET B C 1
ATOM 5113 O O . MET B 1 187 ? -14.859 -25.266 -10.508 1 97.88 187 MET B O 1
ATOM 5117 N N . LEU B 1 188 ? -15.18 -27.453 -10.82 1 98.38 188 LEU B N 1
ATOM 5118 C CA . LEU B 1 188 ? -13.75 -27.75 -10.758 1 98.38 188 LEU B CA 1
ATOM 5119 C C . LEU B 1 188 ? -13.008 -27.109 -11.914 1 98.38 188 LEU B C 1
ATOM 5121 O O . LEU B 1 188 ? -11.883 -26.625 -11.75 1 98.38 188 LEU B O 1
ATOM 5125 N N . ALA B 1 189 ? -13.641 -27.109 -13.07 1 98.38 189 ALA B N 1
ATOM 5126 C CA . ALA B 1 189 ? -13.055 -26.484 -14.25 1 98.38 189 ALA B CA 1
ATOM 5127 C C . ALA B 1 189 ? -12.781 -25 -14.016 1 98.38 189 ALA B C 1
ATOM 5129 O O . ALA B 1 189 ? -11.727 -24.484 -14.391 1 98.38 189 ALA B O 1
ATOM 5130 N N . ILE B 1 190 ? -13.695 -24.359 -13.398 1 98.31 190 ILE B N 1
ATOM 5131 C CA . ILE B 1 190 ? -13.57 -22.922 -13.117 1 98.31 190 ILE B CA 1
ATOM 5132 C C . ILE B 1 190 ? -12.43 -22.688 -12.125 1 98.31 190 ILE B C 1
ATOM 5134 O O . ILE B 1 190 ? -11.562 -21.844 -12.359 1 98.31 190 ILE B O 1
ATOM 5138 N N . ALA B 1 191 ? -12.391 -23.453 -11.094 1 98.38 191 ALA B N 1
ATOM 5139 C CA . ALA B 1 191 ? -11.367 -23.297 -10.07 1 98.38 191 ALA B CA 1
ATOM 5140 C C . ALA B 1 191 ? -9.977 -23.578 -10.625 1 98.38 191 ALA B C 1
ATOM 5142 O O . ALA B 1 191 ? -9.062 -22.766 -10.484 1 98.38 191 ALA B O 1
ATOM 5143 N N . TYR B 1 192 ? -9.828 -24.719 -11.266 1 98.62 192 TYR B N 1
ATOM 5144 C CA . TYR B 1 192 ? -8.523 -25.172 -11.75 1 98.62 192 TYR B CA 1
ATOM 5145 C C . TYR B 1 192 ? -8.031 -24.281 -12.883 1 98.62 192 TYR B C 1
ATOM 5147 O O . TYR B 1 192 ? -6.844 -23.938 -12.945 1 98.62 192 TYR B O 1
ATOM 5155 N N . SER B 1 193 ? -8.914 -23.875 -13.75 1 98.62 193 SER B N 1
ATOM 5156 C CA . SER B 1 193 ? -8.516 -23.016 -14.867 1 98.62 193 SER B CA 1
ATOM 5157 C C . SER B 1 193 ? -8.086 -21.641 -14.383 1 98.62 193 SER B C 1
ATOM 5159 O O . SER B 1 193 ? -7.227 -21 -14.984 1 98.62 193 SER B O 1
ATOM 5161 N N . SER B 1 194 ? -8.727 -21.188 -13.344 1 98.25 194 SER B N 1
ATOM 5162 C CA . SER B 1 194 ? -8.305 -19.922 -12.758 1 98.25 194 SER B CA 1
ATOM 5163 C C . SER B 1 194 ? -6.863 -19.984 -12.266 1 98.25 194 SER B C 1
ATOM 5165 O O . SER B 1 194 ? -6.074 -19.078 -12.516 1 98.25 194 SER B O 1
ATOM 5167 N N . SER B 1 195 ? -6.453 -21.031 -11.648 1 98.12 195 SER B N 1
ATOM 5168 C CA . SER B 1 195 ? -5.102 -21.203 -11.133 1 98.12 195 SER B CA 1
ATOM 5169 C C . SER B 1 195 ? -4.109 -21.484 -12.258 1 98.12 195 SER B C 1
ATOM 5171 O O . SER B 1 195 ? -3.012 -20.922 -12.281 1 98.12 195 SER B O 1
ATOM 5173 N N . ILE B 1 196 ? -4.52 -22.344 -13.156 1 98.5 196 ILE B N 1
ATOM 5174 C CA . ILE B 1 196 ? -3.656 -22.734 -14.258 1 98.5 196 ILE B CA 1
ATOM 5175 C C . ILE B 1 196 ? -3.4 -21.547 -15.172 1 98.5 196 ILE B C 1
ATOM 5177 O O . ILE B 1 196 ? -2.264 -21.297 -15.578 1 98.5 196 ILE B O 1
ATOM 5181 N N . GLY B 1 197 ? -4.461 -20.812 -15.477 1 98.06 197 GLY B N 1
ATOM 5182 C CA . GLY B 1 197 ? -4.332 -19.656 -16.344 1 98.06 197 GLY B CA 1
ATOM 5183 C C . GLY B 1 197 ? -3.357 -18.625 -15.805 1 98.06 197 GLY B C 1
ATOM 5184 O O . GLY B 1 197 ? -2.611 -18.016 -16.578 1 98.06 197 GLY B O 1
ATOM 5185 N N . GLY B 1 198 ? -3.359 -18.422 -14.539 1 97.25 198 GLY B N 1
ATOM 5186 C CA . GLY B 1 198 ? -2.484 -17.438 -13.906 1 97.25 198 GLY B CA 1
ATOM 5187 C C . GLY B 1 198 ? -1.013 -17.719 -14.141 1 97.25 198 GLY B C 1
ATOM 5188 O O . GLY B 1 198 ? -0.188 -16.797 -14.086 1 97.25 198 GLY B O 1
ATOM 5189 N N . MET B 1 199 ? -0.635 -18.906 -14.469 1 97.81 199 MET B N 1
ATOM 5190 C CA . MET B 1 199 ? 0.757 -19.281 -14.695 1 97.81 199 MET B CA 1
ATOM 5191 C C . MET B 1 199 ? 1.25 -18.75 -16.031 1 97.81 199 MET B C 1
ATOM 5193 O O . MET B 1 199 ? 2.457 -18.703 -16.281 1 97.81 199 MET B O 1
ATOM 5197 N N . GLY B 1 200 ? 0.342 -18.328 -16.859 1 97.25 200 GLY B N 1
ATOM 5198 C CA . GLY B 1 200 ? 0.663 -18 -18.234 1 97.25 200 GLY B CA 1
ATOM 5199 C C . GLY B 1 200 ? 1.418 -16.703 -18.391 1 97.25 200 GLY B C 1
ATOM 5200 O O . GLY B 1 200 ? 2.232 -16.547 -19.297 1 97.25 200 GLY B O 1
ATOM 5201 N N . THR B 1 201 ? 1.129 -15.742 -17.531 1 95.94 201 THR B N 1
ATOM 5202 C CA . THR B 1 201 ? 1.795 -14.445 -17.609 1 95.94 201 THR B CA 1
ATOM 5203 C C . THR B 1 201 ? 2.459 -14.102 -16.266 1 95.94 201 THR B C 1
ATOM 5205 O O . THR B 1 201 ? 2.148 -14.711 -15.242 1 95.94 201 THR B O 1
ATOM 5208 N N . LEU B 1 202 ? 3.373 -13.156 -16.344 1 94.69 202 LEU B N 1
ATOM 5209 C CA . LEU B 1 202 ? 4.113 -12.766 -15.148 1 94.69 202 LEU B CA 1
ATOM 5210 C C . LEU B 1 202 ? 3.174 -12.18 -14.094 1 94.69 202 LEU B C 1
ATOM 5212 O O . LEU B 1 202 ? 3.354 -12.406 -12.898 1 94.69 202 LEU B O 1
ATOM 5216 N N . ILE B 1 203 ? 2.145 -11.438 -14.516 1 93.62 203 ILE B N 1
ATOM 5217 C CA . ILE B 1 203 ? 1.304 -10.711 -13.57 1 93.62 203 ILE B CA 1
ATOM 5218 C C . ILE B 1 203 ? 0.105 -11.57 -13.172 1 93.62 203 ILE B C 1
ATOM 5220 O O . ILE B 1 203 ? -0.732 -11.148 -12.375 1 93.62 203 ILE B O 1
ATOM 5224 N N . GLY B 1 204 ? 0.006 -12.797 -13.703 1 95.38 204 GLY B N 1
ATOM 5225 C CA . GLY B 1 204 ? -1.171 -13.633 -13.508 1 95.38 204 GLY B CA 1
ATOM 5226 C C . GLY B 1 204 ? -1.279 -14.195 -12.109 1 95.38 204 GLY B C 1
ATOM 5227 O O . GLY B 1 204 ? -2.383 -14.43 -11.609 1 95.38 204 GLY B O 1
ATOM 5228 N N . THR B 1 205 ? -0.161 -14.508 -11.57 1 95.31 205 THR B N 1
ATOM 5229 C CA . THR B 1 205 ? -0.151 -15.008 -10.203 1 95.31 205 THR B CA 1
ATOM 5230 C C . THR B 1 205 ? 1.105 -14.555 -9.469 1 95.31 205 THR B C 1
ATOM 5232 O O . THR B 1 205 ? 2.162 -14.383 -10.078 1 95.31 205 THR B O 1
ATOM 5235 N N . PRO B 1 206 ? 1.017 -14.336 -8.219 1 94.31 206 PRO B N 1
ATOM 5236 C CA . PRO B 1 206 ? 2.111 -13.766 -7.43 1 94.31 206 PRO B CA 1
ATOM 5237 C C . PRO B 1 206 ? 3.373 -14.625 -7.465 1 94.31 206 PRO B C 1
ATOM 5239 O O . PRO B 1 206 ? 4.484 -14.094 -7.527 1 94.31 206 PRO B O 1
ATOM 5242 N N . PRO B 1 207 ? 3.342 -15.922 -7.488 1 96.56 207 PRO B N 1
ATOM 5243 C CA . PRO B 1 207 ? 4.555 -16.734 -7.555 1 96.56 207 PRO B CA 1
ATOM 5244 C C . PRO B 1 207 ? 5.434 -16.391 -8.758 1 96.56 207 PRO B C 1
ATOM 5246 O O . PRO B 1 207 ? 6.664 -16.375 -8.641 1 96.56 207 PRO B O 1
ATOM 5249 N N . ASN B 1 208 ? 4.852 -16.094 -9.906 1 96.56 208 ASN B N 1
ATOM 5250 C CA . ASN B 1 208 ? 5.621 -15.711 -11.086 1 96.56 208 ASN B CA 1
ATOM 5251 C C . ASN B 1 208 ? 6.406 -14.422 -10.852 1 96.56 208 ASN B C 1
ATOM 5253 O O . ASN B 1 208 ? 7.574 -14.32 -11.227 1 96.56 208 ASN B O 1
ATOM 5257 N N . ALA B 1 209 ? 5.719 -13.609 -10.258 1 91.75 209 ALA B N 1
ATOM 5258 C CA . ALA B 1 209 ? 6.309 -12.297 -10 1 91.75 209 ALA B CA 1
ATOM 5259 C C . ALA B 1 209 ? 7.469 -12.406 -9.008 1 91.75 209 ALA B C 1
ATOM 5261 O O . ALA B 1 209 ? 8.516 -11.781 -9.195 1 91.75 209 ALA B O 1
ATOM 5262 N N . LEU B 1 210 ? 7.234 -13.109 -8.008 1 94.44 210 LEU B N 1
ATOM 5263 C CA . LEU B 1 210 ? 8.273 -13.281 -6.992 1 94.44 210 LEU B CA 1
ATOM 5264 C C . LEU B 1 210 ? 9.492 -13.977 -7.582 1 94.44 210 LEU B C 1
ATOM 5266 O O . LEU B 1 210 ? 10.633 -13.625 -7.254 1 94.44 210 LEU B O 1
ATOM 5270 N N . LEU B 1 211 ? 9.258 -14.914 -8.438 1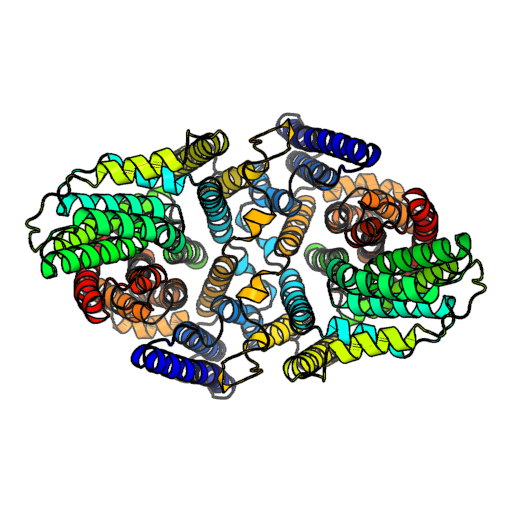 96.5 211 LEU B N 1
ATOM 5271 C CA . LEU B 1 211 ? 10.352 -15.578 -9.141 1 96.5 211 LEU B CA 1
ATOM 5272 C C . LEU B 1 211 ? 11.172 -14.57 -9.938 1 96.5 211 LEU B C 1
ATOM 5274 O O . LEU B 1 211 ? 12.406 -14.57 -9.852 1 96.5 211 LEU B O 1
ATOM 5278 N N . ARG B 1 212 ? 10.484 -13.781 -10.688 1 95.44 212 ARG B N 1
ATOM 5279 C CA . ARG B 1 212 ? 11.164 -12.789 -11.516 1 95.44 212 ARG B CA 1
ATOM 5280 C C . ARG B 1 212 ? 12.016 -11.852 -10.664 1 95.44 212 ARG B C 1
ATOM 5282 O O . ARG B 1 212 ? 13.172 -11.578 -11 1 95.44 212 ARG B O 1
ATOM 5289 N N . ALA B 1 213 ? 11.453 -11.352 -9.625 1 94.5 213 ALA B N 1
ATOM 5290 C CA . ALA B 1 213 ? 12.172 -10.43 -8.742 1 94.5 213 ALA B CA 1
ATOM 5291 C C . ALA B 1 213 ? 13.359 -11.117 -8.086 1 94.5 213 ALA B C 1
ATOM 5293 O O . ALA B 1 213 ? 14.445 -10.539 -7.992 1 94.5 213 ALA B O 1
ATOM 5294 N N . PHE B 1 214 ? 13.188 -12.312 -7.684 1 95.38 214 PHE B N 1
ATOM 5295 C CA . PHE B 1 214 ? 14.219 -13.094 -7.008 1 95.38 214 PHE B CA 1
ATOM 5296 C C . PHE B 1 214 ? 15.414 -13.328 -7.922 1 95.38 214 PHE B C 1
ATOM 5298 O O . PHE B 1 214 ? 16.562 -13.07 -7.543 1 95.38 214 PHE B O 1
ATOM 5305 N N . LEU B 1 215 ? 15.156 -13.789 -9.102 1 96.19 215 LEU B N 1
ATOM 5306 C CA . LEU B 1 215 ? 16.219 -14.078 -10.062 1 96.19 215 LEU B CA 1
ATOM 5307 C C . LEU B 1 215 ? 16.953 -12.797 -10.453 1 96.19 215 LEU B C 1
ATOM 5309 O O . LEU B 1 215 ? 18.188 -12.797 -10.57 1 96.19 215 LEU B O 1
ATOM 5313 N N . ALA B 1 216 ? 16.203 -11.797 -10.617 1 93.94 216 ALA B N 1
ATOM 5314 C CA . ALA B 1 216 ? 16.797 -10.516 -10.992 1 93.94 216 ALA B CA 1
ATOM 5315 C C . ALA B 1 216 ? 17.672 -9.969 -9.875 1 93.94 216 ALA B C 1
ATOM 5317 O O . ALA B 1 216 ? 18.797 -9.531 -10.117 1 93.94 216 ALA B O 1
ATOM 5318 N N . GLU B 1 217 ? 17.172 -10.039 -8.703 1 92.75 217 GLU B N 1
ATOM 5319 C CA . GLU B 1 217 ? 17.828 -9.398 -7.562 1 92.75 217 GLU B CA 1
ATOM 5320 C C . GLU B 1 217 ? 19.062 -10.188 -7.125 1 92.75 217 GLU B C 1
ATOM 5322 O O . GLU B 1 217 ? 20.109 -9.602 -6.84 1 92.75 217 GLU B O 1
ATOM 5327 N N . HIS B 1 218 ? 19.031 -11.461 -7.141 1 92.62 218 HIS B N 1
ATOM 5328 C CA . HIS B 1 218 ? 20.062 -12.234 -6.457 1 92.62 218 HIS B CA 1
ATOM 5329 C C . HIS B 1 218 ? 20.953 -12.961 -7.453 1 92.62 218 HIS B C 1
ATOM 5331 O O . HIS B 1 218 ? 22.062 -13.359 -7.113 1 92.62 218 HIS B O 1
ATOM 5337 N N . TYR B 1 219 ? 20.5 -13.094 -8.68 1 94 219 TYR B N 1
ATOM 5338 C CA . TYR B 1 219 ? 21.312 -13.836 -9.641 1 94 219 TYR B CA 1
ATOM 5339 C C . TYR B 1 219 ? 21.469 -13.055 -10.938 1 94 219 TYR B C 1
ATOM 5341 O O . TYR B 1 219 ? 22.062 -13.547 -11.898 1 94 219 TYR B O 1
ATOM 5349 N N . HIS B 1 220 ? 20.844 -11.836 -11.039 1 93.31 220 HIS B N 1
ATOM 5350 C CA . HIS B 1 220 ? 20.969 -10.922 -12.172 1 93.31 220 HIS B CA 1
ATOM 5351 C C . HIS B 1 220 ? 20.438 -11.57 -13.453 1 93.31 220 HIS B C 1
ATOM 5353 O O . HIS B 1 220 ? 21 -11.367 -14.531 1 93.31 220 HIS B O 1
ATOM 5359 N N . ILE B 1 221 ? 19.484 -12.453 -13.25 1 93.56 221 ILE B N 1
ATOM 5360 C CA . ILE B 1 221 ? 18.781 -13.062 -14.383 1 93.56 221 ILE B CA 1
ATOM 5361 C C . ILE B 1 221 ? 17.469 -12.328 -14.617 1 93.56 221 ILE B C 1
ATOM 5363 O O . ILE B 1 221 ? 16.594 -12.297 -13.734 1 93.56 221 ILE B O 1
ATOM 5367 N N . HIS B 1 222 ? 17.344 -11.75 -15.781 1 92.69 222 HIS B N 1
ATOM 5368 C CA . HIS B 1 222 ? 16.172 -10.953 -16.094 1 92.69 222 HIS B CA 1
ATOM 5369 C C . HIS B 1 222 ? 15.25 -11.688 -17.047 1 92.69 222 HIS B C 1
ATOM 5371 O O . HIS B 1 222 ? 15.609 -11.93 -18.203 1 92.69 222 HIS B O 1
ATOM 5377 N N . ILE B 1 223 ? 14.078 -12.008 -16.562 1 94.06 223 ILE B N 1
ATOM 5378 C CA . ILE B 1 223 ? 13.062 -12.672 -17.375 1 94.06 223 ILE B CA 1
ATOM 5379 C C . ILE B 1 223 ? 12.07 -11.641 -17.906 1 94.06 223 ILE B C 1
ATOM 5381 O O . ILE B 1 223 ? 11.367 -10.992 -17.125 1 94.06 223 ILE B O 1
ATOM 5385 N N . GLY B 1 224 ? 11.992 -11.547 -19.188 1 93.5 224 GLY B N 1
ATOM 5386 C CA . GLY B 1 224 ? 11.031 -10.648 -19.797 1 93.5 224 GLY B CA 1
ATOM 5387 C C . GLY B 1 224 ? 9.617 -11.203 -19.797 1 93.5 224 GLY B C 1
ATOM 5388 O O . GLY B 1 224 ? 9.414 -12.414 -19.672 1 93.5 224 GLY B O 1
ATOM 5389 N N . PHE B 1 225 ? 8.688 -10.297 -19.969 1 94.56 225 PHE B N 1
ATOM 5390 C CA . PHE B 1 225 ? 7.277 -10.664 -19.969 1 94.56 225 PHE B CA 1
ATOM 5391 C C . PHE B 1 225 ? 6.98 -11.641 -21.109 1 94.56 225 PHE B C 1
ATOM 5393 O O . PHE B 1 225 ? 6.402 -12.711 -20.875 1 94.56 225 PHE B O 1
ATOM 5400 N N . GLY B 1 226 ? 7.324 -11.281 -22.328 1 92.56 226 GLY B N 1
ATOM 5401 C CA . GLY B 1 226 ? 7.129 -12.156 -23.484 1 92.56 226 GLY B CA 1
ATOM 5402 C C . GLY B 1 226 ? 7.898 -13.461 -23.375 1 92.56 226 GLY B C 1
ATOM 5403 O O . GLY B 1 226 ? 7.398 -14.516 -23.766 1 92.56 226 GLY B O 1
ATOM 5404 N N . GLN B 1 227 ? 9.07 -13.328 -22.859 1 93.25 227 GLN B N 1
ATOM 5405 C CA . GLN B 1 227 ? 9.898 -14.516 -22.672 1 93.25 227 GLN B CA 1
ATOM 5406 C C . GLN B 1 227 ? 9.227 -15.508 -21.734 1 93.25 227 GLN B C 1
ATOM 5408 O O . GLN B 1 227 ? 9.25 -16.719 -21.969 1 93.25 227 GLN B O 1
ATOM 5413 N N . TRP B 1 228 ? 8.672 -15.023 -20.641 1 95.88 228 TRP B N 1
ATOM 5414 C CA . TRP B 1 228 ? 7.949 -15.883 -19.703 1 95.88 228 TRP B CA 1
ATOM 5415 C C . TRP B 1 228 ? 6.781 -16.578 -20.406 1 95.88 228 TRP B C 1
ATOM 5417 O O . TRP B 1 228 ? 6.531 -17.766 -20.188 1 95.88 228 TRP B O 1
ATOM 5427 N N . MET B 1 229 ? 6.125 -15.875 -21.234 1 95.81 229 MET B N 1
ATOM 5428 C CA . MET B 1 229 ? 4.945 -16.422 -21.906 1 95.81 229 MET B CA 1
ATOM 5429 C C . MET B 1 229 ? 5.32 -17.594 -22.812 1 95.81 229 MET B C 1
ATOM 5431 O O . MET B 1 229 ? 4.508 -18.484 -23.031 1 95.81 229 MET B O 1
ATOM 5435 N N . LEU B 1 230 ? 6.516 -17.609 -23.297 1 95.62 230 LEU B N 1
ATOM 5436 C CA . LEU B 1 230 ? 6.977 -18.688 -24.156 1 95.62 230 LEU B CA 1
ATOM 5437 C C . LEU B 1 230 ? 7.043 -20 -23.375 1 95.62 230 LEU B C 1
ATOM 5439 O O . LEU B 1 230 ? 7.047 -21.078 -23.969 1 95.62 230 LEU B O 1
ATOM 5443 N N . LEU B 1 231 ? 7.082 -19.906 -22.078 1 96.12 231 LEU B N 1
ATOM 5444 C CA . LEU B 1 231 ? 7.062 -21.094 -21.234 1 96.12 231 LEU B CA 1
ATOM 5445 C C . LEU B 1 231 ? 5.727 -21.234 -20.5 1 96.12 231 LEU B C 1
ATOM 5447 O O . LEU B 1 231 ? 5.105 -22.297 -20.531 1 96.12 231 LEU B O 1
ATOM 5451 N N . GLY B 1 232 ? 5.293 -20.125 -19.891 1 97.06 232 GLY B N 1
ATOM 5452 C CA . GLY B 1 232 ? 4.094 -20.125 -19.062 1 97.06 232 GLY B CA 1
ATOM 5453 C C . GLY B 1 232 ? 2.85 -20.531 -19.828 1 97.06 232 GLY B C 1
ATOM 5454 O O . GLY B 1 232 ? 2.041 -21.328 -19.328 1 97.06 232 GLY B O 1
ATOM 5455 N N . VAL B 1 233 ? 2.689 -20.031 -21.031 1 97.56 233 VAL B N 1
ATOM 5456 C CA . VAL B 1 233 ? 1.486 -20.297 -21.812 1 97.56 233 VAL B CA 1
ATOM 5457 C C . VAL B 1 233 ? 1.451 -21.766 -22.219 1 97.56 233 VAL B C 1
ATOM 5459 O O . VAL B 1 233 ? 0.433 -22.453 -22.047 1 97.56 233 VAL B O 1
ATOM 5462 N N . PRO B 1 234 ? 2.547 -22.312 -22.734 1 97.81 234 PRO B N 1
ATOM 5463 C CA . PRO B 1 234 ? 2.535 -23.734 -23.078 1 97.81 234 PRO B CA 1
ATOM 5464 C C . PRO B 1 234 ? 2.238 -24.625 -21.859 1 97.81 234 PRO B C 1
ATOM 5466 O O . PRO B 1 234 ? 1.513 -25.609 -21.984 1 97.81 234 PRO B O 1
ATOM 5469 N N . VAL B 1 235 ? 2.783 -24.281 -20.734 1 98.06 235 VAL B N 1
ATOM 5470 C CA . VAL B 1 235 ? 2.514 -25.047 -19.516 1 98.06 235 VAL B CA 1
ATOM 5471 C C . VAL B 1 235 ? 1.027 -24.969 -19.172 1 98.06 235 VAL B C 1
ATOM 5473 O O . VAL B 1 235 ? 0.391 -25.984 -18.891 1 98.06 235 VAL B O 1
ATOM 5476 N N . ALA B 1 236 ? 0.512 -23.766 -19.219 1 98.44 236 ALA B N 1
ATOM 5477 C CA . ALA B 1 236 ? -0.898 -23.547 -18.906 1 98.44 236 ALA B CA 1
ATOM 5478 C C . ALA B 1 236 ? -1.796 -24.312 -19.875 1 98.44 236 ALA B C 1
ATOM 5480 O O . ALA B 1 236 ? -2.791 -24.906 -19.469 1 98.44 236 ALA B O 1
ATOM 5481 N N . VAL B 1 237 ? -1.452 -24.312 -21.141 1 98.31 237 VAL B N 1
ATOM 5482 C CA . VAL B 1 237 ? -2.248 -24.984 -22.156 1 98.31 237 VAL B CA 1
ATOM 5483 C C . VAL B 1 237 ? -2.203 -26.484 -21.938 1 98.31 237 VAL B C 1
ATOM 5485 O O . VAL B 1 237 ? -3.238 -27.156 -21.969 1 98.31 237 VAL B O 1
ATOM 5488 N N . ALA B 1 238 ? -1.045 -27.016 -21.703 1 98.44 238 ALA B N 1
ATOM 5489 C CA . ALA B 1 238 ? -0.894 -28.453 -21.5 1 98.44 238 ALA B CA 1
ATOM 5490 C C . ALA B 1 238 ? -1.674 -28.906 -20.266 1 98.44 238 ALA B C 1
ATOM 5492 O O . ALA B 1 238 ? -2.357 -29.938 -20.312 1 98.44 238 ALA B O 1
ATOM 5493 N N . LEU B 1 239 ? -1.551 -28.188 -19.219 1 98.62 239 LEU B N 1
ATOM 5494 C CA . LEU B 1 239 ? -2.27 -28.531 -18 1 98.62 239 LEU B CA 1
ATOM 5495 C C . LEU B 1 239 ? -3.775 -28.422 -18.203 1 98.62 239 LEU B C 1
ATOM 5497 O O . LEU B 1 239 ? -4.543 -29.234 -17.688 1 98.62 239 LEU B O 1
ATOM 5501 N N . SER B 1 240 ? -4.184 -27.344 -18.891 1 98.62 240 SER B N 1
ATOM 5502 C CA . SER B 1 240 ? -5.605 -27.172 -19.172 1 98.62 240 SER B CA 1
ATOM 5503 C C . SER B 1 240 ? -6.156 -28.312 -20 1 98.62 240 SER B C 1
ATOM 5505 O O . SER B 1 240 ? -7.27 -28.797 -19.766 1 98.62 240 SER B O 1
ATOM 5507 N N . LEU B 1 241 ? -5.422 -28.75 -21.016 1 98.38 241 LEU B N 1
ATOM 5508 C CA . LEU B 1 241 ? -5.855 -29.859 -21.859 1 98.38 241 LEU B CA 1
ATOM 5509 C C . LEU B 1 241 ? -5.984 -31.141 -21.047 1 98.38 241 LEU B C 1
ATOM 5511 O O . LEU B 1 241 ? -6.953 -31.891 -21.219 1 98.38 241 LEU B O 1
ATOM 5515 N N . PHE B 1 242 ? -5.027 -31.391 -20.219 1 98.38 242 PHE B N 1
ATOM 5516 C CA . PHE B 1 242 ? -5.117 -32.562 -19.375 1 98.38 242 PHE B CA 1
ATOM 5517 C C . PHE B 1 242 ? -6.32 -32.5 -18.438 1 98.38 242 PHE B C 1
ATOM 5519 O O . PHE B 1 242 ? -7.039 -33.469 -18.25 1 98.38 242 PHE B O 1
ATOM 5526 N N . THR B 1 243 ? -6.457 -31.312 -17.781 1 98.5 243 THR B N 1
ATOM 5527 C CA . THR B 1 243 ? -7.57 -31.109 -16.859 1 98.5 243 THR B CA 1
ATOM 5528 C C . THR B 1 243 ? -8.906 -31.328 -17.562 1 98.5 243 THR B C 1
ATOM 5530 O O . THR B 1 243 ? -9.805 -31.984 -17.031 1 98.5 243 THR B O 1
ATOM 5533 N N . TRP B 1 244 ? -9.008 -30.75 -18.75 1 98.06 244 TRP B N 1
ATOM 5534 C CA . TRP B 1 244 ? -10.211 -30.922 -19.547 1 98.06 244 TRP B CA 1
ATOM 5535 C C . TRP B 1 244 ? -10.477 -32.406 -19.844 1 98.06 244 TRP B C 1
ATOM 5537 O O . TRP B 1 244 ? -11.602 -32.875 -19.672 1 98.06 244 TRP B O 1
ATOM 5547 N N . TRP B 1 245 ? -9.453 -33.094 -20.281 1 97.88 245 TRP B N 1
ATOM 5548 C CA . TRP B 1 245 ? -9.586 -34.5 -20.562 1 97.88 245 TRP B CA 1
ATOM 5549 C C . TRP B 1 245 ? -10.008 -35.281 -19.312 1 97.88 245 TRP B C 1
ATOM 5551 O O . TRP B 1 245 ? -10.906 -36.125 -19.375 1 97.88 245 TRP B O 1
ATOM 5561 N N . TRP B 1 246 ? -9.398 -35 -18.188 1 97.62 246 TRP B N 1
ATOM 5562 C CA . TRP B 1 246 ? -9.672 -35.719 -16.953 1 97.62 246 TRP B CA 1
ATOM 5563 C C . TRP B 1 246 ? -11.109 -35.469 -16.484 1 97.62 246 TRP B C 1
ATOM 5565 O O . TRP B 1 246 ? -11.781 -36.406 -16.062 1 97.62 246 TRP B O 1
ATOM 5575 N N . LEU B 1 247 ? -11.57 -34.219 -16.547 1 97 247 LEU B N 1
ATOM 5576 C CA . LEU B 1 247 ? -12.891 -33.875 -16.047 1 97 247 LEU B CA 1
ATOM 5577 C C . LEU B 1 247 ? -13.984 -34.406 -16.969 1 97 247 LEU B C 1
ATOM 5579 O O . LEU B 1 247 ? -15.133 -34.562 -16.547 1 97 247 LEU B O 1
ATOM 5583 N N . THR B 1 248 ? -13.68 -34.688 -18.281 1 95.5 248 THR B N 1
ATOM 5584 C CA . THR B 1 248 ? -14.703 -35.062 -19.25 1 95.5 248 THR B CA 1
ATOM 5585 C C . THR B 1 248 ? -14.469 -36.469 -19.75 1 95.5 248 THR B C 1
ATOM 5587 O O . THR B 1 248 ? -15.016 -36.875 -20.781 1 95.5 248 THR B O 1
ATOM 5590 N N . ARG B 1 249 ? -13.617 -37.219 -19.156 1 93.44 249 ARG B N 1
ATOM 5591 C CA . ARG B 1 249 ? -13.25 -38.531 -19.641 1 93.44 249 ARG B CA 1
ATOM 5592 C C . ARG B 1 249 ? -14.453 -39.469 -19.641 1 93.44 249 ARG B C 1
ATOM 5594 O O . ARG B 1 249 ? -14.523 -40.375 -20.469 1 93.44 249 ARG B O 1
ATOM 5601 N N . LYS B 1 250 ? -15.414 -39.281 -18.719 1 90.69 250 LYS B N 1
ATOM 5602 C CA . LYS B 1 250 ? -16.688 -39.969 -18.781 1 90.69 250 LYS B CA 1
ATOM 5603 C C . LYS B 1 250 ? -17.719 -39.188 -19.578 1 90.69 250 LYS B C 1
ATOM 5605 O O . LYS B 1 250 ? -18.016 -38.031 -19.266 1 90.69 250 LYS B O 1
ATOM 5610 N N . PRO B 1 251 ? -18.25 -39.781 -20.609 1 87 251 PRO B N 1
ATOM 5611 C CA . PRO B 1 251 ? -19.172 -39.062 -21.5 1 87 251 PRO B CA 1
ATOM 5612 C C . PRO B 1 251 ? -20.453 -38.625 -20.797 1 87 251 PRO B C 1
ATOM 5614 O O . PRO B 1 251 ? -20.922 -39.281 -19.875 1 87 251 PRO B O 1
ATOM 5617 N N . PHE B 1 252 ? -20.859 -37.438 -21.25 1 87.62 252 PHE B N 1
ATOM 5618 C CA . PHE B 1 252 ? -22.172 -36.938 -20.828 1 87.62 252 PHE B CA 1
ATOM 5619 C C . PHE B 1 252 ? -23.234 -37.281 -21.875 1 87.62 252 PHE B C 1
ATOM 5621 O O . PHE B 1 252 ? -23.016 -37.062 -23.062 1 87.62 252 PHE B O 1
ATOM 5628 N N . ASN B 1 253 ? -24.359 -37.75 -21.5 1 80.38 253 ASN B N 1
ATOM 5629 C CA . ASN B 1 253 ? -25.375 -38.281 -22.422 1 80.38 253 ASN B CA 1
ATOM 5630 C C . ASN B 1 253 ? -26.453 -37.25 -22.688 1 80.38 253 ASN B C 1
ATOM 5632 O O . ASN B 1 253 ? -27.594 -37.594 -23.016 1 80.38 253 ASN B O 1
ATOM 5636 N N . PHE B 1 254 ? -26.234 -36.062 -22.438 1 78.25 254 PHE B N 1
ATOM 5637 C CA . PHE B 1 254 ? -27.25 -35.062 -22.734 1 78.25 254 PHE B CA 1
ATOM 5638 C C . PHE B 1 254 ? -26.688 -33.938 -23.609 1 78.25 254 PHE B C 1
ATOM 5640 O O . PHE B 1 254 ? -25.469 -33.844 -23.766 1 78.25 254 PHE B O 1
ATOM 5647 N N . ALA B 1 255 ? -27.703 -33.312 -24.438 1 70.38 255 ALA B N 1
ATOM 5648 C CA . ALA B 1 255 ? -27.328 -32.156 -25.25 1 70.38 255 ALA B CA 1
ATOM 5649 C C . ALA B 1 255 ? -27.578 -30.844 -24.516 1 70.38 255 ALA B C 1
ATOM 5651 O O . ALA B 1 255 ? -28.484 -30.766 -23.672 1 70.38 255 ALA B O 1
ATOM 5652 N N . GLY B 1 256 ? -26.625 -29.938 -24.469 1 63.25 256 GLY B N 1
ATOM 5653 C CA . GLY B 1 256 ? -26.734 -28.656 -23.766 1 63.25 256 GLY B CA 1
ATOM 5654 C C . GLY B 1 256 ? -27.375 -27.578 -24.609 1 63.25 256 GLY B C 1
ATOM 5655 O O . GLY B 1 256 ? -26.812 -26.484 -24.766 1 63.25 256 GLY B O 1
ATOM 5656 N N . ASN B 1 257 ? -28.562 -27.766 -25.25 1 64.69 257 ASN B N 1
ATOM 5657 C CA . ASN B 1 257 ? -29.172 -26.922 -26.266 1 64.69 257 ASN B CA 1
ATOM 5658 C C . ASN B 1 257 ? -29.5 -25.531 -25.719 1 64.69 257 ASN B C 1
ATOM 5660 O O . ASN B 1 257 ? -29.484 -24.547 -26.453 1 64.69 257 ASN B O 1
ATOM 5664 N N . THR B 1 258 ? -29.641 -25.406 -24.406 1 70.19 258 THR B N 1
ATOM 5665 C CA . THR B 1 258 ? -30.203 -24.156 -23.891 1 70.19 258 THR B CA 1
ATOM 5666 C C . THR B 1 258 ? -29.109 -23.266 -23.312 1 70.19 258 THR B C 1
ATOM 5668 O O . THR B 1 258 ? -29.391 -22.203 -22.766 1 70.19 258 THR B O 1
ATOM 5671 N N . VAL B 1 259 ? -27.891 -23.516 -23.516 1 83 259 VAL B N 1
ATOM 5672 C CA . VAL B 1 259 ? -26.797 -22.781 -22.875 1 83 259 VAL B CA 1
ATOM 5673 C C . VAL B 1 259 ? -26.594 -21.438 -23.594 1 83 259 VAL B C 1
ATOM 5675 O O . VAL B 1 259 ? -26.375 -20.406 -22.953 1 83 259 VAL B O 1
ATOM 5678 N N . HIS B 1 260 ? -26.828 -21.391 -24.844 1 87.62 260 HIS B N 1
ATOM 5679 C CA . HIS B 1 260 ? -26.578 -20.203 -25.641 1 87.62 260 HIS B CA 1
ATOM 5680 C C . HIS B 1 260 ? -27.562 -19.094 -25.297 1 87.62 260 HIS B C 1
ATOM 5682 O O . HIS B 1 260 ? -27.219 -17.906 -25.281 1 87.62 260 HIS B O 1
ATOM 5688 N N . GLU B 1 261 ? -28.734 -19.531 -24.938 1 86.56 261 GLU B N 1
ATOM 5689 C CA . GLU B 1 261 ? -29.75 -18.547 -24.562 1 86.56 261 GLU B CA 1
ATOM 5690 C C . GLU B 1 261 ? -29.391 -17.859 -23.25 1 86.56 261 GLU B C 1
ATOM 5692 O O . GLU B 1 261 ? -29.578 -16.641 -23.109 1 86.56 261 GLU B O 1
ATOM 5697 N N . LYS B 1 262 ? -28.969 -18.609 -22.359 1 87.75 262 LYS B N 1
ATOM 5698 C CA . LYS B 1 262 ? -28.594 -18.031 -21.062 1 87.75 262 LYS B CA 1
ATOM 5699 C C . LYS B 1 262 ? -27.406 -17.094 -21.203 1 87.75 262 LYS B C 1
ATOM 5701 O O . LYS B 1 262 ? -27.359 -16.031 -20.578 1 87.75 262 LYS B O 1
ATOM 5706 N N . ILE B 1 263 ? -26.453 -17.516 -21.969 1 92.31 263 ILE B N 1
ATOM 5707 C CA . ILE B 1 263 ? -25.266 -16.703 -22.203 1 92.31 263 ILE B CA 1
ATOM 5708 C C . ILE B 1 263 ? -25.656 -15.406 -22.906 1 92.31 263 ILE B C 1
ATOM 5710 O O . ILE B 1 263 ? -25.141 -14.328 -22.578 1 92.31 263 ILE B O 1
ATOM 5714 N N . ARG B 1 264 ? -26.469 -15.523 -23.828 1 91.25 264 ARG B N 1
ATOM 5715 C CA . ARG B 1 264 ? -26.969 -14.359 -24.547 1 91.25 264 ARG B CA 1
ATOM 5716 C C . ARG B 1 264 ? -27.672 -13.391 -23.609 1 91.25 264 ARG B C 1
ATOM 5718 O O . ARG B 1 264 ? -27.516 -12.172 -23.719 1 91.25 264 ARG B O 1
ATOM 5725 N N . GLN B 1 265 ? -28.422 -13.945 -22.719 1 92 265 GLN B N 1
ATOM 5726 C CA . GLN B 1 265 ? -29.125 -13.125 -21.75 1 92 265 GLN B CA 1
ATOM 5727 C C . GLN B 1 265 ? -28.156 -12.367 -20.844 1 92 265 GLN B C 1
ATOM 5729 O O . GLN B 1 265 ? -28.359 -11.195 -20.547 1 92 265 GLN B O 1
ATOM 5734 N N . GLU B 1 266 ? -27.172 -13.094 -20.469 1 92.25 266 GLU B N 1
ATOM 5735 C CA . GLU B 1 266 ? -26.156 -12.453 -19.641 1 92.25 266 GLU B CA 1
ATOM 5736 C C . GLU B 1 266 ? -25.453 -11.344 -20.406 1 92.25 266 GLU B C 1
ATOM 5738 O O . GLU B 1 266 ? -25.141 -10.289 -19.828 1 92.25 266 GLU B O 1
ATOM 5743 N N . LEU B 1 267 ? -25.172 -11.547 -21.641 1 93.81 267 LEU B N 1
ATOM 5744 C CA . LEU B 1 267 ? -24.5 -10.555 -22.469 1 93.81 267 LEU B CA 1
ATOM 5745 C C . LEU B 1 267 ? -25.391 -9.336 -22.688 1 93.81 267 LEU B C 1
ATOM 5747 O O . LEU B 1 267 ? -24.922 -8.203 -22.672 1 93.81 267 LEU B O 1
ATOM 5751 N N . GLU B 1 268 ? -26.625 -9.609 -22.875 1 94.12 268 GLU B N 1
ATOM 5752 C CA . GLU B 1 268 ? -27.594 -8.531 -23.062 1 94.12 268 GLU B CA 1
ATOM 5753 C C . GLU B 1 268 ? -27.734 -7.688 -21.797 1 94.12 268 GLU B C 1
ATOM 5755 O O . GLU B 1 268 ? -27.953 -6.477 -21.875 1 94.12 268 GLU B O 1
ATOM 5760 N N . ALA B 1 269 ? -27.625 -8.359 -20.734 1 93.62 269 ALA B N 1
ATOM 5761 C CA . ALA B 1 269 ? -27.734 -7.66 -19.453 1 93.62 269 ALA B CA 1
ATOM 5762 C C . ALA B 1 269 ? -26.594 -6.676 -19.266 1 93.62 269 ALA B C 1
ATOM 5764 O O . ALA B 1 269 ? -26.734 -5.668 -18.562 1 93.62 269 ALA B O 1
ATOM 5765 N N . LEU B 1 270 ? -25.438 -6.895 -19.891 1 94.12 270 LEU B N 1
ATOM 5766 C CA . LEU B 1 270 ? -24.281 -6.004 -19.797 1 94.12 270 LEU B CA 1
ATOM 5767 C C . LEU B 1 270 ? -24.484 -4.762 -20.656 1 94.12 270 LEU B C 1
ATOM 5769 O O . LEU B 1 270 ? -23.828 -3.74 -20.453 1 94.12 270 LEU B O 1
ATOM 5773 N N . GLY B 1 271 ? -25.391 -4.844 -21.609 1 93.88 271 GLY B N 1
ATOM 5774 C CA . GLY B 1 271 ? -25.609 -3.715 -22.5 1 93.88 271 GLY B CA 1
ATOM 5775 C C . GLY B 1 271 ? -24.547 -3.568 -23.562 1 93.88 271 GLY B C 1
ATOM 5776 O O . GLY B 1 271 ? -23.672 -4.426 -23.688 1 93.88 271 GLY B O 1
ATOM 5777 N N . PRO B 1 272 ? -24.625 -2.531 -24.266 1 95 272 PRO B N 1
ATOM 5778 C CA . PRO B 1 272 ? -23.625 -2.301 -25.297 1 95 272 PRO B CA 1
ATOM 5779 C C . PRO B 1 272 ? -22.25 -1.942 -24.719 1 95 272 PRO B C 1
ATOM 5781 O O . PRO B 1 272 ? -22.156 -1.579 -23.547 1 95 272 PRO B O 1
ATOM 5784 N N . VAL B 1 273 ? -21.312 -2.182 -25.531 1 96 273 VAL B N 1
ATOM 5785 C CA . VAL B 1 273 ? -19.953 -1.854 -25.109 1 96 273 VAL B CA 1
ATOM 5786 C C . VAL B 1 273 ? -19.875 -0.373 -24.734 1 96 273 VAL B C 1
ATOM 5788 O O . VAL B 1 273 ? -20.156 0.493 -25.562 1 96 273 VAL B O 1
ATOM 5791 N N . SER B 1 274 ? -19.516 -0.108 -23.547 1 94.88 274 SER B N 1
ATOM 5792 C CA . SER B 1 274 ? -19.391 1.269 -23.078 1 94.88 274 SER B CA 1
ATOM 5793 C C . SER B 1 274 ? -18.062 1.872 -23.5 1 94.88 274 SER B C 1
ATOM 5795 O O . SER B 1 274 ? -17.141 1.147 -23.875 1 94.88 274 SER B O 1
ATOM 5797 N N . ARG B 1 275 ? -18.016 3.188 -23.484 1 95.12 275 ARG B N 1
ATOM 5798 C CA . ARG B 1 275 ? -16.766 3.889 -23.781 1 95.12 275 ARG B CA 1
ATOM 5799 C C . ARG B 1 275 ? -15.656 3.469 -22.828 1 95.12 275 ARG B C 1
ATOM 5801 O O . ARG B 1 275 ? -14.508 3.305 -23.219 1 95.12 275 ARG B O 1
ATOM 5808 N N . GLU B 1 276 ? -16.016 3.303 -21.594 1 95.75 276 GLU B N 1
ATOM 5809 C CA . GLU B 1 276 ? -15.062 2.867 -20.578 1 95.75 276 GLU B CA 1
ATOM 5810 C C . GLU B 1 276 ? -14.492 1.488 -20.906 1 95.75 276 GLU B C 1
ATOM 5812 O O . GLU B 1 276 ? -13.297 1.255 -20.766 1 95.75 276 GLU B O 1
ATOM 5817 N N . GLU B 1 277 ? -15.352 0.61 -21.281 1 96.81 277 GLU B N 1
ATOM 5818 C CA . GLU B 1 277 ? -14.922 -0.733 -21.656 1 96.81 277 GLU B CA 1
ATOM 5819 C C . GLU B 1 277 ? -13.984 -0.694 -22.875 1 96.81 277 GLU B C 1
ATOM 5821 O O . GLU B 1 277 ? -12.945 -1.357 -22.875 1 96.81 277 GLU B O 1
ATOM 5826 N N . ALA B 1 278 ? -14.375 0.059 -23.844 1 97.38 278 ALA B N 1
ATOM 5827 C CA . ALA B 1 278 ? -13.602 0.135 -25.078 1 97.38 278 ALA B CA 1
ATOM 5828 C C . ALA B 1 278 ? -12.227 0.74 -24.844 1 97.38 278 ALA B C 1
ATOM 5830 O O . ALA B 1 278 ? -11.219 0.243 -25.344 1 97.38 278 ALA B O 1
ATOM 5831 N N . MET B 1 279 ? -12.188 1.803 -24.125 1 97.5 279 MET B N 1
ATOM 5832 C CA . MET B 1 279 ? -10.922 2.467 -23.828 1 97.5 279 MET B CA 1
ATOM 5833 C C . MET B 1 279 ? -10.016 1.558 -23 1 97.5 279 MET B C 1
ATOM 5835 O O . MET B 1 279 ? -8.805 1.487 -23.25 1 97.5 279 MET B O 1
ATOM 5839 N N . THR B 1 280 ? -10.609 0.913 -22.016 1 97.69 280 THR B N 1
ATOM 5840 C CA . THR B 1 280 ? -9.844 -0.006 -21.188 1 97.69 280 THR B CA 1
ATOM 5841 C C . THR B 1 280 ? -9.289 -1.156 -22.016 1 97.69 280 THR B C 1
ATOM 5843 O O . THR B 1 280 ? -8.133 -1.548 -21.859 1 97.69 280 THR B O 1
ATOM 5846 N N . ALA B 1 281 ? -10.125 -1.706 -22.891 1 97.5 281 ALA B N 1
ATOM 5847 C CA . ALA B 1 281 ? -9.68 -2.781 -23.766 1 97.5 281 ALA B CA 1
ATOM 5848 C C . ALA B 1 281 ? -8.523 -2.328 -24.656 1 97.5 281 ALA B C 1
ATOM 5850 O O . ALA B 1 281 ? -7.562 -3.074 -24.859 1 97.5 281 ALA B O 1
ATOM 5851 N N . CYS B 1 282 ? -8.656 -1.162 -25.156 1 97.44 282 CYS B N 1
ATOM 5852 C CA . CYS B 1 282 ? -7.613 -0.614 -26.016 1 97.44 282 CYS B CA 1
ATOM 5853 C C . CYS B 1 282 ? -6.305 -0.45 -25.25 1 97.44 282 CYS B C 1
ATOM 5855 O O . CYS B 1 282 ? -5.242 -0.851 -25.734 1 97.44 282 CYS B O 1
ATOM 5857 N N . LEU B 1 283 ? -6.375 0.114 -24.094 1 97.25 283 LEU B N 1
ATOM 5858 C CA . LEU B 1 283 ? -5.188 0.325 -23.281 1 97.25 283 LEU B CA 1
ATOM 5859 C C . LEU B 1 283 ? -4.543 -1.006 -22.906 1 97.25 283 LEU B C 1
ATOM 5861 O O . LEU B 1 283 ? -3.32 -1.147 -22.953 1 97.25 283 LEU B O 1
ATOM 5865 N N . PHE B 1 284 ? -5.402 -1.86 -22.5 1 96.19 284 PHE B N 1
ATOM 5866 C CA . PHE B 1 284 ? -4.91 -3.182 -22.141 1 96.19 284 PHE B CA 1
ATOM 5867 C C . PHE B 1 284 ? -4.262 -3.867 -23.328 1 96.19 284 PHE B C 1
ATOM 5869 O O . PHE B 1 284 ? -3.207 -4.492 -23.203 1 96.19 284 PHE B O 1
ATOM 5876 N N . GLY B 1 285 ? -4.934 -3.857 -24.438 1 96.56 285 GLY B N 1
ATOM 5877 C CA . GLY B 1 285 ? -4.371 -4.426 -25.656 1 96.56 285 GLY B CA 1
ATOM 5878 C C . GLY B 1 285 ? -3.027 -3.828 -26.031 1 96.56 285 GLY B C 1
ATOM 5879 O O . GLY B 1 285 ? -2.104 -4.551 -26.406 1 96.56 285 GLY B O 1
ATOM 5880 N N . CYS B 1 286 ? -2.883 -2.529 -25.875 1 97.62 286 CYS B N 1
ATOM 5881 C CA . CYS B 1 286 ? -1.627 -1.843 -26.156 1 97.62 286 CYS B CA 1
ATOM 5882 C C . CYS B 1 286 ? -0.538 -2.271 -25.188 1 97.62 286 CYS B C 1
ATOM 5884 O O . CYS B 1 286 ? 0.609 -2.482 -25.578 1 97.62 286 CYS B O 1
ATOM 5886 N N . ALA B 1 287 ? -0.879 -2.379 -23.938 1 96.94 287 ALA B N 1
ATOM 5887 C CA . ALA B 1 287 ? 0.083 -2.822 -22.922 1 96.94 287 ALA B CA 1
ATOM 5888 C C . ALA B 1 287 ? 0.588 -4.23 -23.234 1 96.94 287 ALA B C 1
ATOM 5890 O O . ALA B 1 287 ? 1.794 -4.484 -23.203 1 96.94 287 ALA B O 1
ATOM 5891 N N . ALA B 1 288 ? -0.345 -5.113 -23.547 1 95 288 ALA B N 1
ATOM 5892 C CA . ALA B 1 288 ? 0.01 -6.492 -23.875 1 95 288 ALA B CA 1
ATOM 5893 C C . ALA B 1 288 ? 0.925 -6.547 -25.109 1 95 288 ALA B C 1
ATOM 5895 O O . ALA B 1 288 ? 1.908 -7.289 -25.109 1 95 288 ALA B O 1
ATOM 5896 N N . LEU B 1 289 ? 0.612 -5.793 -26.047 1 96.31 289 LEU B N 1
ATOM 5897 C CA . LEU B 1 289 ? 1.424 -5.738 -27.266 1 96.31 289 LEU B CA 1
ATOM 5898 C C . LEU B 1 289 ? 2.822 -5.211 -26.953 1 96.31 289 LEU B C 1
ATOM 5900 O O . LEU B 1 289 ? 3.812 -5.73 -27.484 1 96.31 289 LEU B O 1
ATOM 5904 N N . CYS B 1 290 ? 2.879 -4.176 -26.141 1 96.94 290 CYS B N 1
ATOM 5905 C CA . CYS B 1 290 ? 4.172 -3.621 -25.766 1 96.94 290 CYS B CA 1
ATOM 5906 C C . CYS B 1 290 ? 5.004 -4.645 -25 1 96.94 290 CYS B C 1
ATOM 5908 O O . CYS B 1 290 ? 6.223 -4.707 -25.156 1 96.94 290 CYS B O 1
ATOM 5910 N N . TRP B 1 291 ? 4.383 -5.449 -24.156 1 94.31 291 TRP B N 1
ATOM 5911 C CA . TRP B 1 291 ? 5.094 -6.477 -23.406 1 94.31 291 TRP B CA 1
ATOM 5912 C C . TRP B 1 291 ? 5.656 -7.547 -24.328 1 94.31 291 TRP B C 1
ATOM 5914 O O . TRP B 1 291 ? 6.797 -7.984 -24.156 1 94.31 291 TRP B O 1
ATOM 5924 N N . VAL B 1 292 ? 4.906 -7.926 -25.281 1 91.62 292 VAL B N 1
ATOM 5925 C CA . VAL B 1 292 ? 5.328 -8.961 -26.219 1 91.62 292 VAL B CA 1
ATOM 5926 C C . VAL B 1 292 ? 6.453 -8.422 -27.109 1 91.62 292 VAL B C 1
ATOM 5928 O O . VAL B 1 292 ? 7.418 -9.141 -27.406 1 91.62 292 VAL B O 1
ATOM 5931 N N . LEU B 1 293 ? 6.387 -7.172 -27.422 1 94.44 293 LEU B N 1
ATOM 5932 C CA . LEU B 1 293 ? 7.355 -6.574 -28.344 1 94.44 293 LEU B CA 1
ATOM 5933 C C . LEU B 1 293 ? 8.477 -5.883 -27.562 1 94.44 293 LEU B C 1
ATOM 5935 O O . LEU B 1 293 ? 9.305 -5.191 -28.156 1 94.44 293 LEU B O 1
ATOM 5939 N N . GLN B 1 294 ? 8.461 -6.051 -26.312 1 94.19 294 GLN B N 1
ATOM 5940 C CA . GLN B 1 294 ? 9.375 -5.312 -25.438 1 94.19 294 GLN B CA 1
ATOM 5941 C C . GLN B 1 294 ? 10.82 -5.504 -25.875 1 94.19 294 GLN B C 1
ATOM 5943 O O . GLN B 1 294 ? 11.594 -4.543 -25.938 1 94.19 294 GLN B O 1
ATOM 5948 N N . PRO B 1 295 ? 11.312 -6.738 -26.297 1 91 295 PRO B N 1
ATOM 5949 C CA . PRO B 1 295 ? 12.711 -6.898 -26.719 1 91 295 PRO B CA 1
ATOM 5950 C C . PRO B 1 295 ? 13.055 -6.082 -27.953 1 91 295 PRO B C 1
ATOM 5952 O O . PRO B 1 295 ? 14.188 -5.613 -28.094 1 91 295 PRO B O 1
ATOM 5955 N N . ILE B 1 296 ? 12.094 -5.891 -28.797 1 94.06 296 ILE B N 1
ATOM 5956 C CA . ILE B 1 296 ? 12.289 -5.102 -30.016 1 94.06 296 ILE B CA 1
ATOM 5957 C C . ILE B 1 296 ? 12.281 -3.613 -29.672 1 94.06 296 ILE B C 1
ATOM 5959 O O . ILE B 1 296 ? 13.133 -2.854 -30.141 1 94.06 296 ILE B O 1
ATOM 5963 N N . ILE B 1 297 ? 11.383 -3.223 -28.828 1 95.44 297 ILE B N 1
ATOM 5964 C CA . ILE B 1 297 ? 11.242 -1.827 -28.422 1 95.44 297 ILE B CA 1
ATOM 5965 C C . ILE B 1 297 ? 12.492 -1.383 -27.672 1 95.44 297 ILE B C 1
ATOM 5967 O O . ILE B 1 297 ? 12.984 -0.268 -27.859 1 95.44 297 ILE B O 1
ATOM 5971 N N . SER B 1 298 ? 12.992 -2.246 -26.844 1 93.31 298 SER B N 1
ATOM 5972 C CA . SER B 1 298 ? 14.117 -1.906 -25.969 1 93.31 298 SER B CA 1
ATOM 5973 C C . SER B 1 298 ? 15.398 -1.705 -26.781 1 93.31 298 SER B C 1
ATOM 5975 O O . SER B 1 298 ? 16.344 -1.07 -26.297 1 93.31 298 SER B O 1
ATOM 5977 N N . ARG B 1 299 ? 15.57 -2.252 -28.016 1 92.75 299 ARG B N 1
ATOM 5978 C CA . ARG B 1 299 ? 16.719 -2.02 -28.891 1 92.75 299 ARG B CA 1
ATOM 5979 C C . ARG B 1 299 ? 16.797 -0.559 -29.328 1 92.75 299 ARG B C 1
ATOM 5981 O O . ARG B 1 299 ? 17.875 0.013 -29.406 1 92.75 299 ARG B O 1
ATOM 5988 N N . ALA B 1 300 ? 15.617 -0.031 -29.484 1 93.31 300 ALA B N 1
ATOM 5989 C CA . ALA B 1 300 ? 15.555 1.37 -29.891 1 93.31 300 ALA B CA 1
ATOM 5990 C C . ALA B 1 300 ? 15.5 2.293 -28.688 1 93.31 300 ALA B C 1
ATOM 5992 O O . ALA B 1 300 ? 16.094 3.377 -28.688 1 93.31 300 ALA B O 1
ATOM 5993 N N . LEU B 1 301 ? 14.773 1.878 -27.656 1 94.31 301 LEU B N 1
ATOM 5994 C CA . LEU B 1 301 ? 14.586 2.631 -26.422 1 94.31 301 LEU B CA 1
ATOM 5995 C C . LEU B 1 301 ? 14.969 1.794 -25.203 1 94.31 301 LEU B C 1
ATOM 5997 O O . LEU B 1 301 ? 14.102 1.192 -24.562 1 94.31 301 LEU B O 1
ATOM 6001 N N . PRO B 1 302 ? 16.172 1.827 -24.797 1 90.06 302 PRO B N 1
ATOM 6002 C CA . PRO B 1 302 ? 16.719 0.934 -23.766 1 90.06 302 PRO B CA 1
ATOM 6003 C C . PRO B 1 302 ? 16.016 1.11 -22.406 1 90.06 302 PRO B C 1
ATOM 6005 O O . PRO B 1 302 ? 16.047 0.201 -21.578 1 90.06 302 PRO B O 1
ATOM 6008 N N . PHE B 1 303 ? 15.336 2.26 -22.188 1 91.25 303 PHE B N 1
ATOM 6009 C CA . PHE B 1 303 ? 14.711 2.51 -20.891 1 91.25 303 PHE B CA 1
ATOM 6010 C C . PHE B 1 303 ? 13.367 1.802 -20.781 1 91.25 303 PHE B C 1
ATOM 6012 O O . PHE B 1 303 ? 12.805 1.689 -19.703 1 91.25 303 PHE B O 1
ATOM 6019 N N . VAL B 1 304 ? 12.953 1.24 -21.859 1 95.5 304 VAL B N 1
ATOM 6020 C CA . VAL B 1 304 ? 11.633 0.614 -21.875 1 95.5 304 VAL B CA 1
ATOM 6021 C C . VAL B 1 304 ? 11.742 -0.841 -21.422 1 95.5 304 VAL B C 1
ATOM 6023 O O . VAL B 1 304 ? 11.945 -1.738 -22.25 1 95.5 304 VAL B O 1
ATOM 6026 N N . ASP B 1 305 ? 11.594 -1.101 -20.172 1 94.88 305 ASP B N 1
ATOM 6027 C CA . ASP B 1 305 ? 11.484 -2.461 -19.656 1 94.88 305 ASP B CA 1
ATOM 6028 C C . ASP B 1 305 ? 10.039 -2.789 -19.281 1 94.88 305 ASP B C 1
ATOM 6030 O O . ASP B 1 305 ? 9.125 -1.997 -19.547 1 94.88 305 ASP B O 1
ATOM 6034 N N . ASP B 1 306 ? 9.789 -3.957 -18.781 1 95.5 306 ASP B N 1
ATOM 6035 C CA . ASP B 1 306 ? 8.438 -4.41 -18.484 1 95.5 306 ASP B CA 1
ATOM 6036 C C . ASP B 1 306 ? 7.789 -3.535 -17.406 1 95.5 306 ASP B C 1
ATOM 6038 O O . ASP B 1 306 ? 6.586 -3.283 -17.453 1 95.5 306 ASP B O 1
ATOM 6042 N N . THR B 1 307 ? 8.633 -3.137 -16.422 1 96.12 307 THR B N 1
ATOM 6043 C CA . THR B 1 307 ? 8.141 -2.266 -15.352 1 96.12 307 THR B CA 1
ATOM 6044 C C . THR B 1 307 ? 7.711 -0.915 -15.922 1 96.12 307 THR B C 1
ATOM 6046 O O . THR B 1 307 ? 6.664 -0.387 -15.547 1 96.12 307 THR B O 1
ATOM 6049 N N . PHE B 1 308 ? 8.492 -0.375 -16.844 1 96.88 308 PHE B N 1
ATOM 6050 C CA . PHE B 1 308 ? 8.156 0.877 -17.516 1 96.88 308 PHE B CA 1
ATOM 6051 C C . PHE B 1 308 ? 6.812 0.774 -18.219 1 96.88 308 PHE B C 1
ATOM 6053 O O . PHE B 1 308 ? 5.965 1.661 -18.078 1 96.88 308 PHE B O 1
ATOM 6060 N N . ILE B 1 309 ? 6.59 -0.293 -18.906 1 97.56 309 ILE B N 1
ATOM 6061 C CA . ILE B 1 309 ? 5.355 -0.501 -19.656 1 97.56 309 ILE B CA 1
ATOM 6062 C C . ILE B 1 309 ? 4.172 -0.574 -18.688 1 97.56 309 ILE B C 1
ATOM 6064 O O . ILE B 1 309 ? 3.164 0.107 -18.891 1 97.56 309 ILE B O 1
ATOM 6068 N N . ALA B 1 310 ? 4.316 -1.36 -17.688 1 97.5 310 ALA B N 1
ATOM 6069 C CA . ALA B 1 310 ? 3.238 -1.531 -16.703 1 97.5 310 ALA B CA 1
ATOM 6070 C C . ALA B 1 310 ? 2.869 -0.201 -16.062 1 97.5 310 ALA B C 1
ATOM 6072 O O . ALA B 1 310 ? 1.689 0.147 -15.969 1 97.5 310 ALA B O 1
ATOM 6073 N N . MET B 1 311 ? 3.869 0.526 -15.625 1 97.94 311 MET B N 1
ATOM 6074 C CA . MET B 1 311 ? 3.635 1.778 -14.914 1 97.94 311 MET B CA 1
ATOM 6075 C C . MET B 1 311 ? 3.082 2.846 -15.852 1 97.94 311 MET B C 1
ATOM 6077 O O . MET B 1 311 ? 2.215 3.631 -15.469 1 97.94 311 MET B O 1
ATOM 6081 N N . CYS B 1 312 ? 3.566 2.891 -17.047 1 97.75 312 CYS B N 1
ATOM 6082 C CA . CYS B 1 312 ? 3.076 3.854 -18.031 1 97.75 312 CYS B CA 1
ATOM 6083 C C . CYS B 1 312 ? 1.592 3.646 -18.297 1 97.75 312 CYS B C 1
ATOM 6085 O O . CYS B 1 312 ? 0.798 4.582 -18.188 1 97.75 312 CYS B O 1
ATOM 6087 N N . PHE B 1 313 ? 1.268 2.459 -18.641 1 98.12 313 PHE B N 1
ATOM 6088 C CA . PHE B 1 313 ? -0.123 2.189 -18.984 1 98.12 313 PHE B CA 1
ATOM 6089 C C . PHE B 1 313 ? -1.004 2.219 -17.734 1 98.12 313 PHE B C 1
ATOM 6091 O O . PHE B 1 313 ? -2.172 2.607 -17.797 1 98.12 313 PHE B O 1
ATOM 6098 N N . GLY B 1 314 ? -0.452 1.77 -16.594 1 97.75 314 GLY B N 1
ATOM 6099 C CA . GLY B 1 314 ? -1.195 1.886 -15.344 1 97.75 314 GLY B CA 1
ATOM 6100 C C . GLY B 1 314 ? -1.545 3.318 -14.992 1 97.75 314 GLY B C 1
ATOM 6101 O O . GLY B 1 314 ? -2.676 3.607 -14.594 1 97.75 314 GLY B O 1
ATOM 6102 N N . LEU B 1 315 ? -0.602 4.219 -15.148 1 97.5 315 LEU B N 1
ATOM 6103 C CA . LEU B 1 315 ? -0.822 5.613 -14.781 1 97.5 315 LEU B CA 1
ATOM 6104 C C . LEU B 1 315 ? -1.687 6.32 -15.82 1 97.5 315 LEU B C 1
ATOM 6106 O O . LEU B 1 315 ? -2.41 7.262 -15.492 1 97.5 315 LEU B O 1
ATOM 6110 N N . LEU B 1 316 ? -1.67 5.887 -17.062 1 97.44 316 LEU B N 1
ATOM 6111 C CA . LEU B 1 316 ? -2.5 6.461 -18.109 1 97.44 316 LEU B CA 1
ATOM 6112 C C . LEU B 1 316 ? -3.98 6.312 -17.781 1 97.44 316 LEU B C 1
ATOM 6114 O O . LEU B 1 316 ? -4.809 7.109 -18.234 1 97.44 316 LEU B O 1
ATOM 6118 N N . LEU B 1 317 ? -4.285 5.262 -16.984 1 97.69 317 LEU B N 1
ATOM 6119 C CA . LEU B 1 317 ? -5.668 5.031 -16.594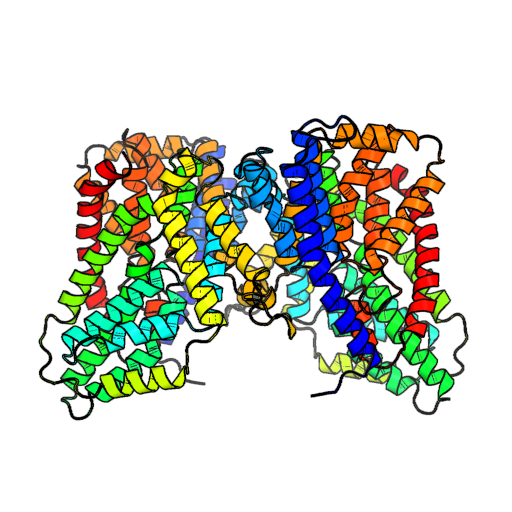 1 97.69 317 LEU B CA 1
ATOM 6120 C C . LEU B 1 317 ? -6.219 6.238 -15.836 1 97.69 317 LEU B C 1
ATOM 6122 O O . LEU B 1 317 ? -7.43 6.473 -15.828 1 97.69 317 LEU B O 1
ATOM 6126 N N . PHE B 1 318 ? -5.352 7.004 -15.211 1 96.56 318 PHE B N 1
ATOM 6127 C CA . PHE B 1 318 ? -5.77 8.125 -14.375 1 96.56 318 PHE B CA 1
ATOM 6128 C C . PHE B 1 318 ? -5.84 9.406 -15.195 1 96.56 318 PHE B C 1
ATOM 6130 O O . PHE B 1 318 ? -6.379 10.422 -14.734 1 96.56 318 PHE B O 1
ATOM 6137 N N . VAL B 1 319 ? -5.367 9.398 -16.406 1 93.44 319 VAL B N 1
ATOM 6138 C CA . VAL B 1 319 ? -5.273 10.609 -17.219 1 93.44 319 VAL B CA 1
ATOM 6139 C C . VAL B 1 319 ? -6.293 10.547 -18.359 1 93.44 319 VAL B C 1
ATOM 6141 O O . VAL B 1 319 ? -6.727 11.586 -18.859 1 93.44 319 VAL B O 1
ATOM 6144 N N . MET B 1 320 ? -6.711 9.375 -18.703 1 92.69 320 MET B N 1
ATOM 6145 C CA . MET B 1 320 ? -7.617 9.211 -19.844 1 92.69 320 MET B CA 1
ATOM 6146 C C . MET B 1 320 ? -9.062 9.414 -19.406 1 92.69 320 MET B C 1
ATOM 6148 O O . MET B 1 320 ? -9.602 8.625 -18.641 1 92.69 320 MET B O 1
ATOM 6152 N N . PRO B 1 321 ? -9.695 10.391 -19.922 1 90.25 321 PRO B N 1
ATOM 6153 C CA . PRO B 1 321 ? -11.07 10.672 -19.516 1 90.25 321 PRO B CA 1
ATOM 6154 C C . PRO B 1 321 ? -12.094 9.828 -20.266 1 90.25 321 PRO B C 1
ATOM 6156 O O . PRO B 1 321 ? -11.961 9.617 -21.484 1 90.25 321 PRO B O 1
ATOM 6159 N N . VAL B 1 322 ? -12.961 9.242 -19.547 1 90.5 322 VAL B N 1
ATOM 6160 C CA . VAL B 1 322 ? -14.125 8.578 -20.125 1 90.5 322 VAL B CA 1
ATOM 6161 C C . VAL B 1 322 ? -15.172 9.617 -20.516 1 90.5 322 VAL B C 1
ATOM 6163 O O . VAL B 1 322 ? -15.758 9.555 -21.594 1 90.5 322 VAL B O 1
ATOM 6166 N N . ASP B 1 323 ? -15.352 10.469 -19.531 1 87 323 ASP B N 1
ATOM 6167 C CA . ASP B 1 323 ? -16.234 11.617 -19.719 1 87 323 ASP B CA 1
ATOM 6168 C C . ASP B 1 323 ? -15.555 12.914 -19.281 1 87 323 ASP B C 1
ATOM 6170 O O . ASP B 1 323 ? -15.383 13.164 -18.094 1 87 323 ASP B O 1
ATOM 6174 N N . MET B 1 324 ? -15.266 13.75 -20.172 1 78.38 324 MET B N 1
ATOM 6175 C CA . MET B 1 324 ? -14.523 14.984 -19.906 1 78.38 324 MET B CA 1
ATOM 6176 C C . MET B 1 324 ? -15.359 15.945 -19.062 1 78.38 324 MET B C 1
ATOM 6178 O O . MET B 1 324 ? -14.82 16.641 -18.203 1 78.38 324 MET B O 1
ATOM 6182 N N . GLY B 1 325 ? -16.641 15.977 -19.344 1 72 325 GLY B N 1
ATOM 6183 C CA . GLY B 1 325 ? -17.531 16.875 -18.609 1 72 325 GLY B CA 1
ATOM 6184 C C . GLY B 1 325 ? -17.656 16.516 -17.141 1 72 325 GLY B C 1
ATOM 6185 O O . GLY B 1 325 ? -17.625 17.391 -16.281 1 72 325 GLY B O 1
ATOM 6186 N N . LYS B 1 326 ? -17.688 15.242 -16.828 1 79 326 LYS B N 1
ATOM 6187 C CA . LYS B 1 326 ? -17.891 14.781 -15.453 1 79 326 LYS B CA 1
ATOM 6188 C C . LYS B 1 326 ? -16.562 14.445 -14.789 1 79 326 LYS B C 1
ATOM 6190 O O . LYS B 1 326 ? -16.531 14.008 -13.641 1 79 326 LYS B O 1
ATOM 6195 N N . ARG B 1 327 ? -15.422 14.586 -15.453 1 77 327 ARG B N 1
ATOM 6196 C CA . ARG B 1 327 ? -14.078 14.281 -14.977 1 77 327 ARG B CA 1
ATOM 6197 C C . ARG B 1 327 ? -13.977 12.836 -14.492 1 77 327 ARG B C 1
ATOM 6199 O O . ARG B 1 327 ? -13.492 12.578 -13.391 1 77 327 ARG B O 1
ATOM 6206 N N . GLN B 1 328 ? -14.625 12.133 -15.195 1 87.88 328 GLN B N 1
ATOM 6207 C CA . GLN B 1 328 ? -14.531 10.711 -14.906 1 87.88 328 GLN B CA 1
ATOM 6208 C C . GLN B 1 328 ? -13.43 10.055 -15.734 1 87.88 328 GLN B C 1
ATOM 6210 O O . GLN B 1 328 ? -13.43 10.141 -16.969 1 87.88 328 GLN B O 1
ATOM 6215 N N . PHE B 1 329 ? -12.516 9.5 -15.016 1 93.5 329 PHE B N 1
ATOM 6216 C CA . PHE B 1 329 ? -11.398 8.82 -15.656 1 93.5 329 PHE B CA 1
ATOM 6217 C C . PHE B 1 329 ? -11.555 7.309 -15.562 1 93.5 329 PHE B C 1
ATOM 6219 O O . PHE B 1 329 ? -12.477 6.812 -14.914 1 93.5 329 PHE B O 1
ATOM 6226 N N . LEU B 1 330 ? -10.727 6.641 -16.25 1 95.88 330 LEU B N 1
ATOM 6227 C CA . LEU B 1 330 ? -10.812 5.184 -16.281 1 95.88 330 LEU B CA 1
ATOM 6228 C C . LEU B 1 330 ? -10.555 4.605 -14.891 1 95.88 330 LEU B C 1
ATOM 6230 O O . LEU B 1 330 ? -11.023 3.512 -14.57 1 95.88 330 LEU B O 1
ATOM 6234 N N . MET B 1 331 ? -9.797 5.355 -14.141 1 96 331 MET B N 1
ATOM 6235 C CA . MET B 1 331 ? -9.445 4.934 -12.789 1 96 331 MET B CA 1
ATOM 6236 C C . MET B 1 331 ? -9.391 6.129 -11.844 1 96 331 MET B C 1
ATOM 6238 O O . MET B 1 331 ? -9.109 7.25 -12.266 1 96 331 MET B O 1
ATOM 6242 N N . ASN B 1 332 ? -9.797 5.926 -10.625 1 94.56 332 ASN B N 1
ATOM 6243 C CA . ASN B 1 332 ? -9.617 6.887 -9.539 1 94.56 332 ASN B CA 1
ATOM 6244 C C . ASN B 1 332 ? -8.953 6.246 -8.328 1 94.56 332 ASN B C 1
ATOM 6246 O O . ASN B 1 332 ? -8.742 5.031 -8.297 1 94.56 332 ASN B O 1
ATOM 6250 N N . TRP B 1 333 ? -8.539 7.031 -7.438 1 93.38 333 TRP B N 1
ATOM 6251 C CA . TRP B 1 333 ? -7.727 6.516 -6.34 1 93.38 333 TRP B CA 1
ATOM 6252 C C . TRP B 1 333 ? -8.562 5.645 -5.406 1 93.38 333 TRP B C 1
ATOM 6254 O O . TRP B 1 333 ? -8.055 4.688 -4.82 1 93.38 333 TRP B O 1
ATOM 6264 N N . GLN B 1 334 ? -9.812 5.949 -5.234 1 93.69 334 GLN B N 1
ATOM 6265 C CA . GLN B 1 334 ? -10.688 5.125 -4.406 1 93.69 334 GLN B CA 1
ATOM 6266 C C . GLN B 1 334 ? -10.727 3.688 -4.91 1 93.69 334 GLN B C 1
ATOM 6268 O O . GLN B 1 334 ? -10.672 2.744 -4.121 1 93.69 334 GLN B O 1
ATOM 6273 N N . GLU B 1 335 ? -10.82 3.59 -6.234 1 94.75 335 GLU B N 1
ATOM 6274 C CA . GLU B 1 335 ? -10.797 2.264 -6.844 1 94.75 335 GLU B CA 1
ATOM 6275 C C . GLU B 1 335 ? -9.406 1.641 -6.77 1 94.75 335 GLU B C 1
ATOM 6277 O O . GLU B 1 335 ? -9.273 0.438 -6.531 1 94.75 335 GLU B O 1
ATOM 6282 N N . ALA B 1 336 ? -8.406 2.439 -6.961 1 95.75 336 ALA B N 1
ATOM 6283 C CA . ALA B 1 336 ? -7.027 1.957 -6.957 1 95.75 336 ALA B CA 1
ATOM 6284 C C . ALA B 1 336 ? -6.637 1.418 -5.582 1 95.75 336 ALA B C 1
ATOM 6286 O O . ALA B 1 336 ? -5.773 0.545 -5.473 1 95.75 336 ALA B O 1
ATOM 6287 N N . ARG B 1 337 ? -7.262 1.86 -4.574 1 94.31 337 ARG B N 1
ATOM 6288 C CA . ARG B 1 337 ? -6.961 1.434 -3.213 1 94.31 337 ARG B CA 1
ATOM 6289 C C . ARG B 1 337 ? -7.328 -0.032 -3.004 1 94.31 337 ARG B C 1
ATOM 6291 O O . ARG B 1 337 ? -6.875 -0.66 -2.045 1 94.31 337 ARG B O 1
ATOM 6298 N N . LYS B 1 338 ? -8.094 -0.57 -3.9 1 94.19 338 LYS B N 1
ATOM 6299 C CA . LYS B 1 338 ? -8.5 -1.971 -3.809 1 94.19 338 LYS B CA 1
ATOM 6300 C C . LYS B 1 338 ? -7.375 -2.898 -4.254 1 94.19 338 LYS B C 1
ATOM 6302 O O . LYS B 1 338 ? -7.516 -4.121 -4.203 1 94.19 338 LYS B O 1
ATOM 6307 N N . LEU B 1 339 ? -6.262 -2.348 -4.609 1 95.19 339 LEU B N 1
ATOM 6308 C CA . LEU B 1 339 ? -5.09 -3.139 -4.973 1 95.19 339 LEU B CA 1
ATOM 6309 C C . LEU B 1 339 ? -4.695 -4.078 -3.842 1 95.19 339 LEU B C 1
ATOM 6311 O O . LEU B 1 339 ? -4.871 -3.752 -2.666 1 95.19 339 LEU B O 1
ATOM 6315 N N . PRO B 1 340 ? -4.27 -5.277 -4.18 1 93.75 340 PRO B N 1
ATOM 6316 C CA . PRO B 1 340 ? -3.799 -6.188 -3.133 1 93.75 340 PRO B CA 1
ATOM 6317 C C . PRO B 1 340 ? -2.449 -5.77 -2.553 1 93.75 340 PRO B C 1
ATOM 6319 O O . PRO B 1 340 ? -1.445 -6.457 -2.76 1 93.75 340 PRO B O 1
ATOM 6322 N N . TRP B 1 341 ? -2.436 -4.801 -1.748 1 95.44 341 TRP B N 1
ATOM 6323 C CA . TRP B 1 341 ? -1.238 -4.215 -1.156 1 95.44 341 TRP B CA 1
ATOM 6324 C C . TRP B 1 341 ? -0.445 -5.262 -0.381 1 95.44 341 TRP B C 1
ATOM 6326 O O . TRP B 1 341 ? 0.785 -5.195 -0.317 1 95.44 341 TRP B O 1
ATOM 6336 N N . GLY B 1 342 ? -1.115 -6.219 0.195 1 95 342 GLY B N 1
ATOM 6337 C CA . GLY B 1 342 ? -0.459 -7.273 0.952 1 95 342 GLY B CA 1
ATOM 6338 C C . GLY B 1 342 ? 0.496 -8.102 0.116 1 95 342 GLY B C 1
ATOM 6339 O O . GLY B 1 342 ? 1.567 -8.492 0.588 1 95 342 GLY B O 1
ATOM 6340 N N . ILE B 1 343 ? 0.119 -8.344 -1.137 1 92.12 343 ILE B N 1
ATOM 6341 C CA . ILE B 1 343 ? 0.948 -9.133 -2.041 1 92.12 343 ILE B CA 1
ATOM 6342 C C . ILE B 1 343 ? 2.24 -8.383 -2.348 1 92.12 343 ILE B C 1
ATOM 6344 O O . ILE B 1 343 ? 3.316 -8.977 -2.402 1 92.12 343 ILE B O 1
ATOM 6348 N N . LEU B 1 344 ? 2.145 -7.074 -2.492 1 95 344 LEU B N 1
ATOM 6349 C CA . LEU B 1 344 ? 3.318 -6.258 -2.779 1 95 344 LEU B CA 1
ATOM 6350 C C . LEU B 1 344 ? 4.301 -6.289 -1.611 1 95 344 LEU B C 1
ATOM 6352 O O . LEU B 1 344 ? 5.512 -6.375 -1.816 1 95 344 LEU B O 1
ATOM 6356 N N . LEU B 1 345 ? 3.795 -6.285 -0.393 1 95.94 345 LEU B N 1
ATOM 6357 C CA . LEU B 1 345 ? 4.633 -6.383 0.796 1 95.94 345 LEU B CA 1
ATOM 6358 C C . LEU B 1 345 ? 5.285 -7.758 0.89 1 95.94 345 LEU B C 1
ATOM 6360 O O . LEU B 1 345 ? 6.434 -7.879 1.32 1 95.94 345 LEU B O 1
ATOM 6364 N N . LEU B 1 346 ? 4.52 -8.742 0.488 1 94 346 LEU B N 1
ATOM 6365 C CA . LEU B 1 346 ? 5.016 -10.117 0.546 1 94 346 LEU B CA 1
ATOM 6366 C C . LEU B 1 346 ? 6.234 -10.289 -0.351 1 94 346 LEU B C 1
ATOM 6368 O O . LEU B 1 346 ? 7.184 -10.992 0.012 1 94 346 LEU B O 1
ATOM 6372 N N . PHE B 1 347 ? 6.23 -9.609 -1.507 1 92.62 347 PHE B N 1
ATOM 6373 C CA . PHE B 1 347 ? 7.375 -9.648 -2.408 1 92.62 347 PHE B CA 1
ATOM 6374 C C . PHE B 1 347 ? 8.617 -9.086 -1.729 1 92.62 347 PHE B C 1
ATOM 6376 O O . PHE B 1 347 ? 9.688 -9.695 -1.777 1 92.62 347 PHE B O 1
ATOM 6383 N N . GLY B 1 348 ? 8.422 -7.957 -1.089 1 95.12 348 GLY B N 1
ATOM 6384 C CA . GLY B 1 348 ? 9.539 -7.328 -0.397 1 95.12 348 GLY B CA 1
ATOM 6385 C C . GLY B 1 348 ? 10.117 -8.188 0.713 1 95.12 348 GLY B C 1
ATOM 6386 O O . GLY B 1 348 ? 11.336 -8.312 0.836 1 95.12 348 GLY B O 1
ATOM 6387 N N . GLY B 1 349 ? 9.281 -8.812 1.497 1 95.69 349 GLY B N 1
ATOM 6388 C CA . GLY B 1 349 ? 9.719 -9.688 2.576 1 95.69 349 GLY B CA 1
ATOM 6389 C C . GLY B 1 349 ? 10.508 -10.891 2.09 1 95.69 349 GLY B C 1
ATOM 6390 O O . GLY B 1 349 ? 11.531 -11.242 2.676 1 95.69 349 GLY B O 1
ATOM 6391 N N . GLY B 1 350 ? 9.984 -11.508 1.023 1 93.25 350 GLY B N 1
ATOM 6392 C CA . GLY B 1 350 ? 10.695 -12.633 0.44 1 93.25 350 GLY B CA 1
ATOM 6393 C C . GLY B 1 350 ? 12.07 -12.266 -0.081 1 93.25 350 GLY B C 1
ATOM 6394 O O . GLY B 1 350 ? 13.039 -13 0.141 1 93.25 350 GLY B O 1
ATOM 6395 N N . LEU B 1 351 ? 12.133 -11.125 -0.718 1 94.25 351 LEU B N 1
ATOM 6396 C CA . LEU B 1 351 ? 13.398 -10.672 -1.275 1 94.25 351 LEU B CA 1
ATOM 6397 C C . LEU B 1 351 ? 14.375 -10.281 -0.168 1 94.25 351 LEU B C 1
ATOM 6399 O O . LEU B 1 351 ? 15.578 -10.531 -0.276 1 94.25 351 LEU B O 1
ATOM 6403 N N . SER B 1 352 ? 13.82 -9.633 0.845 1 96.31 352 SER B N 1
ATOM 6404 C CA . SER B 1 352 ? 14.656 -9.25 1.98 1 96.31 352 SER B CA 1
ATOM 6405 C C . SER B 1 352 ? 15.219 -10.484 2.682 1 96.31 352 SER B C 1
ATOM 6407 O O . SER B 1 352 ? 16.406 -10.516 3.027 1 96.31 352 SER B O 1
ATOM 6409 N N . LEU B 1 353 ? 14.43 -11.477 2.848 1 94.81 353 LEU B N 1
ATOM 6410 C CA . LEU B 1 353 ? 14.859 -12.727 3.463 1 94.81 353 LEU B CA 1
ATOM 6411 C C . LEU B 1 353 ? 15.914 -13.414 2.605 1 94.81 353 LEU B C 1
ATOM 6413 O O . LEU B 1 353 ? 16.922 -13.891 3.125 1 94.81 353 LEU B O 1
ATOM 6417 N N . ALA B 1 354 ? 15.703 -13.484 1.33 1 92.81 354 ALA B N 1
ATOM 6418 C CA . ALA B 1 354 ? 16.656 -14.086 0.405 1 92.81 354 ALA B CA 1
ATOM 6419 C C . ALA B 1 354 ? 18 -13.359 0.45 1 92.81 354 ALA B C 1
ATOM 6421 O O . ALA B 1 354 ? 19.062 -13.984 0.387 1 92.81 354 ALA B O 1
ATOM 6422 N N . GLY B 1 355 ? 17.906 -12.031 0.505 1 93 355 GLY B N 1
ATOM 6423 C CA . GLY B 1 355 ? 19.125 -11.242 0.636 1 93 355 GLY B CA 1
ATOM 6424 C C . GLY B 1 355 ? 19.922 -11.562 1.896 1 93 355 GLY B C 1
ATOM 6425 O O . GLY B 1 355 ? 21.141 -11.664 1.861 1 93 355 GLY B O 1
ATOM 6426 N N . ALA B 1 356 ? 19.219 -11.75 2.977 1 94.69 356 ALA B N 1
ATOM 6427 C CA . ALA B 1 356 ? 19.859 -12.094 4.246 1 94.69 356 ALA B CA 1
ATOM 6428 C C . ALA B 1 356 ? 20.516 -13.469 4.176 1 94.69 356 ALA B C 1
ATOM 6430 O O . ALA B 1 356 ? 21.625 -13.656 4.688 1 94.69 356 ALA B O 1
ATOM 6431 N N . ILE B 1 357 ? 19.891 -14.391 3.588 1 93.19 357 ILE B N 1
ATOM 6432 C CA . ILE B 1 357 ? 20.438 -15.734 3.43 1 93.19 357 ILE B CA 1
ATOM 6433 C C . ILE B 1 357 ? 21.766 -15.672 2.668 1 93.19 357 ILE B C 1
ATOM 6435 O O . ILE B 1 357 ? 22.734 -16.328 3.047 1 93.19 357 ILE B O 1
ATOM 6439 N N . ASN B 1 358 ? 21.844 -14.836 1.686 1 90.69 358 ASN B N 1
ATOM 6440 C CA . ASN B 1 358 ? 23.016 -14.719 0.84 1 90.69 358 ASN B CA 1
ATOM 6441 C C . ASN B 1 358 ? 24.141 -13.969 1.55 1 90.69 358 ASN B C 1
ATOM 6443 O O . ASN B 1 358 ? 25.328 -14.273 1.353 1 90.69 358 ASN B O 1
ATOM 6447 N N . SER B 1 359 ? 23.797 -13.047 2.408 1 92.44 359 SER B N 1
ATOM 6448 C CA . SER B 1 359 ? 24.812 -12.156 2.971 1 92.44 359 SER B CA 1
ATOM 6449 C C . SER B 1 359 ? 25.344 -12.695 4.293 1 92.44 359 SER B C 1
ATOM 6451 O O . SER B 1 359 ? 26.375 -12.234 4.781 1 92.44 359 SER B O 1
ATOM 6453 N N . THR B 1 360 ? 24.75 -13.727 4.875 1 93.69 360 THR B N 1
ATOM 6454 C CA . THR B 1 360 ? 25.109 -14.148 6.227 1 93.69 360 THR B CA 1
ATOM 6455 C C . THR B 1 360 ? 25.953 -15.422 6.184 1 93.69 360 THR B C 1
ATOM 6457 O O . THR B 1 360 ? 26.469 -15.867 7.215 1 93.69 360 THR B O 1
ATOM 6460 N N . GLY B 1 361 ? 26.062 -16.047 4.973 1 89.25 361 GLY B N 1
ATOM 6461 C CA . GLY B 1 361 ? 26.781 -17.312 4.867 1 89.25 361 GLY B CA 1
ATOM 6462 C C . GLY B 1 361 ? 25.875 -18.516 4.93 1 89.25 361 GLY B C 1
ATOM 6463 O O . GLY B 1 361 ? 26.328 -19.656 4.734 1 89.25 361 GLY B O 1
ATOM 6464 N N . LEU B 1 362 ? 24.688 -18.297 5.223 1 91.69 362 LEU B N 1
ATOM 6465 C CA . LEU B 1 362 ? 23.734 -19.406 5.273 1 91.69 362 LEU B CA 1
ATOM 6466 C C . LEU B 1 362 ? 23.609 -20.078 3.914 1 91.69 362 LEU B C 1
ATOM 6468 O O . LEU B 1 362 ? 23.469 -21.312 3.838 1 91.69 362 LEU B O 1
ATOM 6472 N N . ALA B 1 363 ? 23.703 -19.328 2.881 1 89.69 363 ALA B N 1
ATOM 6473 C CA . ALA B 1 363 ? 23.609 -19.875 1.527 1 89.69 363 ALA B CA 1
ATOM 6474 C C . ALA B 1 363 ? 24.734 -20.859 1.255 1 89.69 363 ALA B C 1
ATOM 6476 O O . ALA B 1 363 ? 24.516 -21.938 0.684 1 89.69 363 ALA B O 1
ATOM 6477 N N . SER B 1 364 ? 25.922 -20.438 1.659 1 88.06 364 SER B N 1
ATOM 6478 C CA . SER B 1 364 ? 27.078 -21.297 1.461 1 88.06 364 SER B CA 1
ATOM 6479 C C . SER B 1 364 ? 26.938 -22.609 2.232 1 88.06 364 SER B C 1
ATOM 6481 O O . SER B 1 364 ? 27.281 -23.672 1.723 1 88.06 364 SER B O 1
ATOM 6483 N N . TRP B 1 365 ? 26.469 -22.516 3.4 1 88.5 365 TRP B N 1
ATOM 6484 C CA . TRP B 1 365 ? 26.266 -23.703 4.207 1 88.5 365 TRP B CA 1
ATOM 6485 C C . TRP B 1 365 ? 25.219 -24.609 3.57 1 88.5 365 TRP B C 1
ATOM 6487 O O . TRP B 1 365 ? 25.406 -25.828 3.49 1 88.5 365 TRP B O 1
ATOM 6497 N N . MET B 1 366 ? 24.141 -24.031 3.172 1 87.88 366 MET B N 1
ATOM 6498 C CA . MET B 1 366 ? 23.062 -24.797 2.525 1 87.88 366 MET B CA 1
ATOM 6499 C C . MET B 1 366 ? 23.562 -25.453 1.245 1 87.88 366 MET B C 1
ATOM 6501 O O . MET B 1 366 ? 23.188 -26.578 0.933 1 87.88 366 MET B O 1
ATOM 6505 N N . ALA B 1 367 ? 24.391 -24.734 0.541 1 84.81 367 ALA B N 1
ATOM 6506 C CA . ALA B 1 367 ? 24.969 -25.266 -0.695 1 84.81 367 ALA B CA 1
ATOM 6507 C C . ALA B 1 367 ? 25.781 -26.516 -0.424 1 84.81 367 ALA B C 1
ATOM 6509 O O . ALA B 1 367 ? 25.75 -27.469 -1.198 1 84.81 367 ALA B O 1
ATOM 6510 N N . ASN B 1 368 ? 26.453 -26.469 0.613 1 84.06 368 ASN B N 1
ATOM 6511 C CA . ASN B 1 368 ? 27.281 -27.625 0.986 1 84.06 368 ASN B CA 1
ATOM 6512 C C . ASN B 1 368 ? 26.422 -28.828 1.356 1 84.06 368 ASN B C 1
ATOM 6514 O O . ASN B 1 368 ? 26.734 -29.969 1 1 84.06 368 ASN B O 1
ATOM 6518 N N . VAL B 1 369 ? 25.328 -28.578 2.01 1 81.88 369 VAL B N 1
ATOM 6519 C CA . VAL B 1 369 ? 24.438 -29.641 2.441 1 81.88 369 VAL B CA 1
ATOM 6520 C C . VAL B 1 369 ? 23.688 -30.219 1.235 1 81.88 369 VAL B C 1
ATOM 6522 O O . VAL B 1 369 ? 23.562 -31.438 1.095 1 81.88 369 VAL B O 1
ATOM 6525 N N . LEU B 1 370 ? 23.297 -29.312 0.368 1 80.81 370 LEU B N 1
ATOM 6526 C CA . LEU B 1 370 ? 22.469 -29.719 -0.765 1 80.81 370 LEU B CA 1
ATOM 6527 C C . LEU B 1 370 ? 23.344 -30.234 -1.91 1 80.81 370 LEU B C 1
ATOM 6529 O O . LEU B 1 370 ? 22.844 -30.953 -2.787 1 80.81 370 LEU B O 1
ATOM 6533 N N . GLY B 1 371 ? 24.562 -29.828 -1.893 1 75.69 371 GLY B N 1
ATOM 6534 C CA . GLY B 1 371 ? 25.5 -30.344 -2.877 1 75.69 371 GLY B CA 1
ATOM 6535 C C . GLY B 1 371 ? 25.641 -31.859 -2.846 1 75.69 371 GLY B C 1
ATOM 6536 O O . GLY B 1 371 ? 26.016 -32.469 -3.848 1 75.69 371 GLY B O 1
ATOM 6537 N N . SER B 1 372 ? 25.281 -32.406 -1.769 1 74.75 372 SER B N 1
ATOM 6538 C CA . SER B 1 372 ? 25.359 -33.844 -1.644 1 74.75 372 SER B CA 1
ATOM 6539 C C . SER B 1 372 ? 24.312 -34.531 -2.494 1 74.75 372 SER B C 1
ATOM 6541 O O . SER B 1 372 ? 24.406 -35.75 -2.766 1 74.75 372 SER B O 1
ATOM 6543 N N . LEU B 1 373 ? 23.453 -33.75 -2.969 1 77.25 373 LEU B N 1
ATOM 6544 C CA . LEU B 1 373 ? 22.406 -34.312 -3.828 1 77.25 373 LEU B CA 1
ATOM 6545 C C . LEU B 1 373 ? 22.844 -34.312 -5.285 1 77.25 373 LEU B C 1
ATOM 6547 O O . LEU B 1 373 ? 22.062 -34.625 -6.18 1 77.25 373 LEU B O 1
ATOM 6551 N N . GLN B 1 374 ? 24.016 -34.062 -5.625 1 74.31 374 GLN B N 1
ATOM 6552 C CA . GLN B 1 374 ? 24.594 -33.969 -6.961 1 74.31 374 GLN B CA 1
ATOM 6553 C C . GLN B 1 374 ? 24.453 -35.281 -7.723 1 74.31 374 GLN B C 1
ATOM 6555 O O . GLN B 1 374 ? 24.406 -35.281 -8.953 1 74.31 374 GLN B O 1
ATOM 6560 N N . GLY B 1 375 ? 24.078 -36.312 -7.191 1 78.19 375 GLY B N 1
ATOM 6561 C CA . GLY B 1 375 ? 24 -37.594 -7.871 1 78.19 375 GLY B CA 1
ATOM 6562 C C . GLY B 1 375 ? 22.641 -37.875 -8.477 1 78.19 375 GLY B C 1
ATOM 6563 O O . GLY B 1 375 ? 22.516 -38.719 -9.344 1 78.19 375 GLY B O 1
ATOM 6564 N N . ILE B 1 376 ? 21.734 -37.125 -8.273 1 85.69 376 ILE B N 1
ATOM 6565 C CA . ILE B 1 376 ? 20.391 -37.344 -8.789 1 85.69 376 ILE B CA 1
ATOM 6566 C C . ILE B 1 376 ? 20.25 -36.688 -10.156 1 85.69 376 ILE B C 1
ATOM 6568 O O . ILE B 1 376 ? 20.641 -35.531 -10.336 1 85.69 376 ILE B O 1
ATOM 6572 N N . PRO B 1 377 ? 19.766 -37.5 -11.109 1 87.75 377 PRO B N 1
ATOM 6573 C CA . PRO B 1 377 ? 19.562 -36.906 -12.43 1 87.75 377 PRO B CA 1
ATOM 6574 C C . PRO B 1 377 ? 18.688 -35.656 -12.375 1 87.75 377 PRO B C 1
ATOM 6576 O O . PRO B 1 377 ? 17.719 -35.594 -11.602 1 87.75 377 PRO B O 1
ATOM 6579 N N . PHE B 1 378 ? 19 -34.781 -13.25 1 86.19 378 PHE B N 1
ATOM 6580 C CA . PHE B 1 378 ? 18.375 -33.469 -13.289 1 86.19 378 PHE B CA 1
ATOM 6581 C C . PHE B 1 378 ? 16.859 -33.594 -13.398 1 86.19 378 PHE B C 1
ATOM 6583 O O . PHE B 1 378 ? 16.125 -32.906 -12.68 1 86.19 378 PHE B O 1
ATOM 6590 N N . ILE B 1 379 ? 16.375 -34.406 -14.25 1 91.12 379 ILE B N 1
ATOM 6591 C CA . ILE B 1 379 ? 14.953 -34.531 -14.523 1 91.12 379 ILE B CA 1
ATOM 6592 C C . ILE B 1 379 ? 14.242 -35.094 -13.281 1 91.12 379 ILE B C 1
ATOM 6594 O O . ILE B 1 379 ? 13.148 -34.625 -12.938 1 91.12 379 ILE B O 1
ATOM 6598 N N . LEU B 1 380 ? 14.852 -36.031 -12.656 1 92.75 380 LEU B N 1
ATOM 6599 C CA . LEU B 1 380 ? 14.273 -36.594 -11.453 1 92.75 380 LEU B CA 1
ATOM 6600 C C . LEU B 1 380 ? 14.266 -35.594 -10.312 1 92.75 380 LEU B C 1
ATOM 6602 O O . LEU B 1 380 ? 13.305 -35.5 -9.547 1 92.75 380 LEU B O 1
ATOM 6606 N N . MET B 1 381 ? 15.383 -34.906 -10.211 1 92.06 381 MET B N 1
ATOM 6607 C CA . MET B 1 381 ? 15.469 -33.875 -9.164 1 92.06 381 MET B CA 1
ATOM 6608 C C . MET B 1 381 ? 14.406 -32.812 -9.352 1 92.06 381 MET B C 1
ATOM 6610 O O . MET B 1 381 ? 13.773 -32.375 -8.383 1 92.06 381 MET B O 1
ATOM 6614 N N . THR B 1 382 ? 14.25 -32.375 -10.594 1 93.88 382 THR B N 1
ATOM 6615 C CA . THR B 1 382 ? 13.227 -31.391 -10.891 1 93.88 382 THR B CA 1
ATOM 6616 C C . THR B 1 382 ? 11.836 -31.922 -10.555 1 93.88 382 THR B C 1
ATOM 6618 O O . THR B 1 382 ? 11.016 -31.203 -9.977 1 93.88 382 THR B O 1
ATOM 6621 N N . PHE B 1 383 ? 11.617 -33.125 -10.883 1 95.69 383 PHE B N 1
ATOM 6622 C CA . PHE B 1 383 ? 10.328 -33.75 -10.602 1 95.69 383 PHE B CA 1
ATOM 6623 C C . PHE B 1 383 ? 10.07 -33.812 -9.094 1 95.69 383 PHE B C 1
ATOM 6625 O O . PHE B 1 383 ? 8.977 -33.469 -8.641 1 95.69 383 PHE B O 1
ATOM 6632 N N . ILE B 1 384 ? 11.039 -34.219 -8.367 1 94 384 ILE B N 1
ATOM 6633 C CA . ILE B 1 384 ? 10.922 -34.312 -6.914 1 94 384 ILE B CA 1
ATOM 6634 C C . ILE B 1 384 ? 10.664 -32.906 -6.336 1 94 384 ILE B C 1
ATOM 6636 O O . ILE B 1 384 ? 9.812 -32.75 -5.453 1 94 384 ILE B O 1
ATOM 6640 N N . LEU B 1 385 ? 11.414 -31.953 -6.84 1 94.5 385 LEU B N 1
ATOM 6641 C CA . LEU B 1 385 ? 11.242 -30.578 -6.402 1 94.5 385 LEU B CA 1
ATOM 6642 C C . LEU B 1 385 ? 9.82 -30.094 -6.672 1 94.5 385 LEU B C 1
ATOM 6644 O O . LEU B 1 385 ? 9.18 -29.516 -5.789 1 94.5 385 LEU B O 1
ATOM 6648 N N . VAL B 1 386 ? 9.305 -30.328 -7.832 1 97.12 386 VAL B N 1
ATOM 6649 C CA . VAL B 1 386 ? 7.98 -29.875 -8.234 1 97.12 386 VAL B CA 1
ATOM 6650 C C . VAL B 1 386 ? 6.922 -30.516 -7.34 1 97.12 386 VAL B C 1
ATOM 6652 O O . VAL B 1 386 ? 6.039 -29.828 -6.816 1 97.12 386 VAL B O 1
ATOM 6655 N N . ILE B 1 387 ? 7.031 -31.797 -7.113 1 96 387 ILE B N 1
ATOM 6656 C CA . ILE B 1 387 ? 6.062 -32.5 -6.297 1 96 387 ILE B CA 1
ATOM 6657 C C . ILE B 1 387 ? 6.117 -32 -4.859 1 96 387 ILE B C 1
ATOM 6659 O O . ILE B 1 387 ? 5.078 -31.828 -4.219 1 96 387 ILE B O 1
ATOM 6663 N N . THR B 1 388 ? 7.301 -31.797 -4.395 1 94.38 388 THR B N 1
ATOM 6664 C CA . THR B 1 388 ? 7.473 -31.312 -3.029 1 94.38 388 THR B CA 1
ATOM 6665 C C . THR B 1 388 ? 6.82 -29.953 -2.852 1 94.38 388 THR B C 1
ATOM 6667 O O . THR B 1 388 ? 6.078 -29.734 -1.891 1 94.38 388 THR B O 1
ATOM 6670 N N . VAL B 1 389 ? 7.07 -29.047 -3.773 1 95.94 389 VAL B N 1
ATOM 6671 C CA . VAL B 1 389 ? 6.512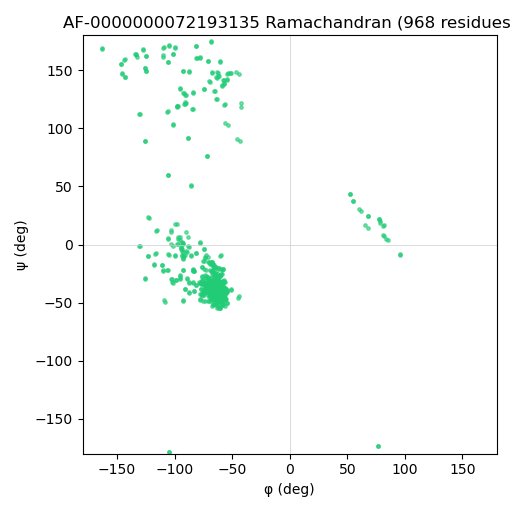 -27.688 -3.705 1 95.94 389 VAL B CA 1
ATOM 6672 C C . VAL B 1 389 ? 4.992 -27.75 -3.83 1 95.94 389 VAL B C 1
ATOM 6674 O O . VAL B 1 389 ? 4.273 -27.031 -3.141 1 95.94 389 VAL B O 1
ATOM 6677 N N . GLN B 1 390 ? 4.504 -28.672 -4.656 1 96.38 390 GLN B N 1
ATOM 6678 C CA . GLN B 1 390 ? 3.062 -28.812 -4.844 1 96.38 390 GLN B CA 1
ATOM 6679 C C . GLN B 1 390 ? 2.391 -29.281 -3.555 1 96.38 390 GLN B C 1
ATOM 6681 O O . GLN B 1 390 ? 1.315 -28.797 -3.199 1 96.38 390 GLN B O 1
ATOM 6686 N N . ILE B 1 391 ? 2.963 -30.188 -2.953 1 92.62 391 ILE B N 1
ATOM 6687 C CA . ILE B 1 391 ? 2.406 -30.719 -1.708 1 92.62 391 ILE B CA 1
ATOM 6688 C C . ILE B 1 391 ? 2.412 -29.609 -0.645 1 92.62 391 ILE B C 1
ATOM 6690 O O . ILE B 1 391 ? 1.436 -29.453 0.09 1 92.62 391 ILE B O 1
ATOM 6694 N N . MET B 1 392 ? 3.471 -28.891 -0.636 1 90.44 392 MET B N 1
ATOM 6695 C CA . MET B 1 392 ? 3.592 -27.828 0.357 1 90.44 392 MET B CA 1
ATOM 6696 C C . MET B 1 392 ? 2.545 -26.75 0.125 1 90.44 392 MET B C 1
ATOM 6698 O O . MET B 1 392 ? 1.931 -26.25 1.074 1 90.44 392 MET B O 1
ATOM 6702 N N . THR B 1 393 ? 2.338 -26.391 -1.115 1 93.31 393 THR B N 1
ATOM 6703 C CA . THR B 1 393 ? 1.449 -25.281 -1.43 1 93.31 393 THR B CA 1
ATOM 6704 C C . THR B 1 393 ? -0.01 -25.688 -1.227 1 93.31 393 THR B C 1
ATOM 6706 O O . THR B 1 393 ? -0.895 -24.828 -1.193 1 93.31 393 THR B O 1
ATOM 6709 N N . GLU B 1 394 ? -0.318 -26.969 -1.031 1 90.81 394 GLU B N 1
ATOM 6710 C CA . GLU B 1 394 ? -1.667 -27.422 -0.699 1 90.81 394 GLU B CA 1
ATOM 6711 C C . GLU B 1 394 ? -2.076 -26.953 0.695 1 90.81 394 GLU B C 1
ATOM 6713 O O . GLU B 1 394 ? -3.266 -26.797 0.982 1 90.81 394 GLU B O 1
ATOM 6718 N N . PHE B 1 395 ? -1.058 -26.688 1.437 1 84.75 395 PHE B N 1
ATOM 6719 C CA . PHE B 1 395 ? -1.35 -26.391 2.834 1 84.75 395 PHE B CA 1
ATOM 6720 C C . PHE B 1 395 ? -0.939 -24.953 3.18 1 84.75 395 PHE B C 1
ATOM 6722 O O . PHE B 1 395 ? -1.171 -24.5 4.297 1 84.75 395 PHE B O 1
ATOM 6729 N N . THR B 1 396 ? -0.285 -24.344 2.258 1 85.38 396 THR B N 1
ATOM 6730 C CA . THR B 1 396 ? 0.197 -22.984 2.453 1 85.38 396 THR B CA 1
ATOM 6731 C C . THR B 1 396 ? -0.143 -22.109 1.249 1 85.38 396 THR B C 1
ATOM 6733 O O . THR B 1 396 ? -0.522 -22.625 0.193 1 85.38 396 THR B O 1
ATOM 6736 N N . SER B 1 397 ? -0.093 -20.812 1.486 1 88.81 397 SER B N 1
ATOM 6737 C CA . SER B 1 397 ? -0.347 -19.891 0.372 1 88.81 397 SER B CA 1
ATOM 6738 C C . SER B 1 397 ? 0.689 -20.078 -0.733 1 88.81 397 SER B C 1
ATOM 6740 O O . SER B 1 397 ? 1.856 -20.359 -0.457 1 88.81 397 SER B O 1
ATOM 6742 N N . ASN B 1 398 ? 0.212 -19.906 -1.972 1 93.88 398 ASN B N 1
ATOM 6743 C CA . ASN B 1 398 ? 1.097 -20.016 -3.125 1 93.88 398 ASN B CA 1
ATOM 6744 C C . ASN B 1 398 ? 2.273 -19.062 -3.029 1 93.88 398 ASN B C 1
ATOM 6746 O O . ASN B 1 398 ? 3.42 -19.438 -3.268 1 93.88 398 ASN B O 1
ATOM 6750 N N . THR B 1 399 ? 1.978 -17.906 -2.6 1 90.75 399 THR B N 1
ATOM 6751 C CA . THR B 1 399 ? 2.992 -16.859 -2.516 1 90.75 399 THR B CA 1
ATOM 6752 C C . THR B 1 399 ? 3.988 -17.172 -1.401 1 90.75 399 THR B C 1
ATOM 6754 O O . THR B 1 399 ? 5.199 -17.031 -1.588 1 90.75 399 THR B O 1
ATOM 6757 N N . ALA B 1 400 ? 3.516 -17.562 -0.304 1 87.88 400 ALA B N 1
ATOM 6758 C CA . ALA B 1 400 ? 4.375 -17.906 0.83 1 87.88 400 ALA B CA 1
ATOM 6759 C C . ALA B 1 400 ? 5.289 -19.078 0.494 1 87.88 400 ALA B C 1
ATOM 6761 O O . ALA B 1 400 ? 6.465 -19.078 0.863 1 87.88 400 ALA B O 1
ATOM 6762 N N . THR B 1 401 ? 4.746 -20.016 -0.165 1 92.25 401 THR B N 1
ATOM 6763 C CA . THR B 1 401 ? 5.535 -21.156 -0.583 1 92.25 401 THR B CA 1
ATOM 6764 C C . THR B 1 401 ? 6.668 -20.734 -1.511 1 92.25 401 THR B C 1
ATOM 6766 O O . THR B 1 401 ? 7.812 -21.156 -1.337 1 92.25 401 THR B O 1
ATOM 6769 N N . SER B 1 402 ? 6.352 -19.906 -2.432 1 94.75 402 SER B N 1
ATOM 6770 C CA . SER B 1 402 ? 7.371 -19.406 -3.354 1 94.75 402 SER B CA 1
ATOM 6771 C C . SER B 1 402 ? 8.461 -18.641 -2.615 1 94.75 402 SER B C 1
ATOM 6773 O O . SER B 1 402 ? 9.648 -18.828 -2.873 1 94.75 402 SER B O 1
ATOM 6775 N N . ALA B 1 403 ? 8.039 -17.828 -1.735 1 90.25 403 ALA B N 1
ATOM 6776 C CA . ALA B 1 403 ? 8.984 -17 -0.983 1 90.25 403 ALA B CA 1
ATOM 6777 C C . ALA B 1 403 ? 9.93 -17.875 -0.162 1 90.25 403 ALA B C 1
ATOM 6779 O O . ALA B 1 403 ? 11.109 -17.562 -0.01 1 90.25 403 ALA B O 1
ATOM 6780 N N . ALA B 1 404 ? 9.469 -18.969 0.304 1 87.38 404 ALA B N 1
ATOM 6781 C CA . ALA B 1 404 ? 10.25 -19.859 1.164 1 87.38 404 ALA B CA 1
ATOM 6782 C C . ALA B 1 404 ? 11.18 -20.75 0.34 1 87.38 404 ALA B C 1
ATOM 6784 O O . ALA B 1 404 ? 12.312 -21.016 0.745 1 87.38 404 ALA B O 1
ATOM 6785 N N . PHE B 1 405 ? 10.766 -21.141 -0.797 1 92.31 405 PHE B N 1
ATOM 6786 C CA . PHE B 1 405 ? 11.484 -22.203 -1.513 1 92.31 405 PHE B CA 1
ATOM 6787 C C . PHE B 1 405 ? 12.469 -21.594 -2.51 1 92.31 405 PHE B C 1
ATOM 6789 O O . PHE B 1 405 ? 13.484 -22.219 -2.836 1 92.31 405 PHE B O 1
ATOM 6796 N N . LEU B 1 406 ? 12.203 -20.406 -2.994 1 94.88 406 LEU B N 1
ATOM 6797 C CA . LEU B 1 406 ? 13.023 -19.844 -4.062 1 94.88 406 LEU B CA 1
ATOM 6798 C C . LEU B 1 406 ? 14.477 -19.703 -3.611 1 94.88 406 LEU B C 1
ATOM 6800 O O . LEU B 1 406 ? 15.398 -20.109 -4.32 1 94.88 406 LEU B O 1
ATOM 6804 N N . PRO B 1 407 ? 14.68 -19.141 -2.422 1 92.56 407 PRO B N 1
ATOM 6805 C CA . PRO B 1 407 ? 16.078 -19.062 -1.995 1 92.56 407 PRO B CA 1
ATOM 6806 C C . PRO B 1 407 ? 16.75 -20.422 -1.877 1 92.56 407 PRO B C 1
ATOM 6808 O O . PRO B 1 407 ? 17.922 -20.578 -2.223 1 92.56 407 PRO B O 1
ATOM 6811 N N . LEU B 1 408 ? 15.992 -21.422 -1.452 1 90.25 408 LEU B N 1
ATOM 6812 C CA . LEU B 1 408 ? 16.516 -22.781 -1.27 1 90.25 408 LEU B CA 1
ATOM 6813 C C . LEU B 1 408 ? 16.906 -23.391 -2.607 1 90.25 408 LEU B C 1
ATOM 6815 O O . LEU B 1 408 ? 18 -23.922 -2.75 1 90.25 408 LEU B O 1
ATOM 6819 N N . VAL B 1 409 ? 16.094 -23.266 -3.539 1 93.06 409 VAL B N 1
ATOM 6820 C CA . VAL B 1 409 ? 16.328 -23.922 -4.816 1 93.06 409 VAL B CA 1
ATOM 6821 C C . VAL B 1 409 ? 17.391 -23.156 -5.602 1 93.06 409 VAL B C 1
ATOM 6823 O O . VAL B 1 409 ? 18.172 -23.75 -6.344 1 93.06 409 VAL B O 1
ATOM 6826 N N . GLY B 1 410 ? 17.453 -21.828 -5.477 1 92.94 410 GLY B N 1
ATOM 6827 C CA . GLY B 1 410 ? 18.531 -21.062 -6.07 1 92.94 410 GLY B CA 1
ATOM 6828 C C . GLY B 1 410 ? 19.906 -21.5 -5.594 1 92.94 410 GLY B C 1
ATOM 6829 O O . GLY B 1 410 ? 20.812 -21.719 -6.402 1 92.94 410 GLY B O 1
ATOM 6830 N N . ILE B 1 411 ? 19.984 -21.703 -4.344 1 91.44 411 ILE B N 1
ATOM 6831 C CA . ILE B 1 411 ? 21.25 -22.109 -3.729 1 91.44 411 ILE B CA 1
ATOM 6832 C C . ILE B 1 411 ? 21.594 -23.531 -4.176 1 91.44 411 ILE B C 1
ATOM 6834 O O . ILE B 1 411 ? 22.75 -23.828 -4.465 1 91.44 411 ILE B O 1
ATOM 6838 N N . MET B 1 412 ? 20.609 -24.328 -4.211 1 89.62 412 MET B N 1
ATOM 6839 C CA . MET B 1 412 ? 20.812 -25.703 -4.664 1 89.62 412 MET B CA 1
ATOM 6840 C C . MET B 1 412 ? 21.375 -25.734 -6.078 1 89.62 412 MET B C 1
ATOM 6842 O O . MET B 1 412 ? 22.297 -26.5 -6.367 1 89.62 412 MET B O 1
ATOM 6846 N N . ALA B 1 413 ? 20.828 -24.953 -6.949 1 91.19 413 ALA B N 1
ATOM 6847 C CA . ALA B 1 413 ? 21.281 -24.891 -8.336 1 91.19 413 ALA B CA 1
ATOM 6848 C C . ALA B 1 413 ? 22.734 -24.438 -8.398 1 91.19 413 ALA B C 1
ATOM 6850 O O . ALA B 1 413 ? 23.547 -25.047 -9.102 1 91.19 413 ALA B O 1
ATOM 6851 N N . VAL B 1 414 ? 23.078 -23.453 -7.684 1 89.62 414 VAL B N 1
ATOM 6852 C CA . VAL B 1 414 ? 24.438 -22.922 -7.68 1 89.62 414 VAL B CA 1
ATOM 6853 C C . VAL B 1 414 ? 25.406 -23.984 -7.152 1 89.62 414 VAL B C 1
ATOM 6855 O O . VAL B 1 414 ? 26.5 -24.156 -7.695 1 89.62 414 VAL B O 1
ATOM 6858 N N . ALA B 1 415 ? 24.984 -24.641 -6.148 1 87.81 415 ALA B N 1
ATOM 6859 C CA . ALA B 1 415 ? 25.812 -25.672 -5.547 1 87.81 415 ALA B CA 1
ATOM 6860 C C . ALA B 1 415 ? 26.094 -26.797 -6.547 1 87.81 415 ALA B C 1
ATOM 6862 O O . ALA B 1 415 ? 27.156 -27.422 -6.5 1 87.81 415 ALA B O 1
ATOM 6863 N N . GLN B 1 416 ? 25.234 -27.016 -7.391 1 88.12 416 GLN B N 1
ATOM 6864 C CA . GLN B 1 416 ? 25.375 -28.094 -8.375 1 88.12 416 GLN B CA 1
ATOM 6865 C C . GLN B 1 416 ? 25.984 -27.562 -9.672 1 88.12 416 GLN B C 1
ATOM 6867 O O . GLN B 1 416 ? 26.078 -28.312 -10.656 1 88.12 416 GLN B O 1
ATOM 6872 N N . GLY B 1 417 ? 26.234 -26.297 -9.734 1 87.31 417 GLY B N 1
ATOM 6873 C CA . GLY B 1 417 ? 26.844 -25.703 -10.906 1 87.31 417 GLY B CA 1
ATOM 6874 C C . GLY B 1 417 ? 25.875 -25.5 -12.047 1 87.31 417 GLY B C 1
ATOM 6875 O O . GLY B 1 417 ? 26.266 -25.484 -13.219 1 87.31 417 GLY B O 1
ATOM 6876 N N . ILE B 1 418 ? 24.688 -25.516 -11.734 1 87.94 418 ILE B N 1
ATOM 6877 C CA . ILE B 1 418 ? 23.656 -25.312 -12.742 1 87.94 418 ILE B CA 1
ATOM 6878 C C . ILE B 1 418 ? 23.062 -23.922 -12.609 1 87.94 418 ILE B C 1
ATOM 6880 O O . ILE B 1 418 ? 23.172 -23.297 -11.547 1 87.94 418 ILE B O 1
ATOM 6884 N N . GLU B 1 419 ? 22.469 -23.375 -13.672 1 91.75 419 GLU B N 1
ATOM 6885 C CA . GLU B 1 419 ? 21.844 -22.062 -13.641 1 91.75 419 GLU B CA 1
ATOM 6886 C C . GLU B 1 419 ? 20.625 -22.047 -12.711 1 91.75 419 GLU B C 1
ATOM 6888 O O . GLU B 1 419 ? 19.766 -22.922 -12.797 1 91.75 419 GLU B O 1
ATOM 6893 N N . PRO B 1 420 ? 20.531 -21.078 -11.859 1 92.94 420 PRO B N 1
ATOM 6894 C CA . PRO B 1 420 ? 19.469 -21.016 -10.852 1 92.94 420 PRO B CA 1
ATOM 6895 C C . PRO B 1 420 ? 18.062 -21.062 -11.461 1 92.94 420 PRO B C 1
ATOM 6897 O O . PRO B 1 420 ? 17.156 -21.625 -10.859 1 92.94 420 PRO B O 1
ATOM 6900 N N . ALA B 1 421 ? 17.906 -20.516 -12.648 1 93.75 421 ALA B N 1
ATOM 6901 C CA . ALA B 1 421 ? 16.594 -20.469 -13.297 1 93.75 421 ALA B CA 1
ATOM 6902 C C . ALA B 1 421 ? 16.047 -21.875 -13.523 1 93.75 421 ALA B C 1
ATOM 6904 O O . ALA B 1 421 ? 14.82 -22.078 -13.5 1 93.75 421 ALA B O 1
ATOM 6905 N N . ILE B 1 422 ? 16.875 -22.812 -13.625 1 91.56 422 ILE B N 1
ATOM 6906 C CA . ILE B 1 422 ? 16.5 -24.172 -13.984 1 91.56 422 ILE B CA 1
ATOM 6907 C C . ILE B 1 422 ? 15.68 -24.812 -12.867 1 91.56 422 ILE B C 1
ATOM 6909 O O . ILE B 1 422 ? 14.75 -25.578 -13.133 1 91.56 422 ILE B O 1
ATOM 6913 N N . TYR B 1 423 ? 16 -24.484 -11.625 1 93.06 423 TYR B N 1
ATOM 6914 C CA . TYR B 1 423 ? 15.242 -25.031 -10.5 1 93.06 423 TYR B CA 1
ATOM 6915 C C . TYR B 1 423 ? 14.203 -24.031 -10.008 1 93.06 423 TYR B C 1
ATOM 6917 O O . TYR B 1 423 ? 13.141 -24.406 -9.516 1 93.06 423 TYR B O 1
ATOM 6925 N N . ALA B 1 424 ? 14.477 -22.75 -10.133 1 96.06 424 ALA B N 1
ATOM 6926 C CA . ALA B 1 424 ? 13.594 -21.719 -9.594 1 96.06 424 ALA B CA 1
ATOM 6927 C C . ALA B 1 424 ? 12.297 -21.641 -10.391 1 96.06 424 ALA B C 1
ATOM 6929 O O . ALA B 1 424 ? 11.219 -21.453 -9.828 1 96.06 424 ALA B O 1
ATOM 6930 N N . ILE B 1 425 ? 12.359 -21.812 -11.703 1 96.81 425 ILE B N 1
ATOM 6931 C CA . ILE B 1 425 ? 11.203 -21.672 -12.578 1 96.81 425 ILE B CA 1
ATOM 6932 C C . ILE B 1 425 ? 10.195 -22.781 -12.289 1 96.81 425 ILE B C 1
ATOM 6934 O O . ILE B 1 425 ? 9.031 -22.5 -12.008 1 96.81 425 ILE B O 1
ATOM 6938 N N . PRO B 1 426 ? 10.648 -24.047 -12.281 1 96.81 426 PRO B N 1
ATOM 6939 C CA . PRO B 1 426 ? 9.656 -25.078 -11.977 1 96.81 426 PRO B CA 1
ATOM 6940 C C . PRO B 1 426 ? 9.125 -24.969 -10.547 1 96.81 426 PRO B C 1
ATOM 6942 O O . PRO B 1 426 ? 7.965 -25.312 -10.289 1 96.81 426 PRO B O 1
ATOM 6945 N N . ALA B 1 427 ? 9.93 -24.5 -9.633 1 96.31 427 ALA B N 1
ATOM 6946 C CA . ALA B 1 427 ? 9.445 -24.312 -8.266 1 96.31 427 ALA B CA 1
ATOM 6947 C C . ALA B 1 427 ? 8.32 -23.281 -8.219 1 96.31 427 ALA B C 1
ATOM 6949 O O . ALA B 1 427 ? 7.316 -23.484 -7.531 1 96.31 427 ALA B O 1
ATOM 6950 N N . ALA B 1 428 ? 8.5 -22.188 -8.93 1 97.12 428 ALA B N 1
ATOM 6951 C CA . ALA B 1 428 ? 7.48 -21.141 -8.977 1 97.12 428 ALA B CA 1
ATOM 6952 C C . ALA B 1 428 ? 6.199 -21.641 -9.633 1 97.12 428 ALA B C 1
ATOM 6954 O O . ALA B 1 428 ? 5.098 -21.359 -9.164 1 97.12 428 ALA B O 1
ATOM 6955 N N . LEU B 1 429 ? 6.324 -22.391 -10.711 1 98 429 LEU B N 1
ATOM 6956 C CA . LEU B 1 429 ? 5.168 -22.953 -11.391 1 98 429 LEU B CA 1
ATOM 6957 C C . LEU B 1 429 ? 4.445 -23.953 -10.484 1 98 429 LEU B C 1
ATOM 6959 O O . LEU B 1 429 ? 3.215 -23.938 -10.398 1 98 429 LEU B O 1
ATOM 6963 N N . ALA B 1 430 ? 5.223 -24.734 -9.805 1 97.88 430 ALA B N 1
ATOM 6964 C CA . ALA B 1 430 ? 4.672 -25.75 -8.906 1 97.88 430 ALA B CA 1
ATOM 6965 C C . ALA B 1 430 ? 3.893 -25.109 -7.762 1 97.88 430 ALA B C 1
ATOM 6967 O O . ALA B 1 430 ? 2.893 -25.672 -7.297 1 97.88 430 ALA B O 1
ATOM 6968 N N . ALA B 1 431 ? 4.34 -23.953 -7.328 1 97 431 ALA B N 1
ATOM 6969 C CA . ALA B 1 431 ? 3.695 -23.266 -6.219 1 97 431 ALA B CA 1
ATOM 6970 C C . ALA B 1 431 ? 2.275 -22.828 -6.586 1 97 431 ALA B C 1
ATOM 6972 O O . ALA B 1 431 ? 1.438 -22.625 -5.707 1 97 431 ALA B O 1
ATOM 6973 N N . SER B 1 432 ? 1.957 -22.781 -7.855 1 96.94 432 SER B N 1
ATOM 6974 C CA . SER B 1 432 ? 0.633 -22.359 -8.312 1 96.94 432 SER B CA 1
ATOM 6975 C C . SER B 1 432 ? -0.26 -23.578 -8.578 1 96.94 432 SER B C 1
ATOM 6977 O O . SER B 1 432 ? -1.388 -23.422 -9.055 1 96.94 432 SER B O 1
ATOM 6979 N N . CYS B 1 433 ? 0.247 -24.75 -8.281 1 97.06 433 CYS B N 1
ATOM 6980 C CA . CYS B 1 433 ? -0.487 -25.984 -8.586 1 97.06 433 CYS B CA 1
ATOM 6981 C C . CYS B 1 433 ? -1.071 -26.594 -7.316 1 97.06 433 CYS B C 1
ATOM 6983 O O . CYS B 1 433 ? -0.765 -27.734 -6.977 1 97.06 433 CYS B O 1
ATOM 6985 N N . ALA B 1 434 ? -1.906 -25.875 -6.641 1 96.06 434 ALA B N 1
ATOM 6986 C CA . ALA B 1 434 ? -2.648 -26.359 -5.48 1 96.06 434 ALA B CA 1
ATOM 6987 C C . ALA B 1 434 ? -4.086 -26.703 -5.859 1 96.06 434 ALA B C 1
ATOM 6989 O O . ALA B 1 434 ? -4.961 -25.828 -5.848 1 96.06 434 ALA B O 1
ATOM 6990 N N . PHE B 1 435 ? -4.398 -28.016 -5.996 1 97.19 435 PHE B N 1
ATOM 6991 C CA . PHE B 1 435 ? -5.656 -28.391 -6.641 1 97.19 435 PHE B CA 1
ATOM 6992 C C . PHE B 1 435 ? -6.492 -29.266 -5.727 1 97.19 435 PHE B C 1
ATOM 6994 O O . PHE B 1 435 ? -7.691 -29.453 -5.957 1 97.19 435 PHE B O 1
ATOM 7001 N N . MET B 1 436 ? -6.043 -29.766 -4.637 1 94.88 436 MET B N 1
ATOM 7002 C CA . MET B 1 436 ? -6.617 -30.938 -3.988 1 94.88 436 MET B CA 1
ATOM 7003 C C . MET B 1 436 ? -7.613 -30.531 -2.908 1 94.88 436 MET B C 1
ATOM 7005 O O . MET B 1 436 ? -8.555 -31.266 -2.613 1 94.88 436 MET B O 1
ATOM 7009 N N . LEU B 1 437 ? -7.375 -29.344 -2.297 1 92.19 437 LEU B N 1
ATOM 7010 C CA . LEU B 1 437 ? -8.203 -29 -1.149 1 92.19 437 LEU B CA 1
ATOM 7011 C C . LEU B 1 437 ? -8.883 -27.641 -1.369 1 92.19 437 LEU B C 1
ATOM 7013 O O . LEU B 1 437 ? -8.32 -26.766 -2.016 1 92.19 437 LEU B O 1
ATOM 7017 N N . PRO B 1 438 ? -10.117 -27.453 -0.778 1 91.06 438 PRO B N 1
ATOM 7018 C CA . PRO B 1 438 ? -10.828 -26.172 -0.896 1 91.06 438 PRO B CA 1
ATOM 7019 C C . PRO B 1 438 ? -10.055 -25.016 -0.284 1 91.06 438 PRO B C 1
ATOM 7021 O O . PRO B 1 438 ? -10.141 -23.875 -0.77 1 91.06 438 PRO B O 1
ATOM 7024 N N . VAL B 1 439 ? -9.242 -25.297 0.66 1 86.88 439 VAL B N 1
ATOM 7025 C CA . VAL B 1 439 ? -8.578 -24.25 1.428 1 86.88 439 VAL B CA 1
ATOM 7026 C C . VAL B 1 439 ? -7.266 -23.859 0.753 1 86.88 439 VAL B C 1
ATOM 7028 O O . VAL B 1 439 ? -6.648 -22.859 1.11 1 86.88 439 VAL B O 1
ATOM 7031 N N . SER B 1 440 ? -6.859 -24.578 -0.297 1 88.94 440 SER B N 1
ATOM 7032 C CA . SER B 1 440 ? -5.535 -24.406 -0.884 1 88.94 440 SER B CA 1
ATOM 7033 C C . SER B 1 440 ? -5.414 -23.078 -1.604 1 88.94 440 SER B C 1
ATOM 7035 O O . SER B 1 440 ? -4.348 -22.453 -1.605 1 88.94 440 SER B O 1
ATOM 7037 N N . THR B 1 441 ? -6.469 -22.688 -2.262 1 92.81 441 THR B N 1
ATOM 7038 C CA . THR B 1 441 ? -6.492 -21.422 -3.002 1 92.81 441 THR B CA 1
ATOM 7039 C C . THR B 1 441 ? -7.891 -20.812 -2.971 1 92.81 441 THR B C 1
ATOM 7041 O O . THR B 1 441 ? -8.883 -21.516 -2.807 1 92.81 441 THR B O 1
ATOM 7044 N N . PRO B 1 442 ? -7.91 -19.562 -3.127 1 93.31 442 PRO B N 1
ATOM 7045 C CA . PRO B 1 442 ? -9.219 -18.906 -3.139 1 93.31 442 PRO B CA 1
ATOM 7046 C C . PRO B 1 442 ? -10.141 -19.453 -4.227 1 93.31 442 PRO B C 1
ATOM 7048 O O . PRO B 1 442 ? -11.312 -19.734 -3.965 1 93.31 442 PRO B O 1
ATOM 7051 N N . PRO B 1 443 ? -9.688 -19.703 -5.387 1 97.25 443 PRO B N 1
ATOM 7052 C CA . PRO B 1 443 ? -10.57 -20.281 -6.402 1 97.25 443 PRO B CA 1
ATOM 7053 C C . PRO B 1 443 ? -11.203 -21.594 -5.965 1 97.25 443 PRO B C 1
ATOM 7055 O O . PRO B 1 443 ? -12.398 -21.812 -6.172 1 97.25 443 PRO B O 1
ATOM 7058 N N . ASN B 1 444 ? -10.445 -22.469 -5.32 1 96.88 444 ASN B N 1
ATOM 7059 C CA . ASN B 1 444 ? -10.977 -23.734 -4.805 1 96.88 444 ASN B CA 1
ATOM 7060 C C . ASN B 1 444 ? -12.078 -23.5 -3.773 1 96.88 444 ASN B C 1
ATOM 7062 O O . ASN B 1 444 ? -13.125 -24.141 -3.818 1 96.88 444 ASN B O 1
ATOM 7066 N N . ALA B 1 445 ? -11.852 -22.594 -2.9 1 93.56 445 ALA B N 1
ATOM 7067 C CA . ALA B 1 445 ? -12.812 -22.281 -1.841 1 93.56 445 ALA B CA 1
ATOM 7068 C C . ALA B 1 445 ? -14.102 -21.719 -2.418 1 93.56 445 ALA B C 1
ATOM 7070 O O . ALA B 1 445 ? -15.195 -22.031 -1.94 1 93.56 445 ALA B O 1
ATOM 7071 N N . ILE B 1 446 ? -13.93 -20.938 -3.369 1 94.75 446 ILE B N 1
ATOM 7072 C CA . ILE B 1 446 ? -15.062 -20.25 -3.98 1 94.75 446 ILE B CA 1
ATOM 7073 C C . ILE B 1 446 ? -16 -21.281 -4.613 1 94.75 446 ILE B C 1
ATOM 7075 O O . ILE B 1 446 ? -17.203 -21.266 -4.367 1 94.75 446 ILE B O 1
ATOM 7079 N N . VAL B 1 447 ? -15.508 -22.156 -5.348 1 95.94 447 VAL B N 1
ATOM 7080 C CA . VAL B 1 447 ? -16.359 -23.109 -6.043 1 95.94 447 VAL B CA 1
ATOM 7081 C C . VAL B 1 447 ? -16.922 -24.125 -5.051 1 95.94 447 VAL B C 1
ATOM 7083 O O . VAL B 1 447 ? -18.031 -24.641 -5.234 1 95.94 447 VAL B O 1
ATOM 7086 N N . PHE B 1 448 ? -16.172 -24.406 -4.027 1 93.5 448 PHE B N 1
ATOM 7087 C CA . PHE B 1 448 ? -16.641 -25.328 -3.002 1 93.5 448 PHE B CA 1
ATOM 7088 C C . PHE B 1 448 ? -17.891 -24.781 -2.309 1 93.5 448 PHE B C 1
ATOM 7090 O O . PHE B 1 448 ? -18.781 -25.547 -1.933 1 93.5 448 PHE B O 1
ATOM 7097 N N . ARG B 1 449 ? -18.016 -23.5 -2.162 1 91.5 449 ARG B N 1
ATOM 7098 C CA . ARG B 1 449 ? -19.141 -22.859 -1.494 1 91.5 449 ARG B CA 1
ATOM 7099 C C . ARG B 1 449 ? -20.422 -22.969 -2.324 1 91.5 449 ARG B C 1
ATOM 7101 O O . ARG B 1 449 ? -21.516 -22.766 -1.816 1 91.5 449 ARG B O 1
ATOM 7108 N N . SER B 1 450 ? -20.25 -23.312 -3.572 1 91.19 450 SER B N 1
ATOM 7109 C CA . SER B 1 450 ? -21.406 -23.5 -4.434 1 91.19 450 SER B CA 1
ATOM 7110 C C . SER B 1 450 ? -22.25 -24.703 -4 1 91.19 450 SER B C 1
ATOM 7112 O O . SER B 1 450 ? -23.422 -24.797 -4.348 1 91.19 450 SER B O 1
ATOM 7114 N N . GLY B 1 451 ? -21.609 -25.672 -3.303 1 90.81 451 GLY B N 1
ATOM 7115 C CA . GLY B 1 451 ? -22.297 -26.891 -2.871 1 90.81 451 GLY B CA 1
ATOM 7116 C C . GLY B 1 451 ? -22.359 -27.953 -3.949 1 90.81 451 GLY B C 1
ATOM 7117 O O . GLY B 1 451 ? -22.891 -29.047 -3.721 1 90.81 451 GLY B O 1
ATOM 7118 N N . ALA B 1 452 ? -21.75 -27.719 -5.035 1 92.88 452 ALA B N 1
ATOM 7119 C CA . ALA B 1 452 ? -21.875 -28.625 -6.18 1 92.88 452 ALA B CA 1
ATOM 7120 C C . ALA B 1 452 ? -20.859 -29.766 -6.086 1 92.88 452 ALA B C 1
ATOM 7122 O O . ALA B 1 452 ? -20.922 -30.719 -6.855 1 92.88 452 ALA B O 1
ATOM 7123 N N . LEU B 1 453 ? -19.938 -29.656 -5.156 1 93.44 453 LEU B N 1
ATOM 7124 C CA . LEU B 1 453 ? -18.906 -30.688 -5.035 1 93.44 453 LEU B CA 1
ATOM 7125 C C . LEU B 1 453 ? -18.562 -30.938 -3.572 1 93.44 453 LEU B C 1
ATOM 7127 O O . LEU B 1 453 ? -18.812 -30.094 -2.713 1 93.44 453 LEU B O 1
ATOM 7131 N N . THR B 1 454 ? -18 -32.094 -3.391 1 93.19 454 THR B N 1
ATOM 7132 C CA . THR B 1 454 ? -17.547 -32.5 -2.064 1 93.19 454 THR B CA 1
ATOM 7133 C C . THR B 1 454 ? -16.016 -32.531 -1.999 1 93.19 454 THR B C 1
ATOM 7135 O O . THR B 1 454 ? -15.352 -32.375 -3.021 1 93.19 454 THR B O 1
ATOM 7138 N N . ILE B 1 455 ? -15.508 -32.656 -0.835 1 92.12 455 ILE B N 1
ATOM 7139 C CA . ILE B 1 455 ? -14.062 -32.688 -0.626 1 92.12 455 ILE B CA 1
ATOM 7140 C C . ILE B 1 455 ? -13.453 -33.875 -1.372 1 92.12 455 ILE B C 1
ATOM 7142 O O . ILE B 1 455 ? -12.453 -33.719 -2.072 1 92.12 455 ILE B O 1
ATOM 7146 N N . PRO B 1 456 ? -14.094 -35.031 -1.336 1 93.06 456 PRO B N 1
ATOM 7147 C CA . PRO B 1 456 ? -13.531 -36.156 -2.094 1 93.06 456 PRO B CA 1
ATOM 7148 C C . PRO B 1 456 ? -13.508 -35.906 -3.598 1 93.06 456 PRO B C 1
ATOM 7150 O O . PRO B 1 456 ? -12.594 -36.344 -4.293 1 93.06 456 PRO B O 1
ATOM 7153 N N . ASP B 1 457 ? -14.5 -35.219 -4.09 1 94.75 457 ASP B N 1
ATOM 7154 C CA . ASP B 1 457 ? -14.516 -34.875 -5.504 1 94.75 457 ASP B CA 1
ATOM 7155 C C . ASP B 1 457 ? -13.289 -34.031 -5.875 1 94.75 457 ASP B C 1
ATOM 7157 O O . ASP B 1 457 ? -12.617 -34.312 -6.867 1 94.75 457 ASP B O 1
ATOM 7161 N N . MET B 1 458 ? -13.016 -33.094 -5.105 1 95.88 458 MET B N 1
ATOM 7162 C CA . MET B 1 458 ? -11.891 -32.188 -5.367 1 95.88 458 MET B CA 1
ATOM 7163 C C . MET B 1 458 ? -10.562 -32.906 -5.145 1 95.88 458 MET B C 1
ATOM 7165 O O . MET B 1 458 ? -9.609 -32.688 -5.891 1 95.88 458 MET B O 1
ATOM 7169 N N . LEU B 1 459 ? -10.484 -33.75 -4.105 1 95.12 459 LEU B N 1
ATOM 7170 C CA . LEU B 1 459 ? -9.273 -34.5 -3.795 1 95.12 459 LEU B CA 1
ATOM 7171 C C . LEU B 1 459 ? -8.898 -35.438 -4.938 1 95.12 459 LEU B C 1
ATOM 7173 O O . LEU B 1 459 ? -7.73 -35.531 -5.305 1 95.12 459 LEU B O 1
ATOM 7177 N N . ARG B 1 460 ? -9.836 -36.094 -5.453 1 95.88 460 ARG B N 1
ATOM 7178 C CA . ARG B 1 460 ? -9.594 -37.062 -6.523 1 95.88 460 ARG B CA 1
ATOM 7179 C C . ARG B 1 460 ? -9.117 -36.344 -7.789 1 95.88 460 ARG B C 1
ATOM 7181 O O . ARG B 1 460 ? -8.109 -36.75 -8.383 1 95.88 460 ARG B O 1
ATOM 7188 N N . ALA B 1 461 ? -9.844 -35.375 -8.195 1 96.69 461 ALA B N 1
ATOM 7189 C CA . ALA B 1 461 ? -9.469 -34.656 -9.391 1 96.69 461 ALA B CA 1
ATOM 7190 C C . ALA B 1 461 ? -8.148 -33.906 -9.188 1 96.69 461 ALA B C 1
ATOM 7192 O O . ALA B 1 461 ? -7.293 -33.875 -10.07 1 96.69 461 ALA B O 1
ATOM 7193 N N . GLY B 1 462 ? -8.031 -33.281 -8.055 1 96.94 462 GLY B N 1
ATOM 7194 C CA . GLY B 1 462 ? -6.82 -32.531 -7.73 1 96.94 462 GLY B CA 1
ATOM 7195 C C . GLY B 1 462 ? -5.582 -33.406 -7.676 1 96.94 462 GLY B C 1
ATOM 7196 O O . GLY B 1 462 ? -4.496 -33 -8.078 1 96.94 462 GLY B O 1
ATOM 7197 N N . PHE B 1 463 ? -5.734 -34.562 -7.117 1 96.38 463 PHE B N 1
ATOM 7198 C CA . PHE B 1 463 ? -4.609 -35.5 -7.043 1 96.38 463 PHE B CA 1
ATOM 7199 C C . PHE B 1 463 ? -4.117 -35.875 -8.438 1 96.38 463 PHE B C 1
ATOM 7201 O O . PHE B 1 463 ? -2.912 -35.875 -8.695 1 96.38 463 PHE B O 1
ATOM 7208 N N . ALA B 1 464 ? -5.027 -36.219 -9.266 1 97.06 464 ALA B N 1
ATOM 7209 C CA . ALA B 1 464 ? -4.668 -36.531 -10.648 1 97.06 464 ALA B CA 1
ATOM 7210 C C . ALA B 1 464 ? -3.961 -35.344 -11.312 1 97.06 464 ALA B C 1
ATOM 7212 O O . ALA B 1 464 ? -2.971 -35.531 -12.023 1 97.06 464 ALA B O 1
ATOM 7213 N N . LEU B 1 465 ? -4.473 -34.219 -11.094 1 97.31 465 LEU B N 1
ATOM 7214 C CA . LEU B 1 465 ? -3.898 -33 -11.688 1 97.31 465 LEU B CA 1
ATOM 7215 C C . LEU B 1 465 ? -2.523 -32.719 -11.094 1 97.31 465 LEU B C 1
ATOM 7217 O O . LEU B 1 465 ? -1.644 -32.188 -11.789 1 97.31 465 LEU B O 1
ATOM 7221 N N . THR B 1 466 ? -2.371 -32.938 -9.836 1 96.81 466 THR B N 1
ATOM 7222 C CA . THR B 1 466 ? -1.084 -32.75 -9.18 1 96.81 466 THR B CA 1
ATOM 7223 C C . THR B 1 466 ? -0.015 -33.625 -9.797 1 96.81 466 THR B C 1
ATOM 7225 O O . THR B 1 466 ? 1.089 -33.188 -10.102 1 96.81 466 THR B O 1
ATOM 7228 N N . LEU B 1 467 ? -0.325 -34.812 -10.008 1 96.81 467 LEU B N 1
ATOM 7229 C CA . LEU B 1 467 ? 0.614 -35.75 -10.617 1 96.81 467 LEU B CA 1
ATOM 7230 C C . LEU B 1 467 ? 0.912 -35.344 -12.062 1 96.81 467 LEU B C 1
ATOM 7232 O O . LEU B 1 467 ? 2.072 -35.344 -12.477 1 96.81 467 LEU B O 1
ATOM 7236 N N . ALA B 1 468 ? -0.119 -35.062 -12.75 1 97.81 468 ALA B N 1
ATOM 7237 C CA . ALA B 1 468 ? 0.053 -34.656 -14.141 1 97.81 468 ALA B CA 1
ATOM 7238 C C . ALA B 1 468 ? 0.895 -33.375 -14.234 1 97.81 468 ALA B C 1
ATOM 7240 O O . ALA B 1 468 ? 1.745 -33.25 -15.125 1 97.81 468 ALA B O 1
ATOM 7241 N N . SER B 1 469 ? 0.577 -32.469 -13.391 1 97.94 469 SER B N 1
ATOM 7242 C CA . SER B 1 469 ? 1.337 -31.219 -13.398 1 97.94 469 SER B CA 1
ATOM 7243 C C . SER B 1 469 ? 2.807 -31.453 -13.07 1 97.94 469 SER B C 1
ATOM 7245 O O . SER B 1 469 ? 3.688 -30.781 -13.602 1 97.94 469 SER B O 1
ATOM 7247 N N . GLY B 1 470 ? 3.084 -32.406 -12.164 1 97.38 470 GLY B N 1
ATOM 7248 C CA . GLY B 1 470 ? 4.465 -32.781 -11.898 1 97.38 470 GLY B CA 1
ATOM 7249 C C . GLY B 1 470 ? 5.203 -33.219 -13.141 1 97.38 470 GLY B C 1
ATOM 7250 O O . GLY B 1 470 ? 6.328 -32.781 -13.391 1 97.38 470 GLY B O 1
ATOM 7251 N N . VAL B 1 471 ? 4.535 -34 -13.906 1 97.62 471 VAL B N 1
ATOM 7252 C CA . VAL B 1 471 ? 5.141 -34.531 -15.117 1 97.62 471 VAL B CA 1
ATOM 7253 C C . VAL B 1 471 ? 5.242 -33.438 -16.188 1 97.62 471 VAL B C 1
ATOM 7255 O O . VAL B 1 471 ? 6.301 -33.25 -16.797 1 97.62 471 VAL B O 1
ATOM 7258 N N . ILE B 1 472 ? 4.199 -32.75 -16.406 1 98 472 ILE B N 1
ATOM 7259 C CA . ILE B 1 472 ? 4.113 -31.75 -17.469 1 98 472 ILE B CA 1
ATOM 7260 C C . ILE B 1 472 ? 5.109 -30.625 -17.219 1 98 472 ILE B C 1
ATOM 7262 O O . ILE B 1 472 ? 5.855 -30.234 -18.109 1 98 472 ILE B O 1
ATOM 7266 N N . ILE B 1 473 ? 5.145 -30.094 -16.016 1 97.62 473 ILE B N 1
ATOM 7267 C CA . ILE B 1 473 ? 6.051 -29 -15.664 1 97.62 473 ILE B CA 1
ATOM 7268 C C . ILE B 1 473 ? 7.496 -29.484 -15.805 1 97.62 473 ILE B C 1
ATOM 7270 O O . ILE B 1 473 ? 8.328 -28.781 -16.391 1 97.62 473 ILE B O 1
ATOM 7274 N N . THR B 1 474 ? 7.797 -30.688 -15.312 1 96.62 474 THR B N 1
ATOM 7275 C CA . THR B 1 474 ? 9.148 -31.219 -15.391 1 96.62 474 THR B CA 1
ATOM 7276 C C . THR B 1 474 ? 9.594 -31.359 -16.844 1 96.62 474 THR B C 1
ATOM 7278 O O . THR B 1 474 ? 10.695 -30.938 -17.203 1 96.62 474 THR B O 1
ATOM 7281 N N . LEU B 1 475 ? 8.758 -31.891 -17.672 1 96.12 475 LEU B N 1
ATOM 7282 C CA . LEU B 1 475 ? 9.102 -32.125 -19.062 1 96.12 475 LEU B CA 1
ATOM 7283 C C . LEU B 1 475 ? 9.234 -30.812 -19.828 1 96.12 475 LEU B C 1
ATOM 7285 O O . LEU B 1 475 ? 10.18 -30.641 -20.609 1 96.12 475 LEU B O 1
ATOM 7289 N N . LEU B 1 476 ? 8.336 -29.938 -19.625 1 94.44 476 LEU B N 1
ATOM 7290 C CA . LEU B 1 476 ? 8.344 -28.688 -20.375 1 94.44 476 LEU B CA 1
ATOM 7291 C C . LEU B 1 476 ? 9.484 -27.781 -19.922 1 94.44 476 LEU B C 1
ATOM 7293 O O . LEU B 1 476 ? 10.055 -27.047 -20.734 1 94.44 476 LEU B O 1
ATOM 7297 N N . VAL B 1 477 ? 9.711 -27.797 -18.672 1 91.81 477 VAL B N 1
ATOM 7298 C CA . VAL B 1 477 ? 10.836 -27 -18.188 1 91.81 477 VAL B CA 1
ATOM 7299 C C . VAL B 1 477 ? 12.148 -27.562 -18.734 1 91.81 477 VAL B C 1
ATOM 7301 O O . VAL B 1 477 ? 13.031 -26.812 -19.141 1 91.81 477 VAL B O 1
ATOM 7304 N N . TRP B 1 478 ? 12.312 -28.891 -18.75 1 90 478 TRP B N 1
ATOM 7305 C CA . TRP B 1 478 ? 13.5 -29.531 -19.312 1 90 478 TRP B CA 1
ATOM 7306 C C . TRP B 1 478 ? 13.664 -29.203 -20.781 1 90 478 TRP B C 1
ATOM 7308 O O . TRP B 1 478 ? 14.781 -29 -21.266 1 90 478 TRP B O 1
ATOM 7318 N N . LEU B 1 479 ? 12.602 -29.047 -21.453 1 91 479 LEU B N 1
ATOM 7319 C CA . LEU B 1 479 ? 12.633 -28.844 -22.891 1 91 479 LEU B CA 1
ATOM 7320 C C . LEU B 1 479 ? 12.789 -27.359 -23.219 1 91 479 LEU B C 1
ATOM 7322 O O . LEU B 1 479 ? 13.578 -26.984 -24.094 1 91 479 LEU B O 1
ATOM 7326 N N . LEU B 1 480 ? 12.094 -26.484 -22.484 1 91.31 480 LEU B N 1
ATOM 7327 C CA . LEU B 1 480 ? 11.914 -25.109 -22.953 1 91.31 480 LEU B CA 1
ATOM 7328 C C . LEU B 1 480 ? 12.836 -24.156 -22.203 1 91.31 480 LEU B C 1
ATOM 7330 O O . LEU B 1 480 ? 13.227 -23.109 -22.734 1 91.31 480 LEU B O 1
ATOM 7334 N N . VAL B 1 481 ? 13.18 -24.422 -21.016 1 88.12 481 VAL B N 1
ATOM 7335 C CA . VAL B 1 481 ? 13.945 -23.453 -20.219 1 88.12 481 VAL B CA 1
ATOM 7336 C C . VAL B 1 481 ? 15.312 -23.234 -20.859 1 88.12 481 VAL B C 1
ATOM 7338 O O . VAL B 1 481 ? 15.719 -22.078 -21.078 1 88.12 481 VAL B O 1
ATOM 7341 N N . PRO B 1 482 ? 16.078 -24.297 -21.328 1 84.19 482 PRO B N 1
ATOM 7342 C CA . PRO B 1 482 ? 17.359 -24.062 -22 1 84.19 482 PRO B CA 1
ATOM 7343 C C . PRO B 1 482 ? 17.188 -23.328 -23.328 1 84.19 482 PRO B C 1
ATOM 7345 O O . PRO B 1 482 ? 18.078 -22.578 -23.734 1 84.19 482 PRO B O 1
ATOM 7348 N N . LEU B 1 483 ? 16.031 -23.438 -23.922 1 86.38 483 LEU B N 1
ATOM 7349 C CA . LEU B 1 483 ? 15.789 -22.828 -25.234 1 86.38 483 LEU B CA 1
ATOM 7350 C C . LEU B 1 483 ? 15.398 -21.375 -25.094 1 86.38 483 LEU B C 1
ATOM 7352 O O . LEU B 1 483 ? 15.734 -20.547 -25.953 1 86.38 483 LEU B O 1
ATOM 7356 N N . VAL B 1 484 ? 14.711 -21.062 -24 1 87.56 484 VAL B N 1
ATOM 7357 C CA . VAL B 1 484 ? 14.086 -19.75 -23.875 1 87.56 484 VAL B CA 1
ATOM 7358 C C . VAL B 1 484 ? 14.93 -18.844 -22.984 1 87.56 484 VAL B C 1
ATOM 7360 O O . VAL B 1 484 ? 14.984 -17.625 -23.188 1 87.56 484 VAL B O 1
ATOM 7363 N N . PHE B 1 485 ? 15.586 -19.438 -22 1 82.75 485 PHE B N 1
ATOM 7364 C CA . PHE B 1 485 ? 16.203 -18.609 -20.969 1 82.75 485 PHE B CA 1
ATOM 7365 C C . PHE B 1 485 ? 17.703 -18.781 -20.953 1 82.75 485 PHE B C 1
ATOM 7367 O O . PHE B 1 485 ? 18.422 -18.031 -20.297 1 82.75 485 PHE B O 1
ATOM 7374 N N . VAL B 1 486 ? 18.219 -19.859 -21.562 1 68.94 486 VAL B N 1
ATOM 7375 C CA . VAL B 1 486 ? 19.656 -20.125 -21.562 1 68.94 486 VAL B CA 1
ATOM 7376 C C . VAL B 1 486 ? 20.188 -20.141 -22.984 1 68.94 486 VAL B C 1
ATOM 7378 O O . VAL B 1 486 ? 19.5 -20.594 -23.906 1 68.94 486 VAL B O 1
#

Secondary structure (DSSP, 8-state):
-----HHHHHHHHHHHHHHHHHHHHHHHHHHHHHHSPPPTT--HHHHHHHHHHHHHHHHHHHTSS-HHHHHTHHHHHHHHTTSS-HHHHHGGGG-HHHHHHHHHHHHHHHHHHTTHHHHHHHHHHHTS-SSHHHHHHHHHHHHHHHHTTS-HHHHHHHHHHHHHHHHHHHTTTS-HHHHHHHHHHHHHHHHHHHHHHHTTSTTTSHHHHHHHHHHHHHH-----HHHHHHHHHHHHHHHHHHHHHHHTSSPP-S--TTHHHHHHHHHHHH-SPPHHHHHHHHHHHHHHHHHHTHHHHHHH-TT--HHHHHHHHHHHTTTSEEETTTTEES--HHHHTTS-HHHHHHHHHHHHHHHHHHHHSHHHHHHHHHGGGGGS-HHHHHHHHHHHHHHHHTTS-HHHHHHHHHHHHHHHHHHTTS-HHHHHHHHHHHHT---S-TTSSHHHHHHHTTTS--HHHHHHHHHHHHHHHHHHHHHHHHHHHHHHT-/-----HHHHHHHHHHHHHHHHHHHHHHHHHHHHHHSPPPTT--HHHHHHHHHHHHHHHHHHHTSS-HHHHHTHHHHHHHHTTSS-HHHHHGGGG-HHHHHHHHHHHHHHHHHHTTHHHHHHHHHHHTS-SSHHHHHHHHHHHHHHHHTTS-HHHHHHHHHHHHHHHHHHHTTTS-HHHHHHHHHHHHHHHHHHHHHHHTTSTTTSHHHHHHHHHHHHHH-----HHHHHHHHHHHHHHHHHHHHHHHTSSPP-S--TTHHHHHHHHHHHH-SPPHHHHHHHHHHHHHHHHHHTHHHHHHH-TT--HHHHHHHHHHHTTTSEEETTTTEES--HHHHTTS-HHHHHHHHHHHHHHHHHHHHSHHHHHHHHHGGGGGS-HHHHHHHHHHHHHHHHTTS-HHHHHHHHHHHHHHHHHHTTS-THHHHHHHHHHHT---S-TTSSHHHHHHHTTTS--HHHHHHHHHHHHHHHHHHHHHHHHHHHHHHT-